Protein AF-0000000083175348 (afdb_homodimer)

InterPro domains:
  IPR001138 Zn(2)Cys(6) fungal-type DNA-binding domain [PF00172] (22-54)
  IPR001138 Zn(2)Cys(6) fungal-type DNA-binding domain [PS00463] (22-50)
  IPR001138 Zn(2)Cys(6) fungal-type DNA-binding domain [PS50048] (22-52)
  IPR001138 Zn(2)Cys(6) fungal-type DNA-binding domain [SM00066] (17-61)
  IPR001138 Zn(2)Cys(6) fungal-type DNA-binding domain [cd00067] (21-50)
  IPR021858 Fungal transcription factor [PF11951] (135-262)
  IPR036864 Zn(2)-C6 fungal-type DNA-binding domain superfamily [G3DSA:4.10.240.10] (16-72)
  IPR036864 Zn(2)-C6 fungal-type DNA-binding domain superfamily [SSF57701] (14-54)

Organism: Aspergillus parasiticus (NCBI:txid5067)

Structure (mmCIF, N/CA/C/O backbone):
data_AF-0000000083175348-model_v1
#
loop_
_entity.id
_entity.type
_entity.pdbx_description
1 polymer 'Zn(2)-C6 fungal-type domain-containing protein'
#
loop_
_atom_site.group_PDB
_atom_site.id
_atom_site.type_symbol
_atom_site.label_atom_id
_atom_site.label_alt_id
_atom_site.label_comp_id
_atom_site.label_asym_id
_atom_site.label_entity_id
_atom_site.label_seq_id
_atom_site.pdbx_PDB_ins_code
_atom_site.Cartn_x
_atom_site.Cartn_y
_atom_site.Cartn_z
_atom_site.occupancy
_atom_site.B_iso_or_equiv
_atom_site.auth_seq_id
_atom_site.auth_comp_id
_atom_site.auth_asym_id
_atom_site.auth_atom_id
_atom_site.pdbx_PDB_model_num
ATOM 1 N N . MET A 1 1 ? 20.078 13.016 75.5 1 26.12 1 MET A N 1
ATOM 2 C CA . MET A 1 1 ? 19 13.188 74.5 1 26.12 1 MET A CA 1
ATOM 3 C C . MET A 1 1 ? 19.5 13.914 73.312 1 26.12 1 MET A C 1
ATOM 5 O O . MET A 1 1 ? 19.438 15.148 73.25 1 26.12 1 MET A O 1
ATOM 9 N N . ASP A 1 2 ? 20.672 13.492 72.75 1 28.41 2 ASP A N 1
ATOM 10 C CA . ASP A 1 2 ? 21.531 14.039 71.688 1 28.41 2 ASP A CA 1
ATOM 11 C C . ASP A 1 2 ? 20.797 14.164 70.375 1 28.41 2 ASP A C 1
ATOM 13 O O . ASP A 1 2 ? 20.297 13.172 69.812 1 28.41 2 ASP A O 1
ATOM 17 N N . GLN A 1 3 ? 20.078 15.289 70.125 1 26.91 3 GLN A N 1
ATOM 18 C CA . GLN A 1 3 ? 19.219 15.727 69.062 1 26.91 3 GLN A CA 1
ATOM 19 C C . GLN A 1 3 ? 19.984 15.758 67.688 1 26.91 3 GLN A C 1
ATOM 21 O O . GLN A 1 3 ? 20.891 16.562 67.562 1 26.91 3 GLN A O 1
ATOM 26 N N . SER A 1 4 ? 20.312 14.531 67.188 1 29.61 4 SER A N 1
ATOM 27 C CA . SER A 1 4 ? 21.062 14.344 65.938 1 29.61 4 SER A CA 1
ATOM 28 C C . SER A 1 4 ? 20.438 15.117 64.812 1 29.61 4 SER A C 1
ATOM 30 O O . SER A 1 4 ? 19.234 15 64.562 1 29.61 4 SER A O 1
ATOM 32 N N . LEU A 1 5 ? 20.938 16.344 64.562 1 32.09 5 LEU A N 1
ATOM 33 C CA . LEU A 1 5 ? 20.469 17.312 63.594 1 32.09 5 LEU A CA 1
ATOM 34 C C . LEU A 1 5 ? 20.422 16.688 62.219 1 32.09 5 LEU A C 1
ATOM 36 O O . LEU A 1 5 ? 21.312 15.914 61.812 1 32.09 5 LEU A O 1
ATOM 40 N N . PRO A 1 6 ? 19.172 16.453 61.656 1 32 6 PRO A N 1
ATOM 41 C CA . PRO A 1 6 ? 18.906 15.75 60.406 1 32 6 PRO A CA 1
ATOM 42 C C . PRO A 1 6 ? 19.672 16.344 59.219 1 32 6 PRO A C 1
ATOM 44 O O . PRO A 1 6 ? 20 17.531 59.25 1 32 6 PRO A O 1
ATOM 47 N N . GLY A 1 7 ? 20.688 15.617 58.656 1 29.62 7 GLY A N 1
ATOM 48 C CA . GLY A 1 7 ? 21.594 15.938 57.562 1 29.62 7 GLY A CA 1
ATOM 49 C C . GLY A 1 7 ? 20.891 16.484 56.344 1 29.62 7 GLY A C 1
ATOM 50 O O . GLY A 1 7 ? 19.844 15.953 55.938 1 29.62 7 GLY A O 1
ATOM 51 N N . GLY A 1 8 ? 20.734 17.812 56.25 1 27.45 8 GLY A N 1
ATOM 52 C CA . GLY A 1 8 ? 20.109 18.531 55.156 1 27.45 8 GLY A CA 1
ATOM 53 C C . GLY A 1 8 ? 20.562 18.078 53.781 1 27.45 8 GLY A C 1
ATOM 54 O O . GLY A 1 8 ? 21.734 17.75 53.594 1 27.45 8 GLY A O 1
ATOM 55 N N . ARG A 1 9 ? 19.703 17.344 53.062 1 31.91 9 ARG A N 1
ATOM 56 C CA . ARG A 1 9 ? 19.906 16.859 51.688 1 31.91 9 ARG A CA 1
ATOM 57 C C . ARG A 1 9 ? 20.453 17.969 50.812 1 31.91 9 ARG A C 1
ATOM 59 O O . ARG A 1 9 ? 19.969 19.109 50.844 1 31.91 9 ARG A O 1
ATOM 66 N N . ARG A 1 10 ? 21.719 17.906 50.5 1 34.38 10 ARG A N 1
ATOM 67 C CA . ARG A 1 10 ? 22.391 18.828 49.594 1 34.38 10 ARG A CA 1
ATOM 68 C C . ARG A 1 10 ? 21.562 19.078 48.344 1 34.38 10 ARG A C 1
ATOM 70 O O . ARG A 1 10 ? 20.969 18.141 47.781 1 34.38 10 ARG A O 1
ATOM 77 N N . PRO A 1 11 ? 21.031 20.25 48.031 1 28.41 11 PRO A N 1
ATOM 78 C CA . PRO A 1 11 ? 20.219 20.562 46.875 1 28.41 11 PRO A CA 1
ATOM 79 C C . PRO A 1 11 ? 20.875 20.109 45.562 1 28.41 11 PRO A C 1
ATOM 81 O O . PRO A 1 11 ? 22.109 20.172 45.438 1 28.41 11 PRO A O 1
ATOM 84 N N . ARG A 1 12 ? 20.375 19.016 44.906 1 33.19 12 ARG A N 1
ATOM 85 C CA . ARG A 1 12 ? 20.781 18.594 43.594 1 33.19 12 ARG A CA 1
ATOM 86 C C . ARG A 1 12 ? 20.922 19.781 42.625 1 33.19 12 ARG A C 1
ATOM 88 O O . ARG A 1 12 ? 20.016 20.594 42.5 1 33.19 12 ARG A O 1
ATOM 95 N N . ARG A 1 13 ? 22.172 20.297 42.375 1 34.72 13 ARG A N 1
ATOM 96 C CA . ARG A 1 13 ? 22.531 21.344 41.406 1 34.72 13 ARG A CA 1
ATOM 97 C C . ARG A 1 13 ? 21.766 21.141 40.094 1 34.72 13 ARG A C 1
ATOM 99 O O . ARG A 1 13 ? 21.734 20.047 39.531 1 34.72 13 ARG A O 1
ATOM 106 N N . ARG A 1 14 ? 20.734 21.953 39.781 1 34.84 14 ARG A N 1
ATOM 107 C CA . ARG A 1 14 ? 19.984 22.062 38.531 1 34.84 14 ARG A CA 1
ATOM 108 C C . ARG A 1 14 ? 20.938 22.125 37.344 1 34.84 14 ARG A C 1
ATOM 110 O O . ARG A 1 14 ? 21.797 23 37.281 1 34.84 14 ARG A O 1
ATOM 117 N N . SER A 1 15 ? 21.469 20.953 36.844 1 38.06 15 SER A N 1
ATOM 118 C CA . SER A 1 15 ? 22.234 20.891 35.625 1 38.06 15 SER A CA 1
ATOM 119 C C . SER A 1 15 ? 21.641 21.797 34.531 1 38.06 15 SER A C 1
ATOM 121 O O . SER A 1 15 ? 20.438 21.734 34.281 1 38.06 15 SER A O 1
ATOM 123 N N . GLY A 1 16 ? 21.969 23.125 34.469 1 35.62 16 GLY A N 1
ATOM 124 C CA . GLY A 1 16 ? 21.562 24.094 33.469 1 35.62 16 GLY A CA 1
ATOM 125 C C . GLY A 1 16 ? 21.5 23.516 32.062 1 35.62 16 GLY A C 1
ATOM 126 O O . GLY A 1 16 ? 22.016 22.422 31.828 1 35.62 16 GLY A O 1
ATOM 127 N N . PRO A 1 17 ? 20.688 24.109 31.109 1 42.06 17 PRO A N 1
ATOM 128 C CA . PRO A 1 17 ? 20.469 23.609 29.75 1 42.06 17 PRO A CA 1
ATOM 129 C C . PRO A 1 17 ? 21.75 23.531 28.938 1 42.06 17 PRO A C 1
ATOM 131 O O . PRO A 1 17 ? 22.688 24.297 29.172 1 42.06 17 PRO A O 1
ATOM 134 N N . ARG A 1 18 ? 22.203 22.453 28.422 1 49.31 18 ARG A N 1
ATOM 135 C CA . ARG A 1 18 ? 23.375 22.125 27.609 1 49.31 18 ARG A CA 1
ATOM 136 C C . ARG A 1 18 ? 23.469 23.031 26.391 1 49.31 18 ARG A C 1
ATOM 138 O O . ARG A 1 18 ? 22.453 23.344 25.766 1 49.31 18 ARG A O 1
ATOM 145 N N . SER A 1 19 ? 24.594 23.719 26.141 1 51.62 19 SER A N 1
ATOM 146 C CA . SER A 1 19 ? 24.828 24.688 25.078 1 51.62 19 SER A CA 1
ATOM 147 C C . SER A 1 19 ? 24.781 24.031 23.703 1 51.62 19 SER A C 1
ATOM 149 O O . SER A 1 19 ? 25.281 22.906 23.531 1 51.62 19 SER A O 1
ATOM 151 N N . ARG A 1 20 ? 24 24.531 22.703 1 54.75 20 ARG A N 1
ATOM 152 C CA . ARG A 1 20 ? 23.812 24.062 21.344 1 54.75 20 ARG A CA 1
ATOM 153 C C . ARG A 1 20 ? 25.016 24.406 20.469 1 54.75 20 ARG A C 1
ATOM 155 O O . ARG A 1 20 ? 25.078 24.016 19.297 1 54.75 20 ARG A O 1
ATOM 162 N N . LYS A 1 21 ? 26.125 25.047 20.969 1 62.25 21 LYS A N 1
ATOM 163 C CA . LYS A 1 21 ? 27.266 25.547 20.203 1 62.25 21 LYS A CA 1
ATOM 164 C C . LYS A 1 21 ? 28.531 24.75 20.516 1 62.25 21 LYS A C 1
ATOM 166 O O . LYS A 1 21 ? 29.641 25.172 20.172 1 62.25 21 LYS A O 1
ATOM 171 N N . GLY A 1 22 ? 28.391 23.656 21.047 1 68.75 22 GLY A N 1
ATOM 172 C CA . GLY A 1 22 ? 29.562 22.891 21.422 1 68.75 22 GLY A CA 1
ATOM 173 C C . GLY A 1 22 ? 30.156 22.094 20.281 1 68.75 22 GLY A C 1
ATOM 174 O O . GLY A 1 22 ? 29.547 21.969 19.219 1 68.75 22 GLY A O 1
ATOM 175 N N . CYS A 1 23 ? 31.422 21.625 20.391 1 70 23 CYS A N 1
ATOM 176 C CA . CYS A 1 23 ? 32.125 20.875 19.344 1 70 23 CYS A CA 1
ATOM 177 C C . CYS A 1 23 ? 31.453 19.547 19.094 1 70 23 CYS A C 1
ATOM 179 O O . CYS A 1 23 ? 30.781 19 19.969 1 70 23 CYS A O 1
ATOM 181 N N . LEU A 1 24 ? 31.578 18.969 17.938 1 72.25 24 LEU A N 1
ATOM 182 C CA . LEU A 1 24 ? 30.922 17.734 17.5 1 72.25 24 LEU A CA 1
ATOM 183 C C . LEU A 1 24 ? 31.359 16.562 18.359 1 72.25 24 LEU A C 1
ATOM 185 O O . LEU A 1 24 ? 30.578 15.633 18.609 1 72.25 24 LEU A O 1
ATOM 189 N N . THR A 1 25 ? 32.438 16.578 18.859 1 74.31 25 THR A N 1
ATOM 190 C CA . THR A 1 25 ? 33 15.523 19.688 1 74.31 25 THR A CA 1
ATOM 191 C C . THR A 1 25 ? 32.344 15.5 21.062 1 74.31 25 THR A C 1
ATOM 193 O O . THR A 1 25 ? 31.969 14.43 21.562 1 74.31 25 THR A O 1
ATOM 196 N N . CYS A 1 26 ? 32.188 16.609 21.688 1 70.69 26 CYS A N 1
ATOM 197 C CA . CYS A 1 26 ? 31.578 16.703 23.016 1 70.69 26 CYS A CA 1
ATOM 198 C C . CYS A 1 26 ? 30.094 16.406 22.938 1 70.69 26 CYS A C 1
ATOM 200 O O . CYS A 1 26 ? 29.547 15.727 23.812 1 70.69 26 CYS A O 1
ATOM 202 N N . ARG A 1 27 ? 29.469 16.844 21.828 1 70.12 27 ARG A N 1
ATOM 203 C CA . ARG A 1 27 ? 28.062 16.562 21.578 1 70.12 27 ARG A CA 1
ATOM 204 C C . ARG A 1 27 ? 27.812 15.07 21.422 1 70.12 27 ARG A C 1
ATOM 206 O O . ARG A 1 27 ? 26.844 14.531 21.953 1 70.12 27 ARG A O 1
ATOM 213 N N . GLY A 1 28 ? 28.703 14.445 20.781 1 69.94 28 GLY A N 1
ATOM 214 C CA . GLY A 1 28 ? 28.656 13.008 20.594 1 69.94 28 GLY A CA 1
ATOM 215 C C . GLY A 1 28 ? 28.828 12.234 21.891 1 69.94 28 GLY A C 1
ATOM 216 O O . GLY A 1 28 ? 28.25 11.156 22.062 1 69.94 28 GLY A O 1
ATOM 217 N N . ARG A 1 29 ? 29.484 12.781 22.859 1 69.88 29 ARG A N 1
ATOM 218 C CA . ARG A 1 29 ? 29.781 12.141 24.125 1 69.88 29 ARG A CA 1
ATOM 219 C C . ARG A 1 29 ? 28.828 12.602 25.219 1 69.88 29 ARG A C 1
ATOM 221 O O . ARG A 1 29 ? 28.938 12.18 26.375 1 69.88 29 ARG A O 1
ATOM 228 N N . HIS A 1 30 ? 27.906 13.5 24.891 1 64.88 30 HIS A N 1
ATOM 229 C CA . HIS A 1 30 ? 26.938 14.086 25.812 1 64.88 30 HIS A CA 1
ATOM 230 C C . HIS A 1 30 ? 27.625 14.688 27.031 1 64.88 30 HIS A C 1
ATOM 232 O O . HIS A 1 30 ? 27.141 14.547 28.156 1 64.88 30 HIS A O 1
ATOM 238 N N . THR A 1 31 ? 28.734 15.234 26.734 1 73 31 THR A N 1
ATOM 239 C CA . THR A 1 31 ? 29.438 15.945 27.797 1 73 31 THR A CA 1
ATOM 240 C C . THR A 1 31 ? 29.312 17.453 27.609 1 73 31 THR A C 1
ATOM 242 O O . THR A 1 31 ? 29.156 17.938 26.5 1 73 31 THR A O 1
ATOM 245 N N . ARG A 1 32 ? 29.203 18.234 28.656 1 71.38 32 ARG A N 1
ATOM 246 C CA . ARG A 1 32 ? 29.094 19.688 28.609 1 71.38 32 ARG A CA 1
ATOM 247 C C . ARG A 1 32 ? 30.328 20.312 27.984 1 71.38 32 ARG A C 1
ATOM 249 O O . ARG A 1 32 ? 31.438 20.156 28.5 1 71.38 32 ARG A O 1
ATOM 256 N N . CYS A 1 33 ? 30.156 20.891 26.734 1 69.44 33 CYS A N 1
ATOM 257 C CA . CYS A 1 33 ? 31.219 21.578 26.016 1 69.44 33 CYS A CA 1
ATOM 258 C C . CYS A 1 33 ? 31.328 23.031 26.438 1 69.44 33 CYS A C 1
ATOM 260 O O . CYS A 1 33 ? 30.312 23.703 26.625 1 69.44 33 CYS A O 1
ATOM 262 N N . ASP A 1 34 ? 32.406 23.688 26.766 1 75.25 34 ASP A N 1
ATOM 263 C CA . ASP A 1 34 ? 32.594 25.094 27.141 1 75.25 34 ASP A CA 1
ATOM 264 C C . ASP A 1 34 ? 32.75 25.969 25.906 1 75.25 34 ASP A C 1
ATOM 266 O O . ASP A 1 34 ? 33.062 27.156 26.031 1 75.25 34 ASP A O 1
ATOM 270 N N . GLU A 1 35 ? 32.625 25.484 24.656 1 73.25 35 GLU A N 1
ATOM 271 C CA . GLU A 1 35 ? 32.594 26.172 23.359 1 73.25 35 GLU A CA 1
ATOM 272 C C . GLU A 1 35 ? 33.938 26.891 23.109 1 73.25 35 GLU A C 1
ATOM 274 O O . GLU A 1 35 ? 34 27.766 22.25 1 73.25 35 GLU A O 1
ATOM 279 N N . ALA A 1 36 ? 34.969 26.516 23.766 1 76.44 36 ALA A N 1
ATOM 280 C CA . ALA A 1 36 ? 36.25 27.156 23.531 1 76.44 36 ALA A CA 1
ATOM 281 C C . ALA A 1 36 ? 36.844 26.703 22.203 1 76.44 36 ALA A C 1
ATOM 283 O O . ALA A 1 36 ? 36.656 25.562 21.781 1 76.44 36 ALA A O 1
ATOM 284 N N . ARG A 1 37 ? 37.312 27.609 21.281 1 75.88 37 ARG A N 1
ATOM 285 C CA . ARG A 1 37 ? 38.031 27.375 20.031 1 75.88 37 ARG A CA 1
ATOM 286 C C . ARG A 1 37 ? 39.531 27.625 20.172 1 75.88 37 ARG A C 1
ATOM 288 O O . ARG A 1 37 ? 39.938 28.406 21.016 1 75.88 37 ARG A O 1
ATOM 295 N N . PRO A 1 38 ? 40.25 26.672 19.422 1 73.56 38 PRO A N 1
ATOM 296 C CA . PRO A 1 38 ? 39.906 25.672 18.406 1 73.56 38 PRO A CA 1
ATOM 297 C C . PRO A 1 38 ? 39.625 24.297 19.016 1 73.56 38 PRO A C 1
ATOM 299 O O . PRO A 1 38 ? 39.062 23.438 18.344 1 73.56 38 PRO A O 1
ATOM 302 N N . ILE A 1 39 ? 39.938 24.156 20.25 1 78.81 39 ILE A N 1
ATOM 303 C CA . ILE A 1 39 ? 39.719 22.906 20.953 1 78.81 39 ILE A CA 1
ATOM 304 C C . ILE A 1 39 ? 39.031 23.172 22.281 1 78.81 39 ILE A C 1
ATOM 306 O O . ILE A 1 39 ? 39.5 23.984 23.078 1 78.81 39 ILE A O 1
ATOM 310 N N . CYS A 1 40 ? 37.906 22.547 22.5 1 77.25 40 CYS A N 1
ATOM 311 C CA . CYS A 1 40 ? 37.188 22.766 23.75 1 77.25 40 CYS A CA 1
ATOM 312 C C . CYS A 1 40 ? 37.844 22.062 24.906 1 77.25 40 CYS A C 1
ATOM 314 O O . CYS A 1 40 ? 38.625 21.125 24.703 1 77.25 40 CYS A O 1
ATOM 316 N N . SER A 1 41 ? 37.688 22.609 26.141 1 80.88 41 SER A N 1
ATOM 317 C CA . SER A 1 41 ? 38.375 22.141 27.344 1 80.88 41 SER A CA 1
ATOM 318 C C . SER A 1 41 ? 38.125 20.656 27.594 1 80.88 41 SER A C 1
ATOM 320 O O . SER A 1 41 ? 39 19.938 28.031 1 80.88 41 SER A O 1
ATOM 322 N N . ASN A 1 42 ? 36.969 20.188 27.203 1 77.75 42 ASN A N 1
ATOM 323 C CA . ASN A 1 42 ? 36.625 18.797 27.422 1 77.75 42 ASN A CA 1
ATOM 324 C C . ASN A 1 42 ? 37.375 17.859 26.484 1 77.75 42 ASN A C 1
ATOM 326 O O . ASN A 1 42 ? 37.875 16.812 26.906 1 77.75 42 ASN A O 1
ATOM 330 N N . CYS A 1 43 ? 37.406 18.203 25.281 1 76.69 43 CYS A N 1
ATOM 331 C CA . CYS A 1 43 ? 38.156 17.422 24.297 1 76.69 43 CYS A CA 1
ATOM 332 C C . CYS A 1 43 ? 39.656 17.453 24.625 1 76.69 43 CYS A C 1
ATOM 334 O O . CYS A 1 43 ? 40.344 16.438 24.484 1 76.69 43 CYS A O 1
ATOM 336 N N . ARG A 1 44 ? 40.125 18.594 25.109 1 79.25 44 ARG A N 1
ATOM 337 C CA . ARG A 1 44 ? 41.531 18.719 25.5 1 79.25 44 ARG A CA 1
ATOM 338 C C . ARG A 1 44 ? 41.844 17.797 26.672 1 79.25 44 ARG A C 1
ATOM 340 O O . ARG A 1 44 ? 42.875 17.094 26.656 1 79.25 44 ARG A O 1
ATOM 347 N N . LYS A 1 45 ? 41 17.797 27.641 1 77.75 45 LYS A N 1
ATOM 348 C CA . LYS A 1 45 ? 41.219 16.984 28.828 1 77.75 45 LYS A CA 1
ATOM 349 C C . LYS A 1 45 ? 41.188 15.5 28.5 1 77.75 45 LYS A C 1
ATOM 351 O O . LYS A 1 45 ? 41.969 14.711 29.047 1 77.75 45 LYS A O 1
ATOM 356 N N . SER A 1 46 ? 40.312 15.117 27.656 1 74.31 46 SER A N 1
ATOM 357 C CA . SER A 1 46 ? 40.094 13.711 27.328 1 74.31 46 SER A CA 1
ATOM 358 C C . SER A 1 46 ? 40.969 13.273 26.156 1 74.31 46 SER A C 1
ATOM 360 O O . SER A 1 46 ? 40.844 12.148 25.672 1 74.31 46 SER A O 1
ATOM 362 N N . ARG A 1 47 ? 41.781 14.18 25.594 1 73.19 47 ARG A N 1
ATOM 363 C CA . ARG A 1 47 ? 42.719 13.945 24.5 1 73.19 47 ARG A CA 1
ATOM 364 C C . ARG A 1 47 ? 42 13.422 23.266 1 73.19 47 ARG A C 1
ATOM 366 O O . ARG A 1 47 ? 42.469 12.469 22.641 1 73.19 47 ARG A O 1
ATOM 373 N N . LEU A 1 48 ? 40.812 13.945 23.047 1 74 48 LEU A N 1
ATOM 374 C CA . LEU A 1 48 ? 40.031 13.586 21.875 1 74 48 LEU A CA 1
ATOM 375 C C . LEU A 1 48 ? 40.156 14.641 20.781 1 74 48 LEU A C 1
ATOM 377 O O . LEU A 1 48 ? 40.531 15.789 21.062 1 74 48 LEU A O 1
ATOM 381 N N . GLN A 1 49 ? 40.062 14.289 19.516 1 74.12 49 GLN A N 1
ATOM 382 C CA . GLN A 1 49 ? 40.031 15.25 18.406 1 74.12 49 GLN A CA 1
ATOM 383 C C . GLN A 1 49 ? 38.75 16.109 18.484 1 74.12 49 GLN A C 1
ATOM 385 O O . GLN A 1 49 ? 37.656 15.594 18.359 1 74.12 49 GLN A O 1
ATOM 390 N N . CYS A 1 50 ? 38.938 17.438 18.75 1 69.44 50 CYS A N 1
ATOM 391 C CA . CYS A 1 50 ? 37.844 18.391 18.844 1 69.44 50 CYS A CA 1
ATOM 392 C C . CYS A 1 50 ? 37.312 18.797 17.469 1 69.44 50 CYS A C 1
ATOM 394 O O . CYS A 1 50 ? 38.031 19.438 16.703 1 69.44 50 CYS A O 1
ATOM 396 N N . GLN A 1 51 ? 36.344 18.281 16.922 1 67.75 51 GLN A N 1
ATOM 397 C CA . GLN A 1 51 ? 35.75 18.672 15.648 1 67.75 51 GLN A CA 1
ATOM 398 C C . GLN A 1 51 ? 34.75 19.812 15.844 1 67.75 51 GLN A C 1
ATOM 400 O O . GLN A 1 51 ? 33.688 19.625 16.438 1 67.75 51 GLN A O 1
ATOM 405 N N . GLN A 1 52 ? 35.188 21.062 15.422 1 63.72 52 GLN A N 1
ATOM 406 C CA . GLN A 1 52 ? 34.375 22.266 15.539 1 63.72 52 GLN A CA 1
ATOM 407 C C . GLN A 1 52 ? 33.281 22.312 14.469 1 63.72 52 GLN A C 1
ATOM 409 O O . GLN A 1 52 ? 33.531 21.938 13.32 1 63.72 52 GLN A O 1
ATOM 414 N N . PRO A 1 53 ? 32.156 22.641 14.852 1 51.78 53 PRO A N 1
ATOM 415 C CA . PRO A 1 53 ? 31.156 22.766 13.773 1 51.78 53 PRO A CA 1
ATOM 416 C C . PRO A 1 53 ? 31.5 23.875 12.797 1 51.78 53 PRO A C 1
ATOM 418 O O . PRO A 1 53 ? 32.062 24.906 13.195 1 51.78 53 PRO A O 1
ATOM 421 N N . GLU A 1 54 ? 31.859 23.688 11.562 1 45.53 54 GLU A N 1
ATOM 422 C CA . GLU A 1 54 ? 31.953 24.75 10.578 1 45.53 54 GLU A CA 1
ATOM 423 C C . GLU A 1 54 ? 30.703 25.625 10.594 1 45.53 54 GLU A C 1
ATOM 425 O O . GLU A 1 54 ? 29.594 25.125 10.422 1 45.53 54 GLU A O 1
ATOM 430 N N . PHE A 1 55 ? 30.75 26.609 11.281 1 37.31 55 PHE A N 1
ATOM 431 C CA . PHE A 1 55 ? 29.719 27.609 11.078 1 37.31 55 PHE A CA 1
ATOM 432 C C . PHE A 1 55 ? 29.719 28.109 9.633 1 37.31 55 PHE A C 1
ATOM 434 O O . PHE A 1 55 ? 30.672 28.734 9.188 1 37.31 55 PHE A O 1
ATOM 441 N N . VAL A 1 56 ? 29.234 27.438 8.656 1 34.94 56 VAL A N 1
ATOM 442 C CA . VAL A 1 56 ? 29.016 28.156 7.41 1 34.94 56 VAL A CA 1
ATOM 443 C C . VAL A 1 56 ? 28.234 29.438 7.68 1 34.94 56 VAL A C 1
ATOM 445 O O . VAL A 1 56 ? 27.156 29.406 8.281 1 34.94 56 VAL A O 1
ATOM 448 N N . SER A 1 57 ? 28.797 30.531 7.797 1 30.23 57 SER A N 1
ATOM 449 C CA . SER A 1 57 ? 28.156 31.844 7.605 1 30.23 57 SER A CA 1
ATOM 450 C C . SER A 1 57 ? 27.078 31.766 6.539 1 30.23 57 SER A C 1
ATOM 452 O O . SER A 1 57 ? 27.25 31.125 5.5 1 30.23 57 SER A O 1
ATOM 454 N N . SER A 1 58 ? 25.875 31.938 6.945 1 30.33 58 SER A N 1
ATOM 455 C CA . SER A 1 58 ? 24.703 32.062 6.094 1 30.33 58 SER A CA 1
ATOM 456 C C . SER A 1 58 ? 24.953 33.062 4.953 1 30.33 58 SER A C 1
ATOM 458 O O . SER A 1 58 ? 24.922 34.281 5.148 1 30.33 58 SER A O 1
ATOM 460 N N . LYS A 1 59 ? 25.938 32.906 4.168 1 32.41 59 LYS A N 1
ATOM 461 C CA . LYS A 1 59 ? 26.047 33.688 2.943 1 32.41 59 LYS A CA 1
ATOM 462 C C . LYS A 1 59 ? 24.75 33.656 2.156 1 32.41 59 LYS A C 1
ATOM 464 O O . LYS A 1 59 ? 24.719 34.031 0.975 1 32.41 59 LYS A O 1
ATOM 469 N N . TRP A 1 60 ? 23.703 33.156 2.705 1 29.27 60 TRP A N 1
ATOM 470 C CA . TRP A 1 60 ? 22.484 33.281 1.934 1 29.27 60 TRP A CA 1
ATOM 471 C C . TRP A 1 60 ? 22.109 34.75 1.738 1 29.27 60 TRP A C 1
ATOM 473 O O . TRP A 1 60 ? 21.094 35.062 1.12 1 29.27 60 TRP A O 1
ATOM 483 N N . ASN A 1 61 ? 22.625 35.719 2.652 1 25.97 61 ASN A N 1
ATOM 484 C CA . ASN A 1 61 ? 22.094 37.094 2.537 1 25.97 61 ASN A CA 1
ATOM 485 C C . ASN A 1 61 ? 22.391 37.688 1.169 1 25.97 61 ASN A C 1
ATOM 487 O O . ASN A 1 61 ? 21.719 38.625 0.737 1 25.97 61 ASN A O 1
ATOM 491 N N . ILE A 1 62 ? 23.625 37.656 0.758 1 26.19 62 ILE A N 1
ATOM 492 C CA . ILE A 1 62 ? 24.125 38.719 -0.086 1 26.19 62 ILE A CA 1
ATOM 493 C C . ILE A 1 62 ? 23.609 38.531 -1.512 1 26.19 62 ILE A C 1
ATOM 495 O O . ILE A 1 62 ? 24.016 39.281 -2.42 1 26.19 62 ILE A O 1
ATOM 499 N N . CYS A 1 63 ? 23.031 37.469 -1.882 1 25.81 63 CYS A N 1
ATOM 500 C CA . CYS A 1 63 ? 22.953 37.594 -3.33 1 25.81 63 CYS A CA 1
ATOM 501 C C . CYS A 1 63 ? 22.031 38.75 -3.707 1 25.81 63 CYS A C 1
ATOM 503 O O . CYS A 1 63 ? 20.844 38.75 -3.377 1 25.81 63 CYS A O 1
ATOM 505 N N . ASN A 1 64 ? 22.516 40.062 -3.637 1 23.75 64 ASN A N 1
ATOM 506 C CA . ASN A 1 64 ? 22 41.312 -4.168 1 23.75 64 ASN A CA 1
ATOM 507 C C . ASN A 1 64 ? 21.391 41.156 -5.555 1 23.75 64 ASN A C 1
ATOM 509 O O . ASN A 1 64 ? 22.078 40.781 -6.504 1 23.75 64 ASN A O 1
ATOM 513 N N . ILE A 1 65 ? 20.312 40.5 -5.613 1 24.45 65 ILE A N 1
ATOM 514 C CA . ILE A 1 65 ? 19.609 40.562 -6.887 1 24.45 65 ILE A CA 1
ATOM 515 C C . ILE A 1 65 ? 19.484 42 -7.363 1 24.45 65 ILE A C 1
ATOM 517 O O . ILE A 1 65 ? 18.641 42.75 -6.871 1 24.45 65 ILE A O 1
ATOM 521 N N . ALA A 1 66 ? 20.578 42.812 -7.281 1 23.83 66 ALA A N 1
ATOM 522 C CA . ALA A 1 66 ? 20.547 44.125 -7.887 1 23.83 66 ALA A CA 1
ATOM 523 C C . ALA A 1 66 ? 19.984 44.094 -9.305 1 23.83 66 ALA A C 1
ATOM 525 O O . ALA A 1 66 ? 19.891 45.125 -9.977 1 23.83 66 ALA A O 1
ATOM 526 N N . VAL A 1 67 ? 19.859 42.875 -9.875 1 22.64 67 VAL A N 1
ATOM 527 C CA . VAL A 1 67 ? 19.828 43.156 -11.305 1 22.64 67 VAL A CA 1
ATOM 528 C C . VAL A 1 67 ? 18.562 43.938 -11.648 1 22.64 67 VAL A C 1
ATOM 530 O O . VAL A 1 67 ? 18.328 44.281 -12.812 1 22.64 67 VAL A O 1
ATOM 533 N N . ALA A 1 68 ? 17.609 43.906 -10.773 1 21.02 68 ALA A N 1
ATOM 534 C CA . ALA A 1 68 ? 16.359 44.25 -11.469 1 21.02 68 ALA A CA 1
ATOM 535 C C . ALA A 1 68 ? 16.344 45.688 -11.93 1 21.02 68 ALA A C 1
ATOM 537 O O . ALA A 1 68 ? 15.391 46.156 -12.562 1 21.02 68 ALA A O 1
ATOM 538 N N . ARG A 1 69 ? 17.109 46.531 -11.359 1 18.98 69 ARG A N 1
ATOM 539 C CA . ARG A 1 69 ? 16.484 47.844 -11.477 1 18.98 69 ARG A CA 1
ATOM 540 C C . ARG A 1 69 ? 16.531 48.344 -12.914 1 18.98 69 ARG A C 1
ATOM 542 O O . ARG A 1 69 ? 16.375 49.531 -13.164 1 18.98 69 ARG A O 1
ATOM 549 N N . ALA A 1 70 ? 17.125 47.531 -13.922 1 21.23 70 ALA A N 1
ATOM 550 C CA . ALA A 1 70 ? 17.312 48.375 -15.094 1 21.23 70 ALA A CA 1
ATOM 551 C C . ALA A 1 70 ? 15.977 48.969 -15.555 1 21.23 70 ALA A C 1
ATOM 553 O O . ALA A 1 70 ? 15.062 48.219 -15.938 1 21.23 70 ALA A O 1
ATOM 554 N N . GLY A 1 71 ? 15.453 49.938 -14.914 1 19.42 71 GLY A N 1
ATOM 555 C CA . GLY A 1 71 ? 14.336 50.781 -15.273 1 19.42 71 GLY A CA 1
ATOM 556 C C . GLY A 1 71 ? 14.367 51.25 -16.719 1 19.42 71 GLY A C 1
ATOM 557 O O . GLY A 1 71 ? 15.266 51.969 -17.125 1 19.42 71 GLY A O 1
ATOM 558 N N . ARG A 1 72 ? 14.234 50.188 -17.688 1 20 72 ARG A N 1
ATOM 559 C CA . ARG A 1 72 ? 14.203 50.656 -19.062 1 20 72 ARG A CA 1
ATOM 560 C C . ARG A 1 72 ? 13.273 51.844 -19.203 1 20 72 ARG A C 1
ATOM 562 O O . ARG A 1 72 ? 12.094 51.781 -18.844 1 20 72 ARG A O 1
ATOM 569 N N . ARG A 1 73 ? 13.914 53 -19.109 1 19.92 73 ARG A N 1
ATOM 570 C CA . ARG A 1 73 ? 13.391 54.281 -19.547 1 19.92 73 ARG A CA 1
ATOM 571 C C . ARG A 1 73 ? 12.922 54.219 -21 1 19.92 73 ARG A C 1
ATOM 573 O O . ARG A 1 73 ? 13.727 54.062 -21.906 1 19.92 73 ARG A O 1
ATOM 580 N N . THR A 1 74 ? 11.961 53.375 -21.281 1 19.47 74 THR A N 1
ATOM 581 C CA . THR A 1 74 ? 11.383 53.438 -22.609 1 19.47 74 THR A CA 1
ATOM 582 C C . THR A 1 74 ? 11.172 54.906 -23.031 1 19.47 74 THR A C 1
ATOM 584 O O . THR A 1 74 ? 10.312 55.594 -22.484 1 19.47 74 THR A O 1
ATOM 587 N N . GLU A 1 75 ? 12.406 55.562 -23.25 1 17.81 75 GLU A N 1
ATOM 588 C CA . GLU A 1 75 ? 12.281 56.812 -23.984 1 17.81 75 GLU A CA 1
ATOM 589 C C . GLU A 1 75 ? 11.484 56.656 -25.266 1 17.81 75 GLU A C 1
ATOM 591 O O . GLU A 1 75 ? 11.516 55.562 -25.875 1 17.81 75 GLU A O 1
ATOM 596 N N . ILE A 1 76 ? 10.547 57.5 -25.469 1 20.59 76 ILE A N 1
ATOM 597 C CA . ILE A 1 76 ? 9.523 57.75 -26.484 1 20.59 76 ILE A CA 1
ATOM 598 C C . ILE A 1 76 ? 10.188 58.094 -27.812 1 20.59 76 ILE A C 1
ATOM 600 O O . ILE A 1 76 ? 9.5 58.344 -28.812 1 20.59 76 ILE A O 1
ATOM 604 N N . PRO A 1 77 ? 11.625 57.75 -27.906 1 18.3 77 PRO A N 1
ATOM 605 C CA . PRO A 1 77 ? 12.023 58.781 -28.859 1 18.3 77 PRO A CA 1
ATOM 606 C C . PRO A 1 77 ? 11.234 58.719 -30.156 1 18.3 77 PRO A C 1
ATOM 608 O O . PRO A 1 77 ? 10.688 57.688 -30.516 1 18.3 77 PRO A O 1
ATOM 611 N N . PRO A 1 78 ? 11.328 59.844 -30.875 1 18.16 78 PRO A N 1
ATOM 612 C CA . PRO A 1 78 ? 10.594 60.438 -32 1 18.16 78 PRO A CA 1
ATOM 613 C C . PRO A 1 78 ? 10.875 59.688 -33.312 1 18.16 78 PRO A C 1
ATOM 615 O O . PRO A 1 78 ? 11.805 58.906 -33.375 1 18.16 78 PRO A O 1
ATOM 618 N N . GLU A 1 79 ? 10.359 60.188 -34.375 1 18.42 79 GLU A N 1
ATOM 619 C CA . GLU A 1 79 ? 9.922 59.938 -35.75 1 18.42 79 GLU A CA 1
ATOM 620 C C . GLU A 1 79 ? 11.109 59.938 -36.688 1 18.42 79 GLU A C 1
ATOM 622 O O . GLU A 1 79 ? 10.93 59.844 -37.906 1 18.42 79 GLU A O 1
ATOM 627 N N . PRO A 1 80 ? 12.43 59.656 -36.062 1 16.14 80 PRO A N 1
ATOM 628 C CA . PRO A 1 80 ? 13.203 60.406 -37.062 1 16.14 80 PRO A CA 1
ATOM 629 C C . PRO A 1 80 ? 13.031 59.875 -38.469 1 16.14 80 PRO A C 1
ATOM 631 O O . PRO A 1 80 ? 12.578 58.75 -38.656 1 16.14 80 PRO A O 1
ATOM 634 N N . ASN A 1 81 ? 13.766 60.594 -39.375 1 16.59 81 ASN A N 1
ATOM 635 C CA . ASN A 1 81 ? 13.82 61.125 -40.719 1 16.59 81 ASN A CA 1
ATOM 636 C C . ASN A 1 81 ? 14.352 60.094 -41.719 1 16.59 81 ASN A C 1
ATOM 638 O O . ASN A 1 81 ? 14.953 59.094 -41.312 1 16.59 81 ASN A O 1
ATOM 642 N N . LEU A 1 82 ? 15.125 60.594 -42.625 1 16.06 82 LEU A N 1
ATOM 643 C CA . LEU A 1 82 ? 15.086 60.656 -44.062 1 16.06 82 LEU A CA 1
ATOM 644 C C . LEU A 1 82 ? 15.984 59.562 -44.688 1 16.06 82 LEU A C 1
ATOM 646 O O . LEU A 1 82 ? 15.555 58.844 -45.562 1 16.06 82 LEU A O 1
ATOM 650 N N . ASP A 1 83 ? 17.375 59.625 -44.625 1 15.71 83 ASP A N 1
ATOM 651 C CA . ASP A 1 83 ? 18 59.844 -45.906 1 15.71 83 ASP A CA 1
ATOM 652 C C . ASP A 1 83 ? 18.438 58.5 -46.531 1 15.71 83 ASP A C 1
ATOM 654 O O . ASP A 1 83 ? 18.578 57.5 -45.844 1 15.71 83 ASP A O 1
ATOM 658 N N . GLY A 1 84 ? 18.984 58.562 -47.844 1 16.17 84 GLY A N 1
ATOM 659 C CA . GLY A 1 84 ? 18.953 57.969 -49.156 1 16.17 84 GLY A CA 1
ATOM 660 C C . GLY A 1 84 ? 19.969 56.844 -49.344 1 16.17 84 GLY A C 1
ATOM 661 O O . GLY A 1 84 ? 19.625 55.75 -49.812 1 16.17 84 GLY A O 1
ATOM 662 N N . GLN A 1 85 ? 21.312 57.094 -49.25 1 15.92 85 GLN A N 1
ATOM 663 C CA . GLN A 1 85 ? 22.062 56.875 -50.5 1 15.92 85 GLN A CA 1
ATOM 664 C C . GLN A 1 85 ? 22.625 55.469 -50.562 1 15.92 85 GLN A C 1
ATOM 666 O O . GLN A 1 85 ? 23.031 54.906 -49.562 1 15.92 85 GLN A O 1
ATOM 671 N N . CYS A 1 86 ? 22.578 54.781 -51.75 1 16.42 86 CYS A N 1
ATOM 672 C CA . CYS A 1 86 ? 22.672 53.5 -52.438 1 16.42 86 CYS A CA 1
ATOM 673 C C . CYS A 1 86 ? 24.109 53 -52.469 1 16.42 86 CYS A C 1
ATOM 675 O O . CYS A 1 86 ? 24.359 51.812 -52.75 1 16.42 86 CYS A O 1
ATOM 677 N N . THR A 1 87 ? 25.219 53.75 -52.125 1 15.05 87 THR A N 1
ATOM 678 C CA . THR A 1 87 ? 26.203 53.625 -53.188 1 15.05 87 THR A CA 1
ATOM 679 C C . THR A 1 87 ? 26.922 52.281 -53.094 1 15.05 87 THR A C 1
ATOM 681 O O . THR A 1 87 ? 27.016 51.688 -52.031 1 15.05 87 THR A O 1
ATOM 684 N N . LYS A 1 88 ? 27.547 51.781 -54.344 1 16.38 88 LYS A N 1
ATOM 685 C CA . LYS A 1 88 ? 27.938 50.656 -55.188 1 16.38 88 LYS A CA 1
ATOM 686 C C . LYS A 1 88 ? 29.328 50.156 -54.812 1 16.38 88 LYS A C 1
ATOM 688 O O . LYS A 1 88 ? 29.797 49.156 -55.375 1 16.38 88 LYS A O 1
ATOM 693 N N . GLY A 1 89 ? 30.156 50.688 -53.781 1 14.98 89 GLY A N 1
ATOM 694 C CA . GLY A 1 89 ? 31.5 50.719 -54.344 1 14.98 89 GLY A CA 1
ATOM 695 C C . GLY A 1 89 ? 32.125 49.344 -54.5 1 14.98 89 GLY A C 1
ATOM 696 O O . GLY A 1 89 ? 31.703 48.375 -53.875 1 14.98 89 GLY A O 1
ATOM 697 N N . THR A 1 90 ? 33.156 49.25 -55.5 1 15.88 90 THR A N 1
ATOM 698 C CA . THR A 1 90 ? 33.812 48.438 -56.5 1 15.88 90 THR A CA 1
ATOM 699 C C . THR A 1 90 ? 34.969 47.625 -55.875 1 15.88 90 THR A C 1
ATOM 701 O O . THR A 1 90 ? 35.25 46.5 -56.312 1 15.88 90 THR A O 1
ATOM 704 N N . SER A 1 91 ? 35.844 48.156 -54.906 1 15.27 91 SER A N 1
ATOM 705 C CA . SER A 1 91 ? 37.188 48.062 -55.5 1 15.27 91 SER A CA 1
ATOM 706 C C . SER A 1 91 ? 37.75 46.656 -55.438 1 15.27 91 SER A C 1
ATOM 708 O O . SER A 1 91 ? 37.219 45.812 -54.688 1 15.27 91 SER A O 1
ATOM 710 N N . VAL A 1 92 ? 39.219 46.594 -55.094 1 15.44 92 VAL A N 1
ATOM 711 C CA . VAL A 1 92 ? 40.406 46.312 -55.875 1 15.44 92 VAL A CA 1
ATOM 712 C C . VAL A 1 92 ? 41 44.938 -55.438 1 15.44 92 VAL A C 1
ATOM 714 O O . VAL A 1 92 ? 41.281 44.094 -56.312 1 15.44 92 VAL A O 1
ATOM 717 N N . CYS A 1 93 ? 41.844 44.781 -54.312 1 15.66 93 CYS A N 1
ATOM 718 C CA . CYS A 1 93 ? 43.281 44.531 -54.531 1 15.66 93 CYS A CA 1
ATOM 719 C C . CYS A 1 93 ? 43.562 43.031 -54.562 1 15.66 93 CYS A C 1
ATOM 721 O O . CYS A 1 93 ? 42.781 42.219 -54.094 1 15.66 93 CYS A O 1
ATOM 723 N N . GLU A 1 94 ? 44.969 42.75 -54.688 1 16.56 94 GLU A N 1
ATOM 724 C CA . GLU A 1 94 ? 45.906 41.938 -55.469 1 16.56 94 GLU A CA 1
ATOM 725 C C . GLU A 1 94 ? 46.219 40.625 -54.781 1 16.56 94 GLU A C 1
ATOM 727 O O . GLU A 1 94 ? 46.062 40.5 -53.562 1 16.56 94 GLU A O 1
ATOM 732 N N . PRO A 1 95 ? 47.25 39.781 -55.375 1 16.72 95 PRO A N 1
ATOM 733 C CA . PRO A 1 95 ? 47.438 38.375 -55.75 1 16.72 95 PRO A CA 1
ATOM 734 C C . PRO A 1 95 ? 48.312 37.625 -54.781 1 16.72 95 PRO A C 1
ATOM 736 O O . PRO A 1 95 ? 48.375 36.375 -54.844 1 16.72 95 PRO A O 1
ATOM 739 N N . GLU A 1 96 ? 48.938 38.094 -53.625 1 16.73 96 GLU A N 1
ATOM 740 C CA . GLU A 1 96 ? 50.344 37.656 -53.625 1 16.73 96 GLU A CA 1
ATOM 741 C C . GLU A 1 96 ? 50.469 36.156 -53.312 1 16.73 96 GLU A C 1
ATOM 743 O O . GLU A 1 96 ? 49.656 35.594 -52.562 1 16.73 96 GLU A O 1
ATOM 748 N N . PRO A 1 97 ? 51.688 35.531 -53.781 1 17.25 97 PRO A N 1
ATOM 749 C CA . PRO A 1 97 ? 52.125 34.219 -54.219 1 17.25 97 PRO A CA 1
ATOM 750 C C . PRO A 1 97 ? 52.469 33.281 -53.062 1 17.25 97 PRO A C 1
ATOM 752 O O . PRO A 1 97 ? 52.688 33.719 -51.938 1 17.25 97 PRO A O 1
ATOM 755 N N . GLN A 1 98 ? 52.781 31.906 -53.375 1 16.55 98 GLN A N 1
ATOM 756 C CA . GLN A 1 98 ? 52.656 30.516 -52.938 1 16.55 98 GLN A CA 1
ATOM 757 C C . GLN A 1 98 ? 53.938 30.047 -52.281 1 16.55 98 GLN A C 1
ATOM 759 O O . GLN A 1 98 ? 54.781 29.406 -52.906 1 16.55 98 GLN A O 1
ATOM 764 N N . ARG A 1 99 ? 54.719 30.797 -51.469 1 16.38 99 ARG A N 1
ATOM 765 C CA . ARG A 1 99 ? 56.062 30.281 -51.344 1 16.38 99 ARG A CA 1
ATOM 766 C C . ARG A 1 99 ? 56.062 28.891 -50.688 1 16.38 99 ARG A C 1
ATOM 768 O O . ARG A 1 99 ? 55.281 28.625 -49.781 1 16.38 99 ARG A O 1
ATOM 775 N N . TYR A 1 100 ? 57 27.812 -51.156 1 16.45 100 TYR A N 1
ATOM 776 C CA . TYR A 1 100 ? 57.25 26.391 -51.281 1 16.45 100 TYR A CA 1
ATOM 777 C C . TYR A 1 100 ? 57.969 25.844 -50.031 1 16.45 100 TYR A C 1
ATOM 779 O O . TYR A 1 100 ? 58.406 24.688 -50.031 1 16.45 100 TYR A O 1
ATOM 787 N N . GLY A 1 101 ? 57.906 26.406 -48.875 1 16.23 101 GLY A N 1
ATOM 788 C CA . GLY A 1 101 ? 59.062 26.047 -48.031 1 16.23 101 GLY A CA 1
ATOM 789 C C . GLY A 1 101 ? 59.188 24.562 -47.781 1 16.23 101 GLY A C 1
ATOM 790 O O . GLY A 1 101 ? 58.188 23.828 -47.938 1 16.23 101 GLY A O 1
ATOM 791 N N . GLU A 1 102 ? 60.5 23.969 -47.5 1 18.62 102 GLU A N 1
ATOM 792 C CA . GLU A 1 102 ? 61.438 22.844 -47.469 1 18.62 102 GLU A CA 1
ATOM 793 C C . GLU A 1 102 ? 61.062 21.844 -46.375 1 18.62 102 GLU A C 1
ATOM 795 O O . GLU A 1 102 ? 60.688 22.25 -45.281 1 18.62 102 GLU A O 1
ATOM 800 N N . HIS A 1 103 ? 60.875 20.484 -46.719 1 17.62 103 HIS A N 1
ATOM 801 C CA . HIS A 1 103 ? 60.375 19.219 -46.219 1 17.62 103 HIS A CA 1
ATOM 802 C C . HIS A 1 103 ? 61.312 18.594 -45.219 1 17.62 103 HIS A C 1
ATOM 804 O O . HIS A 1 103 ? 61.156 17.422 -44.844 1 17.62 103 HIS A O 1
ATOM 810 N N . GLN A 1 104 ? 62.094 19.281 -44.312 1 18.5 104 GLN A N 1
ATOM 811 C CA . GLN A 1 104 ? 63.156 18.516 -43.688 1 18.5 104 GLN A CA 1
ATOM 812 C C . GLN A 1 104 ? 62.625 17.312 -42.938 1 18.5 104 GLN A C 1
ATOM 814 O O . GLN A 1 104 ? 61.562 17.391 -42.312 1 18.5 104 GLN A O 1
ATOM 819 N N . VAL A 1 105 ? 63.25 16.078 -43.094 1 19.64 105 VAL A N 1
ATOM 820 C CA . VAL A 1 105 ? 63.094 14.641 -42.906 1 19.64 105 VAL A CA 1
ATOM 821 C C . VAL A 1 105 ? 63.281 14.289 -41.438 1 19.64 105 VAL A C 1
ATOM 823 O O . VAL A 1 105 ? 63.188 13.117 -41.062 1 19.64 105 VAL A O 1
ATOM 826 N N . GLN A 1 106 ? 63.062 15.102 -40.438 1 18.41 106 GLN A N 1
ATOM 827 C CA . GLN A 1 106 ? 63.75 14.703 -39.219 1 18.41 106 GLN A CA 1
ATOM 828 C C . GLN A 1 106 ? 63.281 13.328 -38.75 1 18.41 106 GLN A C 1
ATOM 830 O O . GLN A 1 106 ? 62.125 12.961 -38.938 1 18.41 106 GLN A O 1
ATOM 835 N N . GLU A 1 107 ? 64.312 12.422 -38.25 1 21.28 107 GLU A N 1
ATOM 836 C CA . GLU A 1 107 ? 64.5 11.031 -37.875 1 21.28 107 GLU A CA 1
ATOM 837 C C . GLU A 1 107 ? 63.625 10.633 -36.688 1 21.28 107 GLU A C 1
ATOM 839 O O . GLU A 1 107 ? 63.469 11.422 -35.75 1 21.28 107 GLU A O 1
ATOM 844 N N . PRO A 1 108 ? 62.844 9.531 -36.75 1 19.7 108 PRO A N 1
ATOM 845 C CA . PRO A 1 108 ? 61.75 9.117 -35.875 1 19.7 108 PRO A CA 1
ATOM 846 C C . PRO A 1 108 ? 62.219 8.57 -34.531 1 19.7 108 PRO A C 1
ATOM 848 O O . PRO A 1 108 ? 63 7.613 -34.5 1 19.7 108 PRO A O 1
ATOM 851 N N . GLN A 1 109 ? 62.688 9.383 -33.562 1 18.91 109 GLN A N 1
ATOM 852 C CA . GLN A 1 109 ? 63.188 8.906 -32.281 1 18.91 109 GLN A CA 1
ATOM 853 C C . GLN A 1 109 ? 62.25 7.883 -31.656 1 18.91 109 GLN A C 1
ATOM 855 O O . GLN A 1 109 ? 61.031 8.055 -31.703 1 18.91 109 GLN A O 1
ATOM 860 N N . SER A 1 110 ? 62.75 6.629 -31.375 1 20.12 110 SER A N 1
ATOM 861 C CA . SER A 1 110 ? 62.125 5.387 -30.906 1 20.12 110 SER A CA 1
ATOM 862 C C . SER A 1 110 ? 61.562 5.543 -29.5 1 20.12 110 SER A C 1
ATOM 864 O O . SER A 1 110 ? 62.312 5.824 -28.562 1 20.12 110 SER A O 1
ATOM 866 N N . ALA A 1 111 ? 60.562 6.234 -29.203 1 21.52 111 ALA A N 1
ATOM 867 C CA . ALA A 1 111 ? 60 6.527 -27.875 1 21.52 111 ALA A CA 1
ATOM 868 C C . ALA A 1 111 ? 59.906 5.262 -27.047 1 21.52 111 ALA A C 1
ATOM 870 O O . ALA A 1 111 ? 59.656 4.176 -27.578 1 21.52 111 ALA A O 1
ATOM 871 N N . SER A 1 112 ? 60.344 5.305 -25.812 1 22.86 112 SER A N 1
ATOM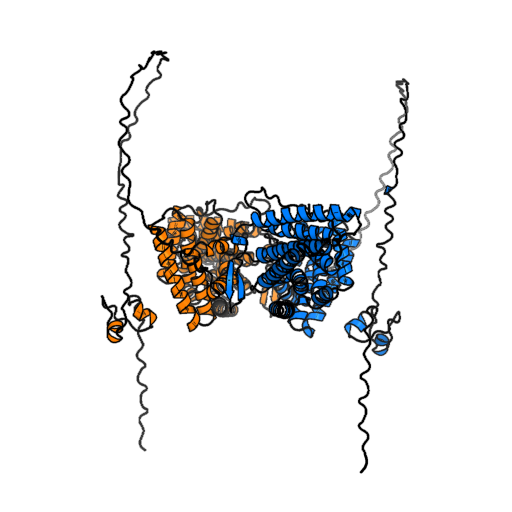 872 C CA . SER A 1 112 ? 60.531 4.5 -24.609 1 22.86 112 SER A CA 1
ATOM 873 C C . SER A 1 112 ? 59.281 3.688 -24.281 1 22.86 112 SER A C 1
ATOM 875 O O . SER A 1 112 ? 58.156 4.047 -24.703 1 22.86 112 SER A O 1
ATOM 877 N N . GLY A 1 113 ? 59.406 2.43 -23.812 1 20.08 113 GLY A N 1
ATOM 878 C CA . GLY A 1 113 ? 58.594 1.265 -23.484 1 20.08 113 GLY A CA 1
ATOM 879 C C . GLY A 1 113 ? 57.5 1.562 -22.484 1 20.08 113 GLY A C 1
ATOM 880 O O . GLY A 1 113 ? 57.781 2.121 -21.406 1 20.08 113 GLY A O 1
ATOM 881 N N . ALA A 1 114 ? 56.344 1.917 -22.781 1 22.72 114 ALA A N 1
ATOM 882 C CA . ALA A 1 114 ? 55.156 2.172 -21.969 1 22.72 114 ALA A CA 1
ATOM 883 C C . ALA A 1 114 ? 54.938 1.047 -20.953 1 22.72 114 ALA A C 1
ATOM 885 O O . ALA A 1 114 ? 54.781 -0.117 -21.328 1 22.72 114 ALA A O 1
ATOM 886 N N . GLY A 1 115 ? 55.625 1.078 -19.891 1 23.11 115 GLY A N 1
ATOM 887 C CA . GLY A 1 115 ? 55.312 0.172 -18.781 1 23.11 115 GLY A CA 1
ATOM 888 C C . GLY A 1 115 ? 53.812 -0.045 -18.594 1 23.11 115 GLY A C 1
ATOM 889 O O . GLY A 1 115 ? 53.031 0.892 -18.719 1 23.11 115 GLY A O 1
ATOM 890 N N . ALA A 1 116 ? 53.344 -1.347 -18.828 1 26.42 116 ALA A N 1
ATOM 891 C CA . ALA A 1 116 ? 52 -1.89 -18.641 1 26.42 116 ALA A CA 1
ATOM 892 C C . ALA A 1 116 ? 51.406 -1.454 -17.297 1 26.42 116 ALA A C 1
ATOM 894 O O . ALA A 1 116 ? 51.844 -1.91 -16.25 1 26.42 116 ALA A O 1
ATOM 895 N N . ASP A 1 117 ? 51.25 -0.229 -17.078 1 25.25 117 ASP A N 1
ATOM 896 C CA . ASP A 1 117 ? 50.594 0.135 -15.828 1 25.25 117 ASP A CA 1
ATOM 897 C C . ASP A 1 117 ? 49.406 -0.796 -15.539 1 25.25 117 ASP A C 1
ATOM 899 O O . ASP A 1 117 ? 48.531 -0.964 -16.391 1 25.25 117 ASP A O 1
ATOM 903 N N . CYS A 1 118 ? 49.688 -1.86 -14.789 1 26.7 118 CYS A N 1
ATOM 904 C CA . CYS A 1 118 ? 48.656 -2.758 -14.25 1 26.7 118 CYS A CA 1
ATOM 905 C C . CYS A 1 118 ? 47.375 -1.997 -13.906 1 26.7 118 CYS A C 1
ATOM 907 O O . CYS A 1 118 ? 47.406 -1.05 -13.125 1 26.7 118 CYS A O 1
ATOM 909 N N . GLU A 1 119 ? 46.594 -1.854 -14.883 1 29.94 119 GLU A N 1
ATOM 910 C CA . GLU A 1 119 ? 45.219 -1.418 -14.633 1 29.94 119 GLU A CA 1
ATOM 911 C C . GLU A 1 119 ? 44.719 -1.973 -13.312 1 29.94 119 GLU A C 1
ATOM 913 O O . GLU A 1 119 ? 44.469 -3.178 -13.188 1 29.94 119 GLU A O 1
ATOM 918 N N . VAL A 1 120 ? 45.312 -1.512 -12.227 1 30.47 120 VAL A N 1
ATOM 919 C CA . VAL A 1 120 ? 44.656 -1.836 -10.969 1 30.47 120 VAL A CA 1
ATOM 920 C C . VAL A 1 120 ? 43.156 -1.946 -11.188 1 30.47 120 VAL A C 1
ATOM 922 O O . VAL A 1 120 ? 42.5 -0.98 -11.602 1 30.47 120 VAL A O 1
ATOM 925 N N . VAL A 1 121 ? 42.75 -3.092 -11.781 1 32.75 121 VAL A N 1
ATOM 926 C CA . VAL A 1 121 ? 41.344 -3.432 -11.68 1 32.75 121 VAL A CA 1
ATOM 927 C C . VAL A 1 121 ? 40.75 -2.828 -10.406 1 32.75 121 VAL A C 1
ATOM 929 O O . VAL A 1 121 ? 41.219 -3.107 -9.305 1 32.75 121 VAL A O 1
ATOM 932 N N . SER A 1 122 ? 40.375 -1.589 -10.469 1 34 122 SER A N 1
ATOM 933 C CA . SER A 1 122 ? 39.625 -1.057 -9.344 1 34 122 SER A CA 1
ATOM 934 C C . SER A 1 122 ? 38.781 -2.146 -8.68 1 34 122 SER A C 1
ATOM 936 O O . SER A 1 122 ? 38.25 -3.025 -9.352 1 34 122 SER A O 1
ATOM 938 N N . PRO A 1 123 ? 39.094 -2.578 -7.508 1 34.25 123 PRO A N 1
ATOM 939 C CA . PRO A 1 123 ? 38.25 -3.586 -6.883 1 34.25 123 PRO A CA 1
ATOM 940 C C . PRO A 1 123 ? 36.781 -3.451 -7.301 1 34.25 123 PRO A C 1
ATOM 942 O O . PRO A 1 123 ? 36.344 -2.365 -7.695 1 34.25 123 PRO A O 1
ATOM 945 N N . PRO A 1 124 ? 36.219 -4.449 -7.793 1 34.97 124 PRO A N 1
ATOM 946 C CA . PRO A 1 124 ? 34.781 -4.324 -8.086 1 34.97 124 PRO A CA 1
ATOM 947 C C . PRO A 1 124 ? 34.062 -3.396 -7.117 1 34.97 124 PRO A C 1
ATOM 949 O O . PRO A 1 124 ? 34.438 -3.326 -5.938 1 34.97 124 PRO A O 1
ATOM 952 N N . ALA A 1 125 ? 33.594 -2.316 -7.508 1 38.44 125 ALA A N 1
ATOM 953 C CA . ALA A 1 125 ? 32.75 -1.411 -6.707 1 38.44 125 ALA A CA 1
ATOM 954 C C . ALA A 1 125 ? 31.969 -2.178 -5.652 1 38.44 125 ALA A C 1
ATOM 956 O O . ALA A 1 125 ? 31.188 -3.064 -5.984 1 38.44 125 ALA A O 1
ATOM 957 N N . GLU A 1 126 ? 32.5 -2.68 -4.465 1 47 126 GLU A N 1
ATOM 958 C CA . GLU A 1 126 ? 31.766 -3.252 -3.336 1 47 126 GLU A CA 1
ATOM 959 C C . GLU A 1 126 ? 30.297 -2.818 -3.344 1 47 126 GLU A C 1
ATOM 961 O O . GLU A 1 126 ? 30 -1.641 -3.545 1 47 126 GLU A O 1
ATOM 966 N N . SER A 1 127 ? 29.406 -3.684 -3.551 1 58.38 127 SER A N 1
ATOM 967 C CA . SER A 1 127 ? 27.969 -3.393 -3.574 1 58.38 127 SER A CA 1
ATOM 968 C C . SER A 1 127 ? 27.578 -2.443 -2.447 1 58.38 127 SER A C 1
ATOM 970 O O . SER A 1 127 ? 27.922 -2.676 -1.286 1 58.38 127 SER A O 1
ATOM 972 N N . LEU A 1 128 ? 27.219 -1.271 -2.717 1 75.44 128 LEU A N 1
ATOM 973 C CA . LEU A 1 128 ? 26.781 -0.224 -1.798 1 75.44 128 LEU A CA 1
ATOM 974 C C . LEU A 1 128 ? 25.656 -0.719 -0.906 1 75.44 128 LEU A C 1
ATOM 976 O O . LEU A 1 128 ? 25.5 -0.246 0.222 1 75.44 128 LEU A O 1
ATOM 980 N N . ILE A 1 129 ? 25.109 -1.992 -1.18 1 88 129 ILE A N 1
ATOM 981 C CA . ILE A 1 129 ? 23.953 -2.42 -0.401 1 88 129 ILE A CA 1
ATOM 982 C C . ILE A 1 129 ? 24.375 -3.494 0.6 1 88 129 ILE A C 1
ATOM 984 O O . ILE A 1 129 ? 24.922 -4.531 0.216 1 88 129 ILE A O 1
ATOM 988 N N . THR A 1 130 ? 24.312 -3.266 1.855 1 93.12 130 THR A N 1
ATOM 989 C CA . THR A 1 130 ? 24.609 -4.16 2.971 1 93.12 130 THR A CA 1
ATOM 990 C C . THR A 1 130 ? 23.312 -4.633 3.635 1 93.12 130 THR A C 1
ATOM 992 O O . THR A 1 130 ? 22.25 -4.066 3.404 1 93.12 130 THR A O 1
ATOM 995 N N . PRO A 1 131 ? 23.391 -5.699 4.477 1 94.31 131 PRO A N 1
ATOM 996 C CA . PRO A 1 131 ? 22.203 -6.152 5.199 1 94.31 131 PRO A CA 1
ATOM 997 C C . PRO A 1 131 ? 21.594 -5.055 6.062 1 94.31 131 PRO A C 1
ATOM 999 O O . PRO A 1 131 ? 20.359 -4.977 6.188 1 94.31 131 PRO A O 1
ATOM 1002 N N . GLU A 1 132 ? 22.422 -4.242 6.645 1 95.31 132 GLU A N 1
ATOM 1003 C CA . GLU A 1 132 ? 21.938 -3.123 7.441 1 95.31 132 GLU A CA 1
ATOM 1004 C C . GLU A 1 132 ? 21.125 -2.148 6.586 1 95.31 132 GLU A C 1
ATOM 1006 O O . GLU A 1 132 ? 20.031 -1.729 6.98 1 95.31 132 GLU A O 1
ATOM 1011 N N . ILE A 1 133 ? 21.688 -1.853 5.469 1 97.12 133 ILE A N 1
ATOM 1012 C CA . ILE A 1 133 ? 21.016 -0.924 4.559 1 97.12 133 ILE A CA 1
ATOM 1013 C C . ILE A 1 133 ? 19.703 -1.521 4.09 1 97.12 133 ILE A C 1
ATOM 1015 O O . ILE A 1 133 ? 18.672 -0.833 4.059 1 97.12 133 ILE A O 1
ATOM 1019 N N . VAL A 1 134 ? 19.688 -2.777 3.775 1 96.06 134 VAL A N 1
ATOM 1020 C CA . VAL A 1 134 ? 18.469 -3.449 3.322 1 96.06 134 VAL A CA 1
ATOM 1021 C C . VAL A 1 134 ? 17.422 -3.414 4.43 1 96.06 134 VAL A C 1
ATOM 1023 O O . VAL A 1 134 ? 16.234 -3.158 4.168 1 96.06 134 VAL A O 1
ATOM 1026 N N . HIS A 1 135 ? 17.859 -3.678 5.625 1 96.38 135 HIS A N 1
ATOM 1027 C CA . HIS A 1 135 ? 16.953 -3.619 6.766 1 96.38 135 HIS A CA 1
ATOM 1028 C C . HIS A 1 135 ? 16.344 -2.23 6.906 1 96.38 135 HIS A C 1
ATOM 1030 O O . HIS A 1 135 ? 15.125 -2.098 7.09 1 96.38 135 HIS A O 1
ATOM 1036 N N . LEU A 1 136 ? 17.156 -1.227 6.801 1 97.88 136 LEU A N 1
ATOM 1037 C CA . LEU A 1 136 ? 16.688 0.15 6.949 1 97.88 136 LEU A CA 1
ATOM 1038 C C . LEU A 1 136 ? 15.773 0.546 5.805 1 97.88 136 LEU A C 1
ATOM 1040 O O . LEU A 1 136 ? 14.773 1.235 6.016 1 97.88 136 LEU A O 1
ATOM 1044 N N . LEU A 1 137 ? 16.109 0.116 4.594 1 97.25 137 LEU A N 1
ATOM 1045 C CA . LEU A 1 137 ? 15.242 0.383 3.449 1 97.25 137 LEU A CA 1
ATOM 1046 C C . LEU A 1 137 ? 13.867 -0.258 3.643 1 97.25 137 LEU A C 1
ATOM 1048 O O . LEU A 1 137 ? 12.844 0.34 3.303 1 97.25 137 LEU A O 1
ATOM 1052 N N . ARG A 1 138 ? 13.836 -1.377 4.25 1 95.62 138 ARG A N 1
ATOM 1053 C CA . ARG A 1 138 ? 12.578 -2.078 4.5 1 95.62 138 ARG A CA 1
ATOM 1054 C C . ARG A 1 138 ? 11.766 -1.375 5.582 1 95.62 138 ARG A C 1
ATOM 1056 O O . ARG A 1 138 ? 10.539 -1.274 5.48 1 95.62 138 ARG A O 1
ATOM 1063 N N . VAL A 1 139 ? 12.445 -0.964 6.598 1 97.12 139 VAL A N 1
ATOM 1064 C CA . VAL A 1 139 ? 11.781 -0.223 7.664 1 97.12 139 VAL A CA 1
ATOM 1065 C C . VAL A 1 139 ? 11.133 1.037 7.098 1 97.12 139 VAL A C 1
ATOM 1067 O O . VAL A 1 139 ? 9.969 1.333 7.391 1 97.12 139 VAL A O 1
ATOM 1070 N N . TYR A 1 140 ? 11.945 1.739 6.293 1 98.19 140 TYR A N 1
ATOM 1071 C CA . TYR A 1 140 ? 11.422 2.934 5.633 1 98.19 140 TYR A CA 1
ATOM 1072 C C . TYR A 1 140 ? 10.195 2.602 4.793 1 98.19 140 TYR A C 1
ATOM 1074 O O . TYR A 1 140 ? 9.18 3.291 4.871 1 98.19 140 TYR A O 1
ATOM 1082 N N . GLU A 1 141 ? 10.242 1.606 4.027 1 96.44 141 GLU A N 1
ATOM 1083 C CA . GLU A 1 141 ? 9.203 1.208 3.084 1 96.44 141 GLU A CA 1
ATOM 1084 C C . GLU A 1 141 ? 7.895 0.895 3.805 1 96.44 141 GLU A C 1
ATOM 1086 O O . GLU A 1 141 ? 6.82 1.272 3.34 1 96.44 141 GLU A O 1
ATOM 1091 N N . ARG A 1 142 ? 7.977 0.287 4.926 1 93.31 142 ARG A N 1
ATOM 1092 C CA . ARG A 1 142 ? 6.801 -0.224 5.625 1 93.31 142 ARG A CA 1
ATOM 1093 C C . ARG A 1 142 ? 6.211 0.834 6.551 1 93.31 142 ARG A C 1
ATOM 1095 O O . ARG A 1 142 ? 5.094 0.678 7.047 1 93.31 142 ARG A O 1
ATOM 1102 N N . SER A 1 143 ? 6.906 1.922 6.695 1 96.62 143 SER A N 1
ATOM 1103 C CA . SER A 1 143 ? 6.445 2.883 7.695 1 96.62 143 SER A CA 1
ATOM 1104 C C . SER A 1 143 ? 6.438 4.301 7.133 1 96.62 143 SER A C 1
ATOM 1106 O O . SER A 1 143 ? 5.477 4.703 6.473 1 96.62 143 SER A O 1
ATOM 1108 N N . ILE A 1 144 ? 7.562 4.961 7.18 1 97.75 144 ILE A N 1
ATOM 1109 C CA . ILE A 1 144 ? 7.598 6.398 6.926 1 97.75 144 ILE A CA 1
ATOM 1110 C C . ILE A 1 144 ? 7.188 6.676 5.48 1 97.75 144 ILE A C 1
ATOM 1112 O O . ILE A 1 144 ? 6.527 7.68 5.199 1 97.75 144 ILE A O 1
ATOM 1116 N N . ALA A 1 145 ? 7.598 5.82 4.594 1 98 145 ALA A N 1
ATOM 1117 C CA . ALA A 1 145 ? 7.219 6.016 3.197 1 98 145 ALA A CA 1
ATOM 1118 C C . ALA A 1 145 ? 5.699 6.09 3.045 1 98 145 ALA A C 1
ATOM 1120 O O . ALA A 1 145 ? 5.188 6.852 2.223 1 98 145 ALA A O 1
ATOM 1121 N N . THR A 1 146 ? 4.98 5.359 3.855 1 97 146 THR A N 1
ATOM 1122 C CA . THR A 1 146 ? 3.523 5.332 3.777 1 97 146 THR A CA 1
ATOM 1123 C C . THR A 1 146 ? 2.928 6.629 4.309 1 97 146 THR A C 1
ATOM 1125 O O . THR A 1 146 ? 1.89 7.086 3.828 1 97 146 THR A O 1
ATOM 1128 N N . TRP A 1 147 ? 3.613 7.246 5.332 1 97.75 147 TRP A N 1
ATOM 1129 C CA . TRP A 1 147 ? 3.164 8.539 5.832 1 97.75 147 TRP A CA 1
ATOM 1130 C C . TRP A 1 147 ? 3.242 9.602 4.742 1 97.75 147 TRP A C 1
ATOM 1132 O O . TRP A 1 147 ? 2.326 10.414 4.59 1 97.75 147 TRP A O 1
ATOM 1142 N N . MET A 1 148 ? 4.32 9.477 4.059 1 97.94 148 MET A N 1
ATOM 1143 C CA . MET A 1 148 ? 4.625 10.492 3.049 1 97.94 148 MET A CA 1
ATOM 1144 C C . MET A 1 148 ? 3.658 10.391 1.874 1 97.94 148 MET A C 1
ATOM 1146 O O . MET A 1 148 ? 3.316 11.406 1.262 1 97.94 148 MET A O 1
ATOM 1150 N N . ASP A 1 149 ? 3.162 9.234 1.639 1 97.31 149 ASP A N 1
ATOM 1151 C CA . ASP A 1 149 ? 2.318 8.992 0.472 1 97.31 149 ASP A CA 1
ATOM 1152 C C . ASP A 1 149 ? 0.844 8.93 0.865 1 97.31 149 ASP A C 1
ATOM 1154 O O . ASP A 1 149 ? 0.018 8.406 0.117 1 97.31 149 ASP A O 1
ATOM 1158 N N . VAL A 1 150 ? 0.442 9.461 2.014 1 97.44 150 VAL A N 1
ATOM 1159 C CA . VAL A 1 150 ? -0.906 9.297 2.547 1 97.44 150 VAL A CA 1
ATOM 1160 C C . VAL A 1 150 ? -1.927 9.828 1.545 1 97.44 150 VAL A C 1
ATOM 1162 O O . VAL A 1 150 ? -3.016 9.273 1.398 1 97.44 150 VAL A O 1
ATOM 1165 N N . PHE A 1 151 ? -1.642 10.914 0.812 1 96.88 151 PHE A N 1
ATOM 1166 C CA . PHE A 1 151 ? -2.533 11.492 -0.19 1 96.88 151 PHE A CA 1
ATOM 1167 C C . PHE A 1 151 ? -1.951 11.328 -1.589 1 96.88 151 PHE A C 1
ATOM 1169 O O . PHE A 1 151 ? -2.146 12.188 -2.451 1 96.88 151 PHE A O 1
ATOM 1176 N N . ASP A 1 152 ? -1.168 10.32 -1.789 1 95.62 152 ASP A N 1
ATOM 1177 C CA . ASP A 1 152 ? -0.572 10.023 -3.088 1 95.62 152 ASP A CA 1
ATOM 1178 C C . ASP A 1 152 ? -0.903 8.602 -3.533 1 95.62 152 ASP A C 1
ATOM 1180 O O . ASP A 1 152 ? -0.243 7.648 -3.119 1 95.62 152 ASP A O 1
ATOM 1184 N N . SER A 1 153 ? -1.786 8.461 -4.496 1 89.94 153 SER A N 1
ATOM 1185 C CA . SER A 1 153 ? -2.264 7.156 -4.938 1 89.94 153 SER A CA 1
ATOM 1186 C C . SER A 1 153 ? -1.214 6.441 -5.781 1 89.94 153 SER A C 1
ATOM 1188 O O . SER A 1 153 ? -1.294 5.23 -5.984 1 89.94 153 SER A O 1
ATOM 1190 N N . GLU A 1 154 ? -0.235 7.16 -6.277 1 90.06 154 GLU A N 1
ATOM 1191 C CA . GLU A 1 154 ? 0.834 6.547 -7.059 1 90.06 154 GLU A CA 1
ATOM 1192 C C . GLU A 1 154 ? 1.934 6 -6.152 1 90.06 154 GLU A C 1
ATOM 1194 O O . GLU A 1 154 ? 2.818 5.273 -6.609 1 90.06 154 GLU A O 1
ATOM 1199 N N . LEU A 1 155 ? 1.858 6.348 -4.914 1 94.19 155 LEU A N 1
ATOM 1200 C CA . LEU A 1 155 ? 2.809 5.867 -3.92 1 94.19 155 LEU A CA 1
ATOM 1201 C C . LEU A 1 155 ? 4.242 6.195 -4.332 1 94.19 155 LEU A C 1
ATOM 1203 O O . LEU A 1 155 ? 5.098 5.309 -4.367 1 94.19 155 LEU A O 1
ATOM 1207 N N . THR A 1 156 ? 4.492 7.43 -4.641 1 96.44 156 THR A N 1
ATOM 1208 C CA . THR A 1 156 ? 5.727 7.895 -5.258 1 96.44 156 THR A CA 1
ATOM 1209 C C . THR A 1 156 ? 6.918 7.664 -4.332 1 96.44 156 THR A C 1
ATOM 1211 O O . THR A 1 156 ? 7.953 7.145 -4.758 1 96.44 156 THR A O 1
ATOM 1214 N N . TYR A 1 157 ? 6.852 7.969 -3.105 1 97.69 157 TYR A N 1
ATOM 1215 C CA . TYR A 1 157 ? 7.969 7.848 -2.178 1 97.69 157 TYR A CA 1
ATOM 1216 C C . TYR A 1 157 ? 8.156 6.398 -1.734 1 97.69 157 TYR A C 1
ATOM 1218 O O . TYR A 1 157 ? 9.234 6.016 -1.291 1 97.69 157 TYR A O 1
ATOM 1226 N N . GLN A 1 158 ? 7.145 5.586 -1.915 1 95.56 158 GLN A N 1
ATOM 1227 C CA . GLN A 1 158 ? 7.254 4.164 -1.617 1 95.56 158 GLN A CA 1
ATOM 1228 C C . GLN A 1 158 ? 7.852 3.398 -2.795 1 95.56 158 GLN A C 1
ATOM 1230 O O . GLN A 1 158 ? 8.555 2.402 -2.605 1 95.56 158 GLN A O 1
ATOM 1235 N N . ARG A 1 159 ? 7.5 3.889 -3.934 1 92.5 159 ARG A N 1
ATOM 1236 C CA . ARG A 1 159 ? 7.848 3.098 -5.109 1 92.5 159 ARG A CA 1
ATOM 1237 C C . ARG A 1 159 ? 8.992 3.742 -5.883 1 92.5 159 ARG A C 1
ATOM 1239 O O . ARG A 1 159 ? 10.109 3.217 -5.902 1 92.5 159 ARG A O 1
ATOM 1246 N N . ARG A 1 160 ? 8.773 4.91 -6.406 1 92.69 160 ARG A N 1
ATOM 1247 C CA . ARG A 1 160 ? 9.742 5.551 -7.285 1 92.69 160 ARG A CA 1
ATOM 1248 C C . ARG A 1 160 ? 11 5.941 -6.52 1 92.69 160 ARG A C 1
ATOM 1250 O O . ARG A 1 160 ? 12.117 5.758 -7.012 1 92.69 160 ARG A O 1
ATOM 1257 N N . LEU A 1 161 ? 10.836 6.5 -5.387 1 96.56 161 LEU A N 1
ATOM 1258 C CA . LEU A 1 161 ? 11.984 6.961 -4.617 1 96.56 161 LEU A CA 1
ATOM 1259 C C . LEU A 1 161 ? 12.883 5.789 -4.23 1 96.56 161 LEU A C 1
ATOM 1261 O O . LEU A 1 161 ? 14.109 5.891 -4.305 1 96.56 161 LEU A O 1
ATOM 1265 N N . LEU A 1 162 ? 12.344 4.672 -3.854 1 94.94 162 LEU A N 1
ATOM 1266 C CA . LEU A 1 162 ? 13.125 3.51 -3.445 1 94.94 162 LEU A CA 1
ATOM 1267 C C . LEU A 1 162 ? 13.898 2.936 -4.625 1 94.94 162 LEU A C 1
ATOM 1269 O O . LEU A 1 162 ? 15 2.404 -4.453 1 94.94 162 LEU A O 1
ATOM 1273 N N . CYS A 1 163 ? 13.328 3.068 -5.781 1 93.12 163 CYS A N 1
ATOM 1274 C CA . CYS A 1 163 ? 14.031 2.607 -6.973 1 93.12 163 CYS A CA 1
ATOM 1275 C C . CYS A 1 163 ? 15.258 3.467 -7.254 1 93.12 163 CYS A C 1
ATOM 1277 O O . CYS A 1 163 ? 16.25 2.986 -7.812 1 93.12 163 CYS A O 1
ATOM 1279 N N . MET A 1 164 ? 15.273 4.66 -6.754 1 93.25 164 MET A N 1
ATOM 1280 C CA . MET A 1 164 ? 16.359 5.605 -7 1 93.25 164 MET A CA 1
ATOM 1281 C C . MET A 1 164 ? 17.469 5.445 -5.961 1 93.25 164 MET A C 1
ATOM 1283 O O . MET A 1 164 ? 18.609 5.824 -6.207 1 93.25 164 MET A O 1
ATOM 1287 N N . ALA A 1 165 ? 17.156 4.898 -4.84 1 94 165 ALA A N 1
ATOM 1288 C CA . ALA A 1 165 ? 18.016 4.91 -3.664 1 94 165 ALA A CA 1
ATOM 1289 C C . ALA A 1 165 ? 19.375 4.266 -3.973 1 94 165 ALA A C 1
ATOM 1291 O O . ALA A 1 165 ? 20.422 4.824 -3.652 1 94 165 ALA A O 1
ATOM 1292 N N . PRO A 1 166 ? 19.391 3.162 -4.68 1 90.75 166 PRO A N 1
ATOM 1293 C CA . PRO A 1 166 ? 20.703 2.516 -4.883 1 90.75 166 PRO A CA 1
ATOM 1294 C C . PRO A 1 166 ? 21.625 3.332 -5.777 1 90.75 166 PRO A C 1
ATOM 1296 O O . PRO A 1 166 ? 22.844 3.199 -5.684 1 90.75 166 PRO A O 1
ATOM 1299 N N . SER A 1 167 ? 21.062 4.164 -6.629 1 91.94 167 SER A N 1
ATOM 1300 C CA . SER A 1 167 ? 21.891 4.922 -7.574 1 91.94 167 SER A CA 1
ATOM 1301 C C . SER A 1 167 ? 22.094 6.359 -7.098 1 91.94 167 SER A C 1
ATOM 1303 O O . SER A 1 167 ? 22.734 7.156 -7.777 1 91.94 167 SER A O 1
ATOM 1305 N N . SER A 1 168 ? 21.516 6.73 -5.988 1 94.62 168 SER A N 1
ATOM 1306 C CA . SER A 1 168 ? 21.641 8.07 -5.43 1 94.62 168 SER A CA 1
ATOM 1307 C C . SER A 1 168 ? 22.094 8.023 -3.977 1 94.62 168 SER A C 1
ATOM 1309 O O . SER A 1 168 ? 21.281 7.883 -3.068 1 94.62 168 SER A O 1
ATOM 1311 N N . PRO A 1 169 ? 23.375 8.312 -3.785 1 96.12 169 PRO A N 1
ATOM 1312 C CA . PRO A 1 169 ? 23.891 8.289 -2.412 1 96.12 169 PRO A CA 1
ATOM 1313 C C . PRO A 1 169 ? 23.125 9.219 -1.479 1 96.12 169 PRO A C 1
ATOM 1315 O O . PRO A 1 169 ? 22.906 8.891 -0.311 1 96.12 169 PRO A O 1
ATOM 1318 N N . LEU A 1 170 ? 22.75 10.367 -1.973 1 97.38 170 LEU A N 1
ATOM 1319 C CA . LEU A 1 170 ? 21.984 11.305 -1.153 1 97.38 170 LEU A CA 1
ATOM 1320 C C . LEU A 1 170 ? 20.672 10.68 -0.685 1 97.38 170 LEU A C 1
ATOM 1322 O O . LEU A 1 170 ? 20.375 10.688 0.51 1 97.38 170 LEU A O 1
ATOM 1326 N N . VAL A 1 171 ? 19.953 10.125 -1.647 1 97.81 171 VAL A N 1
ATOM 1327 C CA . VAL A 1 171 ? 18.656 9.531 -1.347 1 97.81 171 VAL A CA 1
ATOM 1328 C C . VAL A 1 171 ? 18.844 8.328 -0.426 1 97.81 171 VAL A C 1
ATOM 1330 O O . VAL A 1 171 ? 18.094 8.164 0.548 1 97.81 171 VAL A O 1
ATOM 1333 N N . LEU A 1 172 ? 19.812 7.527 -0.713 1 97.94 172 LEU A N 1
ATOM 1334 C CA . LEU A 1 172 ? 20.062 6.332 0.077 1 97.94 172 LEU A CA 1
ATOM 1335 C C . LEU A 1 172 ? 20.375 6.691 1.523 1 97.94 172 LEU A C 1
ATOM 1337 O O . LEU A 1 172 ? 19.797 6.137 2.453 1 97.94 172 LEU A O 1
ATOM 1341 N N . ASN A 1 173 ? 21.266 7.617 1.705 1 98.38 173 ASN A N 1
ATOM 1342 C CA . ASN A 1 173 ? 21.672 8 3.055 1 98.38 173 ASN A CA 1
ATOM 1343 C C . ASN A 1 173 ? 20.547 8.688 3.805 1 98.38 173 ASN A C 1
ATOM 1345 O O . ASN A 1 173 ? 20.375 8.492 5.008 1 98.38 173 ASN A O 1
ATOM 1349 N N . ALA A 1 174 ? 19.812 9.516 3.129 1 98.56 174 ALA A N 1
ATOM 1350 C CA . ALA A 1 174 ? 18.688 10.211 3.771 1 98.56 174 ALA A CA 1
ATOM 1351 C C . ALA A 1 174 ? 17.625 9.219 4.238 1 98.56 174 ALA A C 1
ATOM 1353 O O . ALA A 1 174 ? 17.094 9.352 5.344 1 98.56 174 ALA A O 1
ATOM 1354 N N . ILE A 1 175 ? 17.328 8.211 3.373 1 98.62 175 ILE A N 1
ATOM 1355 C CA . ILE A 1 175 ? 16.344 7.195 3.723 1 98.62 175 ILE A CA 1
ATOM 1356 C C . ILE A 1 175 ? 16.844 6.371 4.906 1 98.62 175 ILE A C 1
ATOM 1358 O O . ILE A 1 175 ? 16.094 6.117 5.855 1 98.62 175 ILE A O 1
ATOM 1362 N N . CYS A 1 176 ? 18.078 5.98 4.859 1 98.56 176 CYS A N 1
ATOM 1363 C CA . CYS A 1 176 ? 18.656 5.195 5.949 1 98.56 176 CYS A CA 1
ATOM 1364 C C . CYS A 1 176 ? 18.672 5.996 7.246 1 98.56 176 CYS A C 1
ATOM 1366 O O . CYS A 1 176 ? 18.391 5.453 8.32 1 98.56 176 CYS A O 1
ATOM 1368 N N . ALA A 1 177 ? 18.969 7.305 7.152 1 98.44 177 ALA A N 1
ATOM 1369 C CA . ALA A 1 177 ? 18.938 8.172 8.328 1 98.44 177 ALA A CA 1
ATOM 1370 C C . ALA A 1 177 ? 17.547 8.211 8.945 1 98.44 177 ALA A C 1
ATOM 1372 O O . ALA A 1 177 ? 17.391 8.062 10.164 1 98.44 177 ALA A O 1
ATOM 1373 N N . LEU A 1 178 ? 16.578 8.367 8.148 1 97.81 178 LEU A N 1
ATOM 1374 C CA . LEU A 1 178 ? 15.188 8.469 8.594 1 97.81 178 LEU A CA 1
ATOM 1375 C C . LEU A 1 178 ? 14.734 7.18 9.258 1 97.81 178 LEU A C 1
ATOM 1377 O O . LEU A 1 178 ? 14.133 7.211 10.336 1 97.81 178 LEU A O 1
ATOM 1381 N N . ALA A 1 179 ? 15.008 6.059 8.586 1 98.38 179 ALA A N 1
ATOM 1382 C CA . ALA A 1 179 ? 14.625 4.758 9.125 1 98.38 179 ALA A CA 1
ATOM 1383 C C . ALA A 1 179 ? 15.336 4.477 10.445 1 98.38 179 ALA A C 1
ATOM 1385 O O . ALA A 1 179 ? 14.719 4.02 11.406 1 98.38 179 ALA A O 1
ATOM 1386 N N . ALA A 1 180 ? 16.625 4.758 10.477 1 98.5 180 ALA A N 1
ATOM 1387 C CA . ALA A 1 180 ? 17.406 4.539 11.695 1 98.5 180 ALA A CA 1
ATOM 1388 C C . ALA A 1 180 ? 16.906 5.441 12.828 1 98.5 180 ALA A C 1
ATOM 1390 O O . ALA A 1 180 ? 16.891 5.035 13.992 1 98.5 180 ALA A O 1
ATOM 1391 N N . ARG A 1 181 ? 16.547 6.633 12.492 1 97.81 181 ARG A N 1
ATOM 1392 C CA . ARG A 1 181 ? 16.016 7.547 13.492 1 97.81 181 ARG A CA 1
ATOM 1393 C C . ARG A 1 181 ? 14.719 7 14.094 1 97.81 181 ARG A C 1
ATOM 1395 O O . ARG A 1 181 ? 14.531 7.051 15.312 1 97.81 181 ARG A O 1
ATOM 1402 N N . GLN A 1 182 ? 13.867 6.535 13.266 1 97.56 182 GLN A N 1
ATOM 1403 C CA . GLN A 1 182 ? 12.625 5.953 13.758 1 97.56 182 GLN A CA 1
ATOM 1404 C C . GLN A 1 182 ? 12.898 4.773 14.688 1 97.56 182 GLN A C 1
ATOM 1406 O O . GLN A 1 182 ? 12.305 4.668 15.766 1 97.56 182 GLN A O 1
ATOM 1411 N N . LEU A 1 183 ? 13.797 3.943 14.227 1 97.75 183 LEU A N 1
ATOM 1412 C CA . LEU A 1 183 ? 14.141 2.779 15.039 1 97.75 183 LEU A CA 1
ATOM 1413 C C . LEU A 1 183 ? 14.727 3.205 16.375 1 97.75 183 LEU A C 1
ATOM 1415 O O . LEU A 1 183 ? 14.516 2.535 17.391 1 97.75 183 LEU A O 1
ATOM 1419 N N . SER A 1 184 ? 15.453 4.289 16.406 1 97 184 SER A N 1
ATOM 1420 C CA . SER A 1 184 ? 16.047 4.777 17.641 1 97 184 SER A CA 1
ATOM 1421 C C . SER A 1 184 ? 14.977 5.285 18.609 1 97 184 SER A C 1
ATOM 1423 O O . SER A 1 184 ? 15.164 5.242 19.828 1 97 184 SER A O 1
ATOM 1425 N N . LEU A 1 185 ? 13.906 5.727 18.109 1 95.44 185 LEU A N 1
ATOM 1426 C CA . LEU A 1 185 ? 12.852 6.32 18.922 1 95.44 185 LEU A CA 1
ATOM 1427 C C . LEU A 1 185 ? 11.898 5.254 19.438 1 95.44 185 LEU A C 1
ATOM 1429 O O . LEU A 1 185 ? 11.391 5.359 20.562 1 95.44 185 LEU A O 1
ATOM 1433 N N . ILE A 1 186 ? 11.586 4.191 18.656 1 95.5 186 ILE A N 1
ATOM 1434 C CA . ILE A 1 186 ? 10.594 3.201 19.062 1 95.5 186 ILE A CA 1
ATOM 1435 C C . ILE A 1 186 ? 11.289 1.968 19.625 1 95.5 186 ILE A C 1
ATOM 1437 O O . ILE A 1 186 ? 10.672 1.157 20.328 1 95.5 186 ILE A O 1
ATOM 1441 N N . GLY A 1 187 ? 12.492 1.827 19.297 1 93.31 187 GLY A N 1
ATOM 1442 C CA . GLY A 1 187 ? 13.25 0.674 19.75 1 93.31 187 GLY A CA 1
ATOM 1443 C C . GLY A 1 187 ? 14.461 1.05 20.578 1 93.31 187 GLY A C 1
ATOM 1444 O O . GLY A 1 187 ? 14.352 1.815 21.547 1 93.31 187 GLY A O 1
ATOM 1445 N N . SER A 1 188 ? 15.609 0.602 20.156 1 93.25 188 SER A N 1
ATOM 1446 C CA . SER A 1 188 ? 16.844 0.774 20.922 1 93.25 188 SER A CA 1
ATOM 1447 C C . SER A 1 188 ? 17.594 2.035 20.484 1 93.25 188 SER A C 1
ATOM 1449 O O . SER A 1 188 ? 18.281 2.035 19.469 1 93.25 188 SER A O 1
ATOM 1451 N N . SER A 1 189 ? 17.578 3.035 21.266 1 92.62 189 SER A N 1
ATOM 1452 C CA . SER A 1 189 ? 18.297 4.27 20.984 1 92.62 189 SER A CA 1
ATOM 1453 C C . SER A 1 189 ? 19.797 4.031 20.953 1 92.62 189 SER A C 1
ATOM 1455 O O . SER A 1 189 ? 20.516 4.613 20.125 1 92.62 189 SER A O 1
ATOM 1457 N N . LEU A 1 190 ? 20.328 3.199 21.781 1 95.12 190 LEU A N 1
ATOM 1458 C CA . LEU A 1 190 ? 21.75 2.916 21.891 1 95.12 190 LEU A CA 1
ATOM 1459 C C . LEU A 1 190 ? 22.297 2.344 20.578 1 95.12 190 LEU A C 1
ATOM 1461 O O . LEU A 1 190 ? 23.406 2.668 20.156 1 95.12 190 LEU A O 1
ATOM 1465 N N . THR A 1 191 ? 21.438 1.581 19.938 1 96.69 191 THR A N 1
ATOM 1466 C CA . THR A 1 191 ? 21.875 0.897 18.719 1 96.69 191 THR A CA 1
ATOM 1467 C C . THR A 1 191 ? 21.703 1.801 17.5 1 96.69 191 THR A C 1
ATOM 1469 O O . THR A 1 191 ? 22.609 1.898 16.672 1 96.69 191 THR A O 1
ATOM 1472 N N . TRP A 1 192 ? 20.609 2.496 17.438 1 97.69 192 TRP A N 1
ATOM 1473 C CA . TRP A 1 192 ? 20.234 3.055 16.141 1 97.69 192 TRP A CA 1
ATOM 1474 C C . TRP A 1 192 ? 20.516 4.551 16.094 1 97.69 192 TRP A C 1
ATOM 1476 O O . TRP A 1 192 ? 20.609 5.137 15.008 1 97.69 192 TRP A O 1
ATOM 1486 N N . LEU A 1 193 ? 20.672 5.246 17.172 1 96.62 193 LEU A N 1
ATOM 1487 C CA . LEU A 1 193 ? 20.906 6.688 17.141 1 96.62 193 LEU A CA 1
ATOM 1488 C C . LEU A 1 193 ? 22.234 7.016 16.469 1 96.62 193 LEU A C 1
ATOM 1490 O O . LEU A 1 193 ? 22.297 7.891 15.602 1 96.62 193 LEU A O 1
ATOM 1494 N N . PRO A 1 194 ? 23.328 6.324 16.812 1 97.56 194 PRO A N 1
ATOM 1495 C CA . PRO A 1 194 ? 24.578 6.605 16.109 1 97.56 194 PRO A CA 1
ATOM 1496 C C . PRO A 1 194 ? 24.5 6.309 14.617 1 97.56 194 PRO A C 1
ATOM 1498 O O . PRO A 1 194 ? 25.078 7.027 13.805 1 97.56 194 PRO A O 1
ATOM 1501 N N . VAL A 1 195 ? 23.766 5.258 14.281 1 98.12 195 VAL A N 1
ATOM 1502 C CA . VAL A 1 195 ? 23.578 4.898 12.875 1 98.12 195 VAL A CA 1
ATOM 1503 C C . VAL A 1 195 ? 22.812 6.012 12.156 1 98.12 195 VAL A C 1
ATOM 1505 O O . VAL A 1 195 ? 23.188 6.414 11.055 1 98.12 195 VAL A O 1
ATOM 1508 N N . ALA A 1 196 ? 21.781 6.492 12.781 1 98.19 196 ALA A N 1
ATOM 1509 C CA . ALA A 1 196 ? 20.969 7.57 12.227 1 98.19 196 ALA A CA 1
ATOM 1510 C C . ALA A 1 196 ? 21.812 8.82 11.992 1 98.19 196 ALA A C 1
ATOM 1512 O O . ALA A 1 196 ? 21.734 9.445 10.93 1 98.19 196 ALA A O 1
ATOM 1513 N N . GLU A 1 197 ? 22.578 9.172 12.969 1 97.56 197 GLU A N 1
ATOM 1514 C CA . GLU A 1 197 ? 23.391 10.375 12.898 1 97.56 197 GLU A CA 1
ATOM 1515 C C . GLU A 1 197 ? 24.453 10.25 11.805 1 97.56 197 GLU A C 1
ATOM 1517 O O . GLU A 1 197 ? 24.766 11.227 11.117 1 97.56 197 GLU A O 1
ATOM 1522 N N . HIS A 1 198 ? 24.953 9.062 11.711 1 98.06 198 HIS A N 1
ATOM 1523 C CA . HIS A 1 198 ? 25.938 8.828 10.664 1 98.06 198 HIS A CA 1
ATOM 1524 C C . HIS A 1 198 ? 25.344 9.047 9.273 1 98.06 198 HIS A C 1
ATOM 1526 O O . HIS A 1 198 ? 25.859 9.836 8.484 1 98.06 198 HIS A O 1
ATOM 1532 N N . TYR A 1 199 ? 24.266 8.344 8.984 1 98.31 199 TYR A N 1
ATOM 1533 C CA . TYR A 1 199 ? 23.625 8.484 7.684 1 98.31 199 TYR A CA 1
ATOM 1534 C C . TYR A 1 199 ? 23.109 9.906 7.469 1 98.31 199 TYR A C 1
ATOM 1536 O O . TYR A 1 199 ? 23.156 10.422 6.352 1 98.31 199 TYR A O 1
ATOM 1544 N N . TYR A 1 200 ? 22.609 10.523 8.5 1 97.5 200 TYR A N 1
ATOM 1545 C CA . TYR A 1 200 ? 22.141 11.898 8.43 1 97.5 200 TYR A CA 1
ATOM 1546 C C . TYR A 1 200 ? 23.281 12.836 8.023 1 97.5 200 TYR A C 1
ATOM 1548 O O . TYR A 1 200 ? 23.109 13.664 7.121 1 97.5 200 TYR A O 1
ATOM 1556 N N . GLY A 1 201 ? 24.391 12.711 8.742 1 97.75 201 GLY A N 1
ATOM 1557 C CA . GLY A 1 201 ? 25.547 13.531 8.414 1 97.75 201 GLY A CA 1
ATOM 1558 C C . GLY A 1 201 ? 25.984 13.391 6.973 1 97.75 201 GLY A C 1
ATOM 1559 O O . GLY A 1 201 ? 26.266 14.391 6.305 1 97.75 201 GLY A O 1
ATOM 1560 N N . GLN A 1 202 ? 26.016 12.164 6.477 1 98.06 202 GLN A N 1
ATOM 1561 C CA . GLN A 1 202 ? 26.375 11.93 5.086 1 98.06 202 GLN A CA 1
ATOM 1562 C C . GLN A 1 202 ? 25.375 12.586 4.137 1 98.06 202 GLN A C 1
ATOM 1564 O O . GLN A 1 202 ? 25.766 13.195 3.141 1 98.06 202 GLN A O 1
ATOM 1569 N N . ALA A 1 203 ? 24.125 12.469 4.438 1 98 203 ALA A N 1
ATOM 1570 C CA . ALA A 1 203 ? 23.078 13.031 3.58 1 98 203 ALA A CA 1
ATOM 1571 C C . ALA A 1 203 ? 23.188 14.555 3.521 1 98 203 ALA A C 1
ATOM 1573 O O . ALA A 1 203 ? 23.047 15.148 2.451 1 98 203 ALA A O 1
ATOM 1574 N N . VAL A 1 204 ? 23.391 15.164 4.656 1 97.44 204 VAL A N 1
ATOM 1575 C CA . VAL A 1 204 ? 23.516 16.625 4.715 1 97.44 204 VAL A CA 1
ATOM 1576 C C . VAL A 1 204 ? 24.688 17.078 3.859 1 97.44 204 VAL A C 1
ATOM 1578 O O . VAL A 1 204 ? 24.578 18.047 3.107 1 97.44 204 VAL A O 1
ATOM 1581 N N . HIS A 1 205 ? 25.766 16.359 3.998 1 97.5 205 HIS A N 1
ATOM 1582 C CA . HIS A 1 205 ? 26.953 16.688 3.217 1 97.5 205 HIS A CA 1
ATOM 1583 C C . HIS A 1 205 ? 26.688 16.562 1.723 1 97.5 205 HIS A C 1
ATOM 1585 O O . HIS A 1 205 ? 27.062 17.438 0.942 1 97.5 205 HIS A O 1
ATOM 1591 N N . LEU A 1 206 ? 26.062 15.508 1.349 1 96.88 206 LEU A N 1
ATOM 1592 C CA . LEU A 1 206 ? 25.766 15.258 -0.058 1 96.88 206 LEU A CA 1
ATOM 1593 C C . LEU A 1 206 ? 24.781 16.297 -0.599 1 96.88 206 LEU A C 1
ATOM 1595 O O . LEU A 1 206 ? 24.922 16.734 -1.743 1 96.88 206 LEU A O 1
ATOM 1599 N N . LEU A 1 207 ? 23.828 16.672 0.193 1 96.19 207 LEU A N 1
ATOM 1600 C CA . LEU A 1 207 ? 22.875 17.703 -0.224 1 96.19 207 LEU A CA 1
ATOM 1601 C C . LEU A 1 207 ? 23.562 19.047 -0.419 1 96.19 207 LEU A C 1
ATOM 1603 O O . LEU A 1 207 ? 23.312 19.75 -1.399 1 96.19 207 LEU A O 1
ATOM 1607 N N . ALA A 1 208 ? 24.406 19.391 0.504 1 95.06 208 ALA A N 1
ATOM 1608 C CA . ALA A 1 208 ? 25.156 20.641 0.396 1 95.06 208 ALA A CA 1
ATOM 1609 C C . ALA A 1 208 ? 26 20.656 -0.881 1 95.06 208 ALA A C 1
ATOM 1611 O O . ALA A 1 208 ? 26.047 21.688 -1.577 1 95.06 208 ALA A O 1
ATOM 1612 N N . ARG A 1 209 ? 26.625 19.562 -1.135 1 95 209 ARG A N 1
ATOM 1613 C CA . ARG A 1 209 ? 27.438 19.453 -2.344 1 95 209 ARG A CA 1
ATOM 1614 C C . ARG A 1 209 ? 26.578 19.594 -3.596 1 95 209 ARG A C 1
ATOM 1616 O O . ARG A 1 209 ? 26.969 20.25 -4.559 1 95 209 ARG A O 1
ATOM 1623 N N . LEU A 1 210 ? 25.438 18.953 -3.596 1 93.5 210 LEU A N 1
ATOM 1624 C CA . LEU A 1 210 ? 24.516 19.016 -4.727 1 93.5 210 LEU A CA 1
ATOM 1625 C C . LEU A 1 210 ? 24.078 20.453 -5.004 1 93.5 210 LEU A C 1
ATOM 1627 O O . LEU A 1 210 ? 24.094 20.891 -6.152 1 93.5 210 LEU A O 1
ATOM 1631 N N . LEU A 1 211 ? 23.688 21.172 -4.004 1 91.12 211 LEU A N 1
ATOM 1632 C CA . LEU A 1 211 ? 23.172 22.531 -4.133 1 91.12 211 LEU A CA 1
ATOM 1633 C C . LEU A 1 211 ? 24.266 23.484 -4.598 1 91.12 211 LEU A C 1
ATOM 1635 O O . LEU A 1 211 ? 24 24.453 -5.316 1 91.12 211 LEU A O 1
ATOM 1639 N N . ASN A 1 212 ? 25.453 23.156 -4.281 1 89 212 ASN A N 1
ATOM 1640 C CA . ASN A 1 212 ? 26.578 24 -4.66 1 89 212 ASN A CA 1
ATOM 1641 C C . ASN A 1 212 ? 27.078 23.688 -6.066 1 89 212 ASN A C 1
ATOM 1643 O O . ASN A 1 212 ? 27.328 24.594 -6.867 1 89 212 ASN A O 1
ATOM 1647 N N . ALA A 1 213 ? 27.141 22.453 -6.363 1 86.44 213 ALA A N 1
ATOM 1648 C CA . ALA A 1 213 ? 27.812 22.016 -7.586 1 86.44 213 ALA A CA 1
ATOM 1649 C C . ALA A 1 213 ? 26.812 21.844 -8.727 1 86.44 213 ALA A C 1
ATOM 1651 O O . ALA A 1 213 ? 27.156 22.016 -9.898 1 86.44 213 ALA A O 1
ATOM 1652 N N . TYR A 1 214 ? 25.641 21.484 -8.445 1 80.81 214 TYR A N 1
ATOM 1653 C CA . TYR A 1 214 ? 24.672 21.156 -9.484 1 80.81 214 TYR A CA 1
ATOM 1654 C C . TYR A 1 214 ? 23.328 21.812 -9.211 1 80.81 214 TYR A C 1
ATOM 1656 O O . TYR A 1 214 ? 22.312 21.125 -9.039 1 80.81 214 TYR A O 1
ATOM 1664 N N . PRO A 1 215 ? 23.312 23.062 -9.414 1 72.25 215 PRO A N 1
ATOM 1665 C CA . PRO A 1 215 ? 22.094 23.781 -9.016 1 72.25 215 PRO A CA 1
ATOM 1666 C C . PRO A 1 215 ? 20.891 23.453 -9.914 1 72.25 215 PRO A C 1
ATOM 1668 O O . PRO A 1 215 ? 19.75 23.703 -9.523 1 72.25 215 PRO A O 1
ATOM 1671 N N . SER A 1 216 ? 21.188 22.656 -10.883 1 76.75 216 SER A N 1
ATOM 1672 C CA . SER A 1 216 ? 20.094 22.344 -11.805 1 76.75 216 SER A CA 1
ATOM 1673 C C . SER A 1 216 ? 19.391 21.047 -11.406 1 76.75 216 SER A C 1
ATOM 1675 O O . SER A 1 216 ? 18.281 20.766 -11.867 1 76.75 216 SER A O 1
ATOM 1677 N N . LYS A 1 217 ? 20 20.266 -10.562 1 82.5 217 LYS A N 1
ATOM 1678 C CA . LYS A 1 217 ? 19.391 19 -10.156 1 82.5 217 LYS A CA 1
ATOM 1679 C C . LYS A 1 217 ? 18.406 19.203 -9.008 1 82.5 217 LYS A C 1
ATOM 1681 O O . LYS A 1 217 ? 18.578 18.641 -7.926 1 82.5 217 LYS A O 1
ATOM 1686 N N . MET A 1 218 ? 17.328 19.828 -9.367 1 88.12 218 MET A N 1
ATOM 1687 C CA . MET A 1 218 ? 16.391 20.297 -8.352 1 88.12 218 MET A CA 1
ATOM 1688 C C . MET A 1 218 ? 15.5 19.156 -7.855 1 88.12 218 MET A C 1
ATOM 1690 O O . MET A 1 218 ? 14.992 19.203 -6.734 1 88.12 218 MET A O 1
ATOM 1694 N N . GLU A 1 219 ? 15.391 18.156 -8.625 1 92.12 219 GLU A N 1
ATOM 1695 C CA . GLU A 1 219 ? 14.562 17.031 -8.211 1 92.12 219 GLU A CA 1
ATOM 1696 C C . GLU A 1 219 ? 15.172 16.297 -7.016 1 92.12 219 GLU A C 1
ATOM 1698 O O . GLU A 1 219 ? 14.484 16.031 -6.027 1 92.12 219 GLU A O 1
ATOM 1703 N N . LEU A 1 220 ? 16.484 16.109 -7.074 1 94.19 220 LEU A N 1
ATOM 1704 C CA . LEU A 1 220 ? 17.156 15.453 -5.965 1 94.19 220 LEU A CA 1
ATOM 1705 C C . LEU A 1 220 ? 17.25 16.375 -4.758 1 94.19 220 LEU A C 1
ATOM 1707 O O . LEU A 1 220 ? 17.172 15.922 -3.611 1 94.19 220 LEU A O 1
ATOM 1711 N N . ALA A 1 221 ? 17.406 17.625 -5.047 1 95.44 221 ALA A N 1
ATOM 1712 C CA . ALA A 1 221 ? 17.531 18.594 -3.967 1 95.44 221 ALA A CA 1
ATOM 1713 C C . ALA A 1 221 ? 16.25 18.656 -3.127 1 95.44 221 ALA A C 1
ATOM 1715 O O . ALA A 1 221 ? 16.312 18.656 -1.896 1 95.44 221 ALA A O 1
ATOM 1716 N N . ILE A 1 222 ? 15.141 18.75 -3.797 1 96.62 222 ILE A N 1
ATOM 1717 C CA . ILE A 1 222 ? 13.883 18.859 -3.057 1 96.62 222 ILE A CA 1
ATOM 1718 C C . ILE A 1 222 ? 13.625 17.562 -2.301 1 96.62 222 ILE A C 1
ATOM 1720 O O . ILE A 1 222 ? 13.148 17.578 -1.16 1 96.62 222 ILE A O 1
ATOM 1724 N N . VAL A 1 223 ? 13.938 16.422 -2.904 1 97.38 223 VAL A N 1
ATOM 1725 C CA . VAL A 1 223 ? 13.75 15.125 -2.26 1 97.38 223 VAL A CA 1
ATOM 1726 C C . VAL A 1 223 ? 14.633 15.031 -1.018 1 97.38 223 VAL A C 1
ATOM 1728 O O . VAL A 1 223 ? 14.156 14.664 0.061 1 97.38 223 VAL A O 1
ATOM 1731 N N . GLY A 1 224 ? 15.906 15.336 -1.219 1 97.31 224 GLY A N 1
ATOM 1732 C CA . GLY A 1 224 ? 16.812 15.305 -0.089 1 97.31 224 GLY A CA 1
ATOM 1733 C C . GLY A 1 224 ? 16.375 16.203 1.056 1 97.31 224 GLY A C 1
ATOM 1734 O O . GLY A 1 224 ? 16.406 15.789 2.217 1 97.31 224 GLY A O 1
ATOM 1735 N N . THR A 1 225 ? 15.945 17.391 0.745 1 97.12 225 THR A N 1
ATOM 1736 C CA . THR A 1 225 ? 15.523 18.359 1.748 1 97.12 225 THR A CA 1
ATOM 1737 C C . THR A 1 225 ? 14.281 17.859 2.488 1 97.12 225 THR A C 1
ATOM 1739 O O . THR A 1 225 ? 14.188 18.016 3.709 1 97.12 225 THR A O 1
ATOM 1742 N N . ILE A 1 226 ? 13.344 17.281 1.754 1 97.38 226 ILE A N 1
ATOM 1743 C CA . ILE A 1 226 ? 12.117 16.781 2.352 1 97.38 226 ILE A CA 1
ATOM 1744 C C . ILE A 1 226 ? 12.438 15.617 3.291 1 97.38 226 ILE A C 1
ATOM 1746 O O . ILE A 1 226 ? 11.891 15.531 4.391 1 97.38 226 ILE A O 1
ATOM 1750 N N . LEU A 1 227 ? 13.297 14.719 2.877 1 98 227 LEU A N 1
ATOM 1751 C CA . LEU A 1 227 ? 13.672 13.586 3.705 1 98 227 LEU A CA 1
ATOM 1752 C C . LEU A 1 227 ? 14.391 14.039 4.969 1 98 227 LEU A C 1
ATOM 1754 O O . LEU A 1 227 ? 14.109 13.547 6.066 1 98 227 LEU A O 1
ATOM 1758 N N . LEU A 1 228 ? 15.273 14.984 4.859 1 96.81 228 LEU A N 1
ATOM 1759 C CA . LEU A 1 228 ? 16.016 15.477 6.008 1 96.81 228 LEU A CA 1
ATOM 1760 C C . LEU A 1 228 ? 15.125 16.281 6.941 1 96.81 228 LEU A C 1
ATOM 1762 O O . LEU A 1 228 ? 15.273 16.219 8.164 1 96.81 228 LEU A O 1
ATOM 1766 N N . SER A 1 229 ? 14.195 17.031 6.355 1 95.62 229 SER A N 1
ATOM 1767 C CA . SER A 1 229 ? 13.195 17.719 7.172 1 95.62 229 SER A CA 1
ATOM 1768 C C . SER A 1 229 ? 12.359 16.719 7.965 1 95.62 229 SER A C 1
ATOM 1770 O O . SER A 1 229 ? 12.031 16.969 9.133 1 95.62 229 SER A O 1
ATOM 1772 N N . SER A 1 230 ? 12.016 15.617 7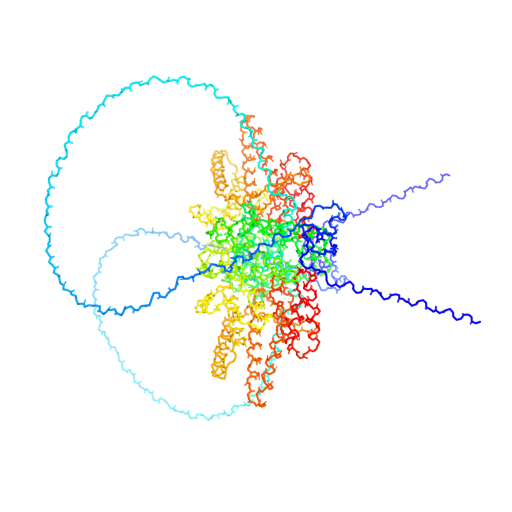.328 1 95.94 230 SER A N 1
ATOM 1773 C CA . SER A 1 230 ? 11.219 14.578 7.98 1 95.94 230 SER A CA 1
ATOM 1774 C C . SER A 1 230 ? 12.008 13.906 9.102 1 95.94 230 SER A C 1
ATOM 1776 O O . SER A 1 230 ? 11.43 13.523 10.125 1 95.94 230 SER A O 1
ATOM 1778 N N . TYR A 1 231 ? 13.281 13.773 8.906 1 96.31 231 TYR A N 1
ATOM 1779 C CA . TYR A 1 231 ? 14.164 13.273 9.953 1 96.31 231 TYR A CA 1
ATOM 1780 C C . TYR A 1 231 ? 14.07 14.141 11.203 1 96.31 231 TYR A C 1
ATOM 1782 O O . TYR A 1 231 ? 13.93 13.625 12.312 1 96.31 231 TYR A O 1
ATOM 1790 N N . GLU A 1 232 ? 14.07 15.445 10.992 1 93.06 232 GLU A N 1
ATOM 1791 C CA . GLU A 1 232 ? 14.016 16.391 12.102 1 93.06 232 GLU A CA 1
ATOM 1792 C C . GLU A 1 232 ? 12.633 16.406 12.75 1 93.06 232 GLU A C 1
ATOM 1794 O O . GLU A 1 232 ? 12.516 16.609 13.961 1 93.06 232 GLU A O 1
ATOM 1799 N N . LEU A 1 233 ? 11.672 16.172 11.93 1 90.31 233 LEU A N 1
ATOM 1800 C CA . LEU A 1 233 ? 10.297 16.203 12.406 1 90.31 233 LEU A CA 1
ATOM 1801 C C . LEU A 1 233 ? 10.008 15.016 13.32 1 90.31 233 LEU A C 1
ATOM 1803 O O . LEU A 1 233 ? 9.133 15.086 14.188 1 90.31 233 LEU A O 1
ATOM 1807 N N . LEU A 1 234 ? 10.648 13.844 13.055 1 89.12 234 LEU A N 1
ATOM 1808 C CA . LEU A 1 234 ? 10.453 12.688 13.922 1 89.12 234 LEU A CA 1
ATOM 1809 C C . LEU A 1 234 ? 10.844 13.008 15.359 1 89.12 234 LEU A C 1
ATOM 1811 O O . LEU A 1 234 ? 10.188 12.562 16.297 1 89.12 234 LEU A O 1
ATOM 1815 N N . ALA A 1 235 ? 11.898 13.805 15.359 1 79.75 235 ALA A N 1
ATOM 1816 C CA . ALA A 1 235 ? 12.352 14.195 16.688 1 79.75 235 ALA A CA 1
ATOM 1817 C C . ALA A 1 235 ? 11.883 15.609 17.047 1 79.75 235 ALA A C 1
ATOM 1819 O O . ALA A 1 235 ? 11.102 16.203 16.297 1 79.75 235 ALA A O 1
ATOM 1820 N N . PHE A 1 236 ? 12.289 16.219 18.047 1 71.88 236 PHE A N 1
ATOM 1821 C CA . PHE A 1 236 ? 11.945 17.578 18.422 1 71.88 236 PHE A CA 1
ATOM 1822 C C . PHE A 1 236 ? 12.484 18.562 17.391 1 71.88 236 PHE A C 1
ATOM 1824 O O . PHE A 1 236 ? 13.703 18.75 17.281 1 71.88 236 PHE A O 1
ATOM 1831 N N . PRO A 1 237 ? 11.43 19.016 16.578 1 70.62 237 PRO A N 1
ATOM 1832 C CA . PRO A 1 237 ? 11.867 19.953 15.539 1 70.62 237 PRO A CA 1
ATOM 1833 C C . PRO A 1 237 ? 12.539 21.188 16.094 1 70.62 237 PRO A C 1
ATOM 1835 O O . PRO A 1 237 ? 11.891 21.984 16.797 1 70.62 237 PRO A O 1
ATOM 1838 N N . GLY A 1 238 ? 13.852 21.266 15.836 1 77.81 238 GLY A N 1
ATOM 1839 C CA . GLY A 1 238 ? 14.641 22.406 16.281 1 77.81 238 GLY A CA 1
ATOM 1840 C C . GLY A 1 238 ? 15.094 23.297 15.141 1 77.81 238 GLY A C 1
ATOM 1841 O O . GLY A 1 238 ? 14.367 23.484 14.164 1 77.81 238 GLY A O 1
ATOM 1842 N N . LEU A 1 239 ? 16.172 23.875 15.242 1 79.5 239 LEU A N 1
ATOM 1843 C CA . LEU A 1 239 ? 16.719 24.828 14.281 1 79.5 239 LEU A CA 1
ATOM 1844 C C . LEU A 1 239 ? 17 24.141 12.945 1 79.5 239 LEU A C 1
ATOM 1846 O O . LEU A 1 239 ? 16.781 24.734 11.883 1 79.5 239 LEU A O 1
ATOM 1850 N N . ASP A 1 240 ? 17.453 22.938 13.016 1 82.31 240 ASP A N 1
ATOM 1851 C CA . ASP A 1 240 ? 17.766 22.203 11.789 1 82.31 240 ASP A CA 1
ATOM 1852 C C . ASP A 1 240 ? 16.5 21.953 10.969 1 82.31 240 ASP A C 1
ATOM 1854 O O . ASP A 1 240 ? 16.531 22.016 9.734 1 82.31 240 ASP A O 1
ATOM 1858 N N . TYR A 1 241 ? 15.445 21.688 11.656 1 87.12 241 TYR A N 1
ATOM 1859 C CA . TYR A 1 241 ? 14.18 21.531 10.945 1 87.12 241 TYR A CA 1
ATOM 1860 C C . TYR A 1 241 ? 13.797 22.812 10.219 1 87.12 241 TYR A C 1
ATOM 1862 O O . TYR A 1 241 ? 13.406 22.766 9.047 1 87.12 241 TYR A O 1
ATOM 1870 N N . GLN A 1 242 ? 13.938 23.906 10.914 1 88.25 242 GLN A N 1
ATOM 1871 C CA . GLN A 1 242 ? 13.594 25.188 10.32 1 88.25 242 GLN A CA 1
ATOM 1872 C C . GLN A 1 242 ? 14.43 25.469 9.078 1 88.25 242 GLN A C 1
ATOM 1874 O O . GLN A 1 242 ? 13.922 25.984 8.078 1 88.25 242 GLN A O 1
ATOM 1879 N N . ARG A 1 243 ? 15.648 25.094 9.18 1 90.12 243 ARG A N 1
ATOM 1880 C CA . ARG A 1 243 ? 16.547 25.297 8.039 1 90.12 243 ARG A CA 1
ATOM 1881 C C . ARG A 1 243 ? 16.109 24.453 6.848 1 90.12 243 ARG A C 1
ATOM 1883 O O . ARG A 1 243 ? 16.016 24.953 5.727 1 90.12 243 ARG A O 1
ATOM 1890 N N . HIS A 1 244 ? 15.898 23.203 7.156 1 91.12 244 HIS A N 1
ATOM 1891 C CA . HIS A 1 244 ? 15.445 22.312 6.082 1 91.12 244 HIS A CA 1
ATOM 1892 C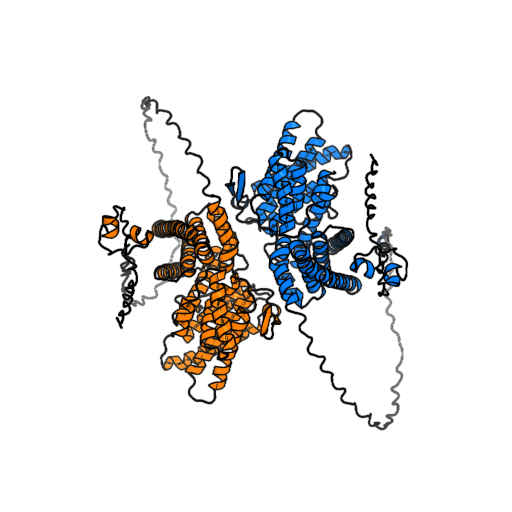 C . HIS A 1 244 ? 14.102 22.766 5.523 1 91.12 244 HIS A C 1
ATOM 1894 O O . HIS A 1 244 ? 13.883 22.734 4.312 1 91.12 244 HIS A O 1
ATOM 1900 N N . PHE A 1 245 ? 13.297 23.203 6.395 1 91.75 245 PHE A N 1
ATOM 1901 C CA . PHE A 1 245 ? 11.953 23.625 6.012 1 91.75 245 PHE A CA 1
ATOM 1902 C C . PHE A 1 245 ? 12.016 24.859 5.125 1 91.75 245 PHE A C 1
ATOM 1904 O O . PHE A 1 245 ? 11.359 24.922 4.082 1 91.75 245 PHE A O 1
ATOM 1911 N N . LYS A 1 246 ? 12.789 25.828 5.492 1 91.94 246 LYS A N 1
ATOM 1912 C CA . LYS A 1 246 ? 12.969 27.047 4.691 1 91.94 246 LYS A CA 1
ATOM 1913 C C . LYS A 1 246 ? 13.656 26.719 3.365 1 91.94 246 LYS A C 1
ATOM 1915 O O . LYS A 1 246 ? 13.344 27.328 2.338 1 91.94 246 LYS A O 1
ATOM 1920 N N . GLY A 1 247 ? 14.617 25.812 3.475 1 92.06 247 GLY A N 1
ATOM 1921 C CA . GLY A 1 247 ? 15.242 25.344 2.246 1 92.06 247 GLY A CA 1
ATOM 1922 C C . GLY A 1 247 ? 14.25 24.719 1.277 1 92.06 247 GLY A C 1
ATOM 1923 O O . GLY A 1 247 ? 14.289 25 0.077 1 92.06 247 GLY A O 1
ATOM 1924 N N . ALA A 1 248 ? 13.383 23.906 1.823 1 93.56 248 ALA A N 1
ATOM 1925 C CA . ALA A 1 248 ? 12.359 23.297 0.988 1 93.56 248 ALA A CA 1
ATOM 1926 C C . ALA A 1 248 ? 11.461 24.359 0.349 1 93.56 248 ALA A C 1
ATOM 1928 O O . ALA A 1 248 ? 11.109 24.25 -0.827 1 93.56 248 ALA A O 1
ATOM 1929 N N . HIS A 1 249 ? 11.109 25.328 1.107 1 94.56 249 HIS A N 1
ATOM 1930 C CA . HIS A 1 249 ? 10.289 26.422 0.593 1 94.56 249 HIS A CA 1
ATOM 1931 C C . HIS A 1 249 ? 10.953 27.109 -0.594 1 94.56 249 HIS A C 1
ATOM 1933 O O . HIS A 1 249 ? 10.312 27.344 -1.619 1 94.56 249 HIS A O 1
ATOM 1939 N N . THR A 1 250 ? 12.219 27.406 -0.408 1 93.69 250 THR A N 1
ATOM 1940 C CA . THR A 1 250 ? 12.969 28.078 -1.457 1 93.69 250 THR A CA 1
ATOM 1941 C C . THR A 1 250 ? 12.992 27.234 -2.732 1 93.69 250 THR A C 1
ATOM 1943 O O . THR A 1 250 ? 12.805 27.766 -3.832 1 93.69 250 THR A O 1
ATOM 1946 N N . ILE A 1 251 ? 13.188 25.969 -2.592 1 94.12 251 ILE A N 1
ATOM 1947 C CA . ILE A 1 251 ? 13.242 25.078 -3.748 1 94.12 251 ILE A CA 1
ATOM 1948 C C . ILE A 1 251 ? 11.859 25 -4.398 1 94.12 251 ILE A C 1
ATOM 1950 O O . ILE A 1 251 ? 11.734 25.141 -5.617 1 94.12 251 ILE A O 1
ATOM 1954 N N . VAL A 1 252 ? 10.82 24.812 -3.607 1 95.12 252 VAL A N 1
ATOM 1955 C CA . VAL A 1 252 ? 9.445 24.688 -4.082 1 95.12 252 VAL A CA 1
ATOM 1956 C C . VAL A 1 252 ? 9.055 25.922 -4.883 1 95.12 252 VAL A C 1
ATOM 1958 O O . VAL A 1 252 ? 8.461 25.812 -5.957 1 95.12 252 VAL A O 1
ATOM 1961 N N . ASP A 1 253 ? 9.422 27.031 -4.391 1 93.25 253 ASP A N 1
ATOM 1962 C CA . ASP A 1 253 ? 9.086 28.312 -5.031 1 93.25 253 ASP A CA 1
ATOM 1963 C C . ASP A 1 253 ? 9.875 28.484 -6.328 1 93.25 253 ASP A C 1
ATOM 1965 O O . ASP A 1 253 ? 9.32 28.891 -7.348 1 93.25 253 ASP A O 1
ATOM 1969 N N . SER A 1 254 ? 11.125 28.156 -6.289 1 92.12 254 SER A N 1
ATOM 1970 C CA . SER A 1 254 ? 12.023 28.391 -7.414 1 92.12 254 SER A CA 1
ATOM 1971 C C . SER A 1 254 ? 11.641 27.547 -8.617 1 92.12 254 SER A C 1
ATOM 1973 O O . SER A 1 254 ? 11.758 27.984 -9.766 1 92.12 254 SER A O 1
ATOM 1975 N N . ILE A 1 255 ? 11.109 26.375 -8.375 1 92.25 255 ILE A N 1
ATOM 1976 C CA . ILE A 1 255 ? 10.883 25.469 -9.5 1 92.25 255 ILE A CA 1
ATOM 1977 C C . ILE A 1 255 ? 9.383 25.297 -9.734 1 92.25 255 ILE A C 1
ATOM 1979 O O . ILE A 1 255 ? 8.969 24.453 -10.523 1 92.25 255 ILE A O 1
ATOM 1983 N N . HIS A 1 256 ? 8.57 26.031 -9.039 1 92.44 256 HIS A N 1
ATOM 1984 C CA . HIS A 1 256 ? 7.125 25.875 -9.133 1 92.44 256 HIS A CA 1
ATOM 1985 C C . HIS A 1 256 ? 6.734 24.406 -9.07 1 92.44 256 HIS A C 1
ATOM 1987 O O . HIS A 1 256 ? 6.043 23.906 -9.961 1 92.44 256 HIS A O 1
ATOM 1993 N N . ALA A 1 257 ? 7.094 23.812 -7.98 1 94 257 ALA A N 1
ATOM 1994 C CA . ALA A 1 257 ? 7.035 22.359 -7.797 1 94 257 ALA A CA 1
ATOM 1995 C C . ALA A 1 257 ? 5.617 21.844 -7.988 1 94 257 ALA A C 1
ATOM 1997 O O . ALA A 1 257 ? 5.418 20.719 -8.477 1 94 257 ALA A O 1
ATOM 1998 N N . HIS A 1 258 ? 4.613 22.578 -7.715 1 91.62 258 HIS A N 1
ATOM 1999 C CA . HIS A 1 258 ? 3.219 22.156 -7.793 1 91.62 258 HIS A CA 1
ATOM 2000 C C . HIS A 1 258 ? 2.777 21.984 -9.242 1 91.62 258 HIS A C 1
ATOM 2002 O O . HIS A 1 258 ? 1.798 21.281 -9.516 1 91.62 258 HIS A O 1
ATOM 2008 N N . LYS A 1 259 ? 3.473 22.578 -10.164 1 90.62 259 LYS A N 1
ATOM 2009 C CA . LYS A 1 259 ? 3.117 22.516 -11.578 1 90.62 259 LYS A CA 1
ATOM 2010 C C . LYS A 1 259 ? 4.09 21.641 -12.352 1 90.62 259 LYS A C 1
ATOM 2012 O O . LYS A 1 259 ? 4.012 21.547 -13.578 1 90.62 259 LYS A O 1
ATOM 2017 N N . SER A 1 260 ? 4.914 20.984 -11.641 1 92.56 260 SER A N 1
ATOM 2018 C CA . SER A 1 260 ? 5.965 20.219 -12.297 1 92.56 260 SER A CA 1
ATOM 2019 C C . SER A 1 2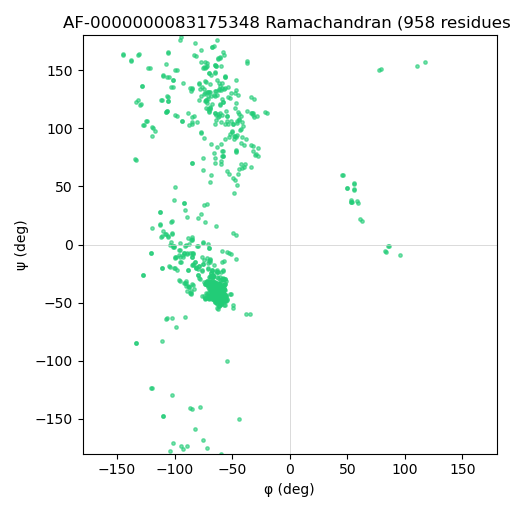60 ? 5.391 19 -13.031 1 92.56 260 SER A C 1
ATOM 2021 O O . SER A 1 260 ? 4.395 18.422 -12.594 1 92.56 260 SER A O 1
ATOM 2023 N N . ALA A 1 261 ? 6.07 18.672 -14.141 1 91 261 ALA A N 1
ATOM 2024 C CA . ALA A 1 261 ? 5.719 17.438 -14.852 1 91 261 ALA A CA 1
ATOM 2025 C C . ALA A 1 261 ? 6.25 16.203 -14.125 1 91 261 ALA A C 1
ATOM 2027 O O . ALA A 1 261 ? 5.754 15.102 -14.32 1 91 261 ALA A O 1
ATOM 2028 N N . SER A 1 262 ? 7.262 16.391 -13.297 1 92.06 262 SER A N 1
ATOM 2029 C CA . SER A 1 262 ? 7.848 15.297 -12.523 1 92.06 262 SER A CA 1
ATOM 2030 C C . SER A 1 262 ? 6.93 14.867 -11.391 1 92.06 262 SER A C 1
ATOM 2032 O O . SER A 1 262 ? 6.562 15.672 -10.539 1 92.06 262 SER A O 1
ATOM 2034 N N . CYS A 1 263 ? 6.59 13.531 -11.406 1 92.88 263 CYS A N 1
ATOM 2035 C CA . CYS A 1 263 ? 5.75 12.992 -10.336 1 92.88 263 CYS A CA 1
ATOM 2036 C C . CYS A 1 263 ? 6.441 13.109 -8.984 1 92.88 263 CYS A C 1
ATOM 2038 O O . CYS A 1 263 ? 5.793 13.375 -7.973 1 92.88 263 CYS A O 1
ATOM 2040 N N . LEU A 1 264 ? 7.707 12.945 -9.023 1 95.06 264 LEU A N 1
ATOM 2041 C CA . LEU A 1 264 ? 8.477 13.008 -7.789 1 95.06 264 LEU A CA 1
ATOM 2042 C C . LEU A 1 264 ? 8.469 14.414 -7.211 1 95.06 264 LEU A C 1
ATOM 2044 O O . LEU A 1 264 ? 8.32 14.594 -6.004 1 95.06 264 LEU A O 1
ATOM 2048 N N . ILE A 1 265 ? 8.609 15.43 -8.031 1 96.75 265 ILE A N 1
ATOM 2049 C CA . ILE A 1 265 ? 8.594 16.828 -7.598 1 96.75 265 ILE A CA 1
ATOM 2050 C C . ILE A 1 265 ? 7.207 17.188 -7.074 1 96.75 265 ILE A C 1
ATOM 2052 O O . ILE A 1 265 ? 7.074 17.797 -6.012 1 96.75 265 ILE A O 1
ATOM 2056 N N . ARG A 1 266 ? 6.164 16.734 -7.711 1 96.31 266 ARG A N 1
ATOM 2057 C CA . ARG A 1 266 ? 4.805 17.016 -7.277 1 96.31 266 ARG A CA 1
ATOM 2058 C C . ARG A 1 266 ? 4.504 16.359 -5.941 1 96.31 266 ARG A C 1
ATOM 2060 O O . ARG A 1 266 ? 3.885 16.953 -5.062 1 96.31 266 ARG A O 1
ATOM 2067 N N . ALA A 1 267 ? 4.922 15.094 -5.859 1 97.5 267 ALA A N 1
ATOM 2068 C CA . ALA A 1 267 ? 4.742 14.398 -4.59 1 97.5 267 ALA A CA 1
ATOM 2069 C C . ALA A 1 267 ? 5.473 15.117 -3.461 1 97.5 267 ALA A C 1
ATOM 2071 O O . ALA A 1 267 ? 4.941 15.25 -2.357 1 97.5 267 ALA A O 1
ATOM 2072 N N . SER A 1 268 ? 6.676 15.594 -3.744 1 97.81 268 SER A N 1
ATOM 2073 C CA . SER A 1 268 ? 7.457 16.328 -2.76 1 97.81 268 SER A CA 1
ATOM 2074 C C . SER A 1 268 ? 6.758 17.625 -2.35 1 97.81 268 SER A C 1
ATOM 2076 O O . SER A 1 268 ? 6.781 18 -1.176 1 97.81 268 SER A O 1
ATOM 2078 N N . PHE A 1 269 ? 6.141 18.25 -3.266 1 97.56 269 PHE A N 1
ATOM 2079 C CA . PHE A 1 269 ? 5.391 19.469 -2.967 1 97.56 269 PHE A CA 1
ATOM 2080 C C . PHE A 1 269 ? 4.293 19.188 -1.948 1 97.56 269 PHE A C 1
ATOM 2082 O O . PHE A 1 269 ? 4.121 19.953 -0.991 1 97.56 269 PHE A O 1
ATOM 2089 N N . TRP A 1 270 ? 3.551 18.188 -2.182 1 97.62 270 TRP A N 1
ATOM 2090 C CA . TRP A 1 270 ? 2.41 17.938 -1.308 1 97.62 270 TRP A CA 1
ATOM 2091 C C . TRP A 1 270 ? 2.873 17.5 0.079 1 97.62 270 TRP A C 1
ATOM 2093 O O . TRP A 1 270 ? 2.201 17.766 1.077 1 97.62 270 TRP A O 1
ATOM 2103 N N . ILE A 1 271 ? 4.023 16.781 0.177 1 97.88 271 ILE A N 1
ATOM 2104 C CA . ILE A 1 271 ? 4.594 16.484 1.486 1 97.88 271 ILE A CA 1
ATOM 2105 C C . ILE A 1 271 ? 5.004 17.797 2.172 1 97.88 271 ILE A C 1
ATOM 2107 O O . ILE A 1 271 ? 4.68 18.016 3.342 1 97.88 271 ILE A O 1
ATOM 2111 N N . TYR A 1 272 ? 5.668 18.656 1.436 1 97 272 TYR A N 1
ATOM 2112 C CA . TYR A 1 272 ? 6.027 19.969 1.936 1 97 272 TYR A CA 1
ATOM 2113 C C . TYR A 1 272 ? 4.789 20.734 2.387 1 97 272 TYR A C 1
ATOM 2115 O O . TYR A 1 272 ? 4.793 21.375 3.447 1 97 272 TYR A O 1
ATOM 2123 N N . ALA A 1 273 ? 3.748 20.703 1.558 1 97.56 273 ALA A N 1
ATOM 2124 C CA . ALA A 1 273 ? 2.508 21.406 1.852 1 97.56 273 ALA A CA 1
ATOM 2125 C C . ALA A 1 273 ? 1.92 20.969 3.186 1 97.56 273 ALA A C 1
ATOM 2127 O O . ALA A 1 273 ? 1.415 21.781 3.957 1 97.56 273 ALA A O 1
ATOM 2128 N N . ARG A 1 274 ? 1.927 19.703 3.471 1 96.88 274 ARG A N 1
ATOM 2129 C CA . ARG A 1 274 ? 1.424 19.188 4.746 1 96.88 274 ARG A CA 1
ATOM 2130 C C . ARG A 1 274 ? 2.287 19.688 5.902 1 96.88 274 ARG A C 1
ATOM 2132 O O . ARG A 1 274 ? 1.77 20.047 6.961 1 96.88 274 ARG A O 1
ATOM 2139 N N . HIS A 1 275 ? 3.604 19.672 5.66 1 94.81 275 HIS A N 1
ATOM 2140 C CA . HIS A 1 275 ? 4.496 20.25 6.664 1 94.81 275 HIS A CA 1
ATOM 2141 C C . HIS A 1 275 ? 4.195 21.719 6.902 1 94.81 275 HIS A C 1
ATOM 2143 O O . HIS A 1 275 ? 4.211 22.188 8.047 1 94.81 275 HIS A O 1
ATOM 2149 N N . GLU A 1 276 ? 3.943 22.344 5.828 1 94.81 276 GLU A N 1
ATOM 2150 C CA . GLU A 1 276 ? 3.678 23.781 5.867 1 94.81 276 GLU A CA 1
ATOM 2151 C C . GLU A 1 276 ? 2.43 24.094 6.688 1 94.81 276 GLU A C 1
ATOM 2153 O O . GLU A 1 276 ? 2.426 25.016 7.496 1 94.81 276 GLU A O 1
ATOM 2158 N N . VAL A 1 277 ? 1.419 23.375 6.465 1 96.62 277 VAL A N 1
ATOM 2159 C CA . VAL A 1 277 ? 0.17 23.594 7.191 1 96.62 277 VAL A CA 1
ATOM 2160 C C . VAL A 1 277 ? 0.38 23.297 8.68 1 96.62 277 VAL A C 1
ATOM 2162 O O . VAL A 1 277 ? -0.081 24.062 9.531 1 96.62 277 VAL A O 1
ATOM 2165 N N . ALA A 1 278 ? 1.045 22.219 8.977 1 93.69 278 ALA A N 1
ATOM 2166 C CA . ALA A 1 278 ? 1.32 21.859 10.367 1 93.69 278 ALA A CA 1
ATOM 2167 C C . ALA A 1 278 ? 2.145 22.953 11.062 1 93.69 278 ALA A C 1
ATOM 2169 O O . ALA A 1 278 ? 1.854 23.328 12.195 1 93.69 278 ALA A O 1
ATOM 2170 N N . GLU A 1 279 ? 3.146 23.438 10.375 1 91.12 279 GLU A N 1
ATOM 2171 C CA . GLU A 1 279 ? 4.004 24.469 10.93 1 91.12 279 GLU A CA 1
ATOM 2172 C C . GLU A 1 279 ? 3.236 25.781 11.125 1 91.12 279 GLU A C 1
ATOM 2174 O O . GLU A 1 279 ? 3.443 26.484 12.117 1 91.12 279 GLU A O 1
ATOM 2179 N N . ALA A 1 280 ? 2.457 26.094 10.156 1 94.12 280 ALA A N 1
ATOM 2180 C CA . ALA A 1 280 ? 1.645 27.297 10.25 1 94.12 280 ALA A CA 1
ATOM 2181 C C . ALA A 1 280 ? 0.713 27.234 11.461 1 94.12 280 ALA A C 1
ATOM 2183 O O . ALA A 1 280 ? 0.552 28.234 12.18 1 94.12 280 ALA A O 1
ATOM 2184 N N . LEU A 1 281 ? 0.114 26.109 11.68 1 92.88 281 LEU A N 1
ATOM 2185 C CA . LEU A 1 281 ? -0.757 25.906 12.828 1 92.88 281 LEU A CA 1
ATOM 2186 C C . LEU A 1 281 ? 0.027 26.031 14.133 1 92.88 281 LEU A C 1
ATOM 2188 O O . LEU A 1 281 ? -0.449 26.641 15.094 1 92.88 281 LEU A O 1
ATOM 2192 N N . ASN A 1 282 ? 1.169 25.516 14.148 1 87.44 282 ASN A N 1
ATOM 2193 C CA . ASN A 1 282 ? 2.016 25.547 15.336 1 87.44 282 ASN A CA 1
ATOM 2194 C C . ASN A 1 282 ? 2.447 26.969 15.68 1 87.44 282 ASN A C 1
ATOM 2196 O O . ASN A 1 282 ? 2.572 27.312 16.859 1 87.44 282 ASN A O 1
ATOM 2200 N N . ARG A 1 283 ? 2.65 27.719 14.672 1 87.44 283 ARG A N 1
ATOM 2201 C CA . ARG A 1 283 ? 3.148 29.078 14.883 1 87.44 283 ARG A CA 1
ATOM 2202 C C . ARG A 1 283 ? 2.004 30.078 14.922 1 87.44 283 ARG A C 1
ATOM 2204 O O . ARG A 1 283 ? 2.219 31.266 15.172 1 87.44 283 ARG A O 1
ATOM 2211 N N . ASN A 1 284 ? 0.807 29.672 14.68 1 91.12 284 ASN A N 1
ATOM 2212 C CA . ASN A 1 284 ? -0.329 30.578 14.523 1 91.12 284 ASN A CA 1
ATOM 2213 C C . ASN A 1 284 ? -0.023 31.703 13.531 1 91.12 284 ASN A C 1
ATOM 2215 O O . ASN A 1 284 ? -0.175 32.875 13.859 1 91.12 284 ASN A O 1
ATOM 2219 N N . SER A 1 285 ? 0.471 31.375 12.445 1 94.06 285 SER A N 1
ATOM 2220 C CA . SER A 1 285 ? 0.826 32.312 11.367 1 94.06 285 SER A CA 1
ATOM 2221 C C . SER A 1 285 ? 0.408 31.75 10.008 1 94.06 285 SER A C 1
ATOM 2223 O O . SER A 1 285 ? 0.131 30.562 9.867 1 94.06 285 SER A O 1
ATOM 2225 N N . PRO A 1 286 ? 0.257 32.562 9.023 1 95.5 286 PRO A N 1
ATOM 2226 C CA . PRO A 1 286 ? -0.043 32.094 7.68 1 95.5 286 PRO A CA 1
ATOM 2227 C C . PRO A 1 286 ? 1.056 31.172 7.125 1 95.5 286 PRO A C 1
ATOM 2229 O O . PRO A 1 286 ? 2.17 31.156 7.652 1 95.5 286 PRO A O 1
ATOM 2232 N N . THR A 1 287 ? 0.754 30.391 6.125 1 95.81 287 THR A N 1
ATOM 2233 C CA . THR A 1 287 ? 1.745 29.578 5.418 1 95.81 287 THR A CA 1
ATOM 2234 C C . THR A 1 287 ? 2.758 30.469 4.711 1 95.81 287 THR A C 1
ATOM 2236 O O . THR A 1 287 ? 2.471 31.641 4.41 1 95.81 287 THR A O 1
ATOM 2239 N N . LEU A 1 288 ? 3.957 29.969 4.5 1 93.44 288 LEU A N 1
ATOM 2240 C CA . LEU A 1 288 ? 4.965 30.688 3.734 1 93.44 288 LEU A CA 1
ATOM 2241 C C . LEU A 1 288 ? 4.594 30.734 2.256 1 93.44 288 LEU A C 1
ATOM 2243 O O . LEU A 1 288 ? 4.672 31.797 1.623 1 93.44 288 LEU A O 1
ATOM 2247 N N . HIS A 1 289 ? 4.223 29.625 1.73 1 92.94 289 HIS A N 1
ATOM 2248 C CA . HIS A 1 289 ? 3.77 29.516 0.348 1 92.94 289 HIS A CA 1
ATOM 2249 C C . HIS A 1 289 ? 2.281 29.844 0.231 1 92.94 289 HIS A C 1
ATOM 2251 O O . HIS A 1 289 ? 1.479 29.359 1.039 1 92.94 289 HIS A O 1
ATOM 2257 N N . ASP A 1 290 ? 1.893 30.641 -0.746 1 93.38 290 ASP A N 1
ATOM 2258 C CA . ASP A 1 290 ? 0.503 31.047 -0.931 1 93.38 290 ASP A CA 1
ATOM 2259 C C . ASP A 1 290 ? -0.352 29.875 -1.412 1 93.38 290 ASP A C 1
ATOM 2261 O O . ASP A 1 290 ? -0.194 29.406 -2.541 1 93.38 290 ASP A O 1
ATOM 2265 N N . PRO A 1 291 ? -1.313 29.484 -0.587 1 95.56 291 PRO A N 1
ATOM 2266 C CA . PRO A 1 291 ? -2.148 28.344 -0.986 1 95.56 291 PRO A CA 1
ATOM 2267 C C . PRO A 1 291 ? -2.975 28.625 -2.238 1 95.56 291 PRO A C 1
ATOM 2269 O O . PRO A 1 291 ? -3.412 27.703 -2.918 1 95.56 291 PRO A O 1
ATOM 2272 N N . GLY A 1 292 ? -3.215 29.875 -2.51 1 92.38 292 GLY A N 1
ATOM 2273 C CA . GLY A 1 292 ? -3.936 30.25 -3.719 1 92.38 292 GLY A CA 1
ATOM 2274 C C . GLY A 1 292 ? -3.26 29.766 -4.988 1 92.38 292 GLY A C 1
ATOM 2275 O O . GLY A 1 292 ? -3.912 29.609 -6.02 1 92.38 292 GLY A O 1
ATOM 2276 N N . SER A 1 293 ? -1.996 29.516 -4.883 1 92.12 293 SER A N 1
ATOM 2277 C CA . SER A 1 293 ? -1.234 29.078 -6.047 1 92.12 293 SER A CA 1
ATOM 2278 C C . SER A 1 293 ? -1.206 27.562 -6.148 1 92.12 293 SER A C 1
ATOM 2280 O O . SER A 1 293 ? -0.733 27.016 -7.141 1 92.12 293 SER A O 1
ATOM 2282 N N . TRP A 1 294 ? -1.723 26.875 -5.113 1 94.44 294 TRP A N 1
ATOM 2283 C CA . TRP A 1 294 ? -1.71 25.406 -5.121 1 94.44 294 TRP A CA 1
ATOM 2284 C C . TRP A 1 294 ? -2.725 24.859 -6.117 1 94.44 294 TRP A C 1
ATOM 2286 O O . TRP A 1 294 ? -3.701 25.531 -6.453 1 94.44 294 TRP A O 1
ATOM 2296 N N . PRO A 1 295 ? -2.467 23.688 -6.621 1 89.62 295 PRO A N 1
ATOM 2297 C CA . PRO A 1 295 ? -3.43 23.078 -7.547 1 89.62 295 PRO A CA 1
ATOM 2298 C C . PRO A 1 295 ? -4.828 22.953 -6.941 1 89.62 295 PRO A C 1
ATOM 2300 O O . PRO A 1 295 ? -4.969 22.484 -5.809 1 89.62 295 PRO A O 1
ATOM 2303 N N . LYS A 1 296 ? -5.785 23.328 -7.738 1 86.88 296 LYS A N 1
ATOM 2304 C CA . LYS A 1 296 ? -7.18 23.234 -7.316 1 86.88 296 LYS A CA 1
ATOM 2305 C C . LYS A 1 296 ? -7.863 22.031 -7.957 1 86.88 296 LYS A C 1
ATOM 2307 O O . LYS A 1 296 ? -7.613 21.719 -9.125 1 86.88 296 LYS A O 1
ATOM 2312 N N . PHE A 1 297 ? -8.547 21.406 -7.121 1 79.62 297 PHE A N 1
ATOM 2313 C CA . PHE A 1 297 ? -9.367 20.297 -7.602 1 79.62 297 PHE A CA 1
ATOM 2314 C C . PHE A 1 297 ? -10.547 20.797 -8.422 1 79.62 297 PHE A C 1
ATOM 2316 O O . PHE A 1 297 ? -11.211 21.766 -8.023 1 79.62 297 PHE A O 1
ATOM 2323 N N . ASP A 1 298 ? -10.547 20.125 -9.633 1 75.44 298 ASP A N 1
ATOM 2324 C CA . ASP A 1 298 ? -11.734 20.406 -10.43 1 75.44 298 ASP A CA 1
ATOM 2325 C C . ASP A 1 298 ? -12.906 19.531 -10.016 1 75.44 298 ASP A C 1
ATOM 2327 O O . ASP A 1 298 ? -12.922 18.328 -10.312 1 75.44 298 ASP A O 1
ATOM 2331 N N . LEU A 1 299 ? -13.82 20.125 -9.461 1 65.31 299 LEU A N 1
ATOM 2332 C CA . LEU A 1 299 ? -14.969 19.406 -8.922 1 65.31 299 LEU A CA 1
ATOM 2333 C C . LEU A 1 299 ? -15.844 18.859 -10.039 1 65.31 299 LEU A C 1
ATOM 2335 O O . LEU A 1 299 ? -16.609 17.922 -9.82 1 65.31 299 LEU A O 1
ATOM 2339 N N . LEU A 1 300 ? -15.641 19.359 -11.172 1 62.66 300 LEU A N 1
ATOM 2340 C CA . LEU A 1 300 ? -16.5 18.953 -12.289 1 62.66 300 LEU A CA 1
ATOM 2341 C C . LEU A 1 300 ? -15.961 17.688 -12.953 1 62.66 300 LEU A C 1
ATOM 2343 O O . LEU A 1 300 ? -16.641 17.094 -13.789 1 62.66 300 LEU A O 1
ATOM 2347 N N . GLU A 1 301 ? -14.844 17.344 -12.523 1 63.12 301 GLU A N 1
ATOM 2348 C CA . GLU A 1 301 ? -14.336 16.125 -13.141 1 63.12 301 GLU A CA 1
ATOM 2349 C C . GLU A 1 301 ? -15.102 14.898 -12.648 1 63.12 301 GLU A C 1
ATOM 2351 O O . GLU A 1 301 ? -15.5 14.828 -11.484 1 63.12 301 GLU A O 1
ATOM 2356 N N . ALA A 1 302 ? -15.797 14.172 -13.508 1 58.03 302 ALA A N 1
ATOM 2357 C CA . ALA A 1 302 ? -16.688 13.047 -13.281 1 58.03 302 ALA A CA 1
ATOM 2358 C C . ALA A 1 302 ? -16.172 12.141 -12.172 1 58.03 302 ALA A C 1
ATOM 2360 O O . ALA A 1 302 ? -16.922 11.75 -11.273 1 58.03 302 ALA A O 1
ATOM 2361 N N . GLU A 1 303 ? -14.969 11.531 -12.266 1 61.88 303 GLU A N 1
ATOM 2362 C CA . GLU A 1 303 ? -14.484 10.672 -11.188 1 61.88 303 GLU A CA 1
ATOM 2363 C C . GLU A 1 303 ? -13.203 11.227 -10.57 1 61.88 303 GLU A C 1
ATOM 2365 O O . GLU A 1 303 ? -12.133 11.156 -11.18 1 61.88 303 GLU A O 1
ATOM 2370 N N . PRO A 1 304 ? -13.555 11.891 -9.461 1 61.38 304 PRO A N 1
ATOM 2371 C CA . PRO A 1 304 ? -12.367 12.516 -8.891 1 61.38 304 PRO A CA 1
ATOM 2372 C C . PRO A 1 304 ? -11.297 11.5 -8.484 1 61.38 304 PRO A C 1
ATOM 2374 O O . PRO A 1 304 ? -11.625 10.445 -7.945 1 61.38 304 PRO A O 1
ATOM 2377 N N . ALA A 1 305 ? -10.125 11.875 -8.898 1 81.12 305 ALA A N 1
ATOM 2378 C CA . ALA A 1 305 ? -9 11.102 -8.391 1 81.12 305 ALA A CA 1
ATOM 2379 C C . ALA A 1 305 ? -8.852 11.266 -6.879 1 81.12 305 ALA A C 1
ATOM 2381 O O . ALA A 1 305 ? -9 12.367 -6.348 1 81.12 305 ALA A O 1
ATOM 2382 N N . GLU A 1 306 ? -8.711 10.273 -6.156 1 87 306 GLU A N 1
ATOM 2383 C CA . GLU A 1 306 ? -8.633 10.234 -4.699 1 87 306 GLU A CA 1
ATOM 2384 C C . GLU A 1 306 ? -7.586 11.211 -4.176 1 87 306 GLU A C 1
ATOM 2386 O O . GLU A 1 306 ? -7.844 11.953 -3.227 1 87 306 GLU A O 1
ATOM 2391 N N . ASP A 1 307 ? -6.457 11.242 -4.832 1 90.31 307 ASP A N 1
ATOM 2392 C CA . ASP A 1 307 ? -5.359 12.07 -4.352 1 90.31 307 ASP A CA 1
ATOM 2393 C C . ASP A 1 307 ? -5.699 13.555 -4.473 1 90.31 307 ASP A C 1
ATOM 2395 O O . ASP A 1 307 ? -5.488 14.328 -3.535 1 90.31 307 ASP A O 1
ATOM 2399 N N . SER A 1 308 ? -6.238 13.867 -5.641 1 90.62 308 SER A N 1
ATOM 2400 C CA . SER A 1 308 ? -6.59 15.266 -5.855 1 90.62 308 SER A CA 1
ATOM 2401 C C . SER A 1 308 ? -7.656 15.727 -4.871 1 90.62 308 SER A C 1
ATOM 2403 O O . SER A 1 308 ? -7.625 16.875 -4.395 1 90.62 308 SER A O 1
ATOM 2405 N N . PHE A 1 309 ? -8.555 14.93 -4.586 1 91.88 309 PHE A N 1
ATOM 2406 C CA . PHE A 1 309 ? -9.625 15.242 -3.652 1 91.88 309 PHE A CA 1
ATOM 2407 C C . PHE A 1 309 ? -9.07 15.469 -2.25 1 91.88 309 PHE A C 1
ATOM 2409 O O . PHE A 1 309 ? -9.438 16.438 -1.585 1 91.88 309 PHE A O 1
ATOM 2416 N N . CYS A 1 310 ? -8.25 14.594 -1.774 1 95.12 310 CYS A N 1
ATOM 2417 C CA . CYS A 1 310 ? -7.656 14.703 -0.447 1 95.12 310 CYS A CA 1
ATOM 2418 C C . CYS A 1 310 ? -6.734 15.914 -0.366 1 95.12 310 CYS A C 1
ATOM 2420 O O . CYS A 1 310 ? -6.75 16.641 0.625 1 95.12 310 CYS A O 1
ATOM 2422 N N . ASN A 1 311 ? -5.945 16.172 -1.403 1 95.94 311 ASN A N 1
ATOM 2423 C CA . ASN A 1 311 ? -5.039 17.312 -1.419 1 95.94 311 ASN A CA 1
ATOM 2424 C C . ASN A 1 311 ? -5.801 18.625 -1.472 1 95.94 311 ASN A C 1
ATOM 2426 O O . ASN A 1 311 ? -5.316 19.656 -0.982 1 95.94 311 ASN A O 1
ATOM 2430 N N . ASP A 1 312 ? -6.961 18.594 -2.006 1 95.44 312 ASP A N 1
ATOM 2431 C CA . ASP A 1 312 ? -7.754 19.812 -2.105 1 95.44 312 ASP A CA 1
ATOM 2432 C C . ASP A 1 312 ? -8.188 20.297 -0.724 1 95.44 312 ASP A C 1
ATOM 2434 O O . ASP A 1 312 ? -8.211 21.516 -0.463 1 95.44 312 ASP A O 1
ATOM 2438 N N . VAL A 1 313 ? -8.641 19.422 0.076 1 96.62 313 VAL A N 1
ATOM 2439 C CA . VAL A 1 313 ? -9.047 19.859 1.407 1 96.62 313 VAL A CA 1
ATOM 2440 C C . VAL A 1 313 ? -7.832 20.391 2.168 1 96.62 313 VAL A C 1
ATOM 2442 O O . VAL A 1 313 ? -7.949 21.312 2.973 1 96.62 313 VAL A O 1
ATOM 2445 N N . LEU A 1 314 ? -6.664 19.812 1.911 1 97.75 314 LEU A N 1
ATOM 2446 C CA . LEU A 1 314 ? -5.441 20.359 2.49 1 97.75 314 LEU A CA 1
ATOM 2447 C C . LEU A 1 314 ? -5.219 21.797 2.033 1 97.75 314 LEU A C 1
ATOM 2449 O O . LEU A 1 314 ? -4.848 22.656 2.834 1 97.75 314 LEU A O 1
ATOM 2453 N N . ARG A 1 315 ? -5.398 22.016 0.75 1 97.38 315 ARG A N 1
ATOM 2454 C CA . ARG A 1 315 ? -5.309 23.375 0.219 1 97.38 315 ARG A CA 1
ATOM 2455 C C . ARG A 1 315 ? -6.305 24.297 0.907 1 97.38 315 ARG A C 1
ATOM 2457 O O . ARG A 1 315 ? -5.961 25.406 1.303 1 97.38 315 ARG A O 1
ATOM 2464 N N . LEU A 1 316 ? -7.512 23.891 1.059 1 97.38 316 LEU A N 1
ATOM 2465 C CA . LEU A 1 316 ? -8.539 24.672 1.726 1 97.38 316 LEU A CA 1
ATOM 2466 C C . LEU A 1 316 ? -8.156 24.953 3.174 1 97.38 316 LEU A C 1
ATOM 2468 O O . LEU A 1 316 ? -8.414 26.047 3.688 1 97.38 316 LEU A O 1
ATOM 2472 N N . THR A 1 317 ? -7.594 23.953 3.795 1 98.44 317 THR A N 1
ATOM 2473 C CA . THR A 1 317 ? -7.121 24.141 5.16 1 98.44 317 THR A CA 1
ATOM 2474 C C . THR A 1 317 ? -6.02 25.188 5.211 1 98.44 317 THR A C 1
ATOM 2476 O O . THR A 1 317 ? -6.016 26.047 6.094 1 98.44 317 THR A O 1
ATOM 2479 N N . ALA A 1 318 ? -5.102 25.109 4.262 1 98.25 318 ALA A N 1
ATOM 2480 C CA . ALA A 1 318 ? -4.047 26.109 4.184 1 98.25 318 ALA A CA 1
ATOM 2481 C C . ALA A 1 318 ? -4.633 27.516 4.008 1 98.25 318 ALA A C 1
ATOM 2483 O O . ALA A 1 318 ? -4.176 28.469 4.641 1 98.25 318 ALA A O 1
ATOM 2484 N N . GLU A 1 319 ? -5.605 27.641 3.182 1 97.31 319 GLU A N 1
ATOM 2485 C CA . GLU A 1 319 ? -6.27 28.922 2.98 1 97.31 319 GLU A CA 1
ATOM 2486 C C . GLU A 1 319 ? -6.938 29.406 4.262 1 97.31 319 GLU A C 1
ATOM 2488 O O . GLU A 1 319 ? -6.871 30.578 4.598 1 97.31 319 GLU A O 1
ATOM 2493 N N . THR A 1 320 ? -7.605 28.531 4.926 1 97.69 320 THR A N 1
ATOM 2494 C CA . THR A 1 320 ? -8.25 28.859 6.191 1 97.69 320 THR A CA 1
ATOM 2495 C C . THR A 1 320 ? -7.23 29.391 7.195 1 97.69 320 THR A C 1
ATOM 2497 O O . THR A 1 320 ? -7.461 30.406 7.844 1 97.69 320 THR A O 1
ATOM 2500 N N . VAL A 1 321 ? -6.141 28.656 7.281 1 97.44 321 VAL A N 1
ATOM 2501 C CA . VAL A 1 321 ? -5.078 29.031 8.203 1 97.44 321 VAL A CA 1
ATOM 2502 C C . VAL A 1 321 ? -4.562 30.438 7.863 1 97.44 321 VAL A C 1
ATOM 2504 O O . VAL A 1 321 ? -4.324 31.25 8.758 1 97.44 321 VAL A O 1
ATOM 2507 N N . CYS A 1 322 ? -4.426 30.719 6.602 1 96.06 322 CYS A N 1
ATOM 2508 C CA . CYS A 1 322 ? -3.916 32.031 6.164 1 96.06 322 CYS A CA 1
ATOM 2509 C C . CYS A 1 322 ? -4.891 33.125 6.516 1 96.06 322 CYS A C 1
ATOM 2511 O O . CYS A 1 322 ? -4.473 34.219 6.906 1 96.06 322 CYS A O 1
ATOM 2513 N N . ILE A 1 323 ? -6.164 32.906 6.367 1 94.75 323 ILE A N 1
ATOM 2514 C CA . ILE A 1 323 ? -7.16 33.938 6.684 1 94.75 323 ILE A CA 1
ATOM 2515 C C . ILE A 1 323 ? -7.23 34.125 8.195 1 94.75 323 ILE A C 1
ATOM 2517 O O . ILE A 1 323 ? -7.211 35.25 8.68 1 94.75 323 ILE A O 1
ATOM 2521 N N . VAL A 1 324 ? -7.254 33.062 8.938 1 95.06 324 VAL A N 1
ATOM 2522 C CA . VAL A 1 324 ? -7.461 33.094 10.383 1 95.06 324 VAL A CA 1
ATOM 2523 C C . VAL A 1 324 ? -6.25 33.719 11.062 1 95.06 324 VAL A C 1
ATOM 2525 O O . VAL A 1 324 ? -6.398 34.531 11.992 1 95.06 324 VAL A O 1
ATOM 2528 N N . PHE A 1 325 ? -5.102 33.406 10.594 1 93.62 325 PHE A N 1
ATOM 2529 C CA . PHE A 1 325 ? -3.904 33.875 11.289 1 93.62 325 PHE A CA 1
ATOM 2530 C C . PHE A 1 325 ? -3.238 35 10.516 1 93.62 325 PHE A C 1
ATOM 2532 O O . PHE A 1 325 ? -2.092 35.375 10.797 1 93.62 325 PHE A O 1
ATOM 2539 N N . GLY A 1 326 ? -3.893 35.438 9.5 1 89.88 326 GLY A N 1
ATOM 2540 C CA . GLY A 1 326 ? -3.377 36.594 8.766 1 89.88 326 GLY A CA 1
ATOM 2541 C C . GLY A 1 326 ? -3.414 37.875 9.562 1 89.88 326 GLY A C 1
ATOM 2542 O O . GLY A 1 326 ? -3.975 37.938 10.656 1 89.88 326 GLY A O 1
ATOM 2543 N N . LYS A 1 327 ? -2.775 38.969 9.055 1 81.31 327 LYS A N 1
ATOM 2544 C CA . LYS A 1 327 ? -2.719 40.281 9.719 1 81.31 327 LYS A CA 1
ATOM 2545 C C . LYS A 1 327 ? -4.117 40.844 9.922 1 81.31 327 LYS A C 1
ATOM 2547 O O . LYS A 1 327 ? -4.992 40.688 9.062 1 81.31 327 LYS A O 1
ATOM 2552 N N . THR A 1 328 ? -4.359 41.344 11.211 1 72.44 328 THR A N 1
ATOM 2553 C CA . THR A 1 328 ? -5.664 41.875 11.594 1 72.44 328 THR A CA 1
ATOM 2554 C C . THR A 1 328 ? -5.668 43.406 11.531 1 72.44 328 THR A C 1
ATOM 2556 O O . THR A 1 328 ? -4.688 44.062 11.906 1 72.44 328 THR A O 1
ATOM 2559 N N . SER A 1 329 ? -6.406 44.094 10.586 1 63.53 329 SER A N 1
ATOM 2560 C CA . SER A 1 329 ? -6.789 45.5 10.617 1 63.53 329 SER A CA 1
ATOM 2561 C C . SER A 1 329 ? -8.305 45.688 10.523 1 63.53 329 SER A C 1
ATOM 2563 O O . SER A 1 329 ? -9.008 44.75 10.125 1 63.53 329 SER A O 1
ATOM 2565 N N . ARG A 1 330 ? -8.891 46.875 11.133 1 59 330 ARG A N 1
ATOM 2566 C CA . ARG A 1 330 ? -10.336 47.094 11.117 1 59 330 ARG A CA 1
ATOM 2567 C C . ARG A 1 330 ? -10.914 46.906 9.719 1 59 330 ARG A C 1
ATOM 2569 O O . ARG A 1 330 ? -11.961 46.281 9.555 1 59 330 ARG A O 1
ATOM 2576 N N . SER A 1 331 ? -10.414 47.531 8.672 1 58.25 331 SER A N 1
ATOM 2577 C CA . SER A 1 331 ? -10.852 47.406 7.289 1 58.25 331 SER A CA 1
ATOM 2578 C C . SER A 1 331 ? -10.742 45.969 6.797 1 58.25 331 SER A C 1
ATOM 2580 O O . SER A 1 331 ? -11.578 45.531 6.004 1 58.25 331 SER A O 1
ATOM 2582 N N . ARG A 1 332 ? -10 45.281 7.625 1 71.56 332 ARG A N 1
ATOM 2583 C CA . ARG A 1 332 ? -9.68 43.906 7.207 1 71.56 332 ARG A CA 1
ATOM 2584 C C . ARG A 1 332 ? -10.648 42.906 7.824 1 71.56 332 ARG A C 1
ATOM 2586 O O . ARG A 1 332 ? -10.867 41.812 7.273 1 71.56 332 ARG A O 1
ATOM 2593 N N . THR A 1 333 ? -11.391 43.5 8.719 1 76.31 333 THR A N 1
ATOM 2594 C CA . THR A 1 333 ? -12.281 42.562 9.422 1 76.31 333 THR A CA 1
ATOM 2595 C C . THR A 1 333 ? -13.461 42.188 8.539 1 76.31 333 THR A C 1
ATOM 2597 O O . THR A 1 333 ? -13.844 41 8.484 1 76.31 333 THR A O 1
ATOM 2600 N N . LYS A 1 334 ? -14.07 43.156 7.863 1 79.12 334 LYS A N 1
ATOM 2601 C CA . LYS A 1 334 ? -15.188 42.844 6.98 1 79.12 334 LYS A CA 1
ATOM 2602 C C . LYS A 1 334 ? -14.758 41.938 5.848 1 79.12 334 LYS A C 1
ATOM 2604 O O . LYS A 1 334 ? -15.461 40.969 5.504 1 79.12 334 LYS A O 1
ATOM 2609 N N . ARG A 1 335 ? -13.688 42.219 5.301 1 83.06 335 ARG A N 1
ATOM 2610 C CA . ARG A 1 335 ? -13.148 41.375 4.234 1 83.06 335 ARG A CA 1
ATOM 2611 C C . ARG A 1 335 ? -12.859 39.969 4.734 1 83.06 335 ARG A C 1
ATOM 2613 O O . ARG A 1 335 ? -13.133 39 4.039 1 83.06 335 ARG A O 1
ATOM 2620 N N . ARG A 1 336 ? -12.414 39.938 5.902 1 88.25 336 ARG A N 1
ATOM 2621 C CA . ARG A 1 336 ? -12.102 38.656 6.531 1 88.25 336 ARG A CA 1
ATOM 2622 C C . ARG A 1 336 ? -13.352 37.812 6.711 1 88.25 336 ARG A C 1
ATOM 2624 O O . ARG A 1 336 ? -13.344 36.594 6.438 1 88.25 336 ARG A O 1
ATOM 2631 N N . LYS A 1 337 ? -14.375 38.438 7.156 1 86.38 337 LYS A N 1
ATOM 2632 C CA . LYS A 1 337 ? -15.641 37.719 7.348 1 86.38 337 LYS A CA 1
ATOM 2633 C C . LYS A 1 337 ? -16.188 37.219 6.02 1 86.38 337 LYS A C 1
ATOM 2635 O O . LYS A 1 337 ? -16.719 36.094 5.949 1 86.38 337 LYS A O 1
ATOM 2640 N N . ARG A 1 338 ? -16.047 38 5.031 1 89.5 338 ARG A N 1
ATOM 2641 C CA . ARG A 1 338 ? -16.5 37.594 3.701 1 89.5 338 ARG A CA 1
ATOM 2642 C C . ARG A 1 338 ? -15.672 36.406 3.184 1 89.5 338 ARG A C 1
ATOM 2644 O O . ARG A 1 338 ? -16.219 35.469 2.617 1 89.5 338 ARG A O 1
ATOM 2651 N N . ASP A 1 339 ? -14.367 36.5 3.377 1 92.38 339 ASP A N 1
ATOM 2652 C CA . ASP A 1 339 ? -13.477 35.438 2.941 1 92.38 339 ASP A CA 1
ATOM 2653 C C . ASP A 1 339 ? -13.781 34.156 3.672 1 92.38 339 ASP A C 1
ATOM 2655 O O . ASP A 1 339 ? -13.758 33.062 3.068 1 92.38 339 ASP A O 1
ATOM 2659 N N . LEU A 1 340 ? -14.062 34.281 4.945 1 93.31 340 LEU A N 1
ATOM 2660 C CA . LEU A 1 340 ? -14.383 33.094 5.742 1 93.31 340 LEU A CA 1
ATOM 2661 C C . LEU A 1 340 ? -15.695 32.469 5.281 1 93.31 340 LEU A C 1
ATOM 2663 O O . LEU A 1 340 ? -15.828 31.25 5.238 1 93.31 340 LEU A O 1
ATOM 2667 N N . SER A 1 341 ? -16.656 33.312 4.953 1 93.75 341 SER A N 1
ATOM 2668 C CA . SER A 1 341 ? -17.938 32.812 4.457 1 93.75 341 SER A CA 1
ATOM 2669 C C . SER A 1 341 ? -17.766 32.094 3.129 1 93.75 341 SER A C 1
ATOM 2671 O O . SER A 1 341 ? -18.391 31.047 2.902 1 93.75 341 SER A O 1
ATOM 2673 N N . THR A 1 342 ? -16.969 32.625 2.289 1 95.5 342 THR A N 1
ATOM 2674 C CA . THR A 1 342 ? -16.672 31.984 1.004 1 95.5 342 THR A CA 1
ATOM 2675 C C . THR A 1 342 ? -16.016 30.625 1.203 1 95.5 342 THR A C 1
ATOM 2677 O O . THR A 1 342 ? -16.406 29.641 0.573 1 95.5 342 THR A O 1
ATOM 2680 N N . LEU A 1 343 ? -15.039 30.594 2.062 1 96.38 343 LEU A N 1
ATOM 2681 C CA . LEU A 1 343 ? -14.32 29.359 2.34 1 96.38 343 LEU A CA 1
ATOM 2682 C C . LEU A 1 343 ? -15.242 28.328 2.971 1 96.38 343 LEU A C 1
ATOM 2684 O O . LEU A 1 343 ? -15.117 27.125 2.697 1 96.38 343 LEU A O 1
ATOM 2688 N N . GLN A 1 344 ? -16.125 28.797 3.83 1 97.19 344 GLN A N 1
ATOM 2689 C CA . GLN A 1 344 ? -17.109 27.891 4.426 1 97.19 344 GLN A CA 1
ATOM 2690 C C . GLN A 1 344 ? -17.969 27.219 3.354 1 97.19 344 GLN A C 1
ATOM 2692 O O . GLN A 1 344 ? -18.25 26.031 3.438 1 97.19 344 GLN A O 1
ATOM 2697 N N . GLY A 1 345 ? -18.391 28.031 2.396 1 96.5 345 GLY A N 1
ATOM 2698 C CA . GLY A 1 345 ? -19.141 27.5 1.277 1 96.5 345 GLY A CA 1
ATOM 2699 C C . GLY A 1 345 ? -18.375 26.453 0.489 1 96.5 345 GLY A C 1
ATOM 2700 O O . GLY A 1 345 ? -18.922 25.422 0.118 1 96.5 345 GLY A O 1
ATOM 2701 N N . GLU A 1 346 ? -17.109 26.688 0.222 1 95 346 GLU A N 1
ATOM 2702 C CA . GLU A 1 346 ? -16.266 25.75 -0.507 1 95 346 GLU A CA 1
ATOM 2703 C C . GLU A 1 346 ? -16.078 24.453 0.274 1 95 346 GLU A C 1
ATOM 2705 O O . GLU A 1 346 ? -16.109 23.359 -0.305 1 95 346 GLU A O 1
ATOM 2710 N N . LEU A 1 347 ? -15.852 24.609 1.562 1 97.06 347 LEU A N 1
ATOM 2711 C CA . LEU A 1 347 ? -15.695 23.438 2.422 1 97.06 347 LEU A CA 1
ATOM 2712 C C . LEU A 1 347 ? -16.969 22.594 2.451 1 97.06 347 LEU A C 1
ATOM 2714 O O . LEU A 1 347 ? -16.906 21.375 2.354 1 97.06 347 LEU A O 1
ATOM 2718 N N . ARG A 1 348 ? -18.094 23.219 2.555 1 96.5 348 ARG A N 1
ATOM 2719 C CA . ARG A 1 348 ? -19.359 22.5 2.541 1 96.5 348 ARG A CA 1
ATOM 2720 C C . ARG A 1 348 ? -19.594 21.812 1.201 1 96.5 348 ARG A C 1
ATOM 2722 O O . ARG A 1 348 ? -20.094 20.672 1.155 1 96.5 348 ARG A O 1
ATOM 2729 N N . SER A 1 349 ? -19.219 22.484 0.165 1 93.31 349 SER A N 1
ATOM 2730 C CA . SER A 1 349 ? -19.312 21.875 -1.16 1 93.31 349 SER A CA 1
ATOM 2731 C C . SER A 1 349 ? -18.391 20.672 -1.281 1 93.31 349 SER A C 1
ATOM 2733 O O . SER A 1 349 ? -18.75 19.672 -1.912 1 93.31 349 SER A O 1
ATOM 2735 N N . TRP A 1 350 ? -17.188 20.781 -0.801 1 94.31 350 TRP A N 1
ATOM 2736 C CA . TRP A 1 350 ? -16.234 19.688 -0.803 1 94.31 350 TRP A CA 1
ATOM 2737 C C . TRP A 1 350 ? -16.812 18.453 -0.12 1 94.31 350 TRP A C 1
ATOM 2739 O O . TRP A 1 350 ? -16.734 17.344 -0.652 1 94.31 350 TRP A O 1
ATOM 2749 N N . LEU A 1 351 ? -17.438 18.641 1.081 1 95.12 351 LEU A N 1
ATOM 2750 C CA . LEU A 1 351 ? -18.031 17.531 1.819 1 95.12 351 LEU A CA 1
ATOM 2751 C C . LEU A 1 351 ? -19.219 16.953 1.067 1 95.12 351 LEU A C 1
ATOM 2753 O O . LEU A 1 351 ? -19.422 15.734 1.067 1 95.12 351 LEU A O 1
ATOM 2757 N N . HIS A 1 352 ? -19.938 17.828 0.422 1 92.25 352 HIS A N 1
ATOM 2758 C CA . HIS A 1 352 ? -21.141 17.406 -0.304 1 92.25 352 HIS A CA 1
ATOM 2759 C C . HIS A 1 352 ? -20.766 16.516 -1.488 1 92.25 352 HIS A C 1
ATOM 2761 O O . HIS A 1 352 ? -21.469 15.531 -1.767 1 92.25 352 HIS A O 1
ATOM 2767 N N . ILE A 1 353 ? -19.719 16.828 -2.129 1 89.12 353 ILE A N 1
ATOM 2768 C CA . ILE A 1 353 ? -19.297 16.109 -3.332 1 89.12 353 ILE A CA 1
ATOM 2769 C C . ILE A 1 353 ? -18.562 14.836 -2.943 1 89.12 353 ILE A C 1
ATOM 2771 O O . ILE A 1 353 ? -18.422 13.914 -3.756 1 89.12 353 ILE A O 1
ATOM 2775 N N . CYS A 1 354 ? -18.062 14.75 -1.749 1 89.94 354 CYS A N 1
ATOM 2776 C CA . CYS A 1 354 ? -17.375 13.562 -1.27 1 89.94 354 CYS A CA 1
ATOM 2777 C C . CYS A 1 354 ? -18.266 12.336 -1.352 1 89.94 354 CYS A C 1
ATOM 2779 O O . CYS A 1 354 ? -19.375 12.328 -0.795 1 89.94 354 CYS A O 1
ATOM 2781 N N . PRO A 1 355 ? -17.797 11.312 -2.068 1 86.31 355 PRO A N 1
ATOM 2782 C CA . PRO A 1 355 ? -18.609 10.086 -2.145 1 86.31 355 PRO A CA 1
ATOM 2783 C C . PRO A 1 355 ? -18.938 9.508 -0.77 1 86.31 355 PRO A C 1
ATOM 2785 O O . PRO A 1 355 ? -18.078 9.523 0.127 1 86.31 355 PRO A O 1
ATOM 2788 N N . GLU A 1 356 ? -20.078 8.969 -0.654 1 88.12 356 GLU A N 1
ATOM 2789 C CA . GLU A 1 3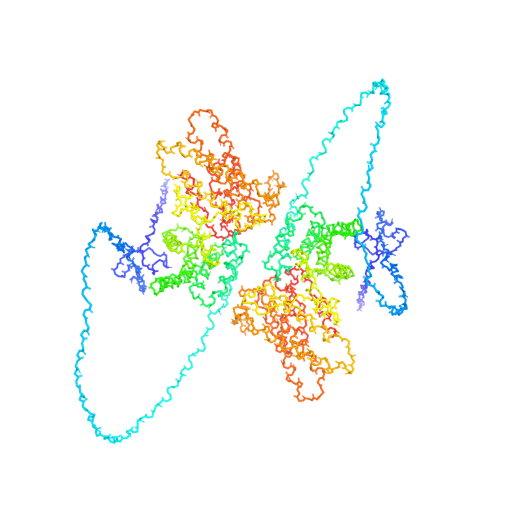56 ? -20.562 8.461 0.626 1 88.12 356 GLU A CA 1
ATOM 2790 C C . GLU A 1 356 ? -19.656 7.348 1.154 1 88.12 356 GLU A C 1
ATOM 2792 O O . GLU A 1 356 ? -19.406 7.262 2.359 1 88.12 356 GLU A O 1
ATOM 2797 N N . GLN A 1 357 ? -19.125 6.594 0.236 1 86.5 357 GLN A N 1
ATOM 2798 C CA . GLN A 1 357 ? -18.281 5.457 0.618 1 86.5 357 GLN A CA 1
ATOM 2799 C C . GLN A 1 357 ? -16.969 5.918 1.227 1 86.5 357 GLN A C 1
ATOM 2801 O O . GLN A 1 357 ? -16.281 5.141 1.882 1 86.5 357 GLN A O 1
ATOM 2806 N N . TRP A 1 358 ? -16.688 7.246 1.058 1 89.31 358 TRP A N 1
ATOM 2807 C CA . TRP A 1 358 ? -15.414 7.754 1.541 1 89.31 358 TRP A CA 1
ATOM 2808 C C . TRP A 1 358 ? -15.578 8.445 2.893 1 89.31 358 TRP A C 1
ATOM 2810 O O . TRP A 1 358 ? -14.594 8.711 3.58 1 89.31 358 TRP A O 1
ATOM 2820 N N . LYS A 1 359 ? -16.797 8.711 3.365 1 90.81 359 LYS A N 1
ATOM 2821 C CA . LYS A 1 359 ? -17.078 9.508 4.562 1 90.81 359 LYS A CA 1
ATOM 2822 C C . LYS A 1 359 ? -17.016 8.641 5.816 1 90.81 359 LYS A C 1
ATOM 2824 O O . LYS A 1 359 ? -17.109 9.156 6.934 1 90.81 359 LYS A O 1
ATOM 2829 N N . GLY A 1 360 ? -16.703 7.52 5.766 1 91.88 360 GLY A N 1
ATOM 2830 C CA . GLY A 1 360 ? -16.609 6.645 6.926 1 91.88 360 GLY A CA 1
ATOM 2831 C C . GLY A 1 360 ? -17.953 6.129 7.391 1 91.88 360 GLY A C 1
ATOM 2832 O O . GLY A 1 360 ? -18.969 6.801 7.227 1 91.88 360 GLY A O 1
ATOM 2833 N N . ILE A 1 361 ? -17.984 4.969 7.98 1 94.06 361 ILE A N 1
ATOM 2834 C CA . ILE A 1 361 ? -19.188 4.352 8.531 1 94.06 361 ILE A CA 1
ATOM 2835 C C . ILE A 1 361 ? -19.078 4.297 10.055 1 94.06 361 ILE A C 1
ATOM 2837 O O . ILE A 1 361 ? -18.109 3.76 10.602 1 94.06 361 ILE A O 1
ATOM 2841 N N . GLU A 1 362 ? -20.047 4.855 10.648 1 94 362 GLU A N 1
ATOM 2842 C CA . GLU A 1 362 ? -20.047 4.922 12.109 1 94 362 GLU A CA 1
ATOM 2843 C C . GLU A 1 362 ? -20.469 3.588 12.719 1 94 362 GLU A C 1
ATOM 2845 O O . GLU A 1 362 ? -21.359 2.91 12.195 1 94 362 GLU A O 1
ATOM 2850 N N . TYR A 1 363 ? -19.812 3.188 13.75 1 93 363 TYR A N 1
ATOM 2851 C CA . TYR A 1 363 ? -20.188 2.037 14.562 1 93 363 TYR A CA 1
ATOM 2852 C C . TYR A 1 363 ? -19.859 2.279 16.031 1 93 363 TYR A C 1
ATOM 2854 O O . TYR A 1 363 ? -19.219 3.275 16.375 1 93 363 TYR A O 1
ATOM 2862 N N . THR A 1 364 ? -20.422 1.487 16.922 1 93.19 364 THR A N 1
ATOM 2863 C CA . THR A 1 364 ? -20.234 1.676 18.359 1 93.19 364 THR A CA 1
ATOM 2864 C C . THR A 1 364 ? -19.297 0.604 18.922 1 93.19 364 THR A C 1
ATOM 2866 O O . THR A 1 364 ? -19.469 -0.583 18.641 1 93.19 364 THR A O 1
ATOM 2869 N N . GLU A 1 365 ? -18.312 1.065 19.594 1 90.94 365 GLU A N 1
ATOM 2870 C CA . GLU A 1 365 ? -17.391 0.183 20.281 1 90.94 365 GLU A CA 1
ATOM 2871 C C . GLU A 1 365 ? -17.188 0.622 21.734 1 90.94 365 GLU A C 1
ATOM 2873 O O . GLU A 1 365 ? -16.766 1.75 21.984 1 90.94 365 GLU A O 1
ATOM 2878 N N . ASP A 1 366 ? -17.5 -0.231 22.719 1 88.38 366 ASP A N 1
ATOM 2879 C CA . ASP A 1 366 ? -17.375 0.042 24.141 1 88.38 366 ASP A CA 1
ATOM 2880 C C . ASP A 1 366 ? -18.109 1.329 24.516 1 88.38 366 ASP A C 1
ATOM 2882 O O . ASP A 1 366 ? -17.547 2.182 25.219 1 88.38 366 ASP A O 1
ATOM 2886 N N . GLY A 1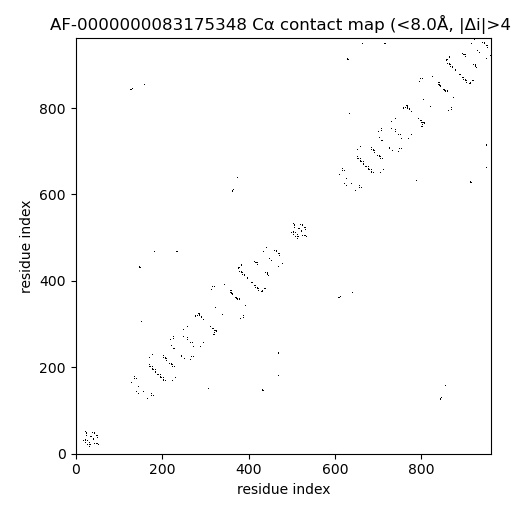 367 ? -19.203 1.588 23.906 1 88.44 367 GLY A N 1
ATOM 2887 C CA . GLY A 1 367 ? -20.047 2.723 24.234 1 88.44 367 GLY A CA 1
ATOM 2888 C C . GLY A 1 367 ? -19.641 4 23.531 1 88.44 367 GLY A C 1
ATOM 2889 O O . GLY A 1 367 ? -20.266 5.043 23.703 1 88.44 367 GLY A O 1
ATOM 2890 N N . ASN A 1 368 ? -18.609 3.936 22.766 1 90.19 368 ASN A N 1
ATOM 2891 C CA . ASN A 1 368 ? -18.109 5.125 22.078 1 90.19 368 ASN A CA 1
ATOM 2892 C C . ASN A 1 368 ? -18.344 5.035 20.562 1 90.19 368 ASN A C 1
ATOM 2894 O O . ASN A 1 368 ? -18.281 3.949 19.984 1 90.19 368 ASN A O 1
ATOM 2898 N N . ALA A 1 369 ? -18.609 6.129 20 1 93.25 369 ALA A N 1
ATOM 2899 C CA . ALA A 1 369 ? -18.719 6.199 18.547 1 93.25 369 ALA A CA 1
ATOM 2900 C C . ALA A 1 369 ? -17.344 6.055 17.875 1 93.25 369 ALA A C 1
ATOM 2902 O O . ALA A 1 369 ? -16.359 6.617 18.359 1 93.25 369 ALA A O 1
ATOM 2903 N N . ARG A 1 370 ? -17.297 5.18 16.891 1 95.25 370 ARG A N 1
ATOM 2904 C CA . ARG A 1 370 ? -16.109 4.965 16.062 1 95.25 370 ARG A CA 1
ATOM 2905 C C . ARG A 1 370 ? -16.469 4.98 14.586 1 95.25 370 ARG A C 1
ATOM 2907 O O . ARG A 1 370 ? -17.656 4.902 14.219 1 95.25 370 ARG A O 1
ATOM 2914 N N . TYR A 1 371 ? -15.43 5.133 13.781 1 95.62 371 TYR A N 1
ATOM 2915 C CA . TYR A 1 371 ? -15.648 5.18 12.344 1 95.62 371 TYR A CA 1
ATOM 2916 C C . TYR A 1 371 ? -14.742 4.191 11.617 1 95.62 371 TYR A C 1
ATOM 2918 O O . TYR A 1 371 ? -13.578 4.016 11.992 1 95.62 371 TYR A O 1
ATOM 2926 N N . TRP A 1 372 ? -15.297 3.492 10.664 1 95.75 372 TRP A N 1
ATOM 2927 C CA . TRP A 1 372 ? -14.5 2.682 9.75 1 95.75 372 TRP A CA 1
ATOM 2928 C C . TRP A 1 372 ? -14.414 3.336 8.375 1 95.75 372 TRP A C 1
ATOM 2930 O O . TRP A 1 372 ? -15.438 3.645 7.762 1 95.75 372 TRP A O 1
ATOM 2940 N N . PHE A 1 373 ? -13.234 3.559 7.941 1 95.81 373 PHE A N 1
ATOM 2941 C CA . PHE A 1 373 ? -12.984 4.125 6.621 1 95.81 373 PHE A CA 1
ATOM 2942 C C . PHE A 1 373 ? -12.422 3.07 5.68 1 95.81 373 PHE A C 1
ATOM 2944 O O . PHE A 1 373 ? -11.281 2.625 5.848 1 95.81 373 PHE A O 1
ATOM 2951 N N . PRO A 1 374 ? -13.188 2.723 4.656 1 93.19 374 PRO A N 1
ATOM 2952 C CA . PRO A 1 374 ? -12.609 1.787 3.684 1 93.19 374 PRO A CA 1
ATOM 2953 C C . PRO A 1 374 ? -11.312 2.303 3.061 1 93.19 374 PRO A C 1
ATOM 2955 O O . PRO A 1 374 ? -10.461 1.51 2.66 1 93.19 374 PRO A O 1
ATOM 2958 N N . ARG A 1 375 ? -11.219 3.605 2.967 1 92.62 375 ARG A N 1
ATOM 2959 C CA . ARG A 1 375 ? -10.016 4.312 2.549 1 92.62 375 ARG A CA 1
ATOM 2960 C C . ARG A 1 375 ? -9.516 5.242 3.648 1 92.62 375 ARG A C 1
ATOM 2962 O O . ARG A 1 375 ? -9.93 6.398 3.727 1 92.62 375 ARG A O 1
ATOM 2969 N N . PRO A 1 376 ? -8.531 4.789 4.344 1 92.69 376 PRO A N 1
ATOM 2970 C CA . PRO A 1 376 ? -8.102 5.539 5.523 1 92.69 376 PRO A CA 1
ATOM 2971 C C . PRO A 1 376 ? -7.648 6.957 5.191 1 92.69 376 PRO A C 1
ATOM 2973 O O . PRO A 1 376 ? -7.762 7.859 6.023 1 92.69 376 PRO A O 1
ATOM 2976 N N . SER A 1 377 ? -7.098 7.18 3.996 1 94.69 377 SER A N 1
ATOM 2977 C CA . SER A 1 377 ? -6.672 8.516 3.59 1 94.69 377 SER A CA 1
ATOM 2978 C C . SER A 1 377 ? -7.824 9.516 3.678 1 94.69 377 SER A C 1
ATOM 2980 O O . SER A 1 377 ? -7.609 10.688 3.977 1 94.69 377 SER A O 1
ATOM 2982 N N . PHE A 1 378 ? -9.008 9.047 3.496 1 95.56 378 PHE A N 1
ATOM 2983 C CA . PHE A 1 378 ? -10.156 9.945 3.547 1 95.56 378 PHE A CA 1
ATOM 2984 C C . PHE A 1 378 ? -10.523 10.273 4.992 1 95.56 378 PHE A C 1
ATOM 2986 O O . PHE A 1 378 ? -11.094 11.328 5.27 1 95.56 378 PHE A O 1
ATOM 2993 N N . GLY A 1 379 ? -10.234 9.312 5.91 1 97.12 379 GLY A N 1
ATOM 2994 C CA . GLY A 1 379 ? -10.32 9.688 7.312 1 97.12 379 GLY A CA 1
ATOM 2995 C C . GLY A 1 379 ? -9.461 10.891 7.664 1 97.12 379 GLY A C 1
ATOM 2996 O O . GLY A 1 379 ? -9.93 11.82 8.328 1 97.12 379 GLY A O 1
ATOM 2997 N N . ALA A 1 380 ? -8.258 10.852 7.176 1 97.88 380 ALA A N 1
ATOM 2998 C CA . ALA A 1 380 ? -7.355 11.977 7.391 1 97.88 380 ALA A CA 1
ATOM 2999 C C . ALA A 1 380 ? -7.875 13.242 6.707 1 97.88 380 ALA A C 1
ATOM 3001 O O . ALA A 1 380 ? -7.816 14.336 7.277 1 97.88 380 ALA A O 1
ATOM 3002 N N . ALA A 1 381 ? -8.352 13.078 5.465 1 97.75 381 ALA A N 1
ATOM 3003 C CA . ALA A 1 381 ? -8.891 14.227 4.734 1 97.75 381 ALA A CA 1
ATOM 3004 C C . ALA A 1 381 ? -10.047 14.859 5.492 1 97.75 381 ALA A C 1
ATOM 3006 O O . ALA A 1 381 ? -10.148 16.094 5.57 1 97.75 381 ALA A O 1
ATOM 3007 N N . LEU A 1 382 ? -10.883 14.07 6.062 1 98.12 382 LEU A N 1
ATOM 3008 C CA . LEU A 1 382 ? -12.031 14.578 6.809 1 98.12 382 LEU A CA 1
ATOM 3009 C C . LEU A 1 382 ? -11.586 15.297 8.078 1 98.12 382 LEU A C 1
ATOM 3011 O O . LEU A 1 382 ? -12.219 16.266 8.5 1 98.12 382 LEU A O 1
ATOM 3015 N N . VAL A 1 383 ? -10.523 14.805 8.633 1 98.62 383 VAL A N 1
ATOM 3016 C CA . VAL A 1 383 ? -9.977 15.508 9.781 1 98.62 383 VAL A CA 1
ATOM 3017 C C . VAL A 1 383 ? -9.562 16.922 9.375 1 98.62 383 VAL A C 1
ATOM 3019 O O . VAL A 1 383 ? -9.82 17.891 10.102 1 98.62 383 VAL A O 1
ATOM 3022 N N . PHE A 1 384 ? -8.961 17.078 8.234 1 98.62 384 PHE A N 1
ATOM 3023 C CA . PHE A 1 384 ? -8.586 18.391 7.754 1 98.62 384 PHE A CA 1
ATOM 3024 C C . PHE A 1 384 ? -9.82 19.25 7.473 1 98.62 384 PHE A C 1
ATOM 3026 O O . PHE A 1 384 ? -9.812 20.453 7.715 1 98.62 384 PHE A O 1
ATOM 3033 N N . TYR A 1 385 ? -10.844 18.656 6.961 1 98.62 385 TYR A N 1
ATOM 3034 C CA . TYR A 1 385 ? -12.109 19.359 6.797 1 98.62 385 TYR A CA 1
ATOM 3035 C C . TYR A 1 385 ? -12.602 19.906 8.125 1 98.62 385 TYR A C 1
ATOM 3037 O O . TYR A 1 385 ? -12.914 21.094 8.234 1 98.62 385 TYR A O 1
ATOM 3045 N N . HIS A 1 386 ? -12.664 19.062 9.117 1 98.75 386 HIS A N 1
ATOM 3046 C CA . HIS A 1 386 ? -13.172 19.484 10.43 1 98.75 386 HIS A CA 1
ATOM 3047 C C . HIS A 1 386 ? -12.242 20.5 11.078 1 98.75 386 HIS A C 1
ATOM 3049 O O . HIS A 1 386 ? -12.703 21.391 11.789 1 98.75 386 HIS A O 1
ATOM 3055 N N . LEU A 1 387 ? -10.953 20.328 10.852 1 98.75 387 LEU A N 1
ATOM 3056 C CA . LEU A 1 387 ? -10.016 21.328 11.352 1 98.75 387 LEU A CA 1
ATOM 3057 C C . LEU A 1 387 ? -10.305 22.703 10.734 1 98.75 387 LEU A C 1
ATOM 3059 O O . LEU A 1 387 ? -10.297 23.719 11.438 1 98.75 387 LEU A O 1
ATOM 3063 N N . SER A 1 388 ? -10.523 22.703 9.43 1 98.69 388 SER A N 1
ATOM 3064 C CA . SER A 1 388 ? -10.828 23.953 8.742 1 98.69 388 SER A CA 1
ATOM 3065 C C . SER A 1 388 ? -12.094 24.594 9.305 1 98.69 388 SER A C 1
ATOM 3067 O O . SER A 1 388 ? -12.117 25.797 9.562 1 98.69 388 SER A O 1
ATOM 3069 N N . MET A 1 389 ? -13.094 23.828 9.516 1 98.62 389 MET A N 1
ATOM 3070 C CA . MET A 1 389 ? -14.352 24.312 10.07 1 98.62 389 MET A CA 1
ATOM 3071 C C . MET A 1 389 ? -14.164 24.812 11.492 1 98.62 389 MET A C 1
ATOM 3073 O O . MET A 1 389 ? -14.719 25.844 11.883 1 98.62 389 MET A O 1
ATOM 3077 N N . LEU A 1 390 ? -13.43 24.062 12.234 1 98.31 390 LEU A N 1
ATOM 3078 C CA . LEU A 1 390 ? -13.117 24.438 13.609 1 98.31 390 LEU A CA 1
ATOM 3079 C C . LEU A 1 390 ? -12.438 25.812 13.648 1 98.31 390 LEU A C 1
ATOM 3081 O O . LEU A 1 390 ? -12.844 26.688 14.414 1 98.31 390 LEU A O 1
ATOM 3085 N N . LEU A 1 391 ? -11.438 25.984 12.82 1 97.75 391 LEU A N 1
ATOM 3086 C CA . LEU A 1 391 ? -10.711 27.25 12.734 1 97.75 391 LEU A CA 1
ATOM 3087 C C . LEU A 1 391 ? -11.641 28.375 12.32 1 97.75 391 LEU A C 1
ATOM 3089 O O . LEU A 1 391 ? -11.586 29.469 12.906 1 97.75 391 LEU A O 1
ATOM 3093 N N . LEU A 1 392 ? -12.453 28.094 11.32 1 96.88 392 LEU A N 1
ATOM 3094 C CA . LEU A 1 392 ? -13.391 29.078 10.797 1 96.88 392 LEU A CA 1
ATOM 3095 C C . LEU A 1 392 ? -14.359 29.531 11.883 1 96.88 392 LEU A C 1
ATOM 3097 O O . LEU A 1 392 ? -14.516 30.734 12.125 1 96.88 392 LEU A O 1
ATOM 3101 N N . TRP A 1 393 ? -14.992 28.656 12.586 1 95.88 393 TRP A N 1
ATOM 3102 C CA . TRP A 1 393 ? -15.984 28.969 13.602 1 95.88 393 TRP A CA 1
ATOM 3103 C C . TRP A 1 393 ? -15.344 29.656 14.805 1 95.88 393 TRP A C 1
ATOM 3105 O O . TRP A 1 393 ? -15.938 30.531 15.422 1 95.88 393 TRP A O 1
ATOM 3115 N N . HIS A 1 394 ? -14.18 29.188 15.156 1 95.06 394 HIS A N 1
ATOM 3116 C CA . HIS A 1 394 ? -13.477 29.812 16.266 1 95.06 394 HIS A CA 1
ATOM 3117 C C . HIS A 1 394 ? -13.156 31.281 15.945 1 95.06 394 HIS A C 1
ATOM 3119 O O . HIS A 1 394 ? -13.266 32.156 16.812 1 95.06 394 HIS A O 1
ATOM 3125 N N . GLU A 1 395 ? -12.727 31.531 14.742 1 92.88 395 GLU A N 1
ATOM 3126 C CA . GLU A 1 395 ? -12.438 32.906 14.32 1 92.88 395 GLU A CA 1
ATOM 3127 C C . GLU A 1 395 ? -13.703 33.75 14.305 1 92.88 395 GLU A C 1
ATOM 3129 O O . GLU A 1 395 ? -13.68 34.938 14.68 1 92.88 395 GLU A O 1
ATOM 3134 N N . LEU A 1 396 ? -14.773 33.219 13.812 1 89.56 396 LEU A N 1
ATOM 3135 C CA . LEU A 1 396 ? -16.047 33.938 13.781 1 89.56 396 LEU A CA 1
ATOM 3136 C C . LEU A 1 396 ? -16.531 34.25 15.195 1 89.56 396 LEU A C 1
ATOM 3138 O O . LEU A 1 396 ? -17.078 35.312 15.438 1 89.56 396 LEU A O 1
ATOM 3142 N N . GLU A 1 397 ? -16.312 33.344 16.062 1 89.31 397 GLU A N 1
ATOM 3143 C CA . GLU A 1 397 ? -16.672 33.562 17.453 1 89.31 397 GLU A CA 1
ATOM 3144 C C . GLU A 1 397 ? -15.906 34.75 18.047 1 89.31 397 GLU A C 1
ATOM 3146 O O . GLU A 1 397 ? -16.484 35.562 18.75 1 89.31 397 GLU A O 1
ATOM 3151 N N . LYS A 1 398 ? -14.672 34.875 17.766 1 85.38 398 LYS A N 1
ATOM 3152 C CA . LYS A 1 398 ? -13.836 35.969 18.266 1 85.38 398 LYS A CA 1
ATOM 3153 C C . LYS A 1 398 ? -14.273 37.312 17.672 1 85.38 398 LYS A C 1
ATOM 3155 O O . LYS A 1 398 ? -14.18 38.344 18.344 1 85.38 398 LYS A O 1
ATOM 3160 N N . ALA A 1 399 ? -14.711 37.25 16.438 1 80.19 399 ALA A N 1
ATOM 3161 C CA . ALA A 1 399 ? -15.047 38.469 15.711 1 80.19 399 ALA A CA 1
ATOM 3162 C C . ALA A 1 399 ? -16.469 38.938 16.031 1 80.19 399 ALA A C 1
ATOM 3164 O O . ALA A 1 399 ? -16.859 40.031 15.688 1 80.19 399 ALA A O 1
ATOM 3165 N N . GLN A 1 400 ? -17.25 38.062 16.578 1 79.31 400 GLN A N 1
ATOM 3166 C CA . GLN A 1 400 ? -18.656 38.344 16.812 1 79.31 400 GLN A CA 1
ATOM 3167 C C . GLN A 1 400 ? -18.812 39.406 17.906 1 79.31 400 GLN A C 1
ATOM 3169 O O . GLN A 1 400 ? -18.188 39.312 18.969 1 79.31 400 GLN A O 1
ATOM 3174 N N . GLU A 1 401 ? -19.453 40.531 17.375 1 69.12 401 GLU A N 1
ATOM 3175 C CA . GLU A 1 401 ? -19.828 41.594 18.297 1 69.12 401 GLU A CA 1
ATOM 3176 C C . GLU A 1 401 ? -21.188 41.312 18.938 1 69.12 401 GLU A C 1
ATOM 3178 O O . GLU A 1 401 ? -22.188 41.156 18.25 1 69.12 401 GLU A O 1
ATOM 3183 N N . GLY A 1 402 ? -21.312 41 20.203 1 65.12 402 GLY A N 1
ATOM 3184 C CA . GLY A 1 402 ? -22.562 40.781 20.906 1 65.12 402 GLY A CA 1
ATOM 3185 C C . GLY A 1 402 ? -22.797 39.344 21.297 1 65.12 402 GLY A C 1
ATOM 3186 O O . GLY A 1 402 ? -22.141 38.438 20.797 1 65.12 402 GLY A O 1
ATOM 3187 N N . PRO A 1 403 ? -23.562 39.219 22.328 1 64.25 403 PRO A N 1
ATOM 3188 C CA . PRO A 1 403 ? -23.766 37.906 22.938 1 64.25 403 PRO A CA 1
ATOM 3189 C C . PRO A 1 403 ? -24.594 36.969 22.047 1 64.25 403 PRO A C 1
ATOM 3191 O O . PRO A 1 403 ? -24.594 35.781 22.266 1 64.25 403 PRO A O 1
ATOM 3194 N N . GLU A 1 404 ? -25.234 37.594 21.016 1 67.94 404 GLU A N 1
ATOM 3195 C CA . GLU A 1 404 ? -26.125 36.75 20.219 1 67.94 404 GLU A CA 1
ATOM 3196 C C . GLU A 1 404 ? -25.328 35.781 19.344 1 67.94 404 GLU A C 1
ATOM 3198 O O . GLU A 1 404 ? -24.203 36.094 18.922 1 67.94 404 GLU A O 1
ATOM 3203 N N . ASP A 1 405 ? -25.484 34.438 19.422 1 80.88 405 ASP A N 1
ATOM 3204 C CA . ASP A 1 405 ? -25.078 33.375 18.5 1 80.88 405 ASP A CA 1
ATOM 3205 C C . ASP A 1 405 ? -23.734 32.781 18.906 1 80.88 405 ASP A C 1
ATOM 3207 O O . ASP A 1 405 ? -23.25 31.844 18.281 1 80.88 405 ASP A O 1
ATOM 3211 N N . VAL A 1 406 ? -23.094 33.531 19.969 1 85.44 406 VAL A N 1
ATOM 3212 C CA . VAL A 1 406 ? -21.797 33.062 20.422 1 85.44 406 VAL A CA 1
ATOM 3213 C C . VAL A 1 406 ? -21.906 31.609 20.875 1 85.44 406 VAL A C 1
ATOM 3215 O O . VAL A 1 406 ? -21.016 30.797 20.562 1 85.44 406 VAL A O 1
ATOM 3218 N N . ASN A 1 407 ? -23.016 31.328 21.5 1 87.56 407 ASN A N 1
ATOM 3219 C CA . ASN A 1 407 ? -23.203 29.969 21.969 1 87.56 407 ASN A CA 1
ATOM 3220 C C . ASN A 1 407 ? -23.281 28.984 20.812 1 87.56 407 ASN A C 1
ATOM 3222 O O . ASN A 1 407 ? -22.734 27.875 20.891 1 87.56 407 ASN A O 1
ATOM 3226 N N . GLU A 1 408 ? -23.891 29.422 19.828 1 90.75 408 GLU A N 1
ATOM 3227 C CA . GLU A 1 408 ? -24 28.562 18.641 1 90.75 408 GLU A CA 1
ATOM 3228 C C . GLU A 1 408 ? -22.641 28.344 18 1 90.75 408 GLU A C 1
ATOM 3230 O O . GLU A 1 408 ? -22.328 27.219 17.578 1 90.75 408 GLU A O 1
ATOM 3235 N N . MET A 1 409 ? -21.844 29.375 17.922 1 92.75 409 MET A N 1
ATOM 3236 C CA . MET A 1 409 ? -20.5 29.266 17.359 1 92.75 409 MET A CA 1
ATOM 3237 C C . MET A 1 409 ? -19.609 28.375 18.203 1 92.75 409 MET A C 1
ATOM 3239 O O . MET A 1 409 ? -18.859 27.547 17.672 1 92.75 409 MET A O 1
ATOM 3243 N N . LEU A 1 410 ? -19.734 28.5 19.516 1 94 410 LEU A N 1
ATOM 3244 C CA . LEU A 1 410 ? -18.969 27.672 20.422 1 94 410 LEU A CA 1
ATOM 3245 C C . LEU A 1 410 ? -19.375 26.203 20.312 1 94 410 LEU A C 1
ATOM 3247 O O . LEU A 1 410 ? -18.547 25.312 20.422 1 94 410 LEU A O 1
ATOM 3251 N N . ASP A 1 411 ? -20.641 26.016 20.047 1 96.06 411 ASP A N 1
ATOM 3252 C CA . ASP A 1 411 ? -21.141 24.656 19.844 1 96.06 411 ASP A CA 1
ATOM 3253 C C . ASP A 1 411 ? -20.531 24.047 18.578 1 96.06 411 ASP A C 1
ATOM 3255 O O . ASP A 1 411 ? -20.219 22.844 18.562 1 96.06 411 ASP A O 1
ATOM 3259 N N . GLN A 1 412 ? -20.391 24.859 17.578 1 96.94 412 GLN A N 1
ATOM 3260 C CA . GLN A 1 412 ? -19.781 24.375 16.344 1 96.94 412 GLN A CA 1
ATOM 3261 C C . GLN A 1 412 ? -18.297 24.047 16.547 1 96.94 412 GLN A C 1
ATOM 3263 O O . GLN A 1 412 ? -17.812 23.031 16.047 1 96.94 412 GLN A O 1
ATOM 3268 N N . VAL A 1 413 ? -17.625 24.906 17.281 1 97.88 413 VAL A N 1
ATOM 3269 C CA . VAL A 1 413 ? -16.219 24.672 17.609 1 97.88 413 VAL A CA 1
ATOM 3270 C C . VAL A 1 413 ? -16.078 23.344 18.344 1 97.88 413 VAL A C 1
ATOM 3272 O O . VAL A 1 413 ? -15.227 22.531 17.984 1 97.88 413 VAL A O 1
ATOM 3275 N N . ASP A 1 414 ? -16.938 23.109 19.297 1 98.25 414 ASP A N 1
ATOM 3276 C CA . ASP A 1 414 ? -16.906 21.875 20.078 1 98.25 414 ASP A CA 1
ATOM 3277 C C . ASP A 1 414 ? -17.234 20.672 19.203 1 98.25 414 ASP A C 1
ATOM 3279 O O . ASP A 1 414 ? -16.594 19.625 19.312 1 98.25 414 ASP A O 1
ATOM 3283 N N . ALA A 1 415 ? -18.219 20.812 18.359 1 98.19 415 ALA A N 1
ATOM 3284 C CA . ALA A 1 415 ? -18.672 19.703 17.516 1 98.19 415 ALA A CA 1
ATOM 3285 C C . ALA A 1 415 ? -17.562 19.25 16.578 1 98.19 415 ALA A C 1
ATOM 3287 O O . ALA A 1 415 ? -17.344 18.047 16.406 1 98.19 415 ALA A O 1
ATOM 3288 N N . HIS A 1 416 ? -16.906 20.156 15.945 1 98.62 416 HIS A N 1
ATOM 3289 C CA . HIS A 1 416 ? -15.828 19.797 15.016 1 98.62 416 HIS A CA 1
ATOM 3290 C C . HIS A 1 416 ? -14.609 19.281 15.758 1 98.62 416 HIS A C 1
ATOM 3292 O O . HIS A 1 416 ? -13.898 18.406 15.258 1 98.62 416 HIS A O 1
ATOM 3298 N N . SER A 1 417 ? -14.32 19.844 16.969 1 98.56 417 SER A N 1
ATOM 3299 C CA . SER A 1 417 ? -13.258 19.281 17.797 1 98.56 417 SER A CA 1
ATOM 3300 C C . SER A 1 417 ? -13.539 17.812 18.141 1 98.56 417 SER A C 1
ATOM 3302 O O . SER A 1 417 ? -12.648 16.969 18.062 1 98.56 417 SER A O 1
ATOM 3304 N N . ARG A 1 418 ? -14.766 17.578 18.484 1 98.12 418 ARG A N 1
ATOM 3305 C CA . ARG A 1 418 ? -15.195 16.234 18.828 1 98.12 418 ARG A CA 1
ATOM 3306 C C . ARG A 1 418 ? -15.016 15.281 17.641 1 98.12 418 ARG A C 1
ATOM 3308 O O . ARG A 1 418 ? -14.539 14.156 17.812 1 98.12 418 ARG A O 1
ATOM 3315 N N . GLN A 1 419 ? -15.359 15.75 16.438 1 97.94 419 GLN A N 1
ATOM 3316 C CA . GLN A 1 419 ? -15.242 14.914 15.25 1 97.94 419 GLN A CA 1
ATOM 3317 C C . GLN A 1 419 ? -13.781 14.578 14.953 1 97.94 419 GLN A C 1
ATOM 3319 O O . GLN A 1 419 ? -13.461 13.445 14.586 1 97.94 419 GLN A O 1
ATOM 3324 N N . ILE A 1 420 ? -12.891 15.516 15.047 1 98.5 420 ILE A N 1
ATOM 3325 C CA . ILE A 1 420 ? -11.461 15.289 14.828 1 98.5 420 ILE A CA 1
ATOM 3326 C C . ILE A 1 420 ? -10.969 14.195 15.773 1 98.5 420 ILE A C 1
ATOM 3328 O O . ILE A 1 420 ? -10.312 13.242 15.336 1 98.5 420 ILE A O 1
ATOM 3332 N N . ILE A 1 421 ? -11.352 14.32 17.047 1 98.25 421 ILE A N 1
ATOM 3333 C CA . ILE A 1 421 ? -10.875 13.398 18.078 1 98.25 421 ILE A CA 1
ATOM 3334 C C . ILE A 1 421 ? -11.469 12.016 17.828 1 98.25 421 ILE A C 1
ATOM 3336 O O . ILE A 1 421 ? -10.758 11.008 17.891 1 98.25 421 ILE A O 1
ATOM 3340 N N . LEU A 1 422 ? -12.758 11.953 17.547 1 97.56 422 LEU A N 1
ATOM 3341 C CA . LEU A 1 422 ? -13.422 10.664 17.328 1 97.56 422 LEU A CA 1
ATOM 3342 C C . LEU A 1 422 ? -12.836 9.953 16.109 1 97.56 422 LEU A C 1
ATOM 3344 O O . LEU A 1 422 ? -12.617 8.742 16.141 1 97.56 422 LEU A O 1
ATOM 3348 N N . ILE A 1 423 ? -12.547 10.641 15.008 1 97.69 423 ILE A N 1
ATOM 3349 C CA . ILE A 1 423 ? -11.945 10.031 13.828 1 97.69 423 ILE A CA 1
ATOM 3350 C C . ILE A 1 423 ? -10.547 9.531 14.156 1 97.69 423 ILE A C 1
ATOM 3352 O O . ILE A 1 423 ? -10.18 8.406 13.797 1 97.69 423 ILE A O 1
ATOM 3356 N N . ALA A 1 424 ? -9.797 10.328 14.867 1 97.31 424 ALA A N 1
ATOM 3357 C CA . ALA A 1 424 ? -8.438 9.938 15.234 1 97.31 424 ALA A CA 1
ATOM 3358 C C . ALA A 1 424 ? -8.438 8.664 16.062 1 97.31 424 ALA A C 1
ATOM 3360 O O . ALA A 1 424 ? -7.566 7.805 15.906 1 97.31 424 ALA A O 1
ATOM 3361 N N . LEU A 1 425 ? -9.406 8.508 16.953 1 96.25 425 LEU A N 1
ATOM 3362 C CA . LEU A 1 425 ? -9.477 7.383 17.875 1 96.25 425 LEU A CA 1
ATOM 3363 C C . LEU A 1 425 ? -10.047 6.148 17.188 1 96.25 425 LEU A C 1
ATOM 3365 O O . LEU A 1 425 ? -10.148 5.078 17.797 1 96.25 425 LEU A O 1
ATOM 3369 N N . SER A 1 426 ? -10.43 6.211 15.906 1 95 426 SER A N 1
ATOM 3370 C CA . SER A 1 426 ? -11.109 5.137 15.188 1 95 426 SER A CA 1
ATOM 3371 C C . SER A 1 426 ? -10.109 4.223 14.484 1 95 426 SER A C 1
ATOM 3373 O O . SER A 1 426 ? -10.375 3.729 13.391 1 95 426 SER A O 1
ATOM 3375 N N . SER A 1 427 ? -8.961 3.912 14.953 1 88.94 427 SER A N 1
ATOM 3376 C CA . SER A 1 427 ? -7.945 2.941 14.555 1 88.94 427 SER A CA 1
ATOM 3377 C C . SER A 1 427 ? -7.523 3.15 13.102 1 88.94 427 SER A C 1
ATOM 3379 O O . SER A 1 427 ? -7.523 2.209 12.305 1 88.94 427 SER A O 1
ATOM 3381 N N . LEU A 1 428 ? -7.262 4.352 12.758 1 94.38 428 LEU A N 1
ATOM 3382 C CA . LEU A 1 428 ? -6.637 4.645 11.477 1 94.38 428 LEU A CA 1
ATOM 3383 C C . LEU A 1 428 ? -5.227 4.062 11.414 1 94.38 428 LEU A C 1
ATOM 3385 O O . LEU A 1 428 ? -4.57 3.904 12.445 1 94.38 428 LEU A O 1
ATOM 3389 N N . PRO A 1 429 ? -4.812 3.666 10.18 1 95.06 429 PRO A N 1
ATOM 3390 C CA . PRO A 1 429 ? -3.414 3.24 10.07 1 95.06 429 PRO A CA 1
ATOM 3391 C C . PRO A 1 429 ? -2.428 4.359 10.391 1 95.06 429 PRO A C 1
ATOM 3393 O O . PRO A 1 429 ? -2.777 5.539 10.305 1 95.06 429 PRO A O 1
ATOM 3396 N N . ASP A 1 430 ? -1.207 3.996 10.711 1 95.81 430 ASP A N 1
ATOM 3397 C CA . ASP A 1 430 ? -0.184 4.961 11.109 1 95.81 430 ASP A CA 1
ATOM 3398 C C . ASP A 1 430 ? 0.053 5.992 10.008 1 95.81 430 ASP A C 1
ATOM 3400 O O . ASP A 1 430 ? 0.352 7.152 10.297 1 95.81 430 ASP A O 1
ATOM 3404 N N . SER A 1 431 ? -0.062 5.547 8.773 1 95.69 431 SER A N 1
ATOM 3405 C CA . SER A 1 431 ? 0.136 6.457 7.652 1 95.69 431 SER A CA 1
ATOM 3406 C C . SER A 1 431 ? -0.813 7.648 7.73 1 95.69 431 SER A C 1
ATOM 3408 O O . SER A 1 431 ? -0.444 8.766 7.375 1 95.69 431 SER A O 1
ATOM 3410 N N . ALA A 1 432 ? -1.998 7.43 8.219 1 96.56 432 ALA A N 1
ATOM 3411 C CA . ALA A 1 432 ? -2.998 8.492 8.336 1 96.56 432 ALA A CA 1
ATOM 3412 C C . ALA A 1 432 ? -2.889 9.195 9.688 1 96.56 432 ALA A C 1
ATOM 3414 O O . ALA A 1 432 ? -3.031 10.414 9.766 1 96.56 432 ALA A O 1
ATOM 3415 N N . ILE A 1 433 ? -2.574 8.484 10.703 1 96.81 433 ILE A N 1
ATOM 3416 C CA . ILE A 1 433 ? -2.613 9.008 12.062 1 96.81 433 ILE A CA 1
ATOM 3417 C C . ILE A 1 433 ? -1.529 10.07 12.242 1 96.81 433 ILE A C 1
ATOM 3419 O O . ILE A 1 433 ? -1.746 11.086 12.906 1 96.81 433 ILE A O 1
ATOM 3423 N N . VAL A 1 434 ? -0.405 9.859 11.664 1 95.69 434 VAL A N 1
ATOM 3424 C CA . VAL A 1 434 ? 0.725 10.766 11.852 1 95.69 434 VAL A CA 1
ATOM 3425 C C . VAL A 1 434 ? 0.396 12.133 11.258 1 95.69 434 VAL A C 1
ATOM 3427 O O . VAL A 1 434 ? 0.782 13.164 11.812 1 95.69 434 VAL A O 1
ATOM 3430 N N . VAL A 1 435 ? -0.376 12.133 10.211 1 94.69 435 VAL A N 1
ATOM 3431 C CA . VAL A 1 435 ? -0.636 13.391 9.523 1 94.69 435 VAL A CA 1
ATOM 3432 C C . VAL A 1 435 ? -1.752 14.148 10.234 1 94.69 435 VAL A C 1
ATOM 3434 O O . VAL A 1 435 ? -1.929 15.352 10.016 1 94.69 435 VAL A O 1
ATOM 3437 N N . VAL A 1 436 ? -2.502 13.484 11.117 1 95.56 436 VAL A N 1
ATOM 3438 C CA . VAL A 1 436 ? -3.604 14.18 11.773 1 95.56 436 VAL A CA 1
ATOM 3439 C C . VAL A 1 436 ? -3.195 14.57 13.195 1 95.56 436 VAL A C 1
ATOM 3441 O O . VAL A 1 436 ? -4.016 15.07 13.969 1 95.56 436 VAL A O 1
ATOM 3444 N N . VAL A 1 437 ? -1.928 14.414 13.531 1 95.88 437 VAL A N 1
ATOM 3445 C CA . VAL A 1 437 ? -1.437 14.727 14.867 1 95.88 437 VAL A CA 1
ATOM 3446 C C . VAL A 1 437 ? -1.649 16.219 15.164 1 95.88 437 VAL A C 1
ATOM 3448 O O . VAL A 1 437 ? -2.184 16.578 16.219 1 95.88 437 VAL A O 1
ATOM 3451 N N . GLN A 1 438 ? -1.276 17.094 14.305 1 95.12 438 GLN A N 1
ATOM 3452 C CA . GLN A 1 438 ? -1.397 18.531 14.547 1 95.12 438 GLN A CA 1
ATOM 3453 C C . GLN A 1 438 ? -2.859 18.938 14.672 1 95.12 438 GLN A C 1
ATOM 3455 O O . GLN A 1 438 ? -3.221 19.688 15.586 1 95.12 438 GLN A O 1
ATOM 3460 N N . PRO A 1 439 ? -3.74 18.484 13.742 1 97.19 439 PRO A N 1
ATOM 3461 C CA . PRO A 1 439 ? -5.168 18.75 13.938 1 97.19 439 PRO A CA 1
ATOM 3462 C C . PRO A 1 439 ? -5.688 18.234 15.273 1 97.19 439 PRO A C 1
ATOM 3464 O O . PRO A 1 439 ? -6.52 18.891 15.906 1 97.19 439 PRO A O 1
ATOM 3467 N N . LEU A 1 440 ? -5.219 17.109 15.641 1 97.5 440 LEU A N 1
ATOM 3468 C CA . LEU A 1 440 ? -5.637 16.531 16.906 1 97.5 440 LEU A CA 1
ATOM 3469 C C . LEU A 1 440 ? -5.223 17.422 18.078 1 97.5 440 LEU A C 1
ATOM 3471 O O . LEU A 1 440 ? -6.008 17.641 19 1 97.5 440 LEU A O 1
ATOM 3475 N N . CYS A 1 441 ? -4.035 17.953 18.062 1 96.5 441 CYS A N 1
ATOM 3476 C CA . CYS A 1 441 ? -3.566 18.875 19.109 1 96.5 441 CYS A CA 1
ATOM 3477 C C . CYS A 1 441 ? -4.449 20.109 19.172 1 96.5 441 CYS A C 1
ATOM 3479 O O . CYS A 1 441 ? -4.785 20.578 20.266 1 96.5 441 CYS A O 1
ATOM 3481 N N . TYR A 1 442 ? -4.805 20.594 18.062 1 96.25 442 TYR A N 1
ATOM 3482 C CA . TYR A 1 442 ? -5.66 21.781 18.031 1 96.25 442 TYR A CA 1
ATOM 3483 C C . TYR A 1 442 ? -7.043 21.469 18.578 1 96.25 442 TYR A C 1
ATOM 3485 O O . TYR A 1 442 ? -7.629 22.281 19.312 1 96.25 442 TYR A O 1
ATOM 3493 N N . ALA A 1 443 ? -7.57 20.344 18.25 1 97.69 443 ALA A N 1
ATOM 3494 C CA . ALA A 1 443 ? -8.891 19.922 18.719 1 97.69 443 ALA A CA 1
ATOM 3495 C C . ALA A 1 443 ? -8.906 19.766 20.234 1 97.69 443 ALA A C 1
ATOM 3497 O O . ALA A 1 443 ? -9.898 20.094 20.891 1 97.69 443 ALA A O 1
ATOM 3498 N N . ILE A 1 444 ? -7.871 19.266 20.781 1 97.19 444 ILE A N 1
ATOM 3499 C CA . ILE A 1 444 ? -7.754 19.047 22.219 1 97.19 444 ILE A CA 1
ATOM 3500 C C . ILE A 1 444 ? -7.891 20.375 22.953 1 97.19 444 ILE A C 1
ATOM 3502 O O . ILE A 1 444 ? -8.492 20.438 24.031 1 97.19 444 ILE A O 1
ATOM 3506 N N . LYS A 1 445 ? -7.344 21.391 22.406 1 95.38 445 LYS A N 1
ATOM 3507 C CA . LYS A 1 445 ? -7.375 22.719 22.984 1 95.38 445 LYS A CA 1
ATOM 3508 C C . LYS A 1 445 ? -8.805 23.234 23.094 1 95.38 445 LYS A C 1
ATOM 3510 O O . LYS A 1 445 ? -9.117 24.031 23.984 1 95.38 445 LYS A O 1
ATOM 3515 N N . HIS A 1 446 ? -9.742 22.734 22.281 1 96.25 446 HIS A N 1
ATOM 3516 C CA . HIS A 1 446 ? -11.031 23.406 22.141 1 96.25 446 HIS A CA 1
ATOM 3517 C C . HIS A 1 446 ? -12.18 22.484 22.547 1 96.25 446 HIS A C 1
ATOM 3519 O O . HIS A 1 446 ? -13.32 22.938 22.688 1 96.25 446 HIS A O 1
ATOM 3525 N N . ILE A 1 447 ? -11.891 21.234 22.812 1 97.69 447 ILE A N 1
ATOM 3526 C CA . ILE A 1 447 ? -12.938 20.281 23.156 1 97.69 447 ILE A CA 1
ATOM 3527 C C . ILE A 1 447 ? -13.438 20.547 24.562 1 97.69 447 ILE A C 1
ATOM 3529 O O . ILE A 1 447 ? -12.648 20.875 25.453 1 97.69 447 ILE A O 1
ATOM 3533 N N . ARG A 1 448 ? -14.75 20.438 24.797 1 96.88 448 ARG A N 1
ATOM 3534 C CA . ARG A 1 448 ? -15.352 20.672 26.109 1 96.88 448 ARG A CA 1
ATOM 3535 C C . ARG A 1 448 ? -15.398 19.391 26.922 1 96.88 448 ARG A C 1
ATOM 3537 O O . ARG A 1 448 ? -15.219 19.438 28.156 1 96.88 448 ARG A O 1
ATOM 3544 N N . ASP A 1 449 ? -15.562 18.281 26.281 1 96.38 449 ASP A N 1
ATOM 3545 C CA . ASP A 1 449 ? -15.656 16.984 26.953 1 96.38 449 ASP A CA 1
ATOM 3546 C C . ASP A 1 449 ? -14.305 16.578 27.547 1 96.38 449 ASP A C 1
ATOM 3548 O O . ASP A 1 449 ? -13.383 16.234 26.812 1 96.38 449 ASP A O 1
ATOM 3552 N N . SER A 1 450 ? -14.227 16.5 28.844 1 96.69 450 SER A N 1
ATOM 3553 C CA . SER A 1 450 ? -12.977 16.25 29.531 1 96.69 450 SER A CA 1
ATOM 3554 C C . SER A 1 450 ? -12.516 14.805 29.344 1 96.69 450 SER A C 1
ATOM 3556 O O . SER A 1 450 ? -11.312 14.531 29.297 1 96.69 450 SER A O 1
ATOM 3558 N N . THR A 1 451 ? -13.445 13.898 29.219 1 95.81 451 THR A N 1
ATOM 3559 C CA . THR A 1 451 ? -13.094 12.492 29.016 1 95.81 451 THR A CA 1
ATOM 3560 C C . THR A 1 451 ? -12.477 12.281 27.641 1 95.81 451 THR A C 1
ATOM 3562 O O . THR A 1 451 ? -11.445 11.609 27.516 1 95.81 451 THR A O 1
ATOM 3565 N N . LEU A 1 452 ? -13.133 12.875 26.719 1 96 452 LEU A N 1
ATOM 3566 C CA . LEU A 1 452 ? -12.625 12.773 25.359 1 96 452 LEU A CA 1
ATOM 3567 C C . LEU A 1 452 ? -11.266 13.461 25.234 1 96 452 LEU A C 1
ATOM 3569 O O . LEU A 1 452 ? -10.398 12.984 24.5 1 96 452 LEU A O 1
ATOM 3573 N N . LYS A 1 453 ? -11.141 14.578 25.906 1 97 453 LYS A N 1
ATOM 3574 C CA . LYS A 1 453 ? -9.867 15.297 25.938 1 97 453 LYS A CA 1
ATOM 3575 C C . LYS A 1 453 ? -8.75 14.414 26.484 1 97 453 LYS A C 1
ATOM 3577 O O . LYS A 1 453 ? -7.676 14.32 25.891 1 97 453 LYS A O 1
ATOM 3582 N N . GLU A 1 454 ? -8.984 13.773 27.578 1 96.75 454 GLU A N 1
ATOM 3583 C CA . GLU A 1 454 ? -7.988 12.914 28.219 1 96.75 454 GLU A CA 1
ATOM 3584 C C . GLU A 1 454 ? -7.645 11.719 27.328 1 96.75 454 GLU A C 1
ATOM 3586 O O . GLU A 1 454 ? -6.477 11.344 27.203 1 96.75 454 GLU A O 1
ATOM 3591 N N . ASN A 1 455 ? -8.672 11.164 26.688 1 96.31 455 ASN A N 1
ATOM 3592 C CA . ASN A 1 455 ? -8.445 10.055 25.766 1 96.31 455 ASN A CA 1
ATOM 3593 C C . ASN A 1 455 ? -7.555 10.461 24.594 1 96.31 455 ASN A C 1
ATOM 3595 O O . ASN A 1 455 ? -6.699 9.688 24.156 1 96.31 455 ASN A O 1
ATOM 3599 N N . ALA A 1 456 ? -7.805 11.625 24.141 1 97.25 456 ALA A N 1
ATOM 3600 C CA . ALA A 1 456 ? -7.02 12.133 23.031 1 97.25 456 ALA A CA 1
ATOM 3601 C C . ALA A 1 456 ? -5.566 12.359 23.438 1 97.25 456 ALA A C 1
ATOM 3603 O O . ALA A 1 456 ? -4.648 12.086 22.656 1 97.25 456 ALA A O 1
ATOM 3604 N N . ILE A 1 457 ? -5.34 12.891 24.641 1 97 457 ILE A N 1
ATOM 3605 C CA . ILE A 1 457 ? -3.994 13.133 25.141 1 97 457 ILE A CA 1
ATOM 3606 C C . ILE A 1 457 ? -3.256 11.812 25.312 1 97 457 ILE A C 1
ATOM 3608 O O . ILE A 1 457 ? -2.098 11.68 24.906 1 97 457 ILE A O 1
ATOM 3612 N N . ILE A 1 458 ? -3.92 10.805 25.828 1 96.88 458 ILE A N 1
ATOM 3613 C CA . ILE A 1 458 ? -3.342 9.477 25.984 1 96.88 458 ILE A CA 1
ATOM 3614 C C . ILE A 1 458 ? -3.01 8.891 24.609 1 96.88 458 ILE A C 1
ATOM 3616 O O . ILE A 1 458 ? -1.961 8.266 24.438 1 96.88 458 ILE A O 1
ATOM 3620 N N . PHE A 1 459 ? -3.871 9.148 23.719 1 97.38 459 PHE A N 1
ATOM 3621 C CA . PHE A 1 459 ? -3.689 8.625 22.375 1 97.38 459 PHE A CA 1
ATOM 3622 C C . PHE A 1 459 ? -2.469 9.25 21.703 1 97.38 459 PHE A C 1
ATOM 3624 O O . PHE A 1 459 ? -1.736 8.578 20.984 1 97.38 459 PHE A O 1
ATOM 3631 N N . LEU A 1 460 ? -2.24 10.523 21.922 1 96.81 460 LEU A N 1
ATOM 3632 C CA . LEU A 1 460 ? -1.053 11.188 21.391 1 96.81 460 LEU A CA 1
ATOM 3633 C C . LEU A 1 460 ? 0.217 10.516 21.906 1 96.81 460 LEU A C 1
ATOM 3635 O O . LEU A 1 460 ? 1.177 10.336 21.156 1 96.81 460 LEU A O 1
ATOM 3639 N N . HIS A 1 461 ? 0.217 10.141 23.141 1 95.75 461 HIS A N 1
ATOM 3640 C CA . HIS A 1 461 ? 1.354 9.43 23.703 1 95.75 461 HIS A CA 1
ATOM 3641 C C . HIS A 1 461 ? 1.542 8.062 23.047 1 95.75 461 HIS A C 1
ATOM 3643 O O . HIS A 1 461 ? 2.672 7.633 22.812 1 95.75 461 HIS A O 1
ATOM 3649 N N . ASP A 1 462 ? 0.454 7.445 22.797 1 96.31 462 ASP A N 1
ATOM 3650 C CA . ASP A 1 462 ? 0.494 6.145 22.141 1 96.31 462 ASP A CA 1
ATOM 3651 C C . ASP A 1 462 ? 1.062 6.262 20.719 1 96.31 462 ASP A C 1
ATOM 3653 O O . ASP A 1 462 ? 1.816 5.395 20.281 1 96.31 462 ASP A O 1
ATOM 3657 N N . ILE A 1 463 ? 0.637 7.27 19.969 1 96.44 463 ILE A N 1
ATOM 3658 C CA . ILE A 1 463 ? 1.139 7.504 18.625 1 96.44 463 ILE A CA 1
ATOM 3659 C C . ILE A 1 463 ? 2.66 7.629 18.656 1 96.44 463 ILE A C 1
ATOM 3661 O O . ILE A 1 463 ? 3.355 7.008 17.844 1 96.44 463 ILE A O 1
ATOM 3665 N N . GLU A 1 464 ? 3.15 8.445 19.578 1 94.88 464 GLU A N 1
ATOM 3666 C CA . GLU A 1 464 ? 4.59 8.672 19.672 1 94.88 464 GLU A CA 1
ATOM 3667 C C . GLU A 1 464 ? 5.328 7.383 20.016 1 94.88 464 GLU A C 1
ATOM 3669 O O . GLU A 1 464 ? 6.375 7.086 19.438 1 94.88 464 GLU A O 1
ATOM 3674 N N . ALA A 1 465 ? 4.797 6.586 20.875 1 94.5 465 ALA A N 1
ATOM 3675 C CA . ALA A 1 465 ? 5.43 5.344 21.312 1 94.5 465 ALA A CA 1
ATOM 3676 C C . ALA A 1 465 ? 5.477 4.324 20.172 1 94.5 465 ALA A C 1
ATOM 3678 O O . ALA A 1 465 ? 6.453 3.588 20.031 1 94.5 465 ALA A O 1
ATOM 3679 N N . ARG A 1 466 ? 4.484 4.348 19.328 1 94.12 466 ARG A N 1
ATOM 3680 C CA . ARG A 1 466 ? 4.348 3.309 18.328 1 94.12 466 ARG A CA 1
ATOM 3681 C C . ARG A 1 466 ? 5.039 3.713 17.031 1 94.12 466 ARG A C 1
ATOM 3683 O O . ARG A 1 466 ? 5.555 2.859 16.297 1 94.12 466 ARG A O 1
ATOM 3690 N N . THR A 1 467 ? 5.035 5 16.734 1 95.69 467 THR A N 1
ATOM 3691 C CA . THR A 1 467 ? 5.48 5.414 15.414 1 95.69 467 THR A CA 1
ATOM 3692 C C . THR A 1 467 ? 6.809 6.16 15.5 1 95.69 467 THR A C 1
ATOM 3694 O O . THR A 1 467 ? 7.504 6.32 14.492 1 95.69 467 THR A O 1
ATOM 3697 N N . GLY A 1 468 ? 7.145 6.68 16.703 1 94.19 468 GLY A N 1
ATOM 3698 C CA . GLY A 1 468 ? 8.328 7.516 16.859 1 94.19 468 GLY A CA 1
ATOM 3699 C C . GLY A 1 468 ? 8.086 8.961 16.484 1 94.19 468 GLY A C 1
ATOM 3700 O O . GLY A 1 468 ? 8.953 9.812 16.688 1 94.19 468 GLY A O 1
ATOM 3701 N N . PHE A 1 469 ? 6.91 9.312 15.953 1 92.81 469 PHE A N 1
ATOM 3702 C CA . PHE A 1 469 ? 6.586 10.68 15.57 1 92.81 469 PHE A CA 1
ATOM 3703 C C . PHE A 1 469 ? 6.34 11.547 16.797 1 92.81 469 PHE A C 1
ATOM 3705 O O . PHE A 1 469 ? 5.43 11.273 17.578 1 92.81 469 PHE A O 1
ATOM 3712 N N . HIS A 1 470 ? 7.016 12.562 16.938 1 87.19 470 HIS A N 1
ATOM 3713 C CA . HIS A 1 470 ? 6.992 13.406 18.125 1 87.19 470 HIS A CA 1
ATOM 3714 C C . HIS A 1 470 ? 5.664 14.148 18.25 1 87.19 470 HIS A C 1
ATOM 3716 O O . HIS A 1 470 ? 5.238 14.828 17.312 1 87.19 470 HIS A O 1
ATOM 3722 N N . THR A 1 471 ? 5.098 14.078 19.438 1 81.81 471 THR A N 1
ATOM 3723 C CA . THR A 1 471 ? 3.795 14.719 19.609 1 81.81 471 THR A CA 1
ATOM 3724 C C . THR A 1 471 ? 3.812 15.664 20.797 1 81.81 471 THR A C 1
ATOM 3726 O O . THR A 1 471 ? 3.057 16.641 20.844 1 81.81 471 THR A O 1
ATOM 3729 N N . LYS A 1 472 ? 4.637 15.492 21.797 1 81.56 472 LYS A N 1
ATOM 3730 C CA . LYS A 1 472 ? 4.574 16.172 23.078 1 81.56 472 LYS A CA 1
ATOM 3731 C C . LYS A 1 472 ? 4.734 17.688 22.906 1 81.56 472 LYS A C 1
ATOM 3733 O O . LYS A 1 472 ? 3.898 18.453 23.375 1 81.56 472 LYS A O 1
ATOM 3738 N N . SER A 1 473 ? 5.777 18.047 22.234 1 78.38 473 SER A N 1
ATOM 3739 C CA . SER A 1 473 ? 6.016 19.484 22.094 1 78.38 473 SER A CA 1
ATOM 3740 C C . SER A 1 473 ? 4.93 20.141 21.25 1 78.38 473 SER A C 1
ATOM 3742 O O . SER A 1 473 ? 4.629 21.328 21.422 1 78.38 473 SER A O 1
ATOM 3744 N N . LYS A 1 474 ? 4.34 19.422 20.406 1 81.25 474 LYS A N 1
ATOM 3745 C CA . LYS A 1 474 ? 3.271 19.938 19.547 1 81.25 474 LYS A CA 1
ATOM 3746 C C . LYS A 1 474 ? 2.027 20.266 20.375 1 81.25 474 LYS A C 1
ATOM 3748 O O . LYS A 1 474 ? 1.42 21.328 20.203 1 81.25 474 LYS A O 1
ATOM 3753 N N . LEU A 1 475 ? 1.731 19.359 21.219 1 82.31 475 LEU A N 1
ATOM 3754 C CA . LEU A 1 475 ? 0.589 19.578 22.094 1 82.31 475 LEU A CA 1
ATOM 3755 C C . LEU A 1 475 ? 0.854 20.75 23.047 1 82.31 475 LEU A C 1
ATOM 3757 O O . LEU A 1 475 ? -0.006 21.625 23.219 1 82.31 475 LEU A O 1
ATOM 3761 N N . GLU A 1 476 ? 2.057 20.812 23.625 1 83.5 476 GLU A N 1
ATOM 3762 C CA . GLU A 1 476 ? 2.414 21.875 24.562 1 83.5 476 GLU A CA 1
ATOM 3763 C C . GLU A 1 476 ? 2.346 23.25 23.891 1 83.5 476 GLU A C 1
ATOM 3765 O O . GLU A 1 476 ? 1.835 24.203 24.469 1 83.5 476 GLU A O 1
ATOM 3770 N N . ARG A 1 477 ? 2.756 23.312 22.734 1 79.5 477 ARG A N 1
ATOM 3771 C CA . ARG A 1 477 ? 2.738 24.578 22 1 79.5 477 ARG A CA 1
ATOM 3772 C C . ARG A 1 477 ? 1.308 25.016 21.719 1 79.5 477 ARG A C 1
ATOM 3774 O O . ARG A 1 477 ? 1.012 26.219 21.734 1 79.5 477 ARG A O 1
ATOM 3781 N N . GLN A 1 478 ? 0.479 24.078 21.453 1 80.12 478 GLN A N 1
ATOM 3782 C CA . GLN A 1 478 ? -0.908 24.406 21.156 1 80.12 478 GLN A CA 1
ATOM 3783 C C . GLN A 1 478 ? -1.655 24.844 22.406 1 80.12 478 GLN A C 1
ATOM 3785 O O . GLN A 1 478 ? -2.504 25.75 22.359 1 80.12 478 GLN A O 1
ATOM 3790 N N . LEU A 1 479 ? -1.301 24.266 23.484 1 80.5 479 LEU A N 1
ATOM 3791 C CA . LEU A 1 479 ? -2.014 24.562 24.719 1 80.5 479 LEU A CA 1
ATOM 3792 C C . LEU A 1 479 ? -1.538 25.891 25.328 1 80.5 479 LEU A C 1
ATOM 3794 O O . LEU A 1 479 ? -2.275 26.531 26.062 1 80.5 479 LEU A O 1
ATOM 3798 N N . CYS A 1 480 ? -0.343 26.328 25.078 1 74.19 480 CYS A N 1
ATOM 3799 C CA . CYS A 1 480 ? 0.215 27.562 25.641 1 74.19 480 CYS A CA 1
ATOM 3800 C C . CYS A 1 480 ? -0.183 28.781 24.828 1 74.19 480 CYS A C 1
ATOM 3802 O O . CYS A 1 480 ? 0.028 29.906 25.25 1 74.19 480 CYS A O 1
ATOM 3804 N N . ARG A 1 481 ? -0.788 28.672 23.75 1 70.25 481 ARG A N 1
ATOM 3805 C CA . ARG A 1 481 ? -1.184 29.781 22.891 1 70.25 481 ARG A CA 1
ATOM 3806 C C . ARG A 1 481 ? -2.699 29.953 22.875 1 70.25 481 ARG A C 1
ATOM 3808 O O . ARG A 1 481 ? -3.438 28.984 23.016 1 70.25 481 ARG A O 1
ATOM 3815 N N . MET B 1 1 ? 10.094 -65.938 42.125 1 25.81 1 MET B N 1
ATOM 3816 C CA . MET B 1 1 ? 10.594 -65.125 41.031 1 25.81 1 MET B CA 1
ATOM 3817 C C . MET B 1 1 ? 9.484 -64.75 40.062 1 25.81 1 MET B C 1
ATOM 3819 O O . MET B 1 1 ? 9.219 -65.562 39.125 1 25.81 1 MET B O 1
ATOM 3823 N N . ASP B 1 2 ? 8.328 -64.25 40.562 1 28.69 2 ASP B N 1
ATOM 3824 C CA . ASP B 1 2 ? 7.004 -63.969 40 1 28.69 2 ASP B CA 1
ATOM 3825 C C . ASP B 1 2 ? 7.078 -62.969 38.844 1 28.69 2 ASP B C 1
ATOM 3827 O O . ASP B 1 2 ? 7.492 -61.844 39 1 28.69 2 ASP B O 1
ATOM 3831 N N . GLN B 1 3 ? 7.453 -63.438 37.594 1 27.02 3 GLN B N 1
ATOM 3832 C CA . GLN B 1 3 ? 7.695 -62.781 36.344 1 27.02 3 GLN B CA 1
ATOM 3833 C C . GLN B 1 3 ? 6.445 -62.031 35.844 1 27.02 3 GLN B C 1
ATOM 3835 O O . GLN B 1 3 ? 5.43 -62.688 35.562 1 27.02 3 GLN B O 1
ATOM 3840 N N . SER B 1 4 ? 6.133 -60.906 36.531 1 30.39 4 SER B N 1
ATOM 3841 C CA . SER B 1 4 ? 4.977 -60.062 36.25 1 30.39 4 SER B CA 1
ATOM 3842 C C . SER B 1 4 ? 4.918 -59.656 34.781 1 30.39 4 SER B C 1
ATOM 3844 O O . SER B 1 4 ? 5.895 -59.156 34.219 1 30.39 4 SER B O 1
ATOM 3846 N N . LEU B 1 5 ? 4.188 -60.469 34 1 31.62 5 LEU B N 1
ATOM 3847 C CA . LEU B 1 5 ? 4.016 -60.344 32.562 1 31.62 5 LEU B CA 1
ATOM 3848 C C . LEU B 1 5 ? 3.539 -58.969 32.156 1 31.62 5 LEU B C 1
ATOM 3850 O O . LEU B 1 5 ? 2.652 -58.406 32.812 1 31.62 5 LEU B O 1
ATOM 3854 N N . PRO B 1 6 ? 4.453 -58.094 31.594 1 32.41 6 PRO B N 1
ATOM 3855 C CA . PRO B 1 6 ? 4.188 -56.688 31.297 1 32.41 6 PRO B CA 1
ATOM 3856 C C . PRO B 1 6 ? 2.955 -56.5 30.406 1 32.41 6 PRO B C 1
ATOM 3858 O O . PRO B 1 6 ? 2.578 -57.406 29.672 1 32.41 6 PRO B O 1
ATOM 3861 N N . GLY B 1 7 ? 1.878 -55.844 30.938 1 30.98 7 GLY B N 1
ATOM 3862 C CA . GLY B 1 7 ? 0.566 -55.562 30.391 1 30.98 7 GLY B CA 1
ATOM 3863 C C . GLY B 1 7 ? 0.628 -54.938 29 1 30.98 7 GLY B C 1
ATOM 3864 O O . GLY B 1 7 ? 1.46 -54.062 28.734 1 30.98 7 GLY B O 1
ATOM 3865 N N . GLY B 1 8 ? 0.485 -55.75 27.953 1 29.39 8 GLY B N 1
ATOM 3866 C CA . GLY B 1 8 ? 0.494 -55.406 26.547 1 29.39 8 GLY B CA 1
ATOM 3867 C C . GLY B 1 8 ? -0.426 -54.25 26.203 1 29.39 8 GLY B C 1
ATOM 3868 O O . GLY B 1 8 ? -1.523 -54.125 26.766 1 29.39 8 GLY B O 1
ATOM 3869 N N . ARG B 1 9 ? 0.155 -53.031 25.984 1 32.06 9 ARG B N 1
ATOM 3870 C CA . ARG B 1 9 ? -0.539 -51.812 25.562 1 32.06 9 ARG B CA 1
ATOM 3871 C C . ARG B 1 9 ? -1.527 -52.125 24.438 1 32.06 9 ARG B C 1
ATOM 3873 O O . ARG B 1 9 ? -1.182 -52.781 23.469 1 32.06 9 ARG B O 1
ATOM 3880 N N . ARG B 1 10 ? -2.766 -52.094 24.797 1 37.25 10 ARG B N 1
ATOM 3881 C CA . ARG B 1 10 ? -3.875 -52.25 23.859 1 37.25 10 ARG B CA 1
ATOM 3882 C C . ARG B 1 10 ? -3.68 -51.375 22.641 1 37.25 10 ARG B C 1
ATOM 3884 O O . ARG B 1 10 ? -3.275 -50.219 22.75 1 37.25 10 ARG B O 1
ATOM 3891 N N . PRO B 1 11 ? -3.543 -51.875 21.375 1 27.34 11 PRO B N 1
ATOM 3892 C CA . PRO B 1 11 ? -3.326 -51.062 20.172 1 27.34 11 PRO B CA 1
ATOM 3893 C C . PRO B 1 11 ? -4.383 -49.969 19.969 1 27.34 11 PRO B C 1
ATOM 3895 O O . PRO B 1 11 ? -5.555 -50.188 20.297 1 27.34 11 PRO B O 1
ATOM 3898 N N . ARG B 1 12 ? -4.039 -48.688 20.203 1 35.31 12 ARG B N 1
ATOM 3899 C CA . ARG B 1 12 ? -4.898 -47.531 19.859 1 35.31 12 ARG B CA 1
ATOM 3900 C C . ARG B 1 12 ? -5.551 -47.75 18.5 1 35.31 12 ARG B C 1
ATOM 3902 O O . ARG B 1 12 ? -4.863 -48 17.5 1 35.31 12 ARG B O 1
ATOM 3909 N N . ARG B 1 13 ? -6.867 -48.156 18.391 1 34.75 13 ARG B N 1
ATOM 3910 C CA . ARG B 1 13 ? -7.707 -48.281 17.203 1 34.75 13 ARG B CA 1
ATOM 3911 C C . ARG B 1 13 ? -7.527 -47.062 16.281 1 34.75 13 ARG B C 1
ATOM 3913 O O . ARG B 1 13 ? -7.57 -45.938 16.734 1 34.75 13 ARG B O 1
ATOM 3920 N N . ARG B 1 14 ? -6.867 -47.188 15.133 1 35.91 14 ARG B N 1
ATOM 3921 C CA . ARG B 1 14 ? -6.707 -46.25 14.039 1 35.91 14 ARG B CA 1
ATOM 3922 C C . ARG B 1 14 ? -8.047 -45.625 13.648 1 35.91 14 ARG B C 1
ATOM 3924 O O . ARG B 1 14 ? -8.977 -46.344 13.273 1 35.91 14 ARG B O 1
ATOM 3931 N N . SER B 1 15 ? -8.555 -44.594 14.398 1 38.5 15 SER B N 1
ATOM 3932 C CA . SER B 1 15 ? -9.734 -43.844 13.992 1 38.5 15 SER B CA 1
ATOM 3933 C C . SER B 1 15 ? -9.711 -43.531 12.5 1 38.5 15 SER B C 1
ATOM 3935 O O . SER B 1 15 ? -8.719 -43.062 11.969 1 38.5 15 SER B O 1
ATOM 3937 N N . GLY B 1 16 ? -10.219 -44.438 11.609 1 35.66 16 GLY B N 1
ATOM 3938 C CA . GLY B 1 16 ? -10.375 -44.281 10.172 1 35.66 16 GLY B CA 1
ATOM 3939 C C . GLY B 1 16 ? -10.789 -42.875 9.773 1 35.66 16 GLY B C 1
ATOM 3940 O O . GLY B 1 16 ? -11.203 -42.094 10.617 1 35.66 16 GLY B O 1
ATOM 3941 N N . PRO B 1 17 ? -10.523 -42.438 8.461 1 42.41 17 PRO B N 1
ATOM 3942 C CA . PRO B 1 17 ? -10.789 -41.094 7.953 1 42.41 17 PRO B CA 1
ATOM 3943 C C . PRO B 1 17 ? -12.273 -40.719 8.031 1 42.41 17 PRO B C 1
ATOM 3945 O O . PRO B 1 17 ? -13.133 -41.594 7.953 1 42.41 17 PRO B O 1
ATOM 3948 N N . ARG B 1 18 ? -12.719 -39.75 8.68 1 49.22 18 ARG B N 1
ATOM 3949 C CA . ARG B 1 18 ? -14.047 -39.188 8.891 1 49.22 18 ARG B CA 1
ATOM 3950 C C . ARG B 1 18 ? -14.742 -38.906 7.559 1 49.22 18 ARG B C 1
ATOM 3952 O O . ARG B 1 18 ? -14.109 -38.469 6.602 1 49.22 18 ARG B O 1
ATOM 3959 N N . SER B 1 19 ? -15.969 -39.406 7.324 1 51.72 19 SER B N 1
ATOM 3960 C CA . SER B 1 19 ? -16.766 -39.344 6.102 1 51.72 19 SER B CA 1
ATOM 3961 C C . SER B 1 19 ? -17.141 -37.906 5.781 1 51.72 19 SER B C 1
ATOM 3963 O O . SER B 1 19 ? -17.5 -37.125 6.68 1 51.72 19 SER B O 1
ATOM 3965 N N . ARG B 1 20 ? -16.906 -37.344 4.547 1 54.69 20 ARG B N 1
ATOM 3966 C CA . ARG B 1 20 ? -17.188 -36 4.043 1 54.69 20 ARG B CA 1
ATOM 3967 C C . ARG B 1 20 ? -18.672 -35.844 3.742 1 54.69 20 ARG B C 1
ATOM 3969 O O . ARG B 1 20 ? -19.109 -34.75 3.4 1 54.69 20 ARG B O 1
ATOM 3976 N N . LYS B 1 21 ? -19.594 -36.812 3.971 1 62.5 21 LYS B N 1
ATOM 3977 C CA . LYS B 1 21 ? -21 -36.812 3.59 1 62.5 21 LYS B CA 1
ATOM 3978 C C . LYS B 1 21 ? -21.891 -36.75 4.82 1 62.5 21 LYS B C 1
ATOM 3980 O O . LYS B 1 21 ? -23.109 -37 4.727 1 62.5 21 LYS B O 1
ATOM 3985 N N . GLY B 1 22 ? -21.375 -36.406 5.859 1 68.38 22 GLY B N 1
ATOM 3986 C CA . GLY B 1 22 ? -22.156 -36.406 7.086 1 68.38 22 GLY B CA 1
ATOM 3987 C C . GLY B 1 22 ? -23.016 -35.156 7.238 1 68.38 22 GLY B C 1
ATOM 3988 O O . GLY B 1 22 ? -22.859 -34.188 6.488 1 68.38 22 GLY B O 1
ATOM 3989 N N . CYS B 1 23 ? -24.031 -35.156 8.094 1 70.06 23 CYS B N 1
ATOM 3990 C CA . CYS B 1 23 ? -24.953 -34.031 8.312 1 70.06 23 CYS B CA 1
ATOM 3991 C C . CYS B 1 23 ? -24.234 -32.844 8.891 1 70.06 23 CYS B C 1
ATOM 3993 O O . CYS B 1 23 ? -23.188 -32.969 9.539 1 70.06 23 CYS B O 1
ATOM 3995 N N . LEU B 1 24 ? -24.703 -31.641 8.703 1 72.19 24 LEU B N 1
ATOM 3996 C CA . LEU B 1 24 ? -24.078 -30.375 9.102 1 72.19 24 LEU B CA 1
ATOM 3997 C C . LEU B 1 24 ? -23.953 -30.297 10.625 1 72.19 24 LEU B C 1
ATOM 3999 O O . LEU B 1 24 ? -23 -29.703 11.141 1 72.19 24 LEU B O 1
ATOM 4003 N N . THR B 1 25 ? -24.734 -30.891 11.281 1 74.12 25 THR B N 1
ATOM 4004 C CA . THR B 1 25 ? -24.766 -30.891 12.734 1 74.12 25 THR B CA 1
ATOM 4005 C C . THR B 1 25 ? -23.625 -31.734 13.297 1 74.12 25 THR B C 1
ATOM 4007 O O . THR B 1 25 ? -22.922 -31.312 14.219 1 74.12 25 THR B O 1
ATOM 4010 N N . CYS B 1 26 ? -23.438 -32.906 12.781 1 70.44 26 CYS B N 1
ATOM 4011 C CA . CYS B 1 26 ? -22.375 -33.781 13.234 1 70.44 26 CYS B CA 1
ATOM 4012 C C . CYS B 1 26 ? -21 -33.25 12.859 1 70.44 26 CYS B C 1
ATOM 4014 O O . CYS B 1 26 ? -20.062 -33.344 13.648 1 70.44 26 CYS B O 1
ATOM 4016 N N . ARG B 1 27 ? -20.938 -32.625 11.664 1 70 27 ARG B N 1
ATOM 4017 C CA . ARG B 1 27 ? -19.703 -32 11.211 1 70 27 ARG B CA 1
ATOM 4018 C C . ARG B 1 27 ? -19.312 -30.844 12.125 1 70 27 ARG B C 1
ATOM 4020 O O . ARG B 1 27 ? -18.125 -30.688 12.461 1 70 27 ARG B O 1
ATOM 4027 N N . GLY B 1 28 ? -20.25 -30.141 12.547 1 70.06 28 GLY B N 1
ATOM 4028 C CA . GLY B 1 28 ? -20.047 -29.047 13.477 1 70.06 28 GLY B CA 1
ATOM 4029 C C . GLY B 1 28 ? -19.578 -29.5 14.844 1 70.06 28 GLY B C 1
ATOM 4030 O O . GLY B 1 28 ? -18.812 -28.797 15.516 1 70.06 28 GLY B O 1
ATOM 4031 N N . ARG B 1 29 ? -19.891 -30.703 15.234 1 69.88 29 ARG B N 1
ATOM 4032 C CA . ARG B 1 29 ? -19.578 -31.25 16.547 1 69.88 29 ARG B CA 1
ATOM 4033 C C . ARG B 1 29 ? -18.359 -32.156 16.484 1 69.88 29 ARG B C 1
ATOM 4035 O O . ARG B 1 29 ? -17.953 -32.75 17.484 1 69.88 29 ARG B O 1
ATOM 4042 N N . HIS B 1 30 ? -17.797 -32.344 15.289 1 64.38 30 HIS B N 1
ATOM 4043 C CA . HIS B 1 30 ? -16.656 -33.219 15.016 1 64.38 30 HIS B CA 1
ATOM 4044 C C . HIS B 1 30 ? -16.906 -34.625 15.531 1 64.38 30 HIS B C 1
ATOM 4046 O O . HIS B 1 30 ? -16 -35.25 16.094 1 64.38 30 HIS B O 1
ATOM 4052 N N . THR B 1 31 ? -18.109 -35 15.367 1 72.94 31 THR B N 1
ATOM 4053 C CA . THR B 1 31 ? -18.438 -36.375 15.719 1 72.94 31 THR B CA 1
ATOM 4054 C C . THR B 1 31 ? -18.641 -37.219 14.469 1 72.94 31 THR B C 1
ATOM 4056 O O . THR B 1 31 ? -19.031 -36.719 13.422 1 72.94 31 THR B O 1
ATOM 4059 N N . ARG B 1 32 ? -18.266 -38.438 14.438 1 71.12 32 ARG B N 1
ATOM 4060 C CA . ARG B 1 32 ? -18.406 -39.375 13.305 1 71.12 32 ARG B CA 1
ATOM 4061 C C . ARG B 1 32 ? -19.875 -39.594 12.961 1 71.12 32 ARG B C 1
ATOM 4063 O O . ARG B 1 32 ? -20.641 -40.094 13.773 1 71.12 32 ARG B O 1
ATOM 4070 N N . CYS B 1 33 ? -20.312 -39.031 11.758 1 68.94 33 CYS B N 1
ATOM 4071 C CA . CYS B 1 33 ? -21.672 -39.156 11.258 1 68.94 33 CYS B CA 1
ATOM 4072 C C . CYS B 1 33 ? -21.828 -40.469 10.484 1 68.94 33 CYS B C 1
ATOM 4074 O O . CYS B 1 33 ? -20.953 -40.844 9.711 1 68.94 33 CYS B O 1
ATOM 4076 N N . ASP B 1 34 ? -22.781 -41.312 10.586 1 75.06 34 ASP B N 1
ATOM 4077 C CA . ASP B 1 34 ? -23.047 -42.562 9.852 1 75.06 34 ASP B CA 1
ATOM 4078 C C . ASP B 1 34 ? -23.797 -42.281 8.555 1 75.06 34 ASP B C 1
ATOM 4080 O O . ASP B 1 34 ? -24.219 -43.219 7.863 1 75.06 34 ASP B O 1
ATOM 4084 N N . GLU B 1 35 ? -24.078 -41.031 8.156 1 72.94 35 GLU B N 1
ATOM 4085 C CA . GLU B 1 35 ? -24.672 -40.531 6.914 1 72.94 35 GLU B CA 1
ATOM 4086 C C . GLU B 1 35 ? -26.094 -41.094 6.727 1 72.94 35 GLU B C 1
ATOM 4088 O O . GLU B 1 35 ? -26.625 -41.062 5.617 1 72.94 35 GLU B O 1
ATOM 4093 N N . ALA B 1 36 ? -26.719 -41.5 7.738 1 76.31 36 ALA B N 1
ATOM 4094 C CA . ALA B 1 36 ? -28.078 -42 7.621 1 76.31 36 ALA B CA 1
ATOM 4095 C C . ALA B 1 36 ? -29.078 -40.875 7.41 1 76.31 36 ALA B C 1
ATOM 4097 O O . ALA B 1 36 ? -28.891 -39.781 7.941 1 76.31 36 ALA B O 1
ATOM 4098 N N . ARG B 1 37 ? -30 -40.906 6.402 1 75.62 37 ARG B N 1
ATOM 4099 C CA . ARG B 1 37 ? -31.094 -40 6.109 1 75.62 37 ARG B CA 1
ATOM 4100 C C . ARG B 1 37 ? -32.438 -40.562 6.578 1 75.62 37 ARG B C 1
ATOM 4102 O O . ARG B 1 37 ? -32.594 -41.781 6.645 1 75.62 37 ARG B O 1
ATOM 4109 N N . PRO B 1 38 ? -33.219 -39.531 7.098 1 73.5 38 PRO B N 1
ATOM 4110 C CA . PRO B 1 38 ? -33.125 -38.062 7.133 1 73.5 38 PRO B CA 1
ATOM 4111 C C . PRO B 1 38 ? -32.438 -37.531 8.375 1 73.5 38 PRO B C 1
ATOM 4113 O O . PRO B 1 38 ? -32.031 -36.375 8.414 1 73.5 38 PRO B O 1
ATOM 4116 N N . ILE B 1 39 ? -32.188 -38.375 9.297 1 78.81 39 ILE B N 1
ATOM 4117 C CA . ILE B 1 39 ? -31.547 -38.031 10.539 1 78.81 39 ILE B CA 1
ATOM 4118 C C . ILE B 1 39 ? -30.438 -39.031 10.859 1 78.81 39 ILE B C 1
ATOM 4120 O O . ILE B 1 39 ? -30.672 -40.219 10.898 1 78.81 39 ILE B O 1
ATOM 4124 N N . CYS B 1 40 ? -29.219 -38.562 11.023 1 77.12 40 CYS B N 1
ATOM 4125 C CA . CYS B 1 40 ? -28.109 -39.469 11.305 1 77.12 40 CYS B CA 1
ATOM 4126 C C . CYS B 1 40 ? -28.172 -39.969 12.742 1 77.12 40 CYS B C 1
ATOM 4128 O O . CYS B 1 40 ? -28.812 -39.344 13.594 1 77.12 40 CYS B O 1
ATOM 4130 N N . SER B 1 41 ? -27.609 -41.188 12.977 1 80.81 41 SER B N 1
ATOM 4131 C CA . SER B 1 41 ? -27.703 -41.875 14.258 1 80.81 41 SER B CA 1
ATOM 4132 C C . SER B 1 41 ? -27.141 -41.031 15.391 1 80.81 41 SER B C 1
ATOM 4134 O O . SER B 1 41 ? -27.656 -41.031 16.5 1 80.81 41 SER B O 1
ATOM 4136 N N . ASN B 1 42 ? -26.188 -40.219 15.086 1 77.69 42 ASN B N 1
ATOM 4137 C CA . ASN B 1 42 ? -25.562 -39.375 16.109 1 77.69 42 ASN B CA 1
ATOM 4138 C C . ASN B 1 42 ? -26.469 -38.219 16.531 1 77.69 42 ASN B C 1
ATOM 4140 O O . ASN B 1 42 ? -26.594 -37.938 17.719 1 77.69 42 ASN B O 1
ATOM 4144 N N . CYS B 1 43 ? -27.016 -37.594 15.617 1 76.44 43 CYS B N 1
ATOM 4145 C CA . CYS B 1 43 ? -27.953 -36.5 15.898 1 76.44 43 CYS B CA 1
ATOM 4146 C C . CYS B 1 43 ? -29.188 -37.031 16.625 1 76.44 43 CYS B C 1
ATOM 4148 O O . CYS B 1 43 ? -29.703 -36.406 17.531 1 76.44 43 CYS B O 1
ATOM 4150 N N . ARG B 1 44 ? -29.609 -38.25 16.234 1 79.31 44 ARG B N 1
ATOM 4151 C CA . ARG B 1 44 ? -30.75 -38.875 16.891 1 79.31 44 ARG B CA 1
ATOM 4152 C C . ARG B 1 44 ? -30.438 -39.188 18.359 1 79.31 44 ARG B C 1
ATOM 4154 O O . ARG B 1 44 ? -31.266 -38.906 19.234 1 79.31 44 ARG B O 1
ATOM 4161 N N . LYS B 1 45 ? -29.281 -39.719 18.578 1 77.5 45 LYS B N 1
ATOM 4162 C CA . LYS B 1 45 ? -28.906 -40.094 19.953 1 77.5 45 LYS B CA 1
ATOM 4163 C C . LYS B 1 45 ? -28.766 -38.875 20.828 1 77.5 45 LYS B C 1
ATOM 4165 O O . LYS B 1 45 ? -29.109 -38.906 22.016 1 77.5 45 LYS B O 1
ATOM 4170 N N . SER B 1 46 ? -28.25 -37.812 20.297 1 74.44 46 SER B N 1
ATOM 4171 C CA . SER B 1 46 ? -27.953 -36.594 21.062 1 74.44 46 SER B CA 1
ATOM 4172 C C . SER B 1 46 ? -29.125 -35.656 21.047 1 74.44 46 SER B C 1
ATOM 4174 O O . SER B 1 46 ? -29.031 -34.531 21.547 1 74.44 46 SER B O 1
ATOM 4176 N N . ARG B 1 47 ? -30.234 -35.969 20.375 1 73.06 47 ARG B N 1
ATOM 4177 C CA . ARG B 1 47 ? -31.469 -35.219 20.266 1 73.06 47 ARG B CA 1
ATOM 4178 C C . ARG B 1 47 ? -31.219 -33.844 19.672 1 73.06 47 ARG B C 1
ATOM 4180 O O . ARG B 1 47 ? -31.719 -32.812 20.188 1 73.06 47 ARG B O 1
ATOM 4187 N N . LEU B 1 48 ? -30.281 -33.781 18.734 1 73.62 48 LEU B N 1
ATOM 4188 C CA . LEU B 1 48 ? -29.984 -32.531 18.031 1 73.62 48 LEU B CA 1
ATOM 4189 C C . LEU B 1 48 ? -30.703 -32.5 16.703 1 73.62 48 LEU B C 1
ATOM 4191 O O . LEU B 1 48 ? -31.094 -33.531 16.156 1 73.62 48 LEU B O 1
ATOM 4195 N N . GLN B 1 49 ? -31.062 -31.312 16.203 1 73.88 49 GLN B N 1
ATOM 4196 C CA . GLN B 1 49 ? -31.609 -31.141 14.852 1 73.88 49 GLN B CA 1
ATOM 4197 C C . GLN B 1 49 ? -30.562 -31.516 13.797 1 73.88 49 GLN B C 1
ATOM 4199 O O . GLN B 1 49 ? -29.516 -30.875 13.688 1 73.88 49 GLN B O 1
ATOM 4204 N N . CYS B 1 50 ? -30.812 -32.625 13.039 1 68.94 50 CYS B N 1
ATOM 4205 C CA . CYS B 1 50 ? -29.938 -33.125 11.984 1 68.94 50 CYS B CA 1
ATOM 4206 C C . CYS B 1 50 ? -30.078 -32.281 10.719 1 68.94 50 CYS B C 1
ATOM 4208 O O . CYS B 1 50 ? -31.125 -32.281 10.078 1 68.94 50 CYS B O 1
ATOM 4210 N N . GLN B 1 51 ? -29.312 -31.375 10.43 1 67.62 51 GLN B N 1
ATOM 4211 C CA . GLN B 1 51 ? -29.312 -30.609 9.188 1 67.62 51 GLN B CA 1
ATOM 4212 C C . GLN B 1 51 ? -28.531 -31.312 8.094 1 67.62 51 GLN B C 1
ATOM 4214 O O . GLN B 1 51 ? -27.297 -31.422 8.164 1 67.62 51 GLN B O 1
ATOM 4219 N N . GLN B 1 52 ? -29.297 -31.938 7.121 1 63.88 52 GLN B N 1
ATOM 4220 C CA . GLN B 1 52 ? -28.719 -32.656 6 1 63.88 52 GLN B CA 1
ATOM 4221 C C . GLN B 1 52 ? -28.156 -31.719 4.953 1 63.88 52 GLN B C 1
ATOM 4223 O O . GLN B 1 52 ? -28.75 -30.688 4.652 1 63.88 52 GLN B O 1
ATOM 4228 N N . PRO B 1 53 ? -27 -32 4.516 1 52 53 PRO B N 1
ATOM 4229 C CA . PRO B 1 53 ? -26.578 -31.125 3.43 1 52 53 PRO B CA 1
ATOM 4230 C C . PRO B 1 53 ? -27.469 -31.234 2.193 1 52 53 PRO B C 1
ATOM 4232 O O . PRO B 1 53 ? -27.969 -32.312 1.887 1 52 53 PRO B O 1
ATOM 4235 N N . GLU B 1 54 ? -28.234 -30.312 1.776 1 45.5 54 GLU B N 1
ATOM 4236 C CA . GLU B 1 54 ? -28.891 -30.328 0.474 1 45.5 54 GLU B CA 1
ATOM 4237 C C . GLU B 1 54 ? -27.906 -30.719 -0.633 1 45.5 54 GLU B C 1
ATOM 4239 O O . GLU B 1 54 ? -26.891 -30.047 -0.819 1 45.5 54 GLU B O 1
ATOM 4244 N N . PHE B 1 55 ? -27.875 -31.891 -0.888 1 36.44 55 PHE B N 1
ATOM 4245 C CA . PHE B 1 55 ? -27.188 -32.25 -2.133 1 36.44 55 PHE B CA 1
ATOM 4246 C C . PHE B 1 55 ? -27.859 -31.547 -3.318 1 36.44 55 PHE B C 1
ATOM 4248 O O . PHE B 1 55 ? -29.016 -31.844 -3.648 1 36.44 55 PHE B O 1
ATOM 4255 N N . VAL B 1 56 ? -27.703 -30.344 -3.586 1 34.16 56 VAL B N 1
ATOM 4256 C CA . VAL B 1 56 ? -28.125 -29.906 -4.914 1 34.16 56 VAL B CA 1
ATOM 4257 C C . VAL B 1 56 ? -27.562 -30.844 -5.969 1 34.16 56 VAL B C 1
ATOM 4259 O O . VAL B 1 56 ? -26.359 -31.062 -6.039 1 34.16 56 VAL B O 1
ATOM 4262 N N . SER B 1 57 ? -28.219 -31.812 -6.375 1 29.75 57 SER B N 1
ATOM 4263 C CA . SER B 1 57 ? -27.984 -32.469 -7.648 1 29.75 57 SER B CA 1
ATOM 4264 C C . SER B 1 57 ? -27.406 -31.516 -8.68 1 29.75 57 SER B C 1
ATOM 4266 O O . SER B 1 57 ? -27.859 -30.375 -8.789 1 29.75 57 SER B O 1
ATOM 4268 N N . SER B 1 58 ? -26.203 -31.734 -9 1 30.08 58 SER B N 1
ATOM 4269 C CA . SER B 1 58 ? -25.547 -31.062 -10.109 1 30.08 58 SER B CA 1
ATOM 4270 C C . SER B 1 58 ? -26.422 -31.047 -11.359 1 30.08 58 SER B C 1
ATOM 4272 O O . SER B 1 58 ? -26.484 -32.031 -12.086 1 30.08 58 SER B O 1
ATOM 4274 N N . LYS B 1 59 ? -27.625 -30.625 -11.281 1 32.62 59 LYS B N 1
ATOM 4275 C CA . LYS B 1 59 ? -28.344 -30.375 -12.523 1 32.62 59 LYS B CA 1
ATOM 4276 C C . LYS B 1 59 ? -27.5 -29.578 -13.516 1 32.62 59 LYS B C 1
ATOM 4278 O O . LYS B 1 59 ? -28.047 -29 -14.461 1 32.62 59 LYS B O 1
ATOM 4283 N N . TRP B 1 60 ? -26.266 -29.375 -13.234 1 28.47 60 TRP B N 1
ATOM 4284 C CA . TRP B 1 60 ? -25.531 -28.719 -14.312 1 28.47 60 TRP B CA 1
ATOM 4285 C C . TRP B 1 60 ? -25.562 -29.547 -15.586 1 28.47 60 TRP B C 1
ATOM 4287 O O . TRP B 1 60 ? -24.969 -29.156 -16.594 1 28.47 60 TRP B O 1
ATOM 4297 N N . ASN B 1 61 ? -25.781 -30.922 -15.484 1 25.59 61 ASN B N 1
ATOM 4298 C CA . ASN B 1 61 ? -25.641 -31.703 -16.703 1 25.59 61 ASN B CA 1
ATOM 4299 C C . ASN B 1 61 ? -26.609 -31.25 -17.797 1 25.59 61 ASN B C 1
ATOM 4301 O O . ASN B 1 61 ? -26.422 -31.547 -18.969 1 25.59 61 ASN B O 1
ATOM 4305 N N . ILE B 1 62 ? -27.844 -31.094 -17.438 1 25.17 62 ILE B N 1
ATOM 4306 C CA . ILE B 1 62 ? -28.875 -31.344 -18.453 1 25.17 62 ILE B CA 1
ATOM 4307 C C . ILE B 1 62 ? -28.906 -30.188 -19.453 1 25.17 62 ILE B C 1
ATOM 4309 O O . ILE B 1 62 ? -29.797 -30.125 -20.297 1 25.17 62 ILE B O 1
ATOM 4313 N N . CYS B 1 63 ? -28.312 -29.062 -19.234 1 24.88 63 CYS B N 1
ATOM 4314 C CA . CYS B 1 63 ? -28.781 -28.234 -20.344 1 24.88 63 CYS B CA 1
ATOM 4315 C C . CYS B 1 63 ? -28.328 -28.797 -21.672 1 24.88 63 CYS B C 1
ATOM 4317 O O . CYS B 1 63 ? -27.141 -28.891 -21.953 1 24.88 63 CYS B O 1
ATOM 4319 N N . ASN B 1 64 ? -29.016 -29.75 -22.266 1 21.75 64 ASN B N 1
ATOM 4320 C CA . ASN B 1 64 ? -29.016 -30.297 -23.609 1 21.75 64 ASN B CA 1
ATOM 4321 C C . ASN B 1 64 ? -28.906 -29.203 -24.672 1 21.75 64 ASN B C 1
ATOM 4323 O O . ASN B 1 64 ? -29.844 -28.406 -24.844 1 21.75 64 ASN B O 1
ATOM 4327 N N . ILE B 1 65 ? -27.859 -28.484 -24.781 1 22.62 65 ILE B N 1
ATOM 4328 C CA . ILE B 1 65 ? -27.734 -27.719 -26.016 1 22.62 65 ILE B CA 1
ATOM 4329 C C . ILE B 1 65 ? -27.984 -28.625 -27.219 1 22.62 65 ILE B C 1
ATOM 4331 O O . ILE B 1 65 ? -27.125 -29.438 -27.578 1 22.62 65 ILE B O 1
ATOM 4335 N N . ALA B 1 66 ? -29.078 -29.297 -27.391 1 20.95 66 ALA B N 1
ATOM 4336 C CA . ALA B 1 66 ? -29.5 -29.906 -28.656 1 20.95 66 ALA B CA 1
ATOM 4337 C C . ALA B 1 66 ? -29.453 -28.891 -29.797 1 20.95 66 ALA B C 1
ATOM 4339 O O . ALA B 1 66 ? -29.984 -29.141 -30.875 1 20.95 66 ALA B O 1
ATOM 4340 N N . VAL B 1 67 ? -29.234 -27.578 -29.656 1 21.17 67 VAL B N 1
ATOM 4341 C CA . VAL B 1 67 ? -29.484 -27 -30.969 1 21.17 67 VAL B CA 1
ATOM 4342 C C . VAL B 1 67 ? -28.562 -27.641 -32 1 21.17 67 VAL B C 1
ATOM 4344 O O . VAL B 1 67 ? -27.359 -27.422 -31.984 1 21.17 67 VAL B O 1
ATOM 4347 N N . ALA B 1 68 ? -28.875 -28.828 -32.5 1 19.05 68 ALA B N 1
ATOM 4348 C CA . ALA B 1 68 ? -28.422 -29.797 -33.5 1 19.05 68 ALA B CA 1
ATOM 4349 C C . ALA B 1 68 ? -28.047 -29.094 -34.812 1 19.05 68 ALA B C 1
ATOM 4351 O O . ALA B 1 68 ? -28.375 -27.922 -35 1 19.05 68 ALA B O 1
ATOM 4352 N N . ARG B 1 69 ? -28.172 -29.703 -36.031 1 17.19 69 ARG B N 1
ATOM 4353 C CA . ARG B 1 69 ? -27.625 -30.172 -37.281 1 17.19 69 ARG B CA 1
ATOM 4354 C C . ARG B 1 69 ? -28.125 -29.328 -38.438 1 17.19 69 ARG B C 1
ATOM 4356 O O . ARG B 1 69 ? -28.391 -29.844 -39.531 1 17.19 69 ARG B O 1
ATOM 4363 N N . ALA B 1 70 ? -28.797 -28.141 -38.281 1 18.75 70 ALA B N 1
ATOM 4364 C CA . ALA B 1 70 ? -29.281 -27.828 -39.625 1 18.75 70 ALA B CA 1
ATOM 4365 C C . ALA B 1 70 ? -28.141 -27.766 -40.625 1 18.75 70 ALA B C 1
ATOM 4367 O O . ALA B 1 70 ? -27.219 -26.969 -40.469 1 18.75 70 ALA B O 1
ATOM 4368 N N . GLY B 1 71 ? -28.016 -28.766 -41.406 1 17.38 71 GLY B N 1
ATOM 4369 C CA . GLY B 1 71 ? -27.062 -29.156 -42.438 1 17.38 71 GLY B CA 1
ATOM 4370 C C . GLY B 1 71 ? -26.875 -28.109 -43.5 1 17.38 71 GLY B C 1
ATOM 4371 O O . GLY B 1 71 ? -25.844 -27.453 -43.562 1 17.38 71 GLY B O 1
ATOM 4372 N N . ARG B 1 72 ? -27.578 -28.281 -44.75 1 17.3 72 ARG B N 1
ATOM 4373 C CA . ARG B 1 72 ? -27.031 -28.609 -46.062 1 17.3 72 ARG B CA 1
ATOM 4374 C C . ARG B 1 72 ? -26.938 -27.391 -46.938 1 17.3 72 ARG B C 1
ATOM 4376 O O . ARG B 1 72 ? -25.969 -27.219 -47.688 1 17.3 72 ARG B O 1
ATOM 4383 N N . ARG B 1 73 ? -28.156 -26.688 -47.312 1 17.25 73 ARG B N 1
ATOM 4384 C CA . ARG B 1 73 ? -28.297 -26.578 -48.75 1 17.25 73 ARG B CA 1
ATOM 4385 C C . ARG B 1 73 ? -27.422 -25.453 -49.312 1 17.25 73 ARG B C 1
ATOM 4387 O O . ARG B 1 73 ? -27.375 -24.359 -48.75 1 17.25 73 ARG B O 1
ATOM 4394 N N . THR B 1 74 ? -26.641 -25.734 -50.188 1 18.41 74 THR B N 1
ATOM 4395 C CA . THR B 1 74 ? -25.625 -25.078 -51.031 1 18.41 74 THR B CA 1
ATOM 4396 C C . THR B 1 74 ? -26.25 -23.938 -51.844 1 18.41 74 THR B C 1
ATOM 4398 O O . THR B 1 74 ? -25.547 -23.203 -52.531 1 18.41 74 THR B O 1
ATOM 4401 N N . GLU B 1 75 ? -27.719 -23.703 -51.812 1 17.59 75 GLU B N 1
ATOM 4402 C CA . GLU B 1 75 ? -27.969 -23.297 -53.188 1 17.59 75 GLU B CA 1
ATOM 4403 C C . GLU B 1 75 ? -27.359 -21.922 -53.469 1 17.59 75 GLU B C 1
ATOM 4405 O O . GLU B 1 75 ? -27.328 -21.062 -52.594 1 17.59 75 GLU B O 1
ATOM 4410 N N . ILE B 1 76 ? -26.766 -21.812 -54.594 1 19.38 76 ILE B N 1
ATOM 4411 C CA . ILE B 1 76 ? -25.922 -20.875 -55.344 1 19.38 76 ILE B CA 1
ATOM 4412 C C . ILE B 1 76 ? -26.766 -19.703 -55.844 1 19.38 76 ILE B C 1
ATOM 4414 O O . ILE B 1 76 ? -26.25 -18.781 -56.5 1 19.38 76 ILE B O 1
ATOM 4418 N N . PRO B 1 77 ? -28.094 -19.469 -55.156 1 17.84 77 PRO B N 1
ATOM 4419 C CA . PRO B 1 77 ? -28.766 -18.953 -56.344 1 17.84 77 PRO B CA 1
ATOM 4420 C C . PRO B 1 77 ? -28.125 -17.656 -56.844 1 17.84 77 PRO B C 1
ATOM 4422 O O . PRO B 1 77 ? -27.438 -16.969 -56.094 1 17.84 77 PRO B O 1
ATOM 4425 N N . PRO B 1 78 ? -28.75 -17.25 -58.031 1 17.75 78 PRO B N 1
ATOM 4426 C CA . PRO B 1 78 ? -28.266 -16.453 -59.188 1 17.75 78 PRO B CA 1
ATOM 4427 C C . PRO B 1 78 ? -28.344 -14.953 -58.906 1 17.75 78 PRO B C 1
ATOM 4429 O O . PRO B 1 78 ? -28.969 -14.516 -57.938 1 17.75 78 PRO B O 1
ATOM 4432 N N . GLU B 1 79 ? -28.359 -14.18 -59.938 1 17.44 79 GLU B N 1
ATOM 4433 C CA . GLU B 1 79 ? -27.781 -12.953 -60.469 1 17.44 79 GLU B CA 1
ATOM 4434 C C . GLU B 1 79 ? -28.719 -11.766 -60.281 1 17.44 79 GLU B C 1
ATOM 4436 O O . GLU B 1 79 ? -28.281 -10.609 -60.312 1 17.44 79 GLU B O 1
ATOM 4441 N N . PRO B 1 80 ? -30.125 -11.961 -59.844 1 16.94 80 PRO B N 1
ATOM 4442 C CA . PRO B 1 80 ? -30.75 -11.117 -60.844 1 16.94 80 PRO B CA 1
ATOM 4443 C C . PRO B 1 80 ? -30.578 -9.625 -60.562 1 16.94 80 PRO B C 1
ATOM 4445 O O . PRO B 1 80 ? -30.234 -9.242 -59.438 1 16.94 80 PRO B O 1
ATOM 4448 N N . ASN B 1 81 ? -31.391 -8.836 -61.375 1 17.33 81 ASN B N 1
ATOM 4449 C CA . ASN B 1 81 ? -31.344 -7.641 -62.188 1 17.33 81 ASN B CA 1
ATOM 4450 C C . ASN B 1 81 ? -31.797 -6.402 -61.438 1 17.33 81 ASN B C 1
ATOM 4452 O O . ASN B 1 81 ? -32.5 -6.512 -60.406 1 17.33 81 ASN B O 1
ATOM 4456 N N . LEU B 1 82 ? -31.797 -5.246 -62 1 17.14 82 LEU B N 1
ATOM 4457 C CA . LEU B 1 82 ? -31.422 -3.838 -61.969 1 17.14 82 LEU B CA 1
ATOM 4458 C C . LEU B 1 82 ? -32.594 -2.973 -61.5 1 17.14 82 LEU B C 1
ATOM 4460 O O . LEU B 1 82 ? -32.375 -1.876 -60.969 1 17.14 82 LEU B O 1
ATOM 4464 N N . ASP B 1 83 ? -34 -3.354 -61.562 1 15.67 83 ASP B N 1
ATOM 4465 C CA . ASP B 1 83 ? -34.656 -2.264 -62.281 1 15.67 83 ASP B CA 1
ATOM 4466 C C . ASP B 1 83 ? -35.062 -1.145 -61.312 1 15.67 83 ASP B C 1
ATOM 4468 O O . ASP B 1 83 ? -35.094 -1.342 -60.094 1 15.67 83 ASP B O 1
ATOM 4472 N N . GLY B 1 84 ? -36.312 -0.544 -61.562 1 16.17 84 GLY B N 1
ATOM 4473 C CA . GLY B 1 84 ? -36.781 0.763 -62 1 16.17 84 GLY B CA 1
ATOM 4474 C C . GLY B 1 84 ? -37.312 1.622 -60.875 1 16.17 84 GLY B C 1
ATOM 4475 O O . GLY B 1 84 ? -37.406 1.172 -59.75 1 16.17 84 GLY B O 1
ATOM 4476 N N . GLN B 1 85 ? -38.562 2.232 -60.969 1 16.75 85 GLN B N 1
ATOM 4477 C CA . GLN B 1 85 ? -39 3.615 -61.094 1 16.75 85 GLN B CA 1
ATOM 4478 C C . GLN B 1 85 ? -39.625 4.125 -59.812 1 16.75 85 GLN B C 1
ATOM 4480 O O . GLN B 1 85 ? -40.156 3.34 -59 1 16.75 85 GLN B O 1
ATOM 4485 N N . CYS B 1 86 ? -39.656 5.473 -59.5 1 17.44 86 CYS B N 1
ATOM 4486 C CA . CYS B 1 86 ? -39.625 6.594 -58.562 1 17.44 86 CYS B CA 1
ATOM 4487 C C . CYS B 1 86 ? -41 6.941 -58.062 1 17.44 86 CYS B C 1
ATOM 4489 O O . CYS B 1 86 ? -41.156 7.844 -57.219 1 17.44 86 CYS B O 1
ATOM 4491 N N . THR B 1 87 ? -42.156 6.227 -58.344 1 15.3 87 THR B N 1
ATOM 4492 C CA . THR B 1 87 ? -43.281 7.117 -58.562 1 15.3 87 THR B CA 1
ATOM 4493 C C . THR B 1 87 ? -43.812 7.66 -57.25 1 15.3 87 THR B C 1
ATOM 4495 O O . THR B 1 87 ? -43.625 7.039 -56.219 1 15.3 87 THR B O 1
ATOM 4498 N N . LYS B 1 88 ? -44.781 8.82 -57.281 1 17.11 88 LYS B N 1
ATOM 4499 C CA . LYS B 1 88 ? -45.156 10.148 -56.812 1 17.11 88 LYS B CA 1
ATOM 4500 C C . LYS B 1 88 ? -46.281 10.062 -55.781 1 17.11 88 LYS B C 1
ATOM 4502 O O . LYS B 1 88 ? -46.688 11.078 -55.219 1 17.11 88 LYS B O 1
ATOM 4507 N N . GLY B 1 89 ? -46.906 8.859 -55.25 1 15.73 89 GLY B N 1
ATOM 4508 C CA . GLY B 1 89 ? -48.344 9.062 -55.188 1 15.73 89 GLY B CA 1
ATOM 4509 C C . GLY B 1 89 ? -48.75 9.914 -54 1 15.73 89 GLY B C 1
ATOM 4510 O O . GLY B 1 89 ? -48.125 9.875 -52.938 1 15.73 89 GLY B O 1
ATOM 4511 N N . THR B 1 90 ? -49.656 10.984 -54.094 1 17.27 90 THR B N 1
ATOM 4512 C CA . THR B 1 90 ? -50.156 12.25 -53.562 1 17.27 90 THR B CA 1
ATOM 4513 C C . THR B 1 90 ? -51.188 12.016 -52.438 1 17.27 90 THR B C 1
ATOM 4515 O O . THR B 1 90 ? -51.531 12.93 -51.688 1 17.27 90 THR B O 1
ATOM 4518 N N . SER B 1 91 ? -51.844 10.82 -52.219 1 16.61 91 SER B N 1
ATOM 4519 C CA . SER B 1 91 ? -53.281 11.016 -52 1 16.61 91 SER B CA 1
ATOM 4520 C C . SER B 1 91 ? -53.562 11.609 -50.625 1 16.61 91 SER B C 1
ATOM 4522 O O . SER B 1 91 ? -52.812 11.367 -49.688 1 16.61 91 SER B O 1
ATOM 4524 N N . VAL B 1 92 ? -54.719 12.414 -50.438 1 18.11 92 VAL B N 1
ATOM 4525 C CA . VAL B 1 92 ? -55.406 13.562 -49.875 1 18.11 92 VAL B CA 1
ATOM 4526 C C . VAL B 1 92 ? -56.188 13.117 -48.656 1 18.11 92 VAL B C 1
ATOM 4528 O O . VAL B 1 92 ? -56.938 13.914 -48.062 1 18.11 92 VAL B O 1
ATOM 4531 N N . CYS B 1 93 ? -55.688 12.359 -47.594 1 16.23 93 CYS B N 1
ATOM 4532 C CA . CYS B 1 93 ? -56.656 11.68 -46.719 1 16.23 93 CYS B CA 1
ATOM 4533 C C . CYS B 1 93 ? -57.344 12.664 -45.781 1 16.23 93 CYS B C 1
ATOM 4535 O O . CYS B 1 93 ? -56.656 13.297 -44.938 1 16.23 93 CYS B O 1
ATOM 4537 N N . GLU B 1 94 ? -58.406 13.219 -46.062 1 18.33 94 GLU B N 1
ATOM 4538 C CA . GLU B 1 94 ? -59.125 14.273 -45.375 1 18.33 94 GLU B CA 1
ATOM 4539 C C . GLU B 1 94 ? -59.844 13.742 -44.125 1 18.33 94 GLU B C 1
ATOM 4541 O O . GLU B 1 94 ? -60.781 12.938 -44.25 1 18.33 94 GLU B O 1
ATOM 4546 N N . PRO B 1 95 ? -59.25 13.242 -43.062 1 16.86 95 PRO B N 1
ATOM 4547 C CA . PRO B 1 95 ? -60.094 12.484 -42.094 1 16.86 95 PRO B CA 1
ATOM 4548 C C . PRO B 1 95 ? -61.094 13.367 -41.344 1 16.86 95 PRO B C 1
ATOM 4550 O O . PRO B 1 95 ? -60.781 14.531 -41.062 1 16.86 95 PRO B O 1
ATOM 4553 N N . GLU B 1 96 ? -62.281 12.969 -41.375 1 17.3 96 GLU B N 1
ATOM 4554 C CA . GLU B 1 96 ? -63.594 13.508 -40.969 1 17.3 96 GLU B CA 1
ATOM 4555 C C . GLU B 1 96 ? -63.656 13.656 -39.438 1 17.3 96 GLU B C 1
ATOM 4557 O O . GLU B 1 96 ? -62.938 12.969 -38.719 1 17.3 96 GLU B O 1
ATOM 4562 N N . PRO B 1 97 ? -64.75 14.328 -38.875 1 19.06 97 PRO B N 1
ATOM 4563 C CA . PRO B 1 97 ? -65.125 15.266 -37.812 1 19.06 97 PRO B CA 1
ATOM 4564 C C . PRO B 1 97 ? -65.625 14.562 -36.531 1 19.06 97 PRO B C 1
ATOM 4566 O O . PRO B 1 97 ? -65.75 15.203 -35.5 1 19.06 97 PRO B O 1
ATOM 4569 N N . GLN B 1 98 ? -65.688 13.141 -36.406 1 16.8 98 GLN B N 1
ATOM 4570 C CA . GLN B 1 98 ? -66.938 12.789 -35.719 1 16.8 98 GLN B CA 1
ATOM 4571 C C . GLN B 1 98 ? -66.875 13.258 -34.281 1 16.8 98 GLN B C 1
ATOM 4573 O O . GLN B 1 98 ? -65.875 13.25 -33.625 1 16.8 98 GLN B O 1
ATOM 4578 N N . ARG B 1 99 ? -68.062 13.711 -33.625 1 18.55 99 ARG B N 1
ATOM 4579 C CA . ARG B 1 99 ? -68.75 14.523 -32.594 1 18.55 99 ARG B CA 1
ATOM 4580 C C . ARG B 1 99 ? -68.938 13.734 -31.312 1 18.55 99 ARG B C 1
ATOM 4582 O O . ARG B 1 99 ? -69.625 14.188 -30.406 1 18.55 99 ARG B O 1
ATOM 4589 N N . TYR B 1 100 ? -68.062 12.703 -30.875 1 16.12 100 TYR B N 1
ATOM 4590 C CA . TYR B 1 100 ? -68.625 11.758 -29.938 1 16.12 100 TYR B CA 1
ATOM 4591 C C . TYR B 1 100 ? -69.125 12.477 -28.688 1 16.12 100 TYR B C 1
ATOM 4593 O O . TYR B 1 100 ? -68.625 13.555 -28.359 1 16.12 100 TYR B O 1
ATOM 4601 N N . GLY B 1 101 ? -70 11.727 -27.797 1 17.28 101 GLY B N 1
ATOM 4602 C CA . GLY B 1 101 ? -71.188 11.641 -26.922 1 17.28 101 GLY B CA 1
ATOM 4603 C C . GLY B 1 101 ? -70.875 12.023 -25.484 1 17.28 101 GLY B C 1
ATOM 4604 O O . GLY B 1 101 ? -69.688 12.133 -25.094 1 17.28 101 GLY B O 1
ATOM 4605 N N . GLU B 1 102 ? -71.938 11.844 -24.469 1 19.47 102 GLU B N 1
ATOM 4606 C CA . GLU B 1 102 ? -72.625 12.375 -23.312 1 19.47 102 GLU B CA 1
ATOM 4607 C C . GLU B 1 102 ? -71.938 11.945 -22.016 1 19.47 102 GLU B C 1
ATOM 4609 O O . GLU B 1 102 ? -71.562 10.773 -21.859 1 19.47 102 GLU B O 1
ATOM 4614 N N . HIS B 1 103 ? -71.312 12.859 -21.188 1 19.12 103 HIS B N 1
ATOM 4615 C CA . HIS B 1 103 ? -70.5 12.891 -19.984 1 19.12 103 HIS B CA 1
ATOM 4616 C C . HIS B 1 103 ? -71.25 12.508 -18.75 1 19.12 103 HIS B C 1
ATOM 4618 O O . HIS B 1 103 ? -71.812 13.367 -18.062 1 19.12 103 HIS B O 1
ATOM 4624 N N . GLN B 1 104 ? -71.938 11.328 -18.688 1 19.41 104 GLN B N 1
ATOM 4625 C CA . GLN B 1 104 ? -72.812 11.117 -17.547 1 19.41 104 GLN B CA 1
ATOM 4626 C C . GLN B 1 104 ? -72.062 11.188 -16.234 1 19.41 104 GLN B C 1
ATOM 4628 O O . GLN B 1 104 ? -70.938 10.641 -16.141 1 19.41 104 GLN B O 1
ATOM 4633 N N . VAL B 1 105 ? -72.438 12.031 -15.242 1 20.86 105 VAL B N 1
ATOM 4634 C CA . VAL B 1 105 ? -72 12.617 -13.984 1 20.86 105 VAL B CA 1
ATOM 4635 C C . VAL B 1 105 ? -72 11.562 -12.875 1 20.86 105 VAL B C 1
ATOM 4637 O O . VAL B 1 105 ? -71.75 11.867 -11.719 1 20.86 105 VAL B O 1
ATOM 4640 N N . GLN B 1 106 ? -71.688 10.297 -13.102 1 19.08 106 GLN B N 1
ATOM 4641 C CA . GLN B 1 106 ? -72.125 9.406 -12.023 1 19.08 106 GLN B CA 1
ATOM 4642 C C . GLN B 1 106 ? -71.5 9.828 -10.688 1 19.08 106 GLN B C 1
ATOM 4644 O O . GLN B 1 106 ? -70.438 10.352 -10.648 1 19.08 106 GLN B O 1
ATOM 4649 N N . GLU B 1 107 ? -72.312 9.789 -9.555 1 21.84 107 GLU B N 1
ATOM 4650 C CA . GLU B 1 107 ? -72.375 10.195 -8.156 1 21.84 107 GLU B CA 1
ATOM 4651 C C . GLU B 1 107 ? -71.312 9.523 -7.305 1 21.84 107 GLU B C 1
ATOM 4653 O O . GLU B 1 107 ? -71.188 8.305 -7.359 1 21.84 107 GLU B O 1
ATOM 4658 N N . PRO B 1 108 ? -70.25 10.234 -6.863 1 20.84 108 PRO B N 1
ATOM 4659 C CA . PRO B 1 108 ? -69.062 9.711 -6.23 1 20.84 108 PRO B CA 1
ATOM 4660 C C . PRO B 1 108 ? -69.312 9.133 -4.844 1 20.84 108 PRO B C 1
ATOM 4662 O O . PRO B 1 108 ? -69.875 9.805 -3.988 1 20.84 108 PRO B O 1
ATOM 4665 N N . GLN B 1 109 ? -69.688 7.855 -4.766 1 19.92 109 GLN B N 1
ATOM 4666 C CA . GLN B 1 109 ? -69.938 7.168 -3.512 1 19.92 109 GLN B CA 1
ATOM 4667 C C . GLN B 1 109 ? -68.812 7.395 -2.488 1 19.92 109 GLN B C 1
ATOM 4669 O O . GLN B 1 109 ? -67.688 7.488 -2.848 1 19.92 109 GLN B O 1
ATOM 4674 N N . SER B 1 110 ? -69.125 7.789 -1.186 1 20.88 110 SER B N 1
ATOM 4675 C CA . SER B 1 110 ? -68.5 8.281 0.026 1 20.88 110 SER B CA 1
ATOM 4676 C C . SER B 1 110 ? -67.625 7.211 0.653 1 20.88 110 SER B C 1
ATOM 4678 O O . SER B 1 110 ? -68.125 6.207 1.169 1 20.88 110 SER B O 1
ATOM 4680 N N . ALA B 1 111 ? -66.562 6.637 0.043 1 21.44 111 ALA B N 1
ATOM 4681 C CA . ALA B 1 111 ? -65.812 5.516 0.56 1 21.44 111 ALA B CA 1
ATOM 4682 C C . ALA B 1 111 ? -65.312 5.785 1.985 1 21.44 111 ALA B C 1
ATOM 4684 O O . ALA B 1 111 ? -65.062 6.926 2.338 1 21.44 111 ALA B O 1
ATOM 4685 N N . SER B 1 112 ? -65.438 4.828 2.877 1 24.11 112 SER B N 1
ATOM 4686 C CA . SER B 1 112 ? -65.25 4.566 4.301 1 24.11 112 SER B CA 1
ATOM 4687 C C . SER B 1 112 ? -63.812 4.879 4.742 1 24.11 112 SER B C 1
ATOM 4689 O O . SER B 1 112 ? -62.875 4.875 3.924 1 24.11 112 SER B O 1
ATOM 4691 N N . GLY B 1 113 ? -63.5 5.438 6.02 1 20.06 113 GLY B N 1
ATOM 4692 C CA . GLY B 1 113 ? -62.406 6.062 6.734 1 20.06 113 GLY B CA 1
ATOM 4693 C C . GLY B 1 113 ? -61.219 5.129 6.957 1 20.06 113 GLY B C 1
ATOM 4694 O O . GLY B 1 113 ? -61.344 4.148 7.695 1 20.06 113 GLY B O 1
ATOM 4695 N N . ALA B 1 114 ? -60.375 4.758 6.074 1 24.44 114 ALA B N 1
ATOM 4696 C CA . ALA B 1 114 ? -59.188 3.906 6.145 1 24.44 114 ALA B CA 1
ATOM 4697 C C . ALA B 1 114 ? -58.281 4.316 7.305 1 24.44 114 ALA B C 1
ATOM 4699 O O . ALA B 1 114 ? -57.938 5.492 7.441 1 24.44 114 ALA B O 1
ATOM 4700 N N . GLY B 1 115 ? -58.281 3.59 8.383 1 24.72 115 GLY B N 1
ATOM 4701 C CA . GLY B 1 115 ? -57.5 3.688 9.609 1 24.72 115 GLY B CA 1
ATOM 4702 C C . GLY B 1 115 ? -56.031 3.928 9.367 1 24.72 115 GLY B C 1
ATOM 4703 O O . GLY B 1 115 ? -55.469 3.484 8.359 1 24.72 115 GLY B O 1
ATOM 4704 N N . ALA B 1 116 ? -55.375 4.984 10.023 1 28.09 116 ALA B N 1
ATOM 4705 C CA . ALA B 1 116 ? -54 5.488 10.039 1 28.09 116 ALA B CA 1
ATOM 4706 C C . ALA B 1 116 ? -53.031 4.379 10.391 1 28.09 116 ALA B C 1
ATOM 4708 O O . ALA B 1 116 ? -52.969 3.918 11.531 1 28.09 116 ALA B O 1
ATOM 4709 N N . ASP B 1 117 ? -52.906 3.355 9.602 1 26.86 117 ASP B N 1
ATOM 4710 C CA . ASP B 1 117 ? -51.906 2.334 9.906 1 26.86 117 ASP B CA 1
ATOM 4711 C C . ASP B 1 117 ? -50.594 2.969 10.336 1 26.86 117 ASP B C 1
ATOM 4713 O O . ASP B 1 117 ? -50.031 3.83 9.641 1 26.86 117 ASP B O 1
ATOM 4717 N N . CYS B 1 118 ? -50.312 3.059 11.617 1 27.8 118 CYS B N 1
ATOM 4718 C CA . CYS B 1 118 ? -49.062 3.471 12.25 1 27.8 118 CYS B CA 1
ATOM 4719 C C . CYS B 1 118 ? -47.875 2.947 11.484 1 27.8 118 CYS B C 1
ATOM 4721 O O . CYS B 1 118 ? -47.75 1.74 11.273 1 27.8 118 CYS B O 1
ATOM 4723 N N . GLU B 1 119 ? -47.438 3.703 10.602 1 30.22 119 GLU B N 1
ATOM 4724 C CA . GLU B 1 119 ? -46.156 3.486 9.938 1 30.22 119 GLU B CA 1
ATOM 4725 C C . GLU B 1 119 ? -45.094 3.002 10.93 1 30.22 119 GLU B C 1
ATOM 4727 O O . GLU B 1 119 ? -44.656 3.764 11.789 1 30.22 119 GLU B O 1
ATOM 4732 N N . VAL B 1 120 ? -45.281 1.799 11.461 1 31.38 120 VAL B N 1
ATOM 4733 C CA . VAL B 1 120 ? -44.156 1.21 12.203 1 31.38 120 VAL B CA 1
ATOM 4734 C C . VAL B 1 120 ? -42.844 1.666 11.594 1 31.38 120 VAL B C 1
ATOM 4736 O O . VAL B 1 120 ? -42.562 1.397 10.422 1 31.38 120 VAL B O 1
ATOM 4739 N N . VAL B 1 121 ? -42.438 2.871 11.953 1 33.34 121 VAL B N 1
ATOM 4740 C CA . VAL B 1 121 ? -41.062 3.268 11.711 1 33.34 121 VAL B CA 1
ATOM 4741 C C . VAL B 1 121 ? -40.156 2.047 11.805 1 33.34 121 VAL B C 1
ATOM 4743 O O . VAL B 1 121 ? -40.125 1.363 12.836 1 33.34 121 VAL B O 1
ATOM 4746 N N . SER B 1 122 ? -40 1.287 10.758 1 34.59 122 SER B N 1
ATOM 4747 C CA . SER B 1 122 ? -39 0.236 10.727 1 34.59 122 SER B CA 1
ATOM 4748 C C . SER B 1 122 ? -37.781 0.613 11.57 1 34.59 122 SER B C 1
ATOM 4750 O O . SER B 1 122 ? -37.375 1.775 11.594 1 34.59 122 SER B O 1
ATOM 4752 N N . PRO B 1 123 ? -37.5 -0.018 12.68 1 34.75 123 PRO B N 1
ATOM 4753 C CA . PRO B 1 123 ? -36.312 0.342 13.43 1 34.75 123 PRO B CA 1
ATOM 4754 C C . PRO B 1 123 ? -35.156 0.779 12.523 1 34.75 123 PRO B C 1
ATOM 4756 O O . PRO B 1 123 ? -35.125 0.398 11.352 1 34.75 123 PRO B O 1
ATOM 4759 N N . PRO B 1 124 ? -34.625 1.882 12.758 1 35.47 124 PRO B N 1
ATOM 4760 C CA . PRO B 1 124 ? -33.469 2.258 11.938 1 35.47 124 PRO B CA 1
ATOM 4761 C C . PRO B 1 124 ? -32.594 1.057 11.531 1 35.47 124 PRO B C 1
ATOM 4763 O O . PRO B 1 124 ? -32.5 0.09 12.289 1 35.47 124 PRO B O 1
ATOM 4766 N N . ALA B 1 125 ? -32.5 0.688 10.344 1 38.72 125 ALA B N 1
ATOM 4767 C CA . ALA B 1 125 ? -31.625 -0.359 9.805 1 38.72 125 ALA B CA 1
ATOM 4768 C C . ALA B 1 125 ? -30.359 -0.496 10.633 1 38.72 125 ALA B C 1
ATOM 4770 O O . ALA B 1 125 ? -29.594 0.467 10.773 1 38.72 125 ALA B O 1
ATOM 4771 N N . GLU B 1 126 ? -30.234 -1.136 11.852 1 47.06 126 GLU B N 1
ATOM 4772 C CA . GLU B 1 126 ? -29.047 -1.465 12.617 1 47.06 126 GLU B CA 1
ATOM 4773 C C . GLU B 1 126 ? -27.812 -1.491 11.719 1 47.06 126 GLU B C 1
ATOM 4775 O O . GLU B 1 126 ? -27.828 -2.074 10.633 1 47.06 126 GLU B O 1
ATOM 4780 N N . SER B 1 127 ? -26.891 -0.632 11.875 1 58.44 127 SER B N 1
ATOM 4781 C CA . SER B 1 127 ? -25.672 -0.564 11.086 1 58.44 127 SER B CA 1
ATOM 4782 C C . SER B 1 127 ? -25.062 -1.947 10.898 1 58.44 127 SER B C 1
ATOM 4784 O O . SER B 1 127 ? -24.875 -2.689 11.867 1 58.44 127 SER B O 1
ATOM 4786 N N . LEU B 1 128 ? -25.031 -2.479 9.766 1 75.5 128 LEU B N 1
ATOM 4787 C CA . LEU B 1 128 ? -24.469 -3.768 9.367 1 75.5 128 LEU B CA 1
ATOM 4788 C C . LEU B 1 128 ? -23.016 -3.879 9.781 1 75.5 128 LEU B C 1
ATOM 4790 O O . LEU B 1 128 ? -22.516 -4.98 10.016 1 75.5 128 LEU B O 1
ATOM 4794 N N . ILE B 1 129 ? -22.391 -2.734 10.336 1 87.94 129 ILE B N 1
ATOM 4795 C CA . ILE B 1 129 ? -20.969 -2.807 10.633 1 87.94 129 ILE B CA 1
ATOM 4796 C C . ILE B 1 129 ? -20.766 -2.895 12.141 1 87.94 129 ILE B C 1
ATOM 4798 O O . ILE B 1 129 ? -21.203 -2.02 12.883 1 87.94 129 ILE B O 1
ATOM 4802 N N . THR B 1 130 ? -20.25 -3.953 12.664 1 93.06 130 THR B N 1
ATOM 4803 C CA . THR B 1 130 ? -19.922 -4.219 14.062 1 93.06 130 THR B CA 1
ATOM 4804 C C . THR B 1 130 ? -18.406 -4.152 14.273 1 93.06 130 THR B C 1
ATOM 4806 O O . THR B 1 130 ? -17.641 -4.168 13.312 1 93.06 130 THR B O 1
ATOM 4809 N N . PRO B 1 131 ? -17.953 -4.078 15.562 1 94.38 131 PRO B N 1
ATOM 4810 C CA . PRO B 1 131 ? -16.516 -4.086 15.828 1 94.38 131 PRO B CA 1
ATOM 4811 C C . PRO B 1 131 ? -15.82 -5.328 15.281 1 94.38 131 PRO B C 1
ATOM 4813 O O . PRO B 1 131 ? -14.68 -5.25 14.812 1 94.38 131 PRO B O 1
ATOM 4816 N N . GLU B 1 132 ? -16.5 -6.434 15.344 1 95.31 132 GLU B N 1
ATOM 4817 C CA . GLU B 1 132 ? -15.938 -7.668 14.797 1 95.31 132 GLU B CA 1
ATOM 4818 C C . GLU B 1 132 ? -15.727 -7.551 13.289 1 95.31 132 GLU B C 1
ATOM 4820 O O . GLU B 1 132 ? -14.664 -7.918 12.773 1 95.31 132 GLU B O 1
ATOM 4825 N N . ILE B 1 133 ? -16.719 -7.035 12.656 1 97.12 133 ILE B N 1
ATOM 4826 C CA . ILE B 1 133 ? -16.641 -6.871 11.211 1 97.12 133 ILE B CA 1
ATOM 4827 C C . ILE B 1 133 ? -15.523 -5.895 10.859 1 97.12 133 ILE B C 1
ATOM 4829 O O . ILE B 1 133 ? -14.734 -6.148 9.945 1 97.12 133 ILE B O 1
ATOM 4833 N N . VAL B 1 134 ? -15.406 -4.832 11.586 1 96.12 134 VAL B N 1
ATOM 4834 C CA . VAL B 1 134 ? -14.367 -3.84 11.344 1 96.12 134 VAL B CA 1
ATOM 4835 C C . VAL B 1 134 ? -12.992 -4.477 11.531 1 96.12 134 VAL B C 1
ATOM 4837 O O . VAL B 1 134 ? -12.078 -4.242 10.734 1 96.12 134 VAL B O 1
ATOM 4840 N N . HIS B 1 135 ? -12.883 -5.258 12.57 1 96.44 135 HIS B N 1
ATOM 4841 C CA . HIS B 1 135 ? -11.625 -5.957 12.82 1 96.44 135 HIS B CA 1
ATOM 4842 C C . HIS B 1 135 ? -11.266 -6.875 11.656 1 96.44 135 HIS B C 1
ATOM 4844 O O . HIS B 1 135 ? -10.125 -6.875 11.188 1 96.44 135 HIS B O 1
ATOM 4850 N N . LEU B 1 136 ? -12.227 -7.613 11.18 1 97.88 136 LEU B N 1
ATOM 4851 C CA . LEU B 1 136 ? -12 -8.555 10.086 1 97.88 136 LEU B CA 1
ATOM 4852 C C . LEU B 1 136 ? -11.688 -7.816 8.789 1 97.88 136 LEU B C 1
ATOM 4854 O O . LEU B 1 136 ? -10.828 -8.25 8.016 1 97.88 136 LEU B O 1
ATOM 4858 N N . LEU B 1 137 ? -12.383 -6.707 8.547 1 97.25 137 LEU B N 1
ATOM 4859 C CA . LEU B 1 137 ? -12.102 -5.898 7.367 1 97.25 137 LEU B CA 1
ATOM 4860 C C . LEU B 1 137 ? -10.672 -5.367 7.406 1 97.25 137 LEU B C 1
ATOM 4862 O O . LEU B 1 137 ? -9.992 -5.328 6.383 1 97.25 137 LEU B O 1
ATOM 4866 N N . ARG B 1 138 ? -10.195 -5.055 8.547 1 95.62 138 ARG B N 1
ATOM 4867 C CA . ARG B 1 138 ? -8.836 -4.547 8.703 1 95.62 138 ARG B CA 1
ATOM 4868 C C . ARG B 1 138 ? -7.812 -5.652 8.492 1 95.62 138 ARG B C 1
ATOM 4870 O O . ARG B 1 138 ? -6.766 -5.422 7.879 1 95.62 138 ARG B O 1
ATOM 4877 N N . VAL B 1 139 ? -8.102 -6.789 9.031 1 97.19 139 VAL B N 1
ATOM 4878 C CA . VAL B 1 139 ? -7.223 -7.934 8.844 1 97.19 139 VAL B CA 1
ATOM 4879 C C . VAL B 1 139 ? -7.086 -8.242 7.352 1 97.19 139 VAL B C 1
ATOM 4881 O O . VAL B 1 139 ? -5.977 -8.438 6.848 1 97.19 139 VAL B O 1
ATOM 4884 N N . TYR B 1 140 ? -8.258 -8.273 6.699 1 98.19 140 TYR B N 1
ATOM 4885 C CA . TYR B 1 140 ? -8.258 -8.492 5.254 1 98.19 140 TYR B CA 1
ATOM 4886 C C . TYR B 1 140 ? -7.426 -7.441 4.539 1 98.19 140 TYR B C 1
ATOM 4888 O O . TYR B 1 140 ? -6.598 -7.77 3.686 1 98.19 140 TYR B O 1
ATOM 4896 N N . GLU B 1 141 ? -7.586 -6.227 4.844 1 96.5 141 GLU B N 1
ATOM 4897 C CA . GLU B 1 141 ? -6.945 -5.09 4.191 1 96.5 141 GLU B CA 1
ATOM 4898 C C . GLU B 1 141 ? -5.426 -5.168 4.316 1 96.5 141 GLU B C 1
ATOM 4900 O O . GLU B 1 141 ? -4.703 -4.887 3.359 1 96.5 141 GLU B O 1
ATOM 4905 N N . ARG B 1 142 ? -4.953 -5.598 5.43 1 93.44 142 ARG B N 1
ATOM 4906 C CA . ARG B 1 142 ? -3.527 -5.551 5.738 1 93.44 142 ARG B CA 1
ATOM 4907 C C . ARG B 1 142 ? -2.824 -6.82 5.266 1 93.44 142 ARG B C 1
ATOM 4909 O O . ARG B 1 142 ? -1.594 -6.875 5.227 1 93.44 142 ARG B O 1
ATOM 4916 N N . SER B 1 143 ? -3.598 -7.766 4.82 1 96.69 143 SER B N 1
ATOM 4917 C CA . SER B 1 143 ? -2.967 -9.047 4.512 1 96.69 143 SER B CA 1
ATOM 4918 C C . SER B 1 143 ? -3.434 -9.578 3.16 1 96.69 143 SER B C 1
ATOM 4920 O O . SER B 1 143 ? -2.893 -9.203 2.117 1 96.69 143 SER B O 1
ATOM 4922 N N . ILE B 1 144 ? -4.543 -10.258 3.146 1 97.81 144 ILE B N 1
ATOM 4923 C CA . ILE B 1 144 ? -4.938 -11.039 1.975 1 97.81 144 ILE B CA 1
ATOM 4924 C C . ILE B 1 144 ? -5.18 -10.102 0.793 1 97.81 144 ILE B C 1
ATOM 4926 O O . ILE B 1 144 ? -4.879 -10.445 -0.352 1 97.81 144 ILE B O 1
ATOM 4930 N N . ALA B 1 145 ? -5.742 -8.969 1.068 1 98.06 145 ALA B N 1
ATOM 4931 C CA . ALA B 1 145 ? -5.98 -8.016 -0.014 1 98.06 145 ALA B CA 1
ATOM 4932 C C . ALA B 1 145 ? -4.684 -7.676 -0.741 1 98.06 145 ALA B C 1
ATOM 4934 O O . ALA B 1 145 ? -4.676 -7.488 -1.96 1 98.06 145 ALA B O 1
ATOM 4935 N N . THR B 1 146 ? -3.59 -7.645 -0.027 1 97.06 146 THR B N 1
ATOM 4936 C CA . THR B 1 146 ? -2.301 -7.301 -0.619 1 97.06 146 THR B CA 1
ATOM 4937 C C . THR B 1 146 ? -1.788 -8.445 -1.493 1 97.06 146 THR B C 1
ATOM 4939 O O . THR B 1 146 ? -1.118 -8.203 -2.5 1 97.06 146 THR B O 1
ATOM 4942 N N . TRP B 1 147 ? -2.123 -9.719 -1.09 1 97.75 147 TRP B N 1
ATOM 4943 C CA . TRP B 1 147 ? -1.754 -10.859 -1.921 1 97.75 147 TRP B CA 1
ATOM 4944 C C . TRP B 1 147 ? -2.441 -10.789 -3.279 1 97.75 147 TRP B C 1
ATOM 4946 O O . TRP B 1 147 ? -1.82 -11.047 -4.312 1 97.75 147 TRP B O 1
ATOM 4956 N N . MET B 1 148 ? -3.654 -10.406 -3.15 1 98 148 MET B N 1
ATOM 4957 C CA . MET B 1 148 ? -4.504 -10.398 -4.34 1 98 148 MET B CA 1
ATOM 4958 C C . MET B 1 148 ? -4.07 -9.305 -5.312 1 98 148 MET B C 1
ATOM 4960 O O . MET B 1 148 ? -4.172 -9.477 -6.527 1 98 148 MET B O 1
ATOM 4964 N N . ASP B 1 149 ? -3.514 -8.273 -4.797 1 97.31 149 ASP B N 1
ATOM 4965 C CA . ASP B 1 149 ? -3.164 -7.117 -5.617 1 97.31 149 ASP B CA 1
ATOM 4966 C C . ASP B 1 149 ? -1.669 -7.09 -5.926 1 97.31 149 ASP B C 1
ATOM 4968 O O . ASP B 1 149 ? -1.122 -6.051 -6.293 1 97.31 149 ASP B O 1
ATOM 4972 N N . VAL B 1 150 ? -0.962 -8.195 -5.816 1 97.38 150 VAL B N 1
ATOM 4973 C CA . VAL B 1 150 ? 0.493 -8.227 -5.922 1 97.38 150 VAL B CA 1
ATOM 4974 C C . VAL B 1 150 ? 0.928 -7.676 -7.277 1 97.38 150 VAL B C 1
ATOM 4976 O O . VAL B 1 150 ? 1.96 -7.008 -7.379 1 97.38 150 VAL B O 1
ATOM 4979 N N . PHE B 1 151 ? 0.188 -7.914 -8.367 1 96.81 151 PHE B N 1
ATOM 4980 C CA . PHE B 1 151 ? 0.5 -7.41 -9.695 1 96.81 151 PHE B CA 1
ATOM 4981 C C . PHE B 1 151 ? -0.541 -6.391 -10.148 1 96.81 151 PHE B C 1
ATOM 4983 O O . PHE B 1 151 ? -0.851 -6.297 -11.336 1 96.81 151 PHE B O 1
ATOM 4990 N N . ASP B 1 152 ? -1.141 -5.73 -9.227 1 95.62 152 ASP B N 1
ATOM 4991 C CA . ASP B 1 152 ? -2.135 -4.699 -9.516 1 95.62 152 ASP B CA 1
ATOM 4992 C C . ASP B 1 152 ? -1.754 -3.373 -8.867 1 95.62 152 ASP B C 1
ATOM 4994 O O . ASP B 1 152 ? -2.014 -3.162 -7.68 1 95.62 152 ASP B O 1
ATOM 4998 N N . SER B 1 153 ? -1.307 -2.414 -9.656 1 89.88 153 SER B N 1
ATOM 4999 C CA . SER B 1 153 ? -0.814 -1.14 -9.148 1 89.88 153 SER B CA 1
ATOM 5000 C C . SER B 1 153 ? -1.963 -0.246 -8.695 1 89.88 153 SER B C 1
ATOM 5002 O O . SER B 1 153 ? -1.753 0.715 -7.949 1 89.88 153 SER B O 1
ATOM 5004 N N . GLU B 1 154 ? -3.168 -0.547 -9.117 1 90.19 154 GLU B N 1
ATOM 5005 C CA . GLU B 1 154 ? -4.328 0.233 -8.695 1 90.19 154 GLU B CA 1
ATOM 5006 C C . GLU B 1 154 ? -4.867 -0.262 -7.359 1 90.19 154 GLU B C 1
ATOM 5008 O O . GLU B 1 154 ? -5.715 0.391 -6.746 1 90.19 154 GLU B O 1
ATOM 5013 N N . LEU B 1 155 ? -4.379 -1.369 -6.938 1 94.25 155 LEU B N 1
ATOM 5014 C CA . LEU B 1 155 ? -4.762 -1.948 -5.652 1 94.25 155 LEU B CA 1
ATOM 5015 C C . LEU B 1 155 ? -6.273 -2.125 -5.566 1 94.25 155 LEU B C 1
ATOM 5017 O O . LEU B 1 155 ? -6.902 -1.669 -4.605 1 94.25 155 LEU B O 1
ATOM 5021 N N . THR B 1 156 ? -6.844 -2.771 -6.535 1 96.5 156 THR B N 1
ATOM 5022 C CA . THR B 1 156 ? -8.281 -2.855 -6.738 1 96.5 156 THR B CA 1
ATOM 5023 C C . THR B 1 156 ? -8.953 -3.586 -5.578 1 96.5 156 THR B C 1
ATOM 5025 O O . THR B 1 156 ? -9.961 -3.115 -5.039 1 96.5 156 THR B O 1
ATOM 5028 N N . TYR B 1 157 ? -8.469 -4.664 -5.129 1 97.75 157 TYR B N 1
ATOM 5029 C CA . TYR B 1 157 ? -9.102 -5.457 -4.078 1 97.75 157 TYR B CA 1
ATOM 5030 C C . TYR B 1 157 ? -8.836 -4.848 -2.705 1 97.75 157 TYR B C 1
ATOM 5032 O O . TYR B 1 157 ? -9.578 -5.105 -1.753 1 97.75 157 TYR B O 1
ATOM 5040 N N . GLN B 1 158 ? -7.836 -4.008 -2.607 1 95.56 158 GLN B N 1
ATOM 5041 C CA . GLN B 1 158 ? -7.566 -3.297 -1.362 1 95.56 158 GLN B CA 1
ATOM 5042 C C . GLN B 1 158 ? -8.43 -2.045 -1.244 1 95.56 158 GLN B C 1
ATOM 5044 O O . GLN B 1 158 ? -8.812 -1.651 -0.142 1 95.56 158 GLN B O 1
ATOM 5049 N N . ARG B 1 159 ? -8.641 -1.474 -2.383 1 92.56 159 ARG B N 1
ATOM 5050 C CA . ARG B 1 159 ? -9.273 -0.158 -2.34 1 92.56 159 ARG B CA 1
ATOM 5051 C C . ARG B 1 159 ? -10.727 -0.233 -2.795 1 92.56 159 ARG B C 1
ATOM 5053 O O . ARG B 1 159 ? -11.641 -0.057 -1.991 1 92.56 159 ARG B O 1
ATOM 5060 N N . ARG B 1 160 ? -10.938 -0.605 -4.02 1 92.81 160 ARG B N 1
ATOM 5061 C CA . ARG B 1 160 ? -12.273 -0.571 -4.605 1 92.81 160 ARG B CA 1
ATOM 5062 C C . ARG B 1 160 ? -13.18 -1.613 -3.959 1 92.81 160 ARG B C 1
ATOM 5064 O O . ARG B 1 160 ? -14.344 -1.336 -3.674 1 92.81 160 ARG B O 1
ATOM 5071 N N . LEU B 1 161 ? -12.68 -2.77 -3.793 1 96.56 161 LEU B N 1
ATOM 5072 C CA . LEU B 1 161 ? -13.508 -3.84 -3.24 1 96.56 161 LEU B CA 1
ATOM 5073 C C . LEU B 1 161 ? -13.953 -3.504 -1.82 1 96.56 161 LEU B C 1
ATOM 5075 O O . LEU B 1 161 ? -15.102 -3.744 -1.455 1 96.56 161 LEU B O 1
ATOM 5079 N N . LEU B 1 162 ? -13.109 -2.939 -1.009 1 95 162 LEU B N 1
ATOM 5080 C CA . LEU B 1 162 ? -13.445 -2.6 0.37 1 95 162 LEU B CA 1
ATOM 5081 C C . LEU B 1 162 ? -14.5 -1.501 0.419 1 95 162 LEU B C 1
ATOM 5083 O O . LEU B 1 162 ? -15.328 -1.472 1.332 1 95 162 LEU B O 1
ATOM 5087 N N . CYS B 1 163 ? -14.469 -0.652 -0.547 1 93.25 163 CYS B N 1
ATOM 5088 C CA . CYS B 1 163 ? -15.484 0.393 -0.617 1 93.25 163 CYS B CA 1
ATOM 5089 C C . CYS B 1 163 ? -16.859 -0.198 -0.915 1 93.25 163 CYS B C 1
ATOM 5091 O O . CYS B 1 163 ? -17.875 0.357 -0.506 1 93.25 163 CYS B O 1
ATOM 5093 N N . MET B 1 164 ? -16.891 -1.359 -1.498 1 93.31 164 MET B N 1
ATOM 5094 C CA . MET B 1 164 ? -18.141 -2.008 -1.895 1 93.31 164 MET B CA 1
ATOM 5095 C C . MET B 1 164 ? -18.688 -2.85 -0.754 1 93.31 164 MET B C 1
ATOM 5097 O O . MET B 1 164 ? -19.891 -3.129 -0.715 1 93.31 164 MET B O 1
ATOM 5101 N N . ALA B 1 165 ? -17.875 -3.242 0.163 1 94.06 165 ALA B N 1
ATOM 5102 C CA . ALA B 1 165 ? -18.203 -4.254 1.162 1 94.06 165 ALA B CA 1
ATOM 5103 C C . ALA B 1 165 ? -19.422 -3.842 1.981 1 94.06 165 ALA B C 1
ATOM 5105 O O . ALA B 1 165 ? -20.344 -4.637 2.174 1 94.06 165 ALA B O 1
ATOM 5106 N N . PRO B 1 166 ? -19.516 -2.592 2.389 1 90.62 166 PRO B N 1
ATOM 5107 C CA . PRO B 1 166 ? -20.656 -2.246 3.248 1 90.62 166 PRO B CA 1
ATOM 5108 C C . PRO B 1 166 ? -22 -2.309 2.514 1 90.62 166 PRO B C 1
ATOM 5110 O O . PRO B 1 166 ? -23.031 -2.506 3.141 1 90.62 166 PRO B O 1
ATOM 5113 N N . SER B 1 167 ? -21.984 -2.15 1.203 1 91.94 167 SER B N 1
ATOM 5114 C CA . SER B 1 167 ? -23.219 -2.117 0.436 1 91.94 167 SER B CA 1
ATOM 5115 C C . SER B 1 167 ? -23.484 -3.451 -0.257 1 91.94 167 SER B C 1
ATOM 5117 O O . SER B 1 167 ? -24.469 -3.604 -0.977 1 91.94 167 SER B O 1
ATOM 5119 N N . SER B 1 168 ? -22.594 -4.406 -0.122 1 94.56 168 SER B N 1
ATOM 5120 C CA . SER B 1 168 ? -22.734 -5.727 -0.73 1 94.56 168 SER B CA 1
ATOM 5121 C C . SER B 1 168 ? -22.578 -6.832 0.305 1 94.56 168 SER B C 1
ATOM 5123 O O . SER B 1 168 ? -21.453 -7.254 0.601 1 94.56 168 SER B O 1
ATOM 5125 N N . PRO B 1 169 ? -23.719 -7.395 0.695 1 96.06 169 PRO B N 1
ATOM 5126 C CA . PRO B 1 169 ? -23.641 -8.469 1.692 1 96.06 169 PRO B CA 1
ATOM 5127 C C . PRO B 1 169 ? -22.75 -9.625 1.245 1 96.06 169 PRO B C 1
ATOM 5129 O O . PRO B 1 169 ? -22.031 -10.211 2.064 1 96.06 169 PRO B O 1
ATOM 5132 N N . LEU B 1 170 ? -22.797 -9.961 -0.008 1 97.31 170 LEU B N 1
ATOM 5133 C CA . LEU B 1 170 ? -21.953 -11.039 -0.519 1 97.31 170 LEU B CA 1
ATOM 5134 C C . LEU B 1 170 ? -20.484 -10.727 -0.31 1 97.31 170 LEU B C 1
ATOM 5136 O O . LEU B 1 170 ? -19.734 -11.547 0.242 1 97.31 170 LEU B O 1
ATOM 5140 N N . VAL B 1 171 ? -20.109 -9.531 -0.734 1 97.81 171 VAL B N 1
ATOM 5141 C CA . VAL B 1 171 ? -18.719 -9.117 -0.643 1 97.81 171 VAL B CA 1
ATOM 5142 C C . VAL B 1 171 ? -18.297 -9.023 0.824 1 97.81 171 VAL B C 1
ATOM 5144 O O . VAL B 1 171 ? -17.219 -9.484 1.204 1 97.81 171 VAL B O 1
ATOM 5147 N N . LEU B 1 172 ? -19.141 -8.461 1.616 1 97.88 172 LEU B N 1
ATOM 5148 C CA . LEU B 1 172 ? -18.844 -8.281 3.035 1 97.88 172 LEU B CA 1
ATOM 5149 C C . LEU B 1 172 ? -18.641 -9.633 3.717 1 97.88 172 LEU B C 1
ATOM 5151 O O . LEU B 1 172 ? -17.641 -9.828 4.414 1 97.88 172 LEU B O 1
ATOM 5155 N N . ASN B 1 173 ? -19.531 -10.539 3.492 1 98.38 173 ASN B N 1
ATOM 5156 C CA . ASN B 1 173 ? -19.438 -11.844 4.141 1 98.38 173 ASN B CA 1
ATOM 5157 C C . ASN B 1 173 ? -18.25 -12.641 3.621 1 98.38 173 ASN B C 1
ATOM 5159 O O . ASN B 1 173 ? -17.594 -13.344 4.387 1 98.38 173 ASN B O 1
ATOM 5163 N N . ALA B 1 174 ? -18 -12.562 2.357 1 98.56 174 ALA B N 1
ATOM 5164 C CA . ALA B 1 174 ? -16.859 -13.289 1.782 1 98.56 174 ALA B CA 1
ATOM 5165 C C . ALA B 1 174 ? -15.547 -12.781 2.348 1 98.56 174 ALA B C 1
ATOM 5167 O O . ALA B 1 174 ? -14.656 -13.57 2.672 1 98.56 174 ALA B O 1
ATOM 5168 N N . ILE B 1 175 ? -15.43 -11.422 2.463 1 98.62 175 ILE B N 1
ATOM 5169 C CA . ILE B 1 175 ? -14.219 -10.82 3.014 1 98.62 175 ILE B CA 1
ATOM 5170 C C . ILE B 1 175 ? -14.062 -11.227 4.48 1 98.62 175 ILE B C 1
ATOM 5172 O O . ILE B 1 175 ? -12.977 -11.609 4.91 1 98.62 175 ILE B O 1
ATOM 5176 N N . CYS B 1 176 ? -15.125 -11.164 5.219 1 98.56 176 CYS B N 1
ATOM 5177 C CA . CYS B 1 176 ? -15.078 -11.539 6.629 1 98.56 176 CYS B CA 1
ATOM 5178 C C . CYS B 1 176 ? -14.727 -13.008 6.789 1 98.56 176 CYS B C 1
ATOM 5180 O O . CYS B 1 176 ? -13.953 -13.375 7.684 1 98.56 176 CYS B O 1
ATOM 5182 N N . ALA B 1 177 ? -15.273 -13.867 5.902 1 98.44 177 ALA B N 1
ATOM 5183 C CA . ALA B 1 177 ? -14.938 -15.289 5.93 1 98.44 177 ALA B CA 1
ATOM 5184 C C . ALA B 1 177 ? -13.445 -15.508 5.707 1 98.44 177 ALA B C 1
ATOM 5186 O O . ALA B 1 177 ? -12.812 -16.266 6.441 1 98.44 177 ALA B O 1
ATOM 5187 N N . LEU B 1 178 ? -12.914 -14.859 4.758 1 97.81 178 LEU B N 1
ATOM 5188 C CA . LEU B 1 178 ? -11.508 -14.992 4.391 1 97.81 178 LEU B CA 1
ATOM 5189 C C . LEU B 1 178 ? -10.602 -14.539 5.527 1 97.81 178 LEU B C 1
ATOM 5191 O O . LEU B 1 178 ? -9.648 -15.234 5.883 1 97.81 178 LEU B O 1
ATOM 5195 N N . ALA B 1 179 ? -10.914 -13.359 6.062 1 98.44 179 ALA B N 1
ATOM 5196 C CA . ALA B 1 179 ? -10.117 -12.812 7.16 1 98.44 179 ALA B CA 1
ATOM 5197 C C . ALA B 1 179 ? -10.195 -13.711 8.391 1 98.44 179 ALA B C 1
ATOM 5199 O O . ALA B 1 179 ? -9.18 -13.992 9.023 1 98.44 179 ALA B O 1
ATOM 5200 N N . ALA B 1 180 ? -11.398 -14.156 8.711 1 98.56 180 ALA B N 1
ATOM 5201 C CA . ALA B 1 180 ? -11.578 -15.031 9.867 1 98.56 180 ALA B CA 1
ATOM 5202 C C . ALA B 1 180 ? -10.859 -16.359 9.664 1 98.56 180 ALA B C 1
ATOM 5204 O O . ALA B 1 180 ? -10.312 -16.938 10.609 1 98.56 180 ALA B O 1
ATOM 5205 N N . ARG B 1 181 ? -10.883 -16.844 8.469 1 97.88 181 ARG B N 1
ATOM 5206 C CA . ARG B 1 181 ? -10.164 -18.094 8.172 1 97.88 181 ARG B CA 1
ATOM 5207 C C . ARG B 1 181 ? -8.672 -17.922 8.398 1 97.88 181 ARG B C 1
ATOM 5209 O O . ARG B 1 181 ? -8.023 -18.812 8.977 1 97.88 181 ARG B O 1
ATOM 5216 N N . GLN B 1 182 ? -8.133 -16.859 7.926 1 97.62 182 GLN B N 1
ATOM 5217 C CA . GLN B 1 182 ? -6.715 -16.609 8.141 1 97.62 182 GLN B CA 1
ATOM 5218 C C . GLN B 1 182 ? -6.387 -16.547 9.633 1 97.62 182 GLN B C 1
ATOM 5220 O O . GLN B 1 182 ? -5.41 -17.141 10.086 1 97.62 182 GLN B O 1
ATOM 5225 N N . LEU B 1 183 ? -7.23 -15.828 10.32 1 97.81 183 LEU B N 1
ATOM 5226 C CA . LEU B 1 183 ? -7.016 -15.703 11.758 1 97.81 183 LEU B CA 1
ATOM 5227 C C . LEU B 1 183 ? -7.098 -17.062 12.438 1 97.81 183 LEU B C 1
ATOM 5229 O O . LEU B 1 183 ? -6.391 -17.312 13.414 1 97.81 183 LEU B O 1
ATOM 5233 N N . SER B 1 184 ? -7.93 -17.938 11.953 1 97.06 184 SER B N 1
ATOM 5234 C CA . SER B 1 184 ? -8.07 -19.266 12.539 1 97.06 184 SER B CA 1
ATOM 5235 C C . SER B 1 184 ? -6.824 -20.109 12.297 1 97.06 184 SER B C 1
ATOM 5237 O O . SER B 1 184 ? -6.508 -21 13.094 1 97.06 184 SER B O 1
ATOM 5239 N N . LEU B 1 185 ? -6.133 -19.844 11.273 1 95.56 185 LEU B N 1
ATOM 5240 C CA . LEU B 1 185 ? -4.969 -20.641 10.891 1 95.56 185 LEU B CA 1
ATOM 5241 C C . LEU B 1 185 ? -3.711 -20.125 11.586 1 95.56 185 LEU B C 1
ATOM 5243 O O . LEU B 1 185 ? -2.834 -20.922 11.945 1 95.56 185 LEU B O 1
ATOM 5247 N N . ILE B 1 186 ? -3.541 -18.797 11.789 1 95.56 186 ILE B N 1
ATOM 5248 C CA . ILE B 1 186 ? -2.309 -18.25 12.344 1 95.56 186 ILE B CA 1
ATOM 5249 C C . ILE B 1 186 ? -2.496 -17.953 13.836 1 95.56 186 ILE B C 1
ATOM 5251 O O . ILE B 1 186 ? -1.52 -17.797 14.57 1 95.56 186 ILE B O 1
ATOM 5255 N N . GLY B 1 187 ? -3.674 -17.844 14.211 1 93.38 187 GLY B N 1
ATOM 5256 C CA . GLY B 1 187 ? -3.975 -17.547 15.602 1 93.38 187 GLY B CA 1
ATOM 5257 C C . GLY B 1 187 ? -4.812 -18.609 16.281 1 93.38 187 GLY B C 1
ATOM 5258 O O . GLY B 1 187 ? -4.473 -19.797 16.234 1 93.38 187 GLY B O 1
ATOM 5259 N N . SER B 1 188 ? -5.93 -18.219 16.812 1 93.31 188 SER B N 1
ATOM 5260 C CA . SER B 1 188 ? -6.785 -19.094 17.609 1 93.31 188 SER B CA 1
ATOM 5261 C C . SER B 1 188 ? -7.852 -19.75 16.734 1 93.31 188 SER B C 1
ATOM 5263 O O . SER B 1 188 ? -8.875 -19.141 16.438 1 93.31 188 SER B O 1
ATOM 5265 N N . SER B 1 189 ? -7.723 -20.984 16.453 1 92.75 189 SER B N 1
ATOM 5266 C CA . SER B 1 189 ? -8.711 -21.734 15.68 1 92.75 189 SER B CA 1
ATOM 5267 C C . SER B 1 189 ? -10.039 -21.828 16.422 1 92.75 189 SER B C 1
ATOM 5269 O O . SER B 1 189 ? -11.102 -21.734 15.812 1 92.75 189 SER B O 1
ATOM 5271 N N . LEU B 1 190 ? -10.031 -21.984 17.703 1 95.12 190 LEU B N 1
ATOM 5272 C CA . LEU B 1 190 ? -11.234 -22.125 18.516 1 95.12 190 LEU B CA 1
ATOM 5273 C C . LEU B 1 190 ? -12.117 -20.891 18.406 1 95.12 190 LEU B C 1
ATOM 5275 O O . LEU B 1 190 ? -13.344 -21 18.375 1 95.12 190 LEU B O 1
ATOM 5279 N N . THR B 1 191 ? -11.469 -19.766 18.266 1 96.75 191 THR B N 1
ATOM 5280 C CA . THR B 1 191 ? -12.211 -18.516 18.234 1 96.75 191 THR B CA 1
ATOM 5281 C C . THR B 1 191 ? -12.703 -18.203 16.828 1 96.75 191 THR B C 1
ATOM 5283 O O . THR B 1 191 ? -13.859 -17.812 16.641 1 96.75 191 THR B O 1
ATOM 5286 N N . TRP B 1 192 ? -11.859 -18.422 15.852 1 97.75 192 TRP B N 1
ATOM 5287 C CA . TRP B 1 192 ? -12.125 -17.781 14.57 1 97.75 192 TRP B CA 1
ATOM 5288 C C . TRP B 1 192 ? -12.672 -18.797 13.562 1 97.75 192 TRP B C 1
ATOM 5290 O O . TRP B 1 192 ? -13.281 -18.406 12.562 1 97.75 192 TRP B O 1
ATOM 5300 N N . LEU B 1 193 ? -12.523 -20.078 13.742 1 96.75 193 LEU B N 1
ATOM 5301 C CA . LEU B 1 193 ? -13 -21.047 12.766 1 96.75 193 LEU B CA 1
ATOM 5302 C C . LEU B 1 193 ? -14.516 -21.016 12.664 1 96.75 193 LEU B C 1
ATOM 5304 O O . LEU B 1 193 ? -15.07 -20.984 11.562 1 96.75 193 LEU B O 1
ATOM 5308 N N . PRO B 1 194 ? -15.25 -21 13.797 1 97.62 194 PRO B N 1
ATOM 5309 C CA . PRO B 1 194 ? -16.703 -20.906 13.688 1 97.62 194 PRO B CA 1
ATOM 5310 C C . PRO B 1 194 ? -17.156 -19.609 13.016 1 97.62 194 PRO B C 1
ATOM 5312 O O . PRO B 1 194 ? -18.125 -19.594 12.266 1 97.62 194 PRO B O 1
ATOM 5315 N N . VAL B 1 195 ? -16.438 -18.531 13.305 1 98.12 195 VAL B N 1
ATOM 5316 C CA . VAL B 1 195 ? -16.75 -17.234 12.695 1 98.12 195 VAL B CA 1
ATOM 5317 C C . VAL B 1 195 ? -16.547 -17.328 11.188 1 98.12 195 VAL B C 1
ATOM 5319 O O . VAL B 1 195 ? -17.391 -16.859 10.414 1 98.12 195 VAL B O 1
ATOM 5322 N N . ALA B 1 196 ? -15.461 -17.906 10.789 1 98.25 196 ALA B N 1
ATOM 5323 C CA . ALA B 1 196 ? -15.141 -18.078 9.375 1 98.25 196 ALA B CA 1
ATOM 5324 C C . ALA B 1 196 ? -16.219 -18.891 8.664 1 98.25 196 ALA B C 1
ATOM 5326 O O . ALA B 1 196 ? -16.672 -18.516 7.578 1 98.25 196 ALA B O 1
ATOM 5327 N N . GLU B 1 197 ? -16.578 -19.969 9.266 1 97.62 197 GLU B N 1
ATOM 5328 C CA . GLU B 1 197 ? -17.578 -20.859 8.672 1 97.62 197 GLU B CA 1
ATOM 5329 C C . GLU B 1 197 ? -18.938 -20.188 8.555 1 97.62 197 GLU B C 1
ATOM 5331 O O . GLU B 1 197 ? -19.656 -20.391 7.582 1 97.62 197 GLU B O 1
ATOM 5336 N N . HIS B 1 198 ? -19.203 -19.406 9.555 1 98.06 198 HIS B N 1
ATOM 5337 C CA . HIS B 1 198 ? -20.469 -18.672 9.516 1 98.06 198 HIS B CA 1
ATOM 5338 C C . HIS B 1 198 ? -20.5 -17.703 8.336 1 98.06 198 HIS B C 1
ATOM 5340 O O . HIS B 1 198 ? -21.422 -17.75 7.523 1 98.06 198 HIS B O 1
ATOM 5346 N N . TYR B 1 199 ? -19.516 -16.844 8.258 1 98.31 199 TYR B N 1
ATOM 5347 C CA . TYR B 1 199 ? -19.469 -15.875 7.168 1 98.31 199 TYR B CA 1
ATOM 5348 C C . TYR B 1 199 ? -19.359 -16.578 5.82 1 98.31 199 TYR B C 1
ATOM 5350 O O . TYR B 1 199 ? -19.922 -16.109 4.824 1 98.31 199 TYR B O 1
ATOM 5358 N N . TYR B 1 200 ? -18.609 -17.641 5.766 1 97.56 200 TYR B N 1
ATOM 5359 C CA . TYR B 1 200 ? -18.469 -18.422 4.543 1 97.56 200 TYR B CA 1
ATOM 5360 C C . TYR B 1 200 ? -19.828 -18.953 4.074 1 97.56 200 TYR B C 1
ATOM 5362 O O . TYR B 1 200 ? -20.172 -18.812 2.898 1 97.56 200 TYR B O 1
ATOM 5370 N N . GLY B 1 201 ? -20.516 -19.578 5.02 1 97.81 201 GLY B N 1
ATOM 5371 C CA . GLY B 1 201 ? -21.844 -20.094 4.684 1 97.81 201 GLY B CA 1
ATOM 5372 C C . GLY B 1 201 ? -22.766 -19.031 4.133 1 97.81 201 GLY B C 1
ATOM 5373 O O . GLY B 1 201 ? -23.469 -19.266 3.143 1 97.81 201 GLY B O 1
ATOM 5374 N N . GLN B 1 202 ? -22.766 -17.875 4.754 1 98 202 GLN B N 1
ATOM 5375 C CA . GLN B 1 202 ? -23.594 -16.766 4.277 1 98 202 GLN B CA 1
ATOM 5376 C C . GLN B 1 202 ? -23.172 -16.344 2.873 1 98 202 GLN B C 1
ATOM 5378 O O . GLN B 1 202 ? -24.031 -16.094 2.018 1 98 202 GLN B O 1
ATOM 5383 N N . ALA B 1 203 ? -21.906 -16.25 2.637 1 98 203 ALA B N 1
ATOM 5384 C CA . ALA B 1 203 ? -21.406 -15.82 1.338 1 98 203 ALA B CA 1
ATOM 5385 C C . ALA B 1 203 ? -21.797 -16.812 0.241 1 98 203 ALA B C 1
ATOM 5387 O O . ALA B 1 203 ? -22.188 -16.406 -0.854 1 98 203 ALA B O 1
ATOM 5388 N N . VAL B 1 204 ? -21.641 -18.078 0.531 1 97.56 204 VAL B N 1
ATOM 5389 C CA . VAL B 1 204 ? -22 -19.109 -0.44 1 97.56 204 VAL B CA 1
ATOM 5390 C C . VAL B 1 204 ? -23.484 -19 -0.794 1 97.56 204 VAL B C 1
ATOM 5392 O O . VAL B 1 204 ? -23.844 -19.078 -1.968 1 97.56 204 VAL B O 1
ATOM 5395 N N . HIS B 1 205 ? -24.266 -18.828 0.22 1 97.5 205 HIS B N 1
ATOM 5396 C CA . HIS B 1 205 ? -25.703 -18.688 0.004 1 97.5 205 HIS B CA 1
ATOM 5397 C C . HIS B 1 205 ? -26.016 -17.469 -0.86 1 97.5 205 HIS B C 1
ATOM 5399 O O . HIS B 1 205 ? -26.828 -17.562 -1.791 1 97.5 205 HIS B O 1
ATOM 5405 N N . LEU B 1 206 ? -25.422 -16.391 -0.551 1 96.81 206 LEU B N 1
ATOM 5406 C CA . LEU B 1 206 ? -25.656 -15.148 -1.285 1 96.81 206 LEU B CA 1
ATOM 5407 C C . LEU B 1 206 ? -25.172 -15.273 -2.727 1 96.81 206 LEU B C 1
ATOM 5409 O O . LEU B 1 206 ? -25.812 -14.758 -3.646 1 96.81 206 LEU B O 1
ATOM 5413 N N . LEU B 1 207 ? -24.062 -15.922 -2.934 1 96.19 207 LEU B N 1
ATOM 5414 C CA . LEU B 1 207 ? -23.547 -16.125 -4.285 1 96.19 207 LEU B CA 1
ATOM 5415 C C . LEU B 1 207 ? -24.5 -17 -5.094 1 96.19 207 LEU B C 1
ATOM 5417 O O . LEU B 1 207 ? -24.781 -16.719 -6.258 1 96.19 207 LEU B O 1
ATOM 5421 N N . ALA B 1 208 ? -24.953 -18.062 -4.4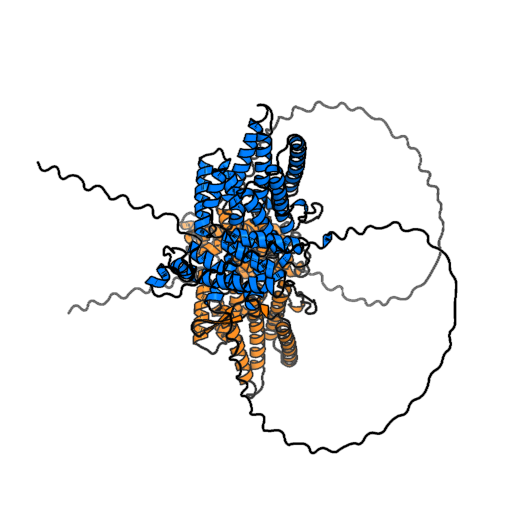96 1 95.06 208 ALA B N 1
ATOM 5422 C CA . ALA B 1 208 ? -25.891 -18.953 -5.164 1 95.06 208 ALA B CA 1
ATOM 5423 C C . ALA B 1 208 ? -27.156 -18.188 -5.582 1 95.06 208 ALA B C 1
ATOM 5425 O O . ALA B 1 208 ? -27.656 -18.375 -6.695 1 95.06 208 ALA B O 1
ATOM 5426 N N . ARG B 1 209 ? -27.625 -17.391 -4.672 1 94.88 209 ARG B N 1
ATOM 5427 C CA . ARG B 1 209 ? -28.812 -16.594 -4.965 1 94.88 209 ARG B CA 1
ATOM 5428 C C . ARG B 1 209 ? -28.547 -15.625 -6.113 1 94.88 209 ARG B C 1
ATOM 5430 O O . ARG B 1 209 ? -29.406 -15.438 -6.98 1 94.88 209 ARG B O 1
ATOM 5437 N N . LEU B 1 210 ? -27.406 -14.992 -6.102 1 93.44 210 LEU B N 1
ATOM 5438 C CA . LEU B 1 210 ? -27.031 -14.047 -7.141 1 93.44 210 LEU B CA 1
ATOM 5439 C C . LEU B 1 210 ? -27 -14.719 -8.508 1 93.44 210 LEU B C 1
ATOM 5441 O O . LEU B 1 210 ? -27.531 -14.188 -9.484 1 93.44 210 LEU B O 1
ATOM 5445 N N . LEU B 1 211 ? -26.375 -15.852 -8.617 1 91.12 211 LEU B N 1
ATOM 5446 C CA . LEU B 1 211 ? -26.203 -16.562 -9.875 1 91.12 211 LEU B CA 1
ATOM 5447 C C . LEU B 1 211 ? -27.547 -17.062 -10.398 1 91.12 211 LEU B C 1
ATOM 5449 O O . LEU B 1 211 ? -27.75 -17.141 -11.617 1 91.12 211 LEU B O 1
ATOM 5453 N N . ASN B 1 212 ? -28.438 -17.297 -9.523 1 88.94 212 ASN B N 1
ATOM 5454 C CA . ASN B 1 212 ? -29.75 -17.797 -9.914 1 88.94 212 ASN B CA 1
ATOM 5455 C C . ASN B 1 212 ? -30.688 -16.656 -10.289 1 88.94 212 ASN B C 1
ATOM 5457 O O . ASN B 1 212 ? -31.391 -16.719 -11.305 1 88.94 212 ASN B O 1
ATOM 5461 N N . ALA B 1 213 ? -30.625 -15.617 -9.555 1 86.19 213 ALA B N 1
ATOM 5462 C CA . ALA B 1 213 ? -31.641 -14.562 -9.672 1 86.19 213 ALA B CA 1
ATOM 5463 C C . ALA B 1 213 ? -31.156 -13.445 -10.586 1 86.19 213 ALA B C 1
ATOM 5465 O O . ALA B 1 213 ? -31.953 -12.781 -11.25 1 86.19 213 ALA B O 1
ATOM 5466 N N . TYR B 1 214 ? -29.922 -13.203 -10.633 1 79.81 214 TYR B N 1
ATOM 5467 C CA . TYR B 1 214 ? -29.406 -12.055 -11.359 1 79.81 214 TYR B CA 1
ATOM 5468 C C . TYR B 1 214 ? -28.203 -12.445 -12.211 1 79.81 214 TYR B C 1
ATOM 5470 O O . TYR B 1 214 ? -27.094 -11.938 -12.008 1 79.81 214 TYR B O 1
ATOM 5478 N N . PRO B 1 215 ? -28.5 -13.125 -13.25 1 71.69 215 PRO B N 1
ATOM 5479 C CA . PRO B 1 215 ? -27.375 -13.672 -14.023 1 71.69 215 PRO B CA 1
ATOM 5480 C C . PRO B 1 215 ? -26.578 -12.594 -14.758 1 71.69 215 PRO B C 1
ATOM 5482 O O . PRO B 1 215 ? -25.438 -12.82 -15.156 1 71.69 215 PRO B O 1
ATOM 5485 N N . SER B 1 216 ? -27.094 -11.406 -14.602 1 75.88 216 SER B N 1
ATOM 5486 C CA . SER B 1 216 ? -26.406 -10.336 -15.32 1 75.88 216 SER B CA 1
ATOM 5487 C C . SER B 1 216 ? -25.391 -9.633 -14.422 1 75.88 216 SER B C 1
ATOM 5489 O O . SER B 1 216 ? -24.516 -8.914 -14.914 1 75.88 216 SER B O 1
ATOM 5491 N N . LYS B 1 217 ? -25.469 -9.836 -13.156 1 81.56 217 LYS B N 1
ATOM 5492 C CA . LYS B 1 217 ? -24.547 -9.172 -12.234 1 81.56 217 LYS B CA 1
ATOM 5493 C C . LYS B 1 217 ? -23.234 -9.961 -12.102 1 81.56 217 LYS B C 1
ATOM 5495 O O . LYS B 1 217 ? -22.875 -10.391 -11.008 1 81.56 217 LYS B O 1
ATOM 5500 N N . MET B 1 218 ? -22.5 -9.922 -13.18 1 87.94 218 MET B N 1
ATOM 5501 C CA . MET B 1 218 ? -21.359 -10.812 -13.305 1 87.94 218 MET B CA 1
ATOM 5502 C C . MET B 1 218 ? -20.156 -10.242 -12.555 1 87.94 218 MET B C 1
ATOM 5504 O O . MET B 1 218 ? -19.25 -10.984 -12.156 1 87.94 218 MET B O 1
ATOM 5508 N N . GLU B 1 219 ? -20.188 -9 -12.305 1 92 219 GLU B N 1
ATOM 5509 C CA . GLU B 1 219 ? -19.062 -8.398 -11.578 1 92 219 GLU B CA 1
ATOM 5510 C C . GLU B 1 219 ? -19.016 -8.891 -10.133 1 92 219 GLU B C 1
ATOM 5512 O O . GLU B 1 219 ? -17.969 -9.305 -9.656 1 92 219 GLU B O 1
ATOM 5517 N N . LEU B 1 220 ? -20.188 -8.945 -9.508 1 94 220 LEU B N 1
ATOM 5518 C CA . LEU B 1 220 ? -20.234 -9.438 -8.141 1 94 220 LEU B CA 1
ATOM 5519 C C . LEU B 1 220 ? -20 -10.945 -8.094 1 94 220 LEU B C 1
ATOM 5521 O O . LEU B 1 220 ? -19.406 -11.461 -7.145 1 94 220 LEU B O 1
ATOM 5525 N N . ALA B 1 221 ? -20.484 -11.594 -9.086 1 95.38 221 ALA B N 1
ATOM 5526 C CA . ALA B 1 221 ? -20.359 -13.047 -9.133 1 95.38 221 ALA B CA 1
ATOM 5527 C C . ALA B 1 221 ? -18.891 -13.461 -9.195 1 95.38 221 ALA B C 1
ATOM 5529 O O . ALA B 1 221 ? -18.469 -14.367 -8.477 1 95.38 221 ALA B O 1
ATOM 5530 N N . ILE B 1 222 ? -18.172 -12.836 -10.086 1 96.56 222 ILE B N 1
ATOM 5531 C CA . ILE B 1 222 ? -16.766 -13.211 -10.234 1 96.56 222 ILE B CA 1
ATOM 5532 C C . ILE B 1 222 ? -15.992 -12.852 -8.969 1 96.56 222 ILE B C 1
ATOM 5534 O O . ILE B 1 222 ? -15.125 -13.609 -8.523 1 96.56 222 ILE B O 1
ATOM 5538 N N . VAL B 1 223 ? -16.312 -11.719 -8.359 1 97.31 223 VAL B N 1
ATOM 5539 C CA . VAL B 1 223 ? -15.656 -11.289 -7.125 1 97.31 223 VAL B CA 1
ATOM 5540 C C . VAL B 1 223 ? -15.945 -12.289 -6.008 1 97.31 223 VAL B C 1
ATOM 5542 O O . VAL B 1 223 ? -15.031 -12.742 -5.32 1 97.31 223 VAL B O 1
ATOM 5545 N N . GLY B 1 224 ? -17.219 -12.586 -5.855 1 97.31 224 GLY B N 1
ATOM 5546 C CA . GLY B 1 224 ? -17.594 -13.547 -4.832 1 97.31 224 GLY B CA 1
ATOM 5547 C C . GLY B 1 224 ? -16.922 -14.891 -5.004 1 97.31 224 GLY B C 1
ATOM 5548 O O . GLY B 1 224 ? -16.406 -15.469 -4.035 1 97.31 224 GLY B O 1
ATOM 5549 N N . THR B 1 225 ? -16.859 -15.367 -6.211 1 97.12 225 THR B N 1
ATOM 5550 C CA . THR B 1 225 ? -16.266 -16.672 -6.508 1 97.12 225 THR B CA 1
ATOM 5551 C C . THR B 1 225 ? -14.758 -16.656 -6.223 1 97.12 225 THR B C 1
ATOM 5553 O O . THR B 1 225 ? -14.219 -17.609 -5.672 1 97.12 225 THR B O 1
ATOM 5556 N N . ILE B 1 226 ? -14.102 -15.562 -6.582 1 97.38 226 ILE B N 1
ATOM 5557 C CA . ILE B 1 226 ? -12.672 -15.438 -6.355 1 97.38 226 ILE B CA 1
ATOM 5558 C C . ILE B 1 226 ? -12.383 -15.406 -4.855 1 97.38 226 ILE B C 1
ATOM 5560 O O . ILE B 1 226 ? -11.438 -16.031 -4.387 1 97.38 226 ILE B O 1
ATOM 5564 N N . LEU B 1 227 ? -13.164 -14.672 -4.105 1 98 227 LEU B N 1
ATOM 5565 C CA . LEU B 1 227 ? -12.969 -14.578 -2.662 1 98 227 LEU B CA 1
ATOM 5566 C C . LEU B 1 227 ? -13.203 -15.93 -1.996 1 98 227 LEU B C 1
ATOM 5568 O O . LEU B 1 227 ? -12.43 -16.344 -1.13 1 98 227 LEU B O 1
ATOM 5572 N N . LEU B 1 228 ? -14.211 -16.625 -2.4 1 96.81 228 LEU B N 1
ATOM 5573 C CA . LEU B 1 228 ? -14.516 -17.938 -1.813 1 96.81 228 LEU B CA 1
ATOM 5574 C C . LEU B 1 228 ? -13.477 -18.969 -2.215 1 96.81 228 LEU B C 1
ATOM 5576 O O . LEU B 1 228 ? -13.125 -19.844 -1.416 1 96.81 228 LEU B O 1
ATOM 5580 N N . SER B 1 229 ? -13.016 -18.891 -3.465 1 95.69 229 SER B N 1
ATOM 5581 C CA . SER B 1 229 ? -11.914 -19.75 -3.889 1 95.69 229 SER B CA 1
ATOM 5582 C C . SER B 1 229 ? -10.664 -19.5 -3.045 1 95.69 229 SER B C 1
ATOM 5584 O O . SER B 1 229 ? -9.953 -20.438 -2.688 1 95.69 229 SER B O 1
ATOM 5586 N N . SER B 1 230 ? -10.414 -18.234 -2.744 1 96 230 SER B N 1
ATOM 5587 C CA . SER B 1 230 ? -9.258 -17.875 -1.934 1 96 230 SER B CA 1
ATOM 5588 C C . SER B 1 230 ? -9.398 -18.375 -0.504 1 96 230 SER B C 1
ATOM 5590 O O . SER B 1 230 ? -8.406 -18.75 0.127 1 96 230 SER B O 1
ATOM 5592 N N . TYR B 1 231 ? -10.609 -18.391 -0.011 1 96.38 231 TYR B N 1
ATOM 5593 C CA . TYR B 1 231 ? -10.898 -18.984 1.29 1 96.38 231 TYR B CA 1
ATOM 5594 C C . TYR B 1 231 ? -10.477 -20.438 1.331 1 96.38 231 TYR B C 1
ATOM 5596 O O . TYR B 1 231 ? -9.82 -20.875 2.279 1 96.38 231 TYR B O 1
ATOM 5604 N N . GLU B 1 232 ? -10.789 -21.156 0.264 1 93.31 232 GLU B N 1
ATOM 5605 C CA . GLU B 1 232 ? -10.469 -22.578 0.188 1 93.31 232 GLU B CA 1
ATOM 5606 C C . GLU B 1 232 ? -8.977 -22.797 0.009 1 93.31 232 GLU B C 1
ATOM 5608 O O . GLU B 1 232 ? -8.422 -23.797 0.497 1 93.31 232 GLU B O 1
ATOM 5613 N N . LEU B 1 233 ? -8.383 -21.875 -0.651 1 90.62 233 LEU B N 1
ATOM 5614 C CA . LEU B 1 233 ? -6.953 -21.984 -0.936 1 90.62 233 LEU B CA 1
ATOM 5615 C C . LEU B 1 233 ? -6.133 -21.797 0.335 1 90.62 233 LEU B C 1
ATOM 5617 O O . LEU B 1 233 ? -5.008 -22.297 0.426 1 90.62 233 LEU B O 1
ATOM 5621 N N . LEU B 1 234 ? -6.617 -20.969 1.279 1 89.5 234 LEU B N 1
ATOM 5622 C CA . LEU B 1 234 ? -5.902 -20.797 2.539 1 89.5 234 LEU B CA 1
ATOM 5623 C C . LEU B 1 234 ? -5.754 -22.125 3.27 1 89.5 234 LEU B C 1
ATOM 5625 O O . LEU B 1 234 ? -4.723 -22.375 3.9 1 89.5 234 LEU B O 1
ATOM 5629 N N . ALA B 1 235 ? -6.82 -22.859 3.076 1 79.81 235 ALA B N 1
ATOM 5630 C CA . ALA B 1 235 ? -6.785 -24.172 3.711 1 79.81 235 ALA B CA 1
ATOM 5631 C C . ALA B 1 235 ? -6.504 -25.281 2.686 1 79.81 235 ALA B C 1
ATOM 5633 O O . ALA B 1 235 ? -6.266 -24.984 1.51 1 79.81 235 ALA B O 1
ATOM 5634 N N . PHE B 1 236 ? -6.48 -26.5 3.018 1 71.5 236 PHE B N 1
ATOM 5635 C CA . PHE B 1 236 ? -6.285 -27.609 2.082 1 71.5 236 PHE B CA 1
ATOM 5636 C C . PHE B 1 236 ? -7.379 -27.609 1.019 1 71.5 236 PHE B C 1
ATOM 5638 O O . PHE B 1 236 ? -8.539 -27.875 1.319 1 71.5 236 PHE B O 1
ATOM 5645 N N . PRO B 1 237 ? -6.852 -27.141 -0.185 1 71.25 237 PRO B N 1
ATOM 5646 C CA . PRO B 1 237 ? -7.844 -27.062 -1.257 1 71.25 237 PRO B CA 1
ATOM 5647 C C . PRO B 1 237 ? -8.469 -28.422 -1.582 1 71.25 237 PRO B C 1
ATOM 5649 O O . PRO B 1 237 ? -7.766 -29.328 -2.021 1 71.25 237 PRO B O 1
ATOM 5652 N N . GLY B 1 238 ? -9.766 -28.5 -1.271 1 78.19 238 GLY B N 1
ATOM 5653 C CA . GLY B 1 238 ? -10.516 -29.719 -1.537 1 78.19 238 GLY B CA 1
ATOM 5654 C C . GLY B 1 238 ? -11.531 -29.562 -2.65 1 78.19 238 GLY B C 1
ATOM 5655 O O . GLY B 1 238 ? -11.289 -28.844 -3.625 1 78.19 238 GLY B O 1
ATOM 5656 N N . LEU B 1 239 ? -12.578 -30.219 -2.59 1 79.94 239 LEU B N 1
ATOM 5657 C CA . LEU B 1 239 ? -13.617 -30.25 -3.619 1 79.94 239 LEU B CA 1
ATOM 5658 C C . LEU B 1 239 ? -14.273 -28.875 -3.766 1 79.94 239 LEU B C 1
ATOM 5660 O O . LEU B 1 239 ? -14.594 -28.453 -4.875 1 79.94 239 LEU B O 1
ATOM 5664 N N . ASP B 1 240 ? -14.422 -28.203 -2.68 1 82.38 240 ASP B N 1
ATOM 5665 C CA . ASP B 1 240 ? -15.047 -26.891 -2.723 1 82.38 240 ASP B CA 1
ATOM 5666 C C . ASP B 1 240 ? -14.188 -25.906 -3.5 1 82.38 240 ASP B C 1
ATOM 5668 O O . ASP B 1 240 ? -14.711 -25.047 -4.227 1 82.38 240 ASP B O 1
ATOM 5672 N N . TYR B 1 241 ? -12.914 -26.031 -3.332 1 87.25 241 TYR B N 1
ATOM 5673 C CA . TYR B 1 241 ? -12.023 -25.188 -4.113 1 87.25 241 TYR B CA 1
ATOM 5674 C C . TYR B 1 241 ? -12.195 -25.438 -5.605 1 87.25 241 TYR B C 1
ATOM 5676 O O . TYR B 1 241 ? -12.297 -24.484 -6.395 1 87.25 241 TYR B O 1
ATOM 5684 N N . GLN B 1 242 ? -12.25 -26.688 -5.949 1 88.38 242 GLN B N 1
ATOM 5685 C CA . GLN B 1 242 ? -12.398 -27.062 -7.355 1 88.38 242 GLN B CA 1
ATOM 5686 C C . GLN B 1 242 ? -13.695 -26.484 -7.93 1 88.38 242 GLN B C 1
ATOM 5688 O O . GLN B 1 242 ? -13.727 -26.016 -9.07 1 88.38 242 GLN B O 1
ATOM 5693 N N . ARG B 1 243 ? -14.688 -26.531 -7.121 1 90.31 243 ARG B N 1
ATOM 5694 C CA . ARG B 1 243 ? -15.969 -26 -7.562 1 90.31 243 ARG B CA 1
ATOM 5695 C C . ARG B 1 243 ? -15.891 -24.5 -7.793 1 90.31 243 ARG B C 1
ATOM 5697 O O . ARG B 1 243 ? -16.328 -24 -8.836 1 90.31 243 ARG B O 1
ATOM 5704 N N . HIS B 1 244 ? -15.359 -23.859 -6.809 1 91.38 244 HIS B N 1
ATOM 5705 C CA . HIS B 1 244 ? -15.219 -22.406 -6.957 1 91.38 244 HIS B CA 1
ATOM 5706 C C . HIS B 1 244 ? -14.305 -22.062 -8.125 1 91.38 244 HIS B C 1
ATOM 5708 O O . HIS B 1 244 ? -14.578 -21.125 -8.875 1 91.38 244 HIS B O 1
ATOM 5714 N N . PHE B 1 245 ? -13.32 -22.828 -8.25 1 91.88 245 PHE B N 1
ATOM 5715 C CA . PHE B 1 245 ? -12.336 -22.594 -9.305 1 91.88 245 PHE B CA 1
ATOM 5716 C C . PHE B 1 245 ? -12.961 -22.781 -10.68 1 91.88 245 PHE B C 1
ATOM 5718 O O . PHE B 1 245 ? -12.789 -21.953 -11.57 1 91.88 245 PHE B O 1
ATOM 5725 N N . LYS B 1 246 ? -13.68 -23.844 -10.875 1 91.88 246 LYS B N 1
ATOM 5726 C CA . LYS B 1 246 ? -14.383 -24.094 -12.133 1 91.88 246 LYS B CA 1
ATOM 5727 C C . LYS B 1 246 ? -15.461 -23.047 -12.383 1 91.88 246 LYS B C 1
ATOM 5729 O O . LYS B 1 246 ? -15.688 -22.641 -13.523 1 91.88 246 LYS B O 1
ATOM 5734 N N . GLY B 1 247 ? -16.125 -22.703 -11.289 1 92.06 247 GLY B N 1
ATOM 5735 C CA . GLY B 1 247 ? -17.078 -21.609 -11.398 1 92.06 247 GLY B CA 1
ATOM 5736 C C . GLY B 1 247 ? -16.453 -20.312 -11.883 1 92.06 247 GLY B C 1
ATOM 5737 O O . GLY B 1 247 ? -17.016 -19.641 -12.758 1 92.06 247 GLY B O 1
ATOM 5738 N N . ALA B 1 248 ? -15.32 -20.016 -11.328 1 93.56 248 ALA B N 1
ATOM 5739 C CA . ALA B 1 248 ? -14.609 -18.812 -11.758 1 93.56 248 ALA B CA 1
ATOM 5740 C C . ALA B 1 248 ? -14.242 -18.891 -13.242 1 93.56 248 ALA B C 1
ATOM 5742 O O . ALA B 1 248 ? -14.367 -17.906 -13.969 1 93.56 248 ALA B O 1
ATOM 5743 N N . HIS B 1 249 ? -13.797 -20.016 -13.656 1 94.5 249 HIS B N 1
ATOM 5744 C CA . HIS B 1 249 ? -13.453 -20.219 -15.062 1 94.5 249 HIS B CA 1
ATOM 5745 C C . HIS B 1 249 ? -14.648 -19.938 -15.969 1 94.5 249 HIS B C 1
ATOM 5747 O O . HIS B 1 249 ? -14.516 -19.234 -16.969 1 94.5 249 HIS B O 1
ATOM 5753 N N . THR B 1 250 ? -15.758 -20.5 -15.586 1 93.56 250 THR B N 1
ATOM 5754 C CA . THR B 1 250 ? -16.969 -20.328 -16.375 1 93.56 250 THR B CA 1
ATOM 5755 C C . THR B 1 250 ? -17.344 -18.844 -16.484 1 93.56 250 THR B C 1
ATOM 5757 O O . THR B 1 250 ? -17.703 -18.359 -17.562 1 93.56 250 THR B O 1
ATOM 5760 N N . ILE B 1 251 ? -17.25 -18.141 -15.398 1 94.06 251 ILE B N 1
ATOM 5761 C CA . ILE B 1 251 ? -17.578 -16.734 -15.391 1 94.06 251 ILE B CA 1
ATOM 5762 C C . ILE B 1 251 ? -16.578 -15.953 -16.234 1 94.06 251 ILE B C 1
ATOM 5764 O O . ILE B 1 251 ? -16.969 -15.141 -17.078 1 94.06 251 ILE B O 1
ATOM 5768 N N . VAL B 1 252 ? -15.305 -16.203 -16.062 1 95 252 VAL B N 1
ATOM 5769 C CA . VAL B 1 252 ? -14.227 -15.523 -16.781 1 95 252 VAL B CA 1
ATOM 5770 C C . VAL B 1 252 ? -14.414 -15.703 -18.281 1 95 252 VAL B C 1
ATOM 5772 O O . VAL B 1 252 ? -14.273 -14.742 -19.047 1 95 252 VAL B O 1
ATOM 5775 N N . ASP B 1 253 ? -14.75 -16.859 -18.656 1 93.19 253 ASP B N 1
ATOM 5776 C CA . ASP B 1 253 ? -14.922 -17.188 -20.078 1 93.19 253 ASP B CA 1
ATOM 5777 C C . ASP B 1 253 ? -16.172 -16.516 -20.641 1 93.19 253 ASP B C 1
ATOM 5779 O O . ASP B 1 253 ? -16.141 -15.938 -21.719 1 93.19 253 ASP B O 1
ATOM 5783 N N . SER B 1 254 ? -17.219 -16.531 -19.875 1 91.94 254 SER B N 1
ATOM 5784 C CA . SER B 1 254 ? -18.516 -16.047 -20.344 1 91.94 254 SER B CA 1
ATOM 5785 C C . SER B 1 254 ? -18.484 -14.531 -20.562 1 91.94 254 SER B C 1
ATOM 5787 O O . SER B 1 254 ? -19.125 -14.023 -21.484 1 91.94 254 SER B O 1
ATOM 5789 N N . ILE B 1 255 ? -17.703 -13.828 -19.766 1 92.06 255 ILE B N 1
ATOM 5790 C CA . ILE B 1 255 ? -17.781 -12.375 -19.844 1 92.06 255 ILE B CA 1
ATOM 5791 C C . ILE B 1 255 ? -16.484 -11.82 -20.438 1 92.06 255 ILE B C 1
ATOM 5793 O O . ILE B 1 255 ? -16.266 -10.609 -20.438 1 92.06 255 ILE B O 1
ATOM 5797 N N . HIS B 1 256 ? -15.609 -12.672 -20.906 1 92.25 256 HIS B N 1
ATOM 5798 C CA . HIS B 1 256 ? -14.312 -12.234 -21.406 1 92.25 256 HIS B CA 1
ATOM 5799 C C . HIS B 1 256 ? -13.664 -11.234 -20.453 1 92.25 256 HIS B C 1
ATOM 5801 O O . HIS B 1 256 ? -13.305 -10.125 -20.859 1 92.25 256 HIS B O 1
ATOM 5807 N N . ALA B 1 257 ? -13.469 -11.711 -19.266 1 93.81 257 ALA B N 1
ATOM 5808 C CA . ALA B 1 257 ? -13.078 -10.867 -18.141 1 93.81 257 ALA B CA 1
ATOM 5809 C C . ALA B 1 257 ? -11.781 -10.125 -18.422 1 93.81 257 ALA B C 1
ATOM 5811 O O . ALA B 1 257 ? -11.586 -9 -17.969 1 93.81 257 ALA B O 1
ATOM 5812 N N . HIS B 1 258 ? -10.914 -10.633 -19.203 1 91.38 258 HIS B N 1
ATOM 5813 C CA . HIS B 1 258 ? -9.609 -10.039 -19.5 1 91.38 258 HIS B CA 1
ATOM 5814 C C . HIS B 1 258 ? -9.75 -8.797 -20.359 1 91.38 258 HIS B C 1
ATOM 5816 O O . HIS B 1 258 ? -8.844 -7.957 -20.406 1 91.38 258 HIS B O 1
ATOM 5822 N N . LYS B 1 259 ? -10.836 -8.648 -21.047 1 90.31 259 LYS B N 1
ATOM 5823 C CA . LYS B 1 259 ? -11.055 -7.52 -21.938 1 90.31 259 LYS B CA 1
ATOM 5824 C C . LYS B 1 259 ? -12.078 -6.547 -21.359 1 90.31 259 LYS B C 1
ATOM 5826 O O . LYS B 1 259 ? -12.469 -5.586 -22.031 1 90.31 259 LYS B O 1
ATOM 5831 N N . SER B 1 260 ? -12.422 -6.773 -20.156 1 92.38 260 SER B N 1
ATOM 5832 C CA . SER B 1 260 ? -13.484 -5.973 -19.562 1 92.38 260 SER B CA 1
ATOM 5833 C C . SER B 1 260 ? -13.031 -4.535 -19.328 1 92.38 260 SER B C 1
ATOM 5835 O O . SER B 1 260 ? -11.859 -4.285 -19.062 1 92.38 260 SER B O 1
ATOM 5837 N N . ALA B 1 261 ? -14.016 -3.635 -19.453 1 90.88 261 ALA B N 1
ATOM 5838 C CA . ALA B 1 261 ? -13.758 -2.238 -19.109 1 90.88 261 ALA B CA 1
ATOM 5839 C C . ALA B 1 261 ? -13.727 -2.043 -17.594 1 90.88 261 ALA B C 1
ATOM 5841 O O . ALA B 1 261 ? -13.148 -1.067 -17.109 1 90.88 261 ALA B O 1
ATOM 5842 N N . SER B 1 262 ? -14.352 -2.938 -16.859 1 92 262 SER B N 1
ATOM 5843 C CA . SER B 1 262 ? -14.375 -2.873 -15.398 1 92 262 SER B CA 1
ATOM 5844 C C . SER B 1 262 ? -13.023 -3.244 -14.805 1 92 262 SER B C 1
ATOM 5846 O O . SER B 1 262 ? -12.508 -4.336 -15.047 1 92 262 SER B O 1
ATOM 5848 N N . CYS B 1 263 ? -12.477 -2.289 -13.969 1 92.75 263 CYS B N 1
ATOM 5849 C CA . CYS B 1 263 ? -11.203 -2.555 -13.305 1 92.75 263 CYS B CA 1
ATOM 5850 C C . CYS B 1 263 ? -11.32 -3.736 -12.352 1 92.75 263 CYS B C 1
ATOM 5852 O O . CYS B 1 263 ? -10.391 -4.531 -12.219 1 92.75 263 CYS B O 1
ATOM 5854 N N . LEU B 1 264 ? -12.453 -3.824 -11.766 1 95.06 264 LEU B N 1
ATOM 5855 C CA . LEU B 1 264 ? -12.68 -4.898 -10.805 1 95.06 264 LEU B CA 1
ATOM 5856 C C . LEU B 1 264 ? -12.703 -6.254 -11.5 1 95.06 264 LEU B C 1
ATOM 5858 O O . LEU B 1 264 ? -12.117 -7.223 -11.008 1 95.06 264 LEU B O 1
ATOM 5862 N N . ILE B 1 265 ? -13.328 -6.363 -12.641 1 96.75 265 ILE B N 1
ATOM 5863 C CA . ILE B 1 265 ? -13.391 -7.602 -13.406 1 96.75 265 ILE B CA 1
ATOM 5864 C C . ILE B 1 265 ? -12 -7.969 -13.914 1 96.75 265 ILE B C 1
ATOM 5866 O O . ILE B 1 265 ? -11.578 -9.125 -13.812 1 96.75 265 ILE B O 1
ATOM 5870 N N . ARG B 1 266 ? -11.227 -7.016 -14.359 1 96.19 266 ARG B N 1
ATOM 5871 C CA . ARG B 1 266 ? -9.883 -7.281 -14.859 1 96.19 266 ARG B CA 1
ATOM 5872 C C . ARG B 1 266 ? -8.969 -7.75 -13.734 1 96.19 266 ARG B C 1
ATOM 5874 O O . ARG B 1 266 ? -8.172 -8.68 -13.922 1 96.19 266 ARG B O 1
ATOM 5881 N N . ALA B 1 267 ? -9.086 -7.051 -12.609 1 97.5 267 ALA B N 1
ATOM 5882 C CA . ALA B 1 267 ? -8.305 -7.469 -11.453 1 97.5 267 ALA B CA 1
ATOM 5883 C C . ALA B 1 267 ? -8.648 -8.898 -11.047 1 97.5 267 ALA B C 1
ATOM 5885 O O . ALA B 1 267 ? -7.758 -9.695 -10.727 1 97.5 267 ALA B O 1
ATOM 5886 N N . SER B 1 268 ? -9.93 -9.227 -11.094 1 97.75 268 SER B N 1
ATOM 5887 C CA . SER B 1 268 ? -10.383 -10.57 -10.758 1 97.75 268 SER B CA 1
ATOM 5888 C C . SER B 1 268 ? -9.828 -11.602 -11.734 1 97.75 268 SER B C 1
ATOM 5890 O O . SER B 1 268 ? -9.461 -12.711 -11.336 1 97.75 268 SER B O 1
ATOM 5892 N N . PHE B 1 269 ? -9.742 -11.25 -12.953 1 97.5 269 PHE B N 1
ATOM 5893 C CA . PHE B 1 269 ? -9.172 -12.141 -13.953 1 97.5 269 PHE B CA 1
ATOM 5894 C C . PHE B 1 269 ? -7.734 -12.5 -13.609 1 97.5 269 PHE B C 1
ATOM 5896 O O . PHE B 1 269 ? -7.344 -13.672 -13.672 1 97.5 269 PHE B O 1
ATOM 5903 N N . TRP B 1 270 ? -6.98 -11.531 -13.305 1 97.56 270 TRP B N 1
ATOM 5904 C CA . TRP B 1 270 ? -5.562 -11.789 -13.07 1 97.56 270 TRP B CA 1
ATOM 5905 C C . TRP B 1 270 ? -5.359 -12.586 -11.781 1 97.56 270 TRP B C 1
ATOM 5907 O O . TRP B 1 270 ? -4.41 -13.367 -11.68 1 97.56 270 TRP B O 1
ATOM 5917 N N . ILE B 1 271 ? -6.227 -12.383 -10.758 1 97.88 271 ILE B N 1
ATOM 5918 C CA . ILE B 1 271 ? -6.18 -13.242 -9.578 1 97.88 271 ILE B CA 1
ATOM 5919 C C . ILE B 1 271 ? -6.512 -14.68 -9.969 1 97.88 271 ILE B C 1
ATOM 5921 O O . ILE B 1 271 ? -5.805 -15.609 -9.594 1 97.88 271 ILE B O 1
ATOM 5925 N N . TYR B 1 272 ? -7.559 -14.836 -10.758 1 97 272 TYR B N 1
ATOM 5926 C CA . TYR B 1 272 ? -7.926 -16.141 -11.289 1 97 272 TYR B CA 1
ATOM 5927 C C . TYR B 1 272 ? -6.773 -16.75 -12.07 1 97 272 TYR B C 1
ATOM 5929 O O . TYR B 1 272 ? -6.48 -17.938 -11.93 1 97 272 TYR B O 1
ATOM 5937 N N . ALA B 1 273 ? -6.152 -15.938 -12.922 1 97.5 273 ALA B N 1
ATOM 5938 C CA . ALA B 1 273 ? -5.047 -16.406 -13.758 1 97.5 273 ALA B CA 1
ATOM 5939 C C . ALA B 1 273 ? -3.914 -16.969 -12.914 1 97.5 273 ALA B C 1
ATOM 5941 O O . ALA B 1 273 ? -3.305 -17.969 -13.266 1 97.5 273 ALA B O 1
ATOM 5942 N N . ARG B 1 274 ? -3.574 -16.328 -11.82 1 96.88 274 ARG B N 1
ATOM 5943 C CA . ARG B 1 274 ? -2.529 -16.828 -10.938 1 96.88 274 ARG B CA 1
ATOM 5944 C C . ARG B 1 274 ? -2.943 -18.141 -10.289 1 96.88 274 ARG B C 1
ATOM 5946 O O . ARG B 1 274 ? -2.127 -19.062 -10.164 1 96.88 274 ARG B O 1
ATOM 5953 N N . HIS B 1 275 ? -4.219 -18.203 -9.922 1 94.81 275 HIS B N 1
ATOM 5954 C CA . HIS B 1 275 ? -4.734 -19.469 -9.406 1 94.81 275 HIS B CA 1
ATOM 5955 C C . HIS B 1 275 ? -4.637 -20.578 -10.461 1 94.81 275 HIS B C 1
ATOM 5957 O O . HIS B 1 275 ? -4.289 -21.703 -10.141 1 94.81 275 HIS B O 1
ATOM 5963 N N . GLU B 1 276 ? -4.949 -20.156 -11.625 1 94.81 276 GLU B N 1
ATOM 5964 C CA . GLU B 1 276 ? -4.953 -21.109 -12.742 1 94.81 276 GLU B CA 1
ATOM 5965 C C . GLU B 1 276 ? -3.561 -21.672 -12.992 1 94.81 276 GLU B C 1
ATOM 5967 O O . GLU B 1 276 ? -3.406 -22.875 -13.211 1 94.81 276 GLU B O 1
ATOM 5972 N N . VAL B 1 277 ? -2.615 -20.859 -13 1 96.62 277 VAL B N 1
ATOM 5973 C CA . VAL B 1 277 ? -1.242 -21.297 -13.234 1 96.62 277 VAL B CA 1
ATOM 5974 C C . VAL B 1 277 ? -0.797 -22.219 -12.094 1 96.62 277 VAL B C 1
ATOM 5976 O O . VAL B 1 277 ? -0.182 -23.25 -12.336 1 96.62 277 VAL B O 1
ATOM 5979 N N . ALA B 1 278 ? -1.081 -21.828 -10.875 1 93.69 278 ALA B N 1
ATOM 5980 C CA . ALA B 1 278 ? -0.721 -22.641 -9.719 1 93.69 278 ALA B CA 1
ATOM 5981 C C . ALA B 1 278 ? -1.39 -24.016 -9.789 1 93.69 278 ALA B C 1
ATOM 5983 O O . ALA B 1 278 ? -0.75 -25.047 -9.531 1 93.69 278 ALA B O 1
ATOM 5984 N N . GLU B 1 279 ? -2.648 -24.031 -10.141 1 91.06 279 GLU B N 1
ATOM 5985 C CA . GLU B 1 279 ? -3.391 -25.281 -10.242 1 91.06 279 GLU B CA 1
ATOM 5986 C C . GLU B 1 279 ? -2.855 -26.141 -11.375 1 91.06 279 GLU B C 1
ATOM 5988 O O . GLU B 1 279 ? -2.781 -27.375 -11.25 1 91.06 279 GLU B O 1
ATOM 5993 N N . ALA B 1 280 ? -2.582 -25.516 -12.461 1 94.19 280 ALA B N 1
ATOM 5994 C CA . ALA B 1 280 ? -2.029 -26.234 -13.594 1 94.19 280 ALA B CA 1
ATOM 5995 C C . ALA B 1 280 ? -0.705 -26.906 -13.234 1 94.19 280 ALA B C 1
ATOM 5997 O O . ALA B 1 280 ? -0.456 -28.047 -13.602 1 94.19 280 ALA B O 1
ATOM 5998 N N . LEU B 1 281 ? 0.122 -26.188 -12.516 1 92.94 281 LEU B N 1
ATOM 5999 C CA . LEU B 1 281 ? 1.395 -26.734 -12.055 1 92.94 281 LEU B CA 1
ATOM 6000 C C . LEU B 1 281 ? 1.173 -27.906 -11.102 1 92.94 281 LEU B C 1
ATOM 6002 O O . LEU B 1 281 ? 1.866 -28.922 -11.195 1 92.94 281 LEU B O 1
ATOM 6006 N N . ASN B 1 282 ? 0.249 -27.766 -10.273 1 87.31 282 ASN B N 1
ATOM 6007 C CA . ASN B 1 282 ? -0.055 -28.812 -9.289 1 87.31 282 ASN B CA 1
ATOM 6008 C C . ASN B 1 282 ? -0.571 -30.078 -9.953 1 87.31 282 ASN B C 1
ATOM 6010 O O . ASN B 1 282 ? -0.29 -31.188 -9.492 1 87.31 282 ASN B O 1
ATOM 6014 N N . ARG B 1 283 ? -1.284 -29.891 -11 1 87.44 283 ARG B N 1
ATOM 6015 C CA . ARG B 1 283 ? -1.9 -31.031 -11.664 1 87.44 283 ARG B CA 1
ATOM 6016 C C . ARG B 1 283 ? -1.034 -31.516 -12.82 1 87.44 283 ARG B C 1
ATOM 6018 O O . ARG B 1 283 ? -1.346 -32.531 -13.453 1 87.44 283 ARG B O 1
ATOM 6025 N N . ASN B 1 284 ? 0.018 -30.859 -13.125 1 91.06 284 ASN B N 1
ATOM 6026 C CA . ASN B 1 284 ? 0.819 -31.141 -14.312 1 91.06 284 ASN B CA 1
ATOM 6027 C C . ASN B 1 284 ? -0.048 -31.234 -15.562 1 91.06 284 ASN B C 1
ATOM 6029 O O . ASN B 1 284 ? 0.004 -32.219 -16.297 1 91.06 284 ASN B O 1
ATOM 6033 N N . SER B 1 285 ? -0.867 -30.312 -15.758 1 94.06 285 SER B N 1
ATOM 6034 C CA . SER B 1 285 ? -1.774 -30.219 -16.891 1 94.06 285 SER B CA 1
ATOM 6035 C C . SER B 1 285 ? -1.835 -28.797 -17.438 1 94.06 285 SER B C 1
ATOM 6037 O O . SER B 1 285 ? -1.421 -27.844 -16.766 1 94.06 285 SER B O 1
ATOM 6039 N N . PRO B 1 286 ? -2.229 -28.594 -18.656 1 95.44 286 PRO B N 1
ATOM 6040 C CA . PRO B 1 286 ? -2.395 -27.234 -19.188 1 95.44 286 PRO B CA 1
ATOM 6041 C C . PRO B 1 286 ? -3.439 -26.438 -18.406 1 95.44 286 PRO B C 1
ATOM 6043 O O . PRO B 1 286 ? -4.238 -27 -17.672 1 95.44 286 PRO B O 1
ATOM 6046 N N . THR B 1 287 ? -3.414 -25.141 -18.531 1 95.75 287 THR B N 1
ATOM 6047 C CA . THR B 1 287 ? -4.441 -24.281 -17.969 1 95.75 287 THR B CA 1
ATOM 6048 C C . THR B 1 287 ? -5.793 -24.547 -18.625 1 95.75 287 THR B C 1
ATOM 6050 O O . THR B 1 287 ? -5.859 -25.047 -19.734 1 95.75 287 THR B O 1
ATOM 6053 N N . LEU B 1 288 ? -6.863 -24.266 -17.891 1 93.38 288 LEU B N 1
ATOM 6054 C CA . LEU B 1 288 ? -8.203 -24.375 -18.469 1 93.38 288 LEU B CA 1
ATOM 6055 C C . LEU B 1 288 ? -8.461 -23.266 -19.484 1 93.38 288 LEU B C 1
ATOM 6057 O O . LEU B 1 288 ? -8.969 -23.531 -20.578 1 93.38 288 LEU B O 1
ATOM 6061 N N . HIS B 1 289 ? -8.117 -22.078 -19.109 1 92.69 289 HIS B N 1
ATOM 6062 C CA . HIS B 1 289 ? -8.234 -20.922 -20 1 92.69 289 HIS B CA 1
ATOM 6063 C C . HIS B 1 289 ? -6.988 -20.781 -20.875 1 92.69 289 HIS B C 1
ATOM 6065 O O . HIS B 1 289 ? -5.863 -20.906 -20.375 1 92.69 289 HIS B O 1
ATOM 6071 N N . ASP B 1 290 ? -7.164 -20.547 -22.172 1 93.25 290 ASP B N 1
ATOM 6072 C CA . ASP B 1 290 ? -6.055 -20.422 -23.109 1 93.25 290 ASP B CA 1
ATOM 6073 C C . ASP B 1 290 ? -5.266 -19.141 -22.859 1 93.25 290 ASP B C 1
ATOM 6075 O O . ASP B 1 290 ? -5.77 -18.047 -23.094 1 93.25 290 ASP B O 1
ATOM 6079 N N . PRO B 1 291 ? -4.004 -19.297 -22.484 1 95.38 291 PRO B N 1
ATOM 6080 C CA . PRO B 1 291 ? -3.203 -18.109 -22.219 1 95.38 291 PRO B CA 1
ATOM 6081 C C . PRO B 1 291 ? -3.006 -17.234 -23.453 1 95.38 291 PRO B C 1
ATOM 6083 O O . PRO B 1 291 ? -2.713 -16.047 -23.344 1 95.38 291 PRO B O 1
ATOM 6086 N N . GLY B 1 292 ? -3.125 -17.844 -24.625 1 92.19 292 GLY B N 1
ATOM 6087 C CA . GLY B 1 292 ? -3.02 -17.078 -25.859 1 92.19 292 GLY B CA 1
ATOM 6088 C C . GLY B 1 292 ? -4.043 -15.961 -25.953 1 92.19 292 GLY B C 1
ATOM 6089 O O . GLY B 1 292 ? -3.83 -14.984 -26.672 1 92.19 292 GLY B O 1
ATOM 6090 N N . SER B 1 293 ? -5.098 -16.109 -25.219 1 91.94 293 SER B N 1
ATOM 6091 C CA . SER B 1 293 ? -6.164 -15.117 -25.266 1 91.94 293 SER B CA 1
ATOM 6092 C C . SER B 1 293 ? -5.957 -14.047 -24.203 1 91.94 293 SER B C 1
ATOM 6094 O O . SER B 1 293 ? -6.672 -13.039 -24.188 1 91.94 293 SER B O 1
ATOM 6096 N N . TRP B 1 294 ? -4.969 -14.234 -23.312 1 94.25 294 TRP B N 1
ATOM 6097 C CA . TRP B 1 294 ? -4.719 -13.258 -22.266 1 94.25 294 TRP B CA 1
ATOM 6098 C C . TRP B 1 294 ? -4.098 -11.984 -22.828 1 94.25 294 TRP B C 1
ATOM 6100 O O . TRP B 1 294 ? -3.475 -12.016 -23.891 1 94.25 294 TRP B O 1
ATOM 6110 N N . PRO B 1 295 ? -4.297 -10.883 -22.172 1 89 295 PRO B N 1
ATOM 6111 C CA . PRO B 1 295 ? -3.693 -9.641 -22.656 1 89 295 PRO B CA 1
ATOM 6112 C C . PRO B 1 295 ? -2.176 -9.727 -22.781 1 89 295 PRO B C 1
ATOM 6114 O O . PRO B 1 295 ? -1.504 -10.203 -21.859 1 89 295 PRO B O 1
ATOM 6117 N N . LYS B 1 296 ? -1.724 -9.258 -23.906 1 86.19 296 LYS B N 1
ATOM 6118 C CA . LYS B 1 296 ? -0.285 -9.227 -24.156 1 86.19 296 LYS B CA 1
ATOM 6119 C C . LYS B 1 296 ? 0.279 -7.828 -23.953 1 86.19 296 LYS B C 1
ATOM 6121 O O . LYS B 1 296 ? -0.363 -6.836 -24.297 1 86.19 296 LYS B O 1
ATOM 6126 N N . PHE B 1 297 ? 1.35 -7.855 -23.297 1 77.69 297 PHE B N 1
ATOM 6127 C CA . PHE B 1 297 ? 2.049 -6.594 -23.078 1 77.69 297 PHE B CA 1
ATOM 6128 C C . PHE B 1 297 ? 2.793 -6.16 -24.328 1 77.69 297 PHE B C 1
ATOM 6130 O O . PHE B 1 297 ? 3.445 -6.977 -24.984 1 77.69 297 PHE B O 1
ATOM 6137 N N . ASP B 1 298 ? 2.402 -4.848 -24.594 1 74.12 298 ASP B N 1
ATOM 6138 C CA . ASP B 1 298 ? 3.217 -4.258 -25.656 1 74.12 298 ASP B CA 1
ATOM 6139 C C . ASP B 1 298 ? 4.555 -3.762 -25.109 1 74.12 298 ASP B C 1
ATOM 6141 O O . ASP B 1 298 ? 4.617 -2.719 -24.453 1 74.12 298 ASP B O 1
ATOM 6145 N N . LEU B 1 299 ? 5.48 -4.473 -25.406 1 64.38 299 LEU B N 1
ATOM 6146 C CA . LEU B 1 299 ? 6.809 -4.191 -24.875 1 64.38 299 LEU B CA 1
ATOM 6147 C C . LEU B 1 299 ? 7.379 -2.914 -25.484 1 64.38 299 LEU B C 1
ATOM 6149 O O . LEU B 1 299 ? 8.289 -2.307 -24.922 1 64.38 299 LEU B O 1
ATOM 6153 N N . LEU B 1 300 ? 6.777 -2.48 -26.547 1 61.59 300 LEU B N 1
ATOM 6154 C CA . LEU B 1 300 ? 7.293 -1.299 -27.219 1 61.59 300 LEU B CA 1
ATOM 6155 C C . LEU B 1 300 ? 6.746 -0.024 -26.594 1 61.59 300 LEU B C 1
ATOM 6157 O O . LEU B 1 300 ? 7.195 1.077 -26.906 1 61.59 300 LEU B O 1
ATOM 6161 N N . GLU B 1 301 ? 5.855 -0.21 -25.719 1 62.09 301 GLU B N 1
ATOM 6162 C CA . GLU B 1 301 ? 5.363 1 -25.062 1 62.09 301 GLU B CA 1
ATOM 6163 C C . GLU B 1 301 ? 6.426 1.604 -24.156 1 62.09 301 GLU B C 1
ATOM 6165 O O . GLU B 1 301 ? 7.191 0.879 -23.516 1 62.09 301 GLU B O 1
ATOM 6170 N N . ALA B 1 302 ? 6.902 2.805 -24.406 1 57.41 302 ALA B N 1
ATOM 6171 C CA . ALA B 1 302 ? 7.992 3.559 -23.797 1 57.41 302 ALA B CA 1
ATOM 6172 C C . ALA B 1 302 ? 8.086 3.266 -22.297 1 57.41 302 ALA B C 1
ATOM 6174 O O . ALA B 1 302 ? 9.172 3.006 -21.781 1 57.41 302 ALA B O 1
ATOM 6175 N N . GLU B 1 303 ? 7.07 3.504 -21.453 1 61.59 303 GLU B N 1
ATOM 6176 C CA . GLU B 1 303 ? 7.172 3.229 -20.031 1 61.59 303 GLU B CA 1
ATOM 6177 C C . GLU B 1 303 ? 6.125 2.209 -19.594 1 61.59 303 GLU B C 1
ATOM 6179 O O . GLU B 1 303 ? 4.953 2.549 -19.406 1 61.59 303 GLU B O 1
ATOM 6184 N N . PRO B 1 304 ? 6.691 0.999 -19.641 1 60.91 304 PRO B N 1
ATOM 6185 C CA . PRO B 1 304 ? 5.688 -0.015 -19.297 1 60.91 304 PRO B CA 1
ATOM 6186 C C . PRO B 1 304 ? 5.117 0.163 -17.891 1 60.91 304 PRO B C 1
ATOM 6188 O O . PRO B 1 304 ? 5.848 0.516 -16.969 1 60.91 304 PRO B O 1
ATOM 6191 N N . ALA B 1 305 ? 3.83 0.011 -17.891 1 80.5 305 ALA B N 1
ATOM 6192 C CA . ALA B 1 305 ? 3.176 -0.039 -16.594 1 80.5 305 ALA B CA 1
ATOM 6193 C C . ALA B 1 305 ? 3.625 -1.265 -15.797 1 80.5 305 ALA B C 1
ATOM 6195 O O . ALA B 1 305 ? 3.77 -2.354 -16.359 1 80.5 305 ALA B O 1
ATOM 6196 N N . GLU B 1 306 ? 3.975 -1.161 -14.625 1 86.62 306 GLU B N 1
ATOM 6197 C CA . GLU B 1 306 ? 4.484 -2.201 -13.734 1 86.62 306 GLU B CA 1
ATOM 6198 C C . GLU B 1 306 ? 3.57 -3.424 -13.734 1 86.62 306 GLU B C 1
ATOM 6200 O O . GLU B 1 306 ? 4.039 -4.559 -13.836 1 86.62 306 GLU B O 1
ATOM 6205 N N . ASP B 1 307 ? 2.289 -3.184 -13.695 1 89.94 307 ASP B N 1
ATOM 6206 C CA . ASP B 1 307 ? 1.335 -4.285 -13.594 1 89.94 307 ASP B CA 1
ATOM 6207 C C . ASP B 1 307 ? 1.329 -5.121 -14.875 1 89.94 307 ASP B C 1
ATOM 6209 O O . ASP B 1 307 ? 1.352 -6.352 -14.82 1 89.94 307 ASP B O 1
ATOM 6213 N N . SER B 1 308 ? 1.308 -4.387 -15.969 1 90.12 308 SER B N 1
ATOM 6214 C CA . SER B 1 308 ? 1.286 -5.094 -17.25 1 90.12 308 SER B CA 1
ATOM 6215 C C . SER B 1 308 ? 2.549 -5.926 -17.438 1 90.12 308 SER B C 1
ATOM 6217 O O . SER B 1 308 ? 2.492 -7.035 -17.969 1 90.12 308 SER B O 1
ATOM 6219 N N . PHE B 1 309 ? 3.605 -5.43 -17.047 1 91.56 309 PHE B N 1
ATOM 6220 C CA . PHE B 1 309 ? 4.883 -6.129 -17.156 1 91.56 309 PHE B CA 1
ATOM 6221 C C . PHE B 1 309 ? 4.883 -7.395 -16.312 1 91.56 309 PHE B C 1
ATOM 6223 O O . PHE B 1 309 ? 5.297 -8.461 -16.781 1 91.56 309 PHE B O 1
ATOM 6230 N N . CYS B 1 310 ? 4.488 -7.305 -15.078 1 94.81 310 CYS B N 1
ATOM 6231 C CA . CYS B 1 310 ? 4.441 -8.445 -14.172 1 94.81 310 CYS B CA 1
ATOM 6232 C C . CYS B 1 310 ? 3.426 -9.477 -14.648 1 94.81 310 CYS B C 1
ATOM 6234 O O . CYS B 1 310 ? 3.695 -10.68 -14.617 1 94.81 310 CYS B O 1
ATOM 6236 N N . ASN B 1 311 ? 2.262 -9.031 -15.117 1 95.62 311 ASN B N 1
ATOM 6237 C CA . ASN B 1 311 ? 1.231 -9.945 -15.602 1 95.62 311 ASN B CA 1
ATOM 6238 C C . ASN B 1 311 ? 1.661 -10.641 -16.891 1 95.62 311 ASN B C 1
ATOM 6240 O O . ASN B 1 311 ? 1.229 -11.766 -17.156 1 95.62 311 ASN B O 1
ATOM 6244 N N . ASP B 1 312 ? 2.494 -10.023 -17.625 1 95.12 312 ASP B N 1
ATOM 6245 C CA . ASP B 1 312 ? 2.953 -10.617 -18.875 1 95.12 312 ASP B CA 1
ATOM 6246 C C . ASP B 1 312 ? 3.795 -11.867 -18.609 1 95.12 312 ASP B C 1
ATOM 6248 O O . ASP B 1 312 ? 3.699 -12.852 -19.344 1 95.12 312 ASP B O 1
ATOM 6252 N N . VAL B 1 313 ? 4.68 -11.766 -17.688 1 96.56 313 VAL B N 1
ATOM 6253 C CA . VAL B 1 313 ? 5.488 -12.953 -17.406 1 96.56 313 VAL B CA 1
ATOM 6254 C C . VAL B 1 313 ? 4.594 -14.07 -16.891 1 96.56 313 VAL B C 1
ATOM 6256 O O . VAL B 1 313 ? 4.844 -15.25 -17.141 1 96.56 313 VAL B O 1
ATOM 6259 N N . LEU B 1 314 ? 3.541 -13.719 -16.156 1 97.81 314 LEU B N 1
ATOM 6260 C CA . LEU B 1 314 ? 2.568 -14.727 -15.75 1 97.81 314 LEU B CA 1
ATOM 6261 C C . LEU B 1 314 ? 1.927 -15.391 -16.953 1 97.81 314 LEU B C 1
ATOM 6263 O O . LEU B 1 314 ? 1.751 -16.609 -16.984 1 97.81 314 LEU B O 1
ATOM 6267 N N . ARG B 1 315 ? 1.549 -14.578 -17.922 1 97.25 315 ARG B N 1
ATOM 6268 C CA . ARG B 1 315 ? 1.016 -15.109 -19.172 1 97.25 315 ARG B CA 1
ATOM 6269 C C . ARG B 1 315 ? 2.02 -16.047 -19.844 1 97.25 315 ARG B C 1
ATOM 6271 O O . ARG B 1 315 ? 1.661 -17.125 -20.281 1 97.25 315 ARG B O 1
ATOM 6278 N N . LEU B 1 316 ? 3.232 -15.648 -19.922 1 97.25 316 LEU B N 1
ATOM 6279 C CA . LEU B 1 316 ? 4.281 -16.469 -20.516 1 97.25 316 LEU B CA 1
ATOM 6280 C C . LEU B 1 316 ? 4.449 -17.781 -19.75 1 97.25 316 LEU B C 1
ATOM 6282 O O . LEU B 1 316 ? 4.688 -18.828 -20.344 1 97.25 316 LEU B O 1
ATOM 6286 N N . THR B 1 317 ? 4.371 -17.656 -18.453 1 98.44 317 THR B N 1
ATOM 6287 C CA . THR B 1 317 ? 4.445 -18.859 -17.625 1 98.44 317 THR B CA 1
ATOM 6288 C C . THR B 1 317 ? 3.279 -19.797 -17.922 1 98.44 317 THR B C 1
ATOM 6290 O O . THR B 1 317 ? 3.465 -21.016 -18.047 1 98.44 317 THR B O 1
ATOM 6293 N N . ALA B 1 318 ? 2.094 -19.219 -18.047 1 98.25 318 ALA B N 1
ATOM 6294 C CA . ALA B 1 318 ? 0.928 -20.016 -18.406 1 98.25 318 ALA B CA 1
ATOM 6295 C C . ALA B 1 318 ? 1.135 -20.719 -19.75 1 98.25 318 ALA B C 1
ATOM 6297 O O . ALA B 1 318 ? 0.8 -21.891 -19.906 1 98.25 318 ALA B O 1
ATOM 6298 N N . GLU B 1 319 ? 1.669 -20.031 -20.688 1 97.19 319 GLU B N 1
ATOM 6299 C CA . GLU B 1 319 ? 1.96 -20.609 -22 1 97.19 319 GLU B CA 1
ATOM 6300 C C . GLU B 1 319 ? 2.977 -21.75 -21.875 1 97.19 319 GLU B C 1
ATOM 6302 O O . GLU B 1 319 ? 2.83 -22.781 -22.516 1 97.19 319 GLU B O 1
ATOM 6307 N N . THR B 1 320 ? 3.99 -21.516 -21.125 1 97.62 320 THR B N 1
ATOM 6308 C CA . THR B 1 320 ? 5.008 -22.531 -20.906 1 97.62 320 THR B CA 1
ATOM 6309 C C . THR B 1 320 ? 4.387 -23.797 -20.312 1 97.62 320 THR B C 1
ATOM 6311 O O . THR B 1 320 ? 4.664 -24.906 -20.781 1 97.62 320 THR B O 1
ATOM 6314 N N . VAL B 1 321 ? 3.564 -23.578 -19.312 1 97.44 321 VAL B N 1
ATOM 6315 C CA . VAL B 1 321 ? 2.9 -24.688 -18.656 1 97.44 321 VAL B CA 1
ATOM 6316 C C . VAL B 1 321 ? 2.047 -25.453 -19.656 1 97.44 321 VAL B C 1
ATOM 6318 O O . VAL B 1 321 ? 2.033 -26.688 -19.641 1 97.44 321 VAL B O 1
ATOM 6321 N N . CYS B 1 322 ? 1.381 -24.766 -20.531 1 96.06 322 CYS B N 1
ATOM 6322 C CA . CYS B 1 322 ? 0.514 -25.391 -21.516 1 96.06 322 CYS B CA 1
ATOM 6323 C C . CYS B 1 322 ? 1.327 -26.219 -22.5 1 96.06 322 CYS B C 1
ATOM 6325 O O . CYS B 1 322 ? 0.906 -27.312 -22.906 1 96.06 322 CYS B O 1
ATOM 6327 N N . ILE B 1 323 ? 2.465 -25.734 -22.922 1 94.69 323 ILE B N 1
ATOM 6328 C CA . ILE B 1 323 ? 3.303 -26.453 -23.859 1 94.69 323 ILE B CA 1
ATOM 6329 C C . ILE B 1 323 ? 3.924 -27.672 -23.172 1 94.69 323 ILE B C 1
ATOM 6331 O O . ILE B 1 323 ? 3.895 -28.781 -23.719 1 94.69 323 ILE B O 1
ATOM 6335 N N . VAL B 1 324 ? 4.434 -27.5 -22 1 95 324 VAL B N 1
ATOM 6336 C CA . VAL B 1 324 ? 5.18 -28.516 -21.281 1 95 324 VAL B CA 1
ATOM 6337 C C . VAL B 1 324 ? 4.242 -29.656 -20.875 1 95 324 VAL B C 1
ATOM 6339 O O . VAL B 1 324 ? 4.59 -30.828 -20.984 1 95 324 VAL B O 1
ATOM 6342 N N . PHE B 1 325 ? 3.076 -29.312 -20.469 1 93.62 325 PHE B N 1
ATOM 6343 C CA . PHE B 1 325 ? 2.184 -30.328 -19.938 1 93.62 325 PHE B CA 1
ATOM 6344 C C . PHE B 1 325 ? 1.077 -30.656 -20.922 1 93.62 325 PHE B C 1
ATOM 6346 O O . PHE B 1 325 ? 0.087 -31.297 -20.578 1 93.62 325 PHE B O 1
ATOM 6353 N N . GLY B 1 326 ? 1.188 -30.094 -22.094 1 89.75 326 GLY B N 1
ATOM 6354 C CA . GLY B 1 326 ? 0.227 -30.422 -23.141 1 89.75 326 GLY B CA 1
ATOM 6355 C C . GLY B 1 326 ? 0.34 -31.859 -23.625 1 89.75 326 GLY B C 1
ATOM 6356 O O . GLY B 1 326 ? 1.271 -32.562 -23.25 1 89.75 326 GLY B O 1
ATOM 6357 N N . LYS B 1 327 ? -0.635 -32.312 -24.438 1 81 327 LYS B N 1
ATOM 6358 C CA . LYS B 1 327 ? -0.664 -33.688 -24.969 1 81 327 LYS B CA 1
ATOM 6359 C C . LYS B 1 327 ? 0.567 -33.969 -25.828 1 81 327 LYS B C 1
ATOM 6361 O O . LYS B 1 327 ? 1.035 -33.062 -26.562 1 81 327 LYS B O 1
ATOM 6366 N N . THR B 1 328 ? 1.212 -35.156 -25.562 1 72.06 328 THR B N 1
ATOM 6367 C CA . THR B 1 328 ? 2.436 -35.562 -26.25 1 72.06 328 THR B CA 1
ATOM 6368 C C . THR B 1 328 ? 2.127 -36.531 -27.391 1 72.06 328 THR B C 1
ATOM 6370 O O . THR B 1 328 ? 1.283 -37.406 -27.25 1 72.06 328 THR B O 1
ATOM 6373 N N . SER B 1 329 ? 2.271 -36.188 -28.719 1 63.34 329 SER B N 1
ATOM 6374 C CA . SER B 1 329 ? 2.367 -37.062 -29.875 1 63.34 329 SER B CA 1
ATOM 6375 C C . SER B 1 329 ? 3.662 -36.844 -30.641 1 63.34 329 SER B C 1
ATOM 6377 O O . SER B 1 329 ? 4.316 -35.812 -30.469 1 63.34 329 SER B O 1
ATOM 6379 N N . ARG B 1 330 ? 4.223 -37.938 -31.391 1 59.03 330 ARG B N 1
ATOM 6380 C CA . ARG B 1 330 ? 5.477 -37.844 -32.125 1 59.03 330 ARG B CA 1
ATOM 6381 C C . ARG B 1 330 ? 5.48 -36.594 -33 1 59.03 330 ARG B C 1
ATOM 6383 O O . ARG B 1 330 ? 6.477 -35.875 -33.062 1 59.03 330 ARG B O 1
ATOM 6390 N N . SER B 1 331 ? 4.512 -36.344 -33.875 1 57.97 331 SER B N 1
ATOM 6391 C CA . SER B 1 331 ? 4.391 -35.188 -34.719 1 57.97 331 SER B CA 1
ATOM 6392 C C . SER B 1 331 ? 4.359 -33.875 -33.938 1 57.97 331 SER B C 1
ATOM 6394 O O . SER B 1 331 ? 4.883 -32.844 -34.375 1 57.97 331 SER B O 1
ATOM 6396 N N . ARG B 1 332 ? 4.145 -34.156 -32.656 1 71 332 ARG B N 1
ATOM 6397 C CA . ARG B 1 332 ? 3.943 -33 -31.766 1 71 332 ARG B CA 1
ATOM 6398 C C . ARG B 1 332 ? 5.246 -32.594 -31.078 1 71 332 ARG B C 1
ATOM 6400 O O . ARG B 1 332 ? 5.426 -31.453 -30.688 1 71 332 ARG B O 1
ATOM 6407 N N . THR B 1 333 ? 6.156 -33.531 -31.281 1 76.12 333 THR B N 1
ATOM 6408 C CA . THR B 1 333 ? 7.402 -33.25 -30.562 1 76.12 333 THR B CA 1
ATOM 6409 C C . THR B 1 333 ? 8.195 -32.125 -31.25 1 76.12 333 THR B C 1
ATOM 6411 O O . THR B 1 333 ? 8.727 -31.25 -30.578 1 76.12 333 THR B O 1
ATOM 6414 N N . LYS B 1 334 ? 8.297 -32.188 -32.594 1 78.81 334 LYS B N 1
ATOM 6415 C CA . LYS B 1 334 ? 9.023 -31.156 -33.312 1 78.81 334 LYS B CA 1
ATOM 6416 C C . LYS B 1 334 ? 8.352 -29.797 -33.094 1 78.81 334 LYS B C 1
ATOM 6418 O O . LYS B 1 334 ? 9.031 -28.781 -32.906 1 78.81 334 LYS B O 1
ATOM 6423 N N . ARG B 1 335 ? 7.117 -29.781 -33.219 1 82.88 335 ARG B N 1
ATOM 6424 C CA . ARG B 1 335 ? 6.371 -28.547 -33 1 82.88 335 ARG B CA 1
ATOM 6425 C C . ARG B 1 335 ? 6.566 -28.031 -31.578 1 82.88 335 ARG B C 1
ATOM 6427 O O . ARG B 1 335 ? 6.711 -26.828 -31.375 1 82.88 335 ARG B O 1
ATOM 6434 N N . ARG B 1 336 ? 6.637 -28.922 -30.719 1 88.12 336 ARG B N 1
ATOM 6435 C CA . ARG B 1 336 ? 6.828 -28.594 -29.312 1 88.12 336 ARG B CA 1
ATOM 6436 C C . ARG B 1 336 ? 8.188 -27.922 -29.078 1 88.12 336 ARG B C 1
ATOM 6438 O O . ARG B 1 336 ? 8.289 -26.938 -28.359 1 88.12 336 ARG B O 1
ATOM 6445 N N . LYS B 1 337 ? 9.172 -28.5 -29.688 1 86.12 337 LYS B N 1
ATOM 6446 C CA . LYS B 1 337 ? 10.508 -27.938 -29.562 1 86.12 337 LYS B CA 1
ATOM 6447 C C . LYS B 1 337 ? 10.578 -26.531 -30.156 1 86.12 337 LYS B C 1
ATOM 6449 O O . LYS B 1 337 ? 11.227 -25.641 -29.594 1 86.12 337 LYS B O 1
ATOM 6454 N N . ARG B 1 338 ? 9.93 -26.359 -31.234 1 89.44 338 ARG B N 1
ATOM 6455 C CA . ARG B 1 338 ? 9.883 -25.047 -31.859 1 89.44 338 ARG B CA 1
ATOM 6456 C C . ARG B 1 338 ? 9.148 -24.047 -30.984 1 89.44 338 ARG B C 1
ATOM 6458 O O . ARG B 1 338 ? 9.594 -22.906 -30.828 1 89.44 338 ARG B O 1
ATOM 6465 N N . ASP B 1 339 ? 8.031 -24.484 -30.438 1 92.38 339 ASP B N 1
ATOM 6466 C CA . ASP B 1 339 ? 7.246 -23.625 -29.562 1 92.38 339 ASP B CA 1
ATOM 6467 C C . ASP B 1 339 ? 8.047 -23.219 -28.312 1 92.38 339 ASP B C 1
ATOM 6469 O O . ASP B 1 339 ? 7.992 -22.078 -27.875 1 92.38 339 ASP B O 1
ATOM 6473 N N . LEU B 1 340 ? 8.781 -24.172 -27.797 1 93.12 340 LEU B N 1
ATOM 6474 C CA . LEU B 1 340 ? 9.602 -23.906 -26.609 1 93.12 340 LEU B CA 1
ATOM 6475 C C . LEU B 1 340 ? 10.719 -22.922 -26.938 1 93.12 340 LEU B C 1
ATOM 6477 O O . LEU B 1 340 ? 11.039 -22.062 -26.125 1 93.12 340 LEU B O 1
ATOM 6481 N N . SER B 1 341 ? 11.297 -23.094 -28.109 1 93.62 341 SER B N 1
ATOM 6482 C CA . SER B 1 341 ? 12.352 -22.172 -28.531 1 93.62 341 SER B CA 1
ATOM 6483 C C . SER B 1 341 ? 11.812 -20.75 -28.688 1 93.62 341 SER B C 1
ATOM 6485 O O . SER B 1 341 ? 12.477 -19.781 -28.312 1 93.62 341 SER B O 1
ATOM 6487 N N . THR B 1 342 ? 10.656 -20.641 -29.25 1 95.44 342 THR B N 1
ATOM 6488 C CA . THR B 1 342 ? 10.016 -19.328 -29.406 1 95.44 342 THR B CA 1
ATOM 6489 C C . THR B 1 342 ? 9.734 -18.703 -28.047 1 95.44 342 THR B C 1
ATOM 6491 O O . THR B 1 342 ? 10.016 -17.516 -27.844 1 95.44 342 THR B O 1
ATOM 6494 N N . LEU B 1 343 ? 9.195 -19.484 -27.172 1 96.25 343 LEU B N 1
ATOM 6495 C CA . LEU B 1 343 ? 8.875 -18.984 -25.828 1 96.25 343 LEU B CA 1
ATOM 6496 C C . LEU B 1 343 ? 10.141 -18.594 -25.078 1 96.25 343 LEU B C 1
ATOM 6498 O O . LEU B 1 343 ? 10.141 -17.625 -24.312 1 96.25 343 LEU B O 1
ATOM 6502 N N . GLN B 1 344 ? 11.195 -19.359 -25.281 1 97.12 344 GLN B N 1
ATOM 6503 C CA . GLN B 1 344 ? 12.477 -19.016 -24.672 1 97.12 344 GLN B CA 1
ATOM 6504 C C . GLN B 1 344 ? 12.945 -17.641 -25.125 1 97.12 344 GLN B C 1
ATOM 6506 O O . GLN B 1 344 ? 13.453 -16.859 -24.328 1 97.12 344 GLN B O 1
ATOM 6511 N N . GLY B 1 345 ? 12.812 -17.406 -26.422 1 96.38 345 GLY B N 1
ATOM 6512 C CA . GLY B 1 345 ? 13.148 -16.109 -26.953 1 96.38 345 GLY B CA 1
ATOM 6513 C C . GLY B 1 345 ? 12.336 -14.977 -26.344 1 96.38 345 GLY B C 1
ATOM 6514 O O . GLY B 1 345 ? 12.875 -13.922 -26.016 1 96.38 345 GLY B O 1
ATOM 6515 N N . GLU B 1 346 ? 11.047 -15.172 -26.172 1 94.75 346 GLU B N 1
ATOM 6516 C CA . GLU B 1 346 ? 10.164 -14.172 -25.578 1 94.75 346 GLU B CA 1
ATOM 6517 C C . GLU B 1 346 ? 10.539 -13.906 -24.125 1 94.75 346 GLU B C 1
ATOM 6519 O O . GLU B 1 346 ? 10.531 -12.766 -23.672 1 94.75 346 GLU B O 1
ATOM 6524 N N . LEU B 1 347 ? 10.82 -14.977 -23.422 1 97 347 LEU B N 1
ATOM 6525 C CA . LEU B 1 347 ? 11.219 -14.859 -22.016 1 97 347 LEU B CA 1
ATOM 6526 C C . LEU B 1 347 ? 12.531 -14.094 -21.891 1 97 347 LEU B C 1
ATOM 6528 O O . LEU B 1 347 ? 12.664 -13.211 -21.047 1 97 347 LEU B O 1
ATOM 6532 N N . ARG B 1 348 ? 13.477 -14.375 -22.719 1 96.44 348 ARG B N 1
ATOM 6533 C CA . ARG B 1 348 ? 14.75 -13.656 -22.719 1 96.44 348 ARG B CA 1
ATOM 6534 C C . ARG B 1 348 ? 14.547 -12.188 -23.047 1 96.44 348 ARG B C 1
ATOM 6536 O O . ARG B 1 348 ? 15.188 -11.312 -22.453 1 96.44 348 ARG B O 1
ATOM 6543 N N . SER B 1 349 ? 13.688 -11.953 -23.984 1 93.06 349 SER B N 1
ATOM 6544 C CA . SER B 1 349 ? 13.359 -10.578 -24.344 1 93.06 349 SER B CA 1
ATOM 6545 C C . SER B 1 349 ? 12.711 -9.852 -23.172 1 93.06 349 SER B C 1
ATOM 6547 O O . SER B 1 349 ? 12.969 -8.664 -22.938 1 93.06 349 SER B O 1
ATOM 6549 N N . TRP B 1 350 ? 11.789 -10.5 -22.516 1 94.19 350 TRP B N 1
ATOM 6550 C CA . TRP B 1 350 ? 11.125 -9.945 -21.344 1 94.19 350 TRP B CA 1
ATOM 6551 C C . TRP B 1 350 ? 12.141 -9.516 -20.297 1 94.19 350 TRP B C 1
ATOM 6553 O O . TRP B 1 350 ? 12.062 -8.406 -19.766 1 94.19 350 TRP B O 1
ATOM 6563 N N . LEU B 1 351 ? 13.141 -10.398 -19.984 1 95 351 LEU B N 1
ATOM 6564 C CA . LEU B 1 351 ? 14.164 -10.094 -19 1 95 351 LEU B CA 1
ATOM 6565 C C . LEU B 1 351 ? 15.055 -8.945 -19.469 1 95 351 LEU B C 1
ATOM 6567 O O . LEU B 1 351 ? 15.461 -8.102 -18.672 1 95 351 LEU B O 1
ATOM 6571 N N . HIS B 1 352 ? 15.297 -8.922 -20.75 1 91.94 352 HIS B N 1
ATOM 6572 C CA . HIS B 1 352 ? 16.172 -7.902 -21.328 1 91.94 352 HIS B CA 1
ATOM 6573 C C . HIS B 1 352 ? 15.539 -6.516 -21.203 1 91.94 352 HIS B C 1
ATOM 6575 O O . HIS B 1 352 ? 16.234 -5.539 -20.922 1 91.94 352 HIS B O 1
ATOM 6581 N N . ILE B 1 353 ? 14.273 -6.465 -21.391 1 88.94 353 ILE B N 1
ATOM 6582 C CA . ILE B 1 353 ? 13.57 -5.188 -21.391 1 88.94 353 ILE B CA 1
ATOM 6583 C C . ILE B 1 353 ? 13.289 -4.754 -19.953 1 88.94 353 ILE B C 1
ATOM 6585 O O . ILE B 1 353 ? 13.016 -3.578 -19.688 1 88.94 353 ILE B O 1
ATOM 6589 N N . CYS B 1 354 ? 13.32 -5.66 -19.016 1 89.62 354 CYS B N 1
ATOM 6590 C CA . CYS B 1 354 ? 13.094 -5.344 -17.609 1 89.62 354 CYS B CA 1
ATOM 6591 C C . CYS B 1 354 ? 14.094 -4.309 -17.125 1 89.62 354 CYS B C 1
ATOM 6593 O O . CYS B 1 354 ? 15.305 -4.516 -17.219 1 89.62 354 CYS B O 1
ATOM 6595 N N . PRO B 1 355 ? 13.586 -3.188 -16.609 1 86.12 355 PRO B N 1
ATOM 6596 C CA . PRO B 1 355 ? 14.508 -2.178 -16.078 1 86.12 355 PRO B CA 1
ATOM 6597 C C . PRO B 1 355 ? 15.438 -2.734 -15 1 86.12 355 PRO B C 1
ATOM 6599 O O . PRO B 1 355 ? 15.023 -3.549 -14.172 1 86.12 355 PRO B O 1
ATOM 6602 N N . GLU B 1 356 ? 16.625 -2.256 -14.984 1 87.75 356 GLU B N 1
ATOM 6603 C CA . GLU B 1 356 ? 17.641 -2.76 -14.078 1 87.75 356 GLU B CA 1
ATOM 6604 C C . GLU B 1 356 ? 17.234 -2.57 -12.625 1 87.75 356 GLU B C 1
ATOM 6606 O O . GLU B 1 356 ? 17.5 -3.432 -11.781 1 87.75 356 GLU B O 1
ATOM 6611 N N . GLN B 1 357 ? 16.531 -1.492 -12.383 1 86.19 357 GLN B N 1
ATOM 6612 C CA . GLN B 1 357 ? 16.141 -1.165 -11.016 1 86.19 357 GLN B CA 1
ATOM 6613 C C . GLN B 1 357 ? 15.102 -2.148 -10.492 1 86.19 357 GLN B C 1
ATOM 6615 O O . GLN B 1 357 ? 14.867 -2.229 -9.289 1 86.19 357 GLN B O 1
ATOM 6620 N N . TRP B 1 358 ? 14.547 -2.947 -11.445 1 88.94 358 TRP B N 1
ATOM 6621 C CA . TRP B 1 358 ? 13.492 -3.869 -11.039 1 88.94 358 TRP B CA 1
ATOM 6622 C C . TRP B 1 358 ? 14.039 -5.277 -10.836 1 88.94 358 TRP B C 1
ATOM 6624 O O . TRP B 1 358 ? 13.367 -6.133 -10.258 1 88.94 358 TRP B O 1
ATOM 6634 N N . LYS B 1 359 ? 15.273 -5.59 -11.25 1 90.62 359 LYS B N 1
ATOM 6635 C CA . LYS B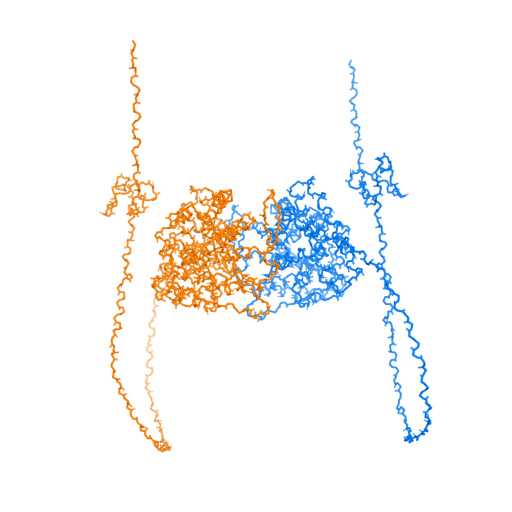 1 359 ? 15.844 -6.934 -11.242 1 90.62 359 LYS B CA 1
ATOM 6636 C C . LYS B 1 359 ? 16.438 -7.266 -9.883 1 90.62 359 LYS B C 1
ATOM 6638 O O . LYS B 1 359 ? 16.906 -8.391 -9.656 1 90.62 359 LYS B O 1
ATOM 6643 N N . GLY B 1 360 ? 16.328 -6.578 -8.961 1 91.81 360 GLY B N 1
ATOM 6644 C CA . GLY B 1 360 ? 16.859 -6.84 -7.633 1 91.81 360 GLY B CA 1
ATOM 6645 C C . GLY B 1 360 ? 18.344 -6.582 -7.523 1 91.81 360 GLY B C 1
ATOM 6646 O O . GLY B 1 360 ? 19.078 -6.73 -8.5 1 91.81 360 GLY B O 1
ATOM 6647 N N . ILE B 1 361 ? 18.812 -6.211 -6.379 1 94.06 361 ILE B N 1
ATOM 6648 C CA . ILE B 1 361 ? 20.219 -5.98 -6.094 1 94.06 361 ILE B CA 1
ATOM 6649 C C . ILE B 1 361 ? 20.734 -7.062 -5.148 1 94.06 361 ILE B C 1
ATOM 6651 O O . ILE B 1 361 ? 20.188 -7.273 -4.07 1 94.06 361 ILE B O 1
ATOM 6655 N N . GLU B 1 362 ? 21.75 -7.691 -5.586 1 94 362 GLU B N 1
ATOM 6656 C CA . GLU B 1 362 ? 22.312 -8.789 -4.812 1 94 362 GLU B CA 1
ATOM 6657 C C . GLU B 1 362 ? 23.172 -8.273 -3.664 1 94 362 GLU B C 1
ATOM 6659 O O . GLU B 1 362 ? 23.891 -7.277 -3.818 1 94 362 GLU B O 1
ATOM 6664 N N . TYR B 1 363 ? 23.062 -8.867 -2.539 1 93.06 363 TYR B N 1
ATOM 6665 C CA . TYR B 1 363 ? 23.922 -8.625 -1.389 1 93.06 363 TYR B CA 1
ATOM 6666 C C . TYR B 1 363 ? 24.156 -9.906 -0.605 1 93.06 363 TYR B C 1
ATOM 6668 O O . TYR B 1 363 ? 23.531 -10.938 -0.885 1 93.06 363 TYR B O 1
ATOM 6676 N N . THR B 1 364 ? 25.156 -9.938 0.249 1 93.19 364 THR B N 1
ATOM 6677 C CA . THR B 1 364 ? 25.5 -11.133 1 1 93.19 364 THR B CA 1
ATOM 6678 C C . THR B 1 364 ? 25.078 -11 2.459 1 93.19 364 THR B C 1
ATOM 6680 O O . THR B 1 364 ? 25.328 -9.977 3.096 1 93.19 364 THR B O 1
ATOM 6683 N N . GLU B 1 365 ? 24.359 -11.969 2.879 1 90.88 365 GLU B N 1
ATOM 6684 C CA . GLU B 1 365 ? 23.953 -12.055 4.277 1 90.88 365 GLU B CA 1
ATOM 6685 C C . GLU B 1 365 ? 24.266 -13.43 4.855 1 90.88 365 GLU B C 1
ATOM 6687 O O . GLU B 1 365 ? 23.781 -14.445 4.348 1 90.88 365 GLU B O 1
ATOM 6692 N N . ASP B 1 366 ? 25.078 -13.523 5.91 1 88.38 366 ASP B N 1
ATOM 6693 C CA . ASP B 1 366 ? 25.484 -14.758 6.566 1 88.38 366 ASP B CA 1
ATOM 6694 C C . ASP B 1 366 ? 26.062 -15.75 5.559 1 88.38 366 ASP B C 1
ATOM 6696 O O . ASP B 1 366 ? 25.688 -16.922 5.551 1 88.38 366 ASP B O 1
ATOM 6700 N N . GLY B 1 367 ? 26.766 -15.289 4.605 1 88.38 367 GLY B N 1
ATOM 6701 C CA . GLY B 1 367 ? 27.453 -16.125 3.631 1 88.38 367 GLY B CA 1
ATOM 6702 C C . GLY B 1 367 ? 26.578 -16.531 2.471 1 88.38 367 GLY B C 1
ATOM 6703 O O . GLY B 1 367 ? 27.016 -17.234 1.562 1 88.38 367 GLY B O 1
ATOM 6704 N N . ASN B 1 368 ? 25.359 -16.125 2.479 1 90.19 368 ASN B N 1
ATOM 6705 C CA . ASN B 1 368 ? 24.422 -16.5 1.417 1 90.19 368 ASN B CA 1
ATOM 6706 C C . ASN B 1 368 ? 24.062 -15.312 0.541 1 90.19 368 ASN B C 1
ATOM 6708 O O . ASN B 1 368 ? 23.969 -14.18 1.026 1 90.19 368 ASN B O 1
ATOM 6712 N N . ALA B 1 369 ? 23.875 -15.586 -0.67 1 93.31 369 ALA B N 1
ATOM 6713 C CA . ALA B 1 369 ? 23.391 -14.562 -1.589 1 93.31 369 ALA B CA 1
ATOM 6714 C C . ALA B 1 369 ? 21.922 -14.234 -1.321 1 93.31 369 ALA B C 1
ATOM 6716 O O . ALA B 1 369 ? 21.109 -15.133 -1.076 1 93.31 369 ALA B O 1
ATOM 6717 N N . ARG B 1 370 ? 21.656 -12.938 -1.225 1 95.31 370 ARG B N 1
ATOM 6718 C CA . ARG B 1 370 ? 20.297 -12.406 -1.076 1 95.31 370 ARG B CA 1
ATOM 6719 C C . ARG B 1 370 ? 20.047 -11.273 -2.064 1 95.31 370 ARG B C 1
ATOM 6721 O O . ARG B 1 370 ? 20.969 -10.75 -2.672 1 95.31 370 ARG B O 1
ATOM 6728 N N . TYR B 1 371 ? 18.75 -10.992 -2.221 1 95.62 371 TYR B N 1
ATOM 6729 C CA . TYR B 1 371 ? 18.375 -9.938 -3.156 1 95.62 371 TYR B CA 1
ATOM 6730 C C . TYR B 1 371 ? 17.453 -8.922 -2.494 1 95.62 371 TYR B C 1
ATOM 6732 O O . TYR B 1 371 ? 16.594 -9.289 -1.702 1 95.62 371 TYR B O 1
ATOM 6740 N N . TRP B 1 372 ? 17.719 -7.656 -2.746 1 95.69 372 TRP B N 1
ATOM 6741 C CA . TRP B 1 372 ? 16.781 -6.598 -2.365 1 95.69 372 TRP B CA 1
ATOM 6742 C C . TRP B 1 372 ? 16.047 -6.055 -3.586 1 95.69 372 TRP B C 1
ATOM 6744 O O . TRP B 1 372 ? 16.672 -5.633 -4.559 1 95.69 372 TRP B O 1
ATOM 6754 N N . PHE B 1 373 ? 14.773 -6.113 -3.537 1 95.75 373 PHE B N 1
ATOM 6755 C CA . PHE B 1 373 ? 13.93 -5.578 -4.602 1 95.75 373 PHE B CA 1
ATOM 6756 C C . PHE B 1 373 ? 13.242 -4.297 -4.148 1 95.75 373 PHE B C 1
ATOM 6758 O O . PHE B 1 373 ? 12.367 -4.328 -3.285 1 95.75 373 PHE B O 1
ATOM 6765 N N . PRO B 1 374 ? 13.594 -3.188 -4.777 1 93.12 374 PRO B N 1
ATOM 6766 C CA . PRO B 1 374 ? 12.867 -1.965 -4.426 1 93.12 374 PRO B CA 1
ATOM 6767 C C . PRO B 1 374 ? 11.367 -2.09 -4.648 1 93.12 374 PRO B C 1
ATOM 6769 O O . PRO B 1 374 ? 10.578 -1.422 -3.969 1 93.12 374 PRO B O 1
ATOM 6772 N N . ARG B 1 375 ? 11 -2.908 -5.605 1 92.62 375 ARG B N 1
ATOM 6773 C CA . ARG B 1 375 ? 9.617 -3.291 -5.879 1 92.62 375 ARG B CA 1
ATOM 6774 C C . ARG B 1 375 ? 9.43 -4.797 -5.734 1 92.62 375 ARG B C 1
ATOM 6776 O O . ARG B 1 375 ? 9.625 -5.551 -6.691 1 92.62 375 ARG B O 1
ATOM 6783 N N . PRO B 1 376 ? 8.891 -5.168 -4.625 1 92.62 376 PRO B N 1
ATOM 6784 C CA . PRO B 1 376 ? 8.828 -6.602 -4.332 1 92.62 376 PRO B CA 1
ATOM 6785 C C . PRO B 1 376 ? 8.031 -7.383 -5.371 1 92.62 376 PRO B C 1
ATOM 6787 O O . PRO B 1 376 ? 8.297 -8.562 -5.594 1 92.62 376 PRO B O 1
ATOM 6790 N N . SER B 1 377 ? 7.023 -6.77 -5.996 1 94.69 377 SER B N 1
ATOM 6791 C CA . SER B 1 377 ? 6.242 -7.441 -7.027 1 94.69 377 SER B CA 1
ATOM 6792 C C . SER B 1 377 ? 7.133 -7.961 -8.148 1 94.69 377 SER B C 1
ATOM 6794 O O . SER B 1 377 ? 6.848 -9 -8.75 1 94.69 377 SER B O 1
ATOM 6796 N N . PHE B 1 378 ? 8.227 -7.305 -8.383 1 95.5 378 PHE B N 1
ATOM 6797 C CA . PHE B 1 378 ? 9.117 -7.734 -9.453 1 95.5 378 PHE B CA 1
ATOM 6798 C C . PHE B 1 378 ? 9.953 -8.93 -9.008 1 95.5 378 PHE B C 1
ATOM 6800 O O . PHE B 1 378 ? 10.391 -9.727 -9.844 1 95.5 378 PHE B O 1
ATOM 6807 N N . GLY B 1 379 ? 10.219 -9.008 -7.676 1 97.06 379 GLY B N 1
ATOM 6808 C CA . GLY B 1 379 ? 10.781 -10.258 -7.191 1 97.06 379 GLY B CA 1
ATOM 6809 C C . GLY B 1 379 ? 9.93 -11.461 -7.523 1 97.06 379 GLY B C 1
ATOM 6810 O O . GLY B 1 379 ? 10.438 -12.477 -8 1 97.06 379 GLY B O 1
ATOM 6811 N N . ALA B 1 380 ? 8.664 -11.305 -7.301 1 97.88 380 ALA B N 1
ATOM 6812 C CA . ALA B 1 380 ? 7.727 -12.367 -7.645 1 97.88 380 ALA B CA 1
ATOM 6813 C C . ALA B 1 380 ? 7.699 -12.617 -9.148 1 97.88 380 ALA B C 1
ATOM 6815 O O . ALA B 1 380 ? 7.676 -13.766 -9.594 1 97.88 380 ALA B O 1
ATOM 6816 N N . ALA B 1 381 ? 7.664 -11.523 -9.93 1 97.75 381 ALA B N 1
ATOM 6817 C CA . ALA B 1 381 ? 7.66 -11.656 -11.383 1 97.75 381 ALA B CA 1
ATOM 6818 C C . ALA B 1 381 ? 8.891 -12.414 -11.867 1 97.75 381 ALA B C 1
ATOM 6820 O O . ALA B 1 381 ? 8.789 -13.273 -12.75 1 97.75 381 ALA B O 1
ATOM 6821 N N . LEU B 1 382 ? 10.008 -12.148 -11.297 1 98.12 382 LEU B N 1
ATOM 6822 C CA . LEU B 1 382 ? 11.25 -12.812 -11.688 1 98.12 382 LEU B CA 1
ATOM 6823 C C . LEU B 1 382 ? 11.211 -14.297 -11.32 1 98.12 382 LEU B C 1
ATOM 6825 O O . LEU B 1 382 ? 11.773 -15.133 -12.023 1 98.12 382 LEU B O 1
ATOM 6829 N N . VAL B 1 383 ? 10.555 -14.57 -10.234 1 98.62 383 VAL B N 1
ATOM 6830 C CA . VAL B 1 383 ? 10.383 -15.969 -9.875 1 98.62 383 VAL B CA 1
ATOM 6831 C C . VAL B 1 383 ? 9.594 -16.688 -10.969 1 98.62 383 VAL B C 1
ATOM 6833 O O . VAL B 1 383 ? 9.945 -17.812 -11.359 1 98.62 383 VAL B O 1
ATOM 6836 N N . PHE B 1 384 ? 8.578 -16.062 -11.492 1 98.69 384 PHE B N 1
ATOM 6837 C CA . PHE B 1 384 ? 7.812 -16.672 -12.57 1 98.69 384 PHE B CA 1
ATOM 6838 C C . PHE B 1 384 ? 8.664 -16.797 -13.828 1 98.69 384 PHE B C 1
ATOM 6840 O O . PHE B 1 384 ? 8.531 -17.781 -14.57 1 98.69 384 PHE B O 1
ATOM 6847 N N . TYR B 1 385 ? 9.492 -15.844 -14.086 1 98.56 385 TYR B N 1
ATOM 6848 C CA . TYR B 1 385 ? 10.445 -15.969 -15.188 1 98.56 385 TYR B CA 1
ATOM 6849 C C . TYR B 1 385 ? 11.312 -17.219 -15.031 1 98.56 385 TYR B C 1
ATOM 6851 O O . TYR B 1 385 ? 11.422 -18.016 -15.953 1 98.56 385 TYR B O 1
ATOM 6859 N N . HIS B 1 386 ? 11.914 -17.359 -13.875 1 98.75 386 HIS B N 1
ATOM 6860 C CA . HIS B 1 386 ? 12.797 -18.484 -13.625 1 98.75 386 HIS B CA 1
ATOM 6861 C C . HIS B 1 386 ? 12.031 -19.812 -13.641 1 98.75 386 HIS B C 1
ATOM 6863 O O . HIS B 1 386 ? 12.57 -20.828 -14.062 1 98.75 386 HIS B O 1
ATOM 6869 N N . LEU B 1 387 ? 10.812 -19.766 -13.141 1 98.81 387 LEU B N 1
ATOM 6870 C CA . LEU B 1 387 ? 9.977 -20.953 -13.219 1 98.81 387 LEU B CA 1
ATOM 6871 C C . LEU B 1 387 ? 9.75 -21.375 -14.672 1 98.81 387 LEU B C 1
ATOM 6873 O O . LEU B 1 387 ? 9.836 -22.547 -15.008 1 98.81 387 LEU B O 1
ATOM 6877 N N . SER B 1 388 ? 9.438 -20.375 -15.492 1 98.69 388 SER B N 1
ATOM 6878 C CA . SER B 1 388 ? 9.219 -20.656 -16.906 1 98.69 388 SER B CA 1
ATOM 6879 C C . SER B 1 388 ? 10.461 -21.266 -17.547 1 98.69 388 SER B C 1
ATOM 6881 O O . SER B 1 388 ? 10.367 -22.25 -18.281 1 98.69 388 SER B O 1
ATOM 6883 N N . MET B 1 389 ? 11.586 -20.719 -17.266 1 98.56 389 MET B N 1
ATOM 6884 C CA . MET B 1 389 ? 12.844 -21.234 -17.797 1 98.56 389 MET B CA 1
ATOM 6885 C C . MET B 1 389 ? 13.141 -22.625 -17.281 1 98.56 389 MET B C 1
ATOM 6887 O O . MET B 1 389 ? 13.602 -23.484 -18.031 1 98.56 389 MET B O 1
ATOM 6891 N N . LEU B 1 390 ? 12.914 -22.781 -16.016 1 98.31 390 LEU B N 1
ATOM 6892 C CA . LEU B 1 390 ? 13.094 -24.094 -15.398 1 98.31 390 LEU B CA 1
ATOM 6893 C C . LEU B 1 390 ? 12.258 -25.156 -16.094 1 98.31 390 LEU B C 1
ATOM 6895 O O . LEU B 1 390 ? 12.766 -26.219 -16.453 1 98.31 390 LEU B O 1
ATOM 6899 N N . LEU B 1 391 ? 11 -24.844 -16.312 1 97.75 391 LEU B N 1
ATOM 6900 C CA . LEU B 1 391 ? 10.078 -25.75 -16.984 1 97.75 391 LEU B CA 1
ATOM 6901 C C . LEU B 1 391 ? 10.555 -26.047 -18.406 1 97.75 391 LEU B C 1
ATOM 6903 O O . LEU B 1 391 ? 10.539 -27.203 -18.844 1 97.75 391 LEU B O 1
ATOM 6907 N N . LEU B 1 392 ? 10.945 -24.984 -19.094 1 96.81 392 LEU B N 1
ATOM 6908 C CA . LEU B 1 392 ? 11.406 -25.094 -20.469 1 96.81 392 LEU B CA 1
ATOM 6909 C C . LEU B 1 392 ? 12.625 -26 -20.562 1 96.81 392 LEU B C 1
ATOM 6911 O O . LEU B 1 392 ? 12.641 -26.953 -21.359 1 96.81 392 LEU B O 1
ATOM 6915 N N . TRP B 1 393 ? 13.625 -25.812 -19.766 1 95.75 393 TRP B N 1
ATOM 6916 C CA . TRP B 1 393 ? 14.859 -26.578 -19.812 1 95.75 393 TRP B CA 1
ATOM 6917 C C . TRP B 1 393 ? 14.633 -28.016 -19.359 1 95.75 393 TRP B C 1
ATOM 6919 O O . TRP B 1 393 ? 15.25 -28.953 -19.891 1 95.75 393 TRP B O 1
ATOM 6929 N N . HIS B 1 394 ? 13.805 -28.172 -18.375 1 95 394 HIS B N 1
ATOM 6930 C CA . HIS B 1 394 ? 13.484 -29.516 -17.938 1 95 394 HIS B CA 1
ATOM 6931 C C . HIS B 1 394 ? 12.812 -30.312 -19.047 1 95 394 HIS B C 1
ATOM 6933 O O . HIS B 1 394 ? 13.094 -31.5 -19.219 1 95 394 HIS B O 1
ATOM 6939 N N . GLU B 1 395 ? 11.898 -29.688 -19.734 1 92.75 395 GLU B N 1
ATOM 6940 C CA . GLU B 1 395 ? 11.234 -30.359 -20.859 1 92.75 395 GLU B CA 1
ATOM 6941 C C . GLU B 1 395 ? 12.219 -30.672 -21.969 1 92.75 395 GLU B C 1
ATOM 6943 O O . GLU B 1 395 ? 12.133 -31.734 -22.594 1 92.75 395 GLU B O 1
ATOM 6948 N N . LEU B 1 396 ? 13.086 -29.766 -22.281 1 89.31 396 LEU B N 1
ATOM 6949 C CA . LEU B 1 396 ? 14.094 -29.984 -23.312 1 89.31 396 LEU B CA 1
ATOM 6950 C C . LEU B 1 396 ? 15.016 -31.125 -22.938 1 89.31 396 LEU B C 1
ATOM 6952 O O . LEU B 1 396 ? 15.422 -31.922 -23.797 1 89.31 396 LEU B O 1
ATOM 6956 N N . GLU B 1 397 ? 15.328 -31.188 -21.703 1 89.25 397 GLU B N 1
ATOM 6957 C CA . GLU B 1 397 ? 16.156 -32.281 -21.203 1 89.25 397 GLU B CA 1
ATOM 6958 C C . GLU B 1 397 ? 15.492 -33.625 -21.422 1 89.25 397 GLU B C 1
ATOM 6960 O O . GLU B 1 397 ? 16.141 -34.594 -21.844 1 89.25 397 GLU B O 1
ATOM 6965 N N . LYS B 1 398 ? 14.25 -33.75 -21.203 1 85.25 398 LYS B N 1
ATOM 6966 C CA . LYS B 1 398 ? 13.492 -34.969 -21.391 1 85.25 398 LYS B CA 1
ATOM 6967 C C . LYS B 1 398 ? 13.422 -35.375 -22.859 1 85.25 398 LYS B C 1
ATOM 6969 O O . LYS B 1 398 ? 13.398 -36.562 -23.203 1 85.25 398 LYS B O 1
ATOM 6974 N N . ALA B 1 399 ? 13.344 -34.344 -23.703 1 80.06 399 ALA B N 1
ATOM 6975 C CA . ALA B 1 399 ? 13.141 -34.594 -25.125 1 80.06 399 ALA B CA 1
ATOM 6976 C C . ALA B 1 399 ? 14.461 -34.875 -25.828 1 80.06 399 ALA B C 1
ATOM 6978 O O . ALA B 1 399 ? 14.484 -35.281 -26.984 1 80.06 399 ALA B O 1
ATOM 6979 N N . GLN B 1 400 ? 15.531 -34.5 -25.188 1 79.06 400 GLN B N 1
ATOM 6980 C CA . GLN B 1 400 ? 16.844 -34.625 -25.828 1 79.06 400 GLN B CA 1
ATOM 6981 C C . GLN B 1 400 ? 17.234 -36.094 -26.016 1 79.06 400 GLN B C 1
ATOM 6983 O O . GLN B 1 400 ? 17.094 -36.906 -25.094 1 79.06 400 GLN B O 1
ATOM 6988 N N . GLU B 1 401 ? 17.438 -36.312 -27.375 1 68.31 401 GLU B N 1
ATOM 6989 C CA . GLU B 1 401 ? 17.969 -37.625 -27.75 1 68.31 401 GLU B CA 1
ATOM 6990 C C . GLU B 1 401 ? 19.484 -37.656 -27.719 1 68.31 401 GLU B C 1
ATOM 6992 O O . GLU B 1 401 ? 20.141 -36.844 -28.406 1 68.31 401 GLU B O 1
ATOM 6997 N N . GLY B 1 402 ? 20.219 -38.219 -26.734 1 65.06 402 GLY B N 1
ATOM 6998 C CA . GLY B 1 402 ? 21.672 -38.344 -26.672 1 65.06 402 GLY B CA 1
ATOM 6999 C C . GLY B 1 402 ? 22.281 -37.594 -25.5 1 65.06 402 GLY B C 1
ATOM 7000 O O . GLY B 1 402 ? 21.641 -36.75 -24.891 1 65.06 402 GLY B O 1
ATOM 7001 N N . PRO B 1 403 ? 23.516 -38.062 -25.094 1 64.5 403 PRO B N 1
ATOM 7002 C CA . PRO B 1 403 ? 24.141 -37.625 -23.844 1 64.5 403 PRO B CA 1
ATOM 7003 C C . PRO B 1 403 ? 24.703 -36.219 -23.938 1 64.5 403 PRO B C 1
ATOM 7005 O O . PRO B 1 403 ? 24.875 -35.531 -22.906 1 64.5 403 PRO B O 1
ATOM 7008 N N . GLU B 1 404 ? 25.203 -35.688 -25.047 1 61.97 404 GLU B N 1
ATOM 7009 C CA . GLU B 1 404 ? 26.125 -34.562 -25.141 1 61.97 404 GLU B CA 1
ATOM 7010 C C . GLU B 1 404 ? 25.5 -33.312 -24.531 1 61.97 404 GLU B C 1
ATOM 7012 O O . GLU B 1 404 ? 26.172 -32.562 -23.812 1 61.97 404 GLU B O 1
ATOM 7017 N N . ASP B 1 405 ? 24.062 -33.156 -24.516 1 81.56 405 ASP B N 1
ATOM 7018 C CA . ASP B 1 405 ? 23.547 -31.844 -24.141 1 81.56 405 ASP B CA 1
ATOM 7019 C C . ASP B 1 405 ? 22.672 -31.938 -22.891 1 81.56 405 ASP B C 1
ATOM 7021 O O . ASP B 1 405 ? 22.203 -30.922 -22.391 1 81.56 405 ASP B O 1
ATOM 7025 N N . VAL B 1 406 ? 22.828 -33.031 -22.312 1 85.56 406 VAL B N 1
ATOM 7026 C CA . VAL B 1 406 ? 21.922 -33.281 -21.188 1 85.56 406 VAL B CA 1
ATOM 7027 C C . VAL B 1 406 ? 22.484 -32.594 -19.938 1 85.56 406 VAL B C 1
ATOM 7029 O O . VAL B 1 406 ? 21.719 -31.984 -19.172 1 85.56 406 VAL B O 1
ATOM 7032 N N . ASN B 1 407 ? 23.797 -32.625 -19.797 1 87.12 407 ASN B N 1
ATOM 7033 C CA . ASN B 1 407 ? 24.406 -32.031 -18.609 1 87.12 407 ASN B CA 1
ATOM 7034 C C . ASN B 1 407 ? 24.203 -30.516 -18.594 1 87.12 407 ASN B C 1
ATOM 7036 O O . ASN B 1 407 ? 23.938 -29.938 -17.531 1 87.12 407 ASN B O 1
ATOM 7040 N N . GLU B 1 408 ? 24.312 -29.984 -19.703 1 90.56 408 GLU B N 1
ATOM 7041 C CA . GLU B 1 408 ? 24.109 -28.531 -19.797 1 90.56 408 GLU B CA 1
ATOM 7042 C C . GLU B 1 408 ? 22.672 -28.172 -19.453 1 90.56 408 GLU B C 1
ATOM 7044 O O . GLU B 1 408 ? 22.422 -27.172 -18.766 1 90.56 408 GLU B O 1
ATOM 7049 N N . MET B 1 409 ? 21.734 -28.938 -19.938 1 92.69 409 MET B N 1
ATOM 7050 C CA . MET B 1 409 ? 20.328 -28.703 -19.656 1 92.69 409 MET B CA 1
ATOM 7051 C C . MET B 1 409 ? 20.016 -28.875 -18.172 1 92.69 409 MET B C 1
ATOM 7053 O O . MET B 1 409 ? 19.281 -28.078 -17.594 1 92.69 409 MET B O 1
ATOM 7057 N N . LEU B 1 410 ? 20.625 -29.875 -17.594 1 93.88 410 LEU B N 1
ATOM 7058 C CA . LEU B 1 410 ? 20.438 -30.125 -16.172 1 93.88 410 LEU B CA 1
ATOM 7059 C C . LEU B 1 410 ? 21.031 -28.984 -15.336 1 93.88 410 LEU B C 1
ATOM 7061 O O . LEU B 1 410 ? 20.484 -28.625 -14.289 1 93.88 410 LEU B O 1
ATOM 7065 N N . ASP B 1 411 ? 22.125 -28.453 -15.844 1 95.94 411 ASP B N 1
ATOM 7066 C CA . ASP B 1 411 ? 22.734 -27.312 -15.164 1 95.94 411 ASP B CA 1
ATOM 7067 C C . ASP B 1 411 ? 21.812 -26.094 -15.188 1 95.94 411 ASP B C 1
ATOM 7069 O O . ASP B 1 411 ? 21.734 -25.344 -14.219 1 95.94 411 ASP B O 1
ATOM 7073 N N . GLN B 1 412 ? 21.125 -25.922 -16.297 1 96.88 412 GLN B N 1
ATOM 7074 C CA . GLN B 1 412 ? 20.188 -24.828 -16.406 1 96.88 412 GLN B CA 1
ATOM 7075 C C . GLN B 1 412 ? 18.984 -25.016 -15.477 1 96.88 412 GLN B C 1
ATOM 7077 O O . GLN B 1 412 ? 18.531 -24.078 -14.836 1 96.88 412 GLN B O 1
ATOM 7082 N N . VAL B 1 413 ? 18.516 -26.25 -15.43 1 97.81 413 VAL B N 1
ATOM 7083 C CA . VAL B 1 413 ? 17.422 -26.578 -14.523 1 97.81 413 VAL B CA 1
ATOM 7084 C C . VAL B 1 413 ? 17.812 -26.25 -13.086 1 97.81 413 VAL B C 1
ATOM 7086 O O . VAL B 1 413 ? 17.062 -25.609 -12.359 1 97.81 413 VAL B O 1
ATOM 7089 N N . ASP B 1 414 ? 19 -26.641 -12.711 1 98.25 414 ASP B N 1
ATOM 7090 C CA . ASP B 1 414 ? 19.516 -26.391 -11.367 1 98.25 414 ASP B CA 1
ATOM 7091 C C . ASP B 1 414 ? 19.672 -24.891 -11.109 1 98.25 414 ASP B C 1
ATOM 7093 O O . ASP B 1 414 ? 19.328 -24.391 -10.031 1 98.25 414 ASP B O 1
ATOM 7097 N N . ALA B 1 415 ? 20.219 -24.203 -12.078 1 98.19 415 ALA B N 1
ATOM 7098 C CA . ALA B 1 415 ? 20.5 -22.781 -11.93 1 98.19 415 ALA B CA 1
ATOM 7099 C C . ALA B 1 415 ? 19.203 -21.984 -11.703 1 98.19 415 ALA B C 1
ATOM 7101 O O . ALA B 1 415 ? 19.156 -21.094 -10.844 1 98.19 415 ALA B O 1
ATOM 7102 N N . HIS B 1 416 ? 18.188 -22.266 -12.453 1 98.62 416 HIS B N 1
ATOM 7103 C CA . HIS B 1 416 ? 16.938 -21.547 -12.305 1 98.62 416 HIS B CA 1
ATOM 7104 C C . HIS B 1 416 ? 16.203 -21.969 -11.031 1 98.62 416 HIS B C 1
ATOM 7106 O O . HIS B 1 416 ? 15.539 -21.141 -10.398 1 98.62 416 HIS B O 1
ATOM 7112 N N . SER B 1 417 ? 16.328 -23.25 -10.648 1 98.56 417 SER B N 1
ATOM 7113 C CA . SER B 1 417 ? 15.797 -23.672 -9.352 1 98.56 417 SER B CA 1
ATOM 7114 C C . SER B 1 417 ? 16.453 -22.906 -8.211 1 98.56 417 SER B C 1
ATOM 7116 O O . SER B 1 417 ? 15.758 -22.453 -7.293 1 98.56 417 SER B O 1
ATOM 7118 N N . ARG B 1 418 ? 17.734 -22.781 -8.312 1 98.12 418 ARG B N 1
ATOM 7119 C CA . ARG B 1 418 ? 18.5 -22.047 -7.309 1 98.12 418 ARG B CA 1
ATOM 7120 C C . ARG B 1 418 ? 18.047 -20.594 -7.223 1 98.12 418 ARG B C 1
ATOM 7122 O O . ARG B 1 418 ? 17.875 -20.047 -6.129 1 98.12 418 ARG B O 1
ATOM 7129 N N . GLN B 1 419 ? 17.797 -19.969 -8.375 1 97.88 419 GLN B N 1
ATOM 7130 C CA . GLN B 1 419 ? 17.391 -18.578 -8.406 1 97.88 419 GLN B CA 1
ATOM 7131 C C . GLN B 1 419 ? 16.016 -18.406 -7.758 1 97.88 419 GLN B C 1
ATOM 7133 O O . GLN B 1 419 ? 15.789 -17.438 -7.016 1 97.88 419 GLN B O 1
ATOM 7138 N N . ILE B 1 420 ? 15.07 -19.266 -8.031 1 98.5 420 ILE B N 1
ATOM 7139 C CA . ILE B 1 420 ? 13.742 -19.203 -7.426 1 98.5 420 ILE B CA 1
ATOM 7140 C C . ILE B 1 420 ? 13.859 -19.25 -5.906 1 98.5 420 ILE B C 1
ATOM 7142 O O . ILE B 1 420 ? 13.273 -18.422 -5.203 1 98.5 420 ILE B O 1
ATOM 7146 N N . ILE B 1 421 ? 14.68 -20.188 -5.426 1 98.25 421 ILE B N 1
ATOM 7147 C CA . ILE B 1 421 ? 14.82 -20.406 -3.99 1 98.25 421 ILE B CA 1
ATOM 7148 C C . ILE B 1 421 ? 15.516 -19.203 -3.357 1 98.25 421 ILE B C 1
ATOM 7150 O O . ILE B 1 421 ? 15.07 -18.703 -2.318 1 98.25 421 ILE B O 1
ATOM 7154 N N . LEU B 1 422 ? 16.578 -18.719 -3.982 1 97.56 422 LEU B N 1
ATOM 7155 C CA . LEU B 1 422 ? 17.328 -17.594 -3.432 1 97.56 422 LEU B CA 1
ATOM 7156 C C . LEU B 1 422 ? 16.453 -16.344 -3.377 1 97.56 422 LEU B C 1
ATOM 7158 O O . LEU B 1 422 ? 16.484 -15.594 -2.395 1 97.56 422 LEU B O 1
ATOM 7162 N N . ILE B 1 423 ? 15.625 -16.062 -4.387 1 97.69 423 ILE B N 1
ATOM 7163 C CA . ILE B 1 423 ? 14.727 -14.906 -4.383 1 97.69 423 ILE B CA 1
ATOM 7164 C C . ILE B 1 423 ? 13.688 -15.07 -3.277 1 97.69 423 ILE B C 1
ATOM 7166 O O . ILE B 1 423 ? 13.414 -14.125 -2.529 1 97.69 423 ILE B O 1
ATOM 7170 N N . ALA B 1 424 ? 13.148 -16.234 -3.16 1 97.31 424 ALA B N 1
ATOM 7171 C CA . ALA B 1 424 ? 12.141 -16.5 -2.139 1 97.31 424 ALA B CA 1
ATOM 7172 C C . ALA B 1 424 ? 12.695 -16.266 -0.74 1 97.31 424 ALA B C 1
ATOM 7174 O O . ALA B 1 424 ? 12 -15.734 0.133 1 97.31 424 ALA B O 1
ATOM 7175 N N . LEU B 1 425 ? 13.945 -16.625 -0.511 1 96.31 425 LEU B N 1
ATOM 7176 C CA . LEU B 1 425 ? 14.578 -16.516 0.801 1 96.31 425 LEU B CA 1
ATOM 7177 C C . LEU B 1 425 ? 15.039 -15.094 1.077 1 96.31 425 LEU B C 1
ATOM 7179 O O . LEU B 1 425 ? 15.57 -14.805 2.154 1 96.31 425 LEU B O 1
ATOM 7183 N N . SER B 1 426 ? 14.867 -14.141 0.161 1 95.06 426 SER B N 1
ATOM 7184 C CA . SER B 1 426 ? 15.391 -12.781 0.266 1 95.06 426 SER B CA 1
ATOM 7185 C C . SER B 1 426 ? 14.383 -11.844 0.919 1 95.06 426 SER B C 1
ATOM 7187 O O . SER B 1 426 ? 14.289 -10.672 0.552 1 95.06 426 SER B O 1
ATOM 7189 N N . SER B 1 427 ? 13.594 -12.195 1.857 1 89.12 427 SER B N 1
ATOM 7190 C CA . SER B 1 427 ? 12.695 -11.438 2.729 1 89.12 427 SER B CA 1
ATOM 7191 C C . SER B 1 427 ? 11.711 -10.602 1.918 1 89.12 427 SER B C 1
ATOM 7193 O O . SER B 1 427 ? 11.57 -9.398 2.148 1 89.12 427 SER B O 1
ATOM 7195 N N . LEU B 1 428 ? 11.125 -11.219 0.963 1 94.38 428 LEU B N 1
ATOM 7196 C CA . LEU B 1 428 ? 10 -10.602 0.267 1 94.38 428 LEU B CA 1
ATOM 7197 C C . LEU B 1 428 ? 8.812 -10.422 1.204 1 94.38 428 LEU B C 1
ATOM 7199 O O . LEU B 1 428 ? 8.648 -11.18 2.162 1 94.38 428 LEU B O 1
ATOM 7203 N N . PRO B 1 429 ? 8.023 -9.328 0.952 1 95.12 429 PRO B N 1
ATOM 7204 C CA . PRO B 1 429 ? 6.797 -9.211 1.744 1 95.12 429 PRO B CA 1
ATOM 7205 C C . PRO B 1 429 ? 5.832 -10.375 1.503 1 95.12 429 PRO B C 1
ATOM 7207 O O . PRO B 1 429 ? 5.902 -11.031 0.463 1 95.12 429 PRO B O 1
ATOM 7210 N N . ASP B 1 430 ? 4.926 -10.586 2.432 1 95.88 430 ASP B N 1
ATOM 7211 C CA . ASP B 1 430 ? 3.984 -11.695 2.361 1 95.88 430 ASP B CA 1
ATOM 7212 C C . ASP B 1 430 ? 3.154 -11.633 1.082 1 95.88 430 ASP B C 1
ATOM 7214 O O . ASP B 1 430 ? 2.785 -12.664 0.523 1 95.88 430 ASP B O 1
ATOM 7218 N N . SER B 1 431 ? 2.854 -10.43 0.66 1 95.75 431 SER B N 1
ATOM 7219 C CA . SER B 1 431 ? 2.07 -10.258 -0.56 1 95.75 431 SER B CA 1
ATOM 7220 C C . SER B 1 431 ? 2.744 -10.938 -1.748 1 95.75 431 SER B C 1
ATOM 7222 O O . SER B 1 431 ? 2.07 -11.5 -2.613 1 95.75 431 SER B O 1
ATOM 7224 N N . ALA B 1 432 ? 4.047 -10.914 -1.784 1 96.56 432 ALA B N 1
ATOM 7225 C CA . ALA B 1 432 ? 4.805 -11.523 -2.875 1 96.56 432 ALA B CA 1
ATOM 7226 C C . ALA B 1 432 ? 5.105 -12.992 -2.582 1 96.56 432 ALA B C 1
ATOM 7228 O O . ALA B 1 432 ? 5.047 -13.836 -3.479 1 96.56 432 ALA B O 1
ATOM 7229 N N . ILE B 1 433 ? 5.348 -13.312 -1.364 1 96.88 433 ILE B N 1
ATOM 7230 C CA . ILE B 1 433 ? 5.82 -14.641 -0.991 1 96.88 433 ILE B CA 1
ATOM 7231 C C . ILE B 1 433 ? 4.715 -15.664 -1.238 1 96.88 433 ILE B C 1
ATOM 7233 O O . ILE B 1 433 ? 4.988 -16.781 -1.682 1 96.88 433 ILE B O 1
ATOM 7237 N N . VAL B 1 434 ? 3.514 -15.312 -0.966 1 95.75 434 VAL B N 1
ATOM 7238 C CA . VAL B 1 434 ? 2.404 -16.25 -1.075 1 95.75 434 VAL B CA 1
ATOM 7239 C C . VAL B 1 434 ? 2.225 -16.672 -2.533 1 95.75 434 VAL B C 1
ATOM 7241 O O . VAL B 1 434 ? 1.909 -17.828 -2.816 1 95.75 434 VAL B O 1
ATOM 7244 N N . VAL B 1 435 ? 2.504 -15.773 -3.432 1 94.69 435 VAL B N 1
ATOM 7245 C CA . VAL B 1 435 ? 2.242 -16.062 -4.84 1 94.69 435 VAL B CA 1
ATOM 7246 C C . VAL B 1 435 ? 3.389 -16.875 -5.422 1 94.69 435 VAL B C 1
ATOM 7248 O O . VAL B 1 435 ? 3.244 -17.5 -6.484 1 94.69 435 VAL B O 1
ATOM 7251 N N . VAL B 1 436 ? 4.539 -16.938 -4.734 1 95.62 436 VAL B N 1
ATOM 7252 C CA . VAL B 1 436 ? 5.66 -17.688 -5.297 1 95.62 436 VAL B CA 1
ATOM 7253 C C . VAL B 1 436 ? 5.777 -19.047 -4.613 1 95.62 436 VAL B C 1
ATOM 7255 O O . VAL B 1 436 ? 6.73 -19.781 -4.855 1 95.62 436 VAL B O 1
ATOM 7258 N N . VAL B 1 437 ? 4.789 -19.406 -3.814 1 95.94 437 VAL B N 1
ATOM 7259 C CA . VAL B 1 437 ? 4.812 -20.672 -3.092 1 95.94 437 VAL B CA 1
ATOM 7260 C C . VAL B 1 437 ? 4.852 -21.844 -4.086 1 95.94 437 VAL B C 1
ATOM 7262 O O . VAL B 1 437 ? 5.68 -22.75 -3.959 1 95.94 437 VAL B O 1
ATOM 7265 N N . GLN B 1 438 ? 4.02 -21.875 -5.059 1 95.19 438 GLN B N 1
ATOM 7266 C CA . GLN B 1 438 ? 3.963 -22.969 -6.008 1 95.19 438 GLN B CA 1
ATOM 7267 C C . GLN B 1 438 ? 5.258 -23.078 -6.809 1 95.19 438 GLN B C 1
ATOM 7269 O O . GLN B 1 438 ? 5.805 -24.172 -6.977 1 95.19 438 GLN B O 1
ATOM 7274 N N . PRO B 1 439 ? 5.77 -21.938 -7.34 1 97.19 439 PRO B N 1
ATOM 7275 C CA . PRO B 1 439 ? 7.082 -22 -7.984 1 97.19 439 PRO B CA 1
ATOM 7276 C C . PRO B 1 439 ? 8.172 -22.531 -7.059 1 97.19 439 PRO B C 1
ATOM 7278 O O . PRO B 1 439 ? 9.047 -23.281 -7.5 1 97.19 439 PRO B O 1
ATOM 7281 N N . LEU B 1 440 ? 8.094 -22.125 -5.852 1 97.5 440 LEU B N 1
ATOM 7282 C CA . LEU B 1 440 ? 9.07 -22.594 -4.871 1 97.5 440 LEU B CA 1
ATOM 7283 C C . LEU B 1 440 ? 9 -24.094 -4.691 1 97.5 440 LEU B C 1
ATOM 7285 O O . LEU B 1 440 ? 10.023 -24.781 -4.633 1 97.5 440 LEU B O 1
ATOM 7289 N N . CYS B 1 441 ? 7.824 -24.656 -4.621 1 96.5 441 CYS B N 1
ATOM 7290 C CA . CYS B 1 441 ? 7.641 -26.094 -4.512 1 96.5 441 CYS B CA 1
ATOM 7291 C C . CYS B 1 441 ? 8.242 -26.812 -5.715 1 96.5 441 CYS B C 1
ATOM 7293 O O . CYS B 1 441 ? 8.883 -27.859 -5.566 1 96.5 441 CYS B O 1
ATOM 7295 N N . TYR B 1 442 ? 8.039 -26.281 -6.848 1 96.19 442 TYR B N 1
ATOM 7296 C CA . TYR B 1 442 ? 8.586 -26.891 -8.055 1 96.19 442 TYR B CA 1
ATOM 7297 C C . TYR B 1 442 ? 10.109 -26.828 -8.055 1 96.19 442 TYR B C 1
ATOM 7299 O O . TYR B 1 442 ? 10.766 -27.797 -8.461 1 96.19 442 TYR B O 1
ATOM 7307 N N . ALA B 1 443 ? 10.648 -25.734 -7.629 1 97.69 443 ALA B N 1
ATOM 7308 C CA . ALA B 1 443 ? 12.102 -25.562 -7.582 1 97.69 443 ALA B CA 1
ATOM 7309 C C . ALA B 1 443 ? 12.742 -26.562 -6.609 1 97.69 443 ALA B C 1
ATOM 7311 O O . ALA B 1 443 ? 13.828 -27.078 -6.863 1 97.69 443 ALA B O 1
ATOM 7312 N N . ILE B 1 444 ? 12.109 -26.812 -5.535 1 97.12 444 ILE B N 1
ATOM 7313 C CA . ILE B 1 444 ? 12.609 -27.719 -4.516 1 97.12 444 ILE B CA 1
ATOM 7314 C C . ILE B 1 444 ? 12.781 -29.109 -5.113 1 97.12 444 ILE B C 1
ATOM 7316 O O . ILE B 1 444 ? 13.727 -29.828 -4.781 1 97.12 444 ILE B O 1
ATOM 7320 N N . LYS B 1 445 ? 11.883 -29.484 -5.949 1 95.31 445 LYS B N 1
ATOM 7321 C CA . LYS B 1 445 ? 11.906 -30.797 -6.594 1 95.31 445 LYS B CA 1
ATOM 7322 C C . LYS B 1 445 ? 13.148 -30.953 -7.465 1 95.31 445 LYS B C 1
ATOM 7324 O O . LYS B 1 445 ? 13.641 -32.062 -7.656 1 95.31 445 LYS B O 1
ATOM 7329 N N . HIS B 1 446 ? 13.758 -29.844 -7.93 1 96.19 446 HIS B N 1
ATOM 7330 C CA . HIS B 1 446 ? 14.742 -29.969 -9 1 96.19 446 HIS B CA 1
ATOM 7331 C C . HIS B 1 446 ? 16.109 -29.438 -8.547 1 96.19 446 HIS B C 1
ATOM 7333 O O . HIS B 1 446 ? 17.109 -29.625 -9.25 1 96.19 446 HIS B O 1
ATOM 7339 N N . ILE B 1 447 ? 16.172 -28.844 -7.387 1 97.69 447 ILE B N 1
ATOM 7340 C CA . ILE B 1 447 ? 17.422 -28.281 -6.91 1 97.69 447 ILE B CA 1
ATOM 7341 C C . ILE B 1 447 ? 18.391 -29.391 -6.496 1 97.69 447 ILE B C 1
ATOM 7343 O O . ILE B 1 447 ? 17.969 -30.391 -5.914 1 97.69 447 ILE B O 1
ATOM 7347 N N . ARG B 1 448 ? 19.688 -29.25 -6.805 1 96.81 448 ARG B N 1
ATOM 7348 C CA . ARG B 1 448 ? 20.688 -30.25 -6.477 1 96.81 448 ARG B CA 1
ATOM 7349 C C . ARG B 1 448 ? 21.297 -29.984 -5.098 1 96.81 448 ARG B C 1
ATOM 7351 O O . ARG B 1 448 ? 21.609 -30.922 -4.363 1 96.81 448 ARG B O 1
ATOM 7358 N N . ASP B 1 449 ? 21.375 -28.75 -4.723 1 96.31 449 ASP B N 1
ATOM 7359 C CA . ASP B 1 449 ? 21.953 -28.359 -3.438 1 96.31 449 ASP B CA 1
ATOM 7360 C C . ASP B 1 449 ? 21.047 -28.766 -2.281 1 96.31 449 ASP B C 1
ATOM 7362 O O . ASP B 1 449 ? 19.984 -28.172 -2.072 1 96.31 449 ASP B O 1
ATOM 7366 N N . SER B 1 450 ? 21.5 -29.656 -1.457 1 96.69 450 SER B N 1
ATOM 7367 C CA . SER B 1 450 ? 20.688 -30.219 -0.384 1 96.69 450 SER B CA 1
ATOM 7368 C C . SER B 1 450 ? 20.453 -29.203 0.726 1 96.69 450 SER B C 1
ATOM 7370 O O . SER B 1 450 ? 19.406 -29.203 1.368 1 96.69 450 SER B O 1
ATOM 7372 N N . THR B 1 451 ? 21.422 -28.344 0.955 1 95.69 451 THR B N 1
ATOM 7373 C CA . THR B 1 451 ? 21.281 -27.328 1.994 1 95.69 451 THR B CA 1
ATOM 7374 C C . THR B 1 451 ? 20.219 -26.297 1.606 1 95.69 451 THR B C 1
ATOM 7376 O O . THR B 1 451 ? 19.359 -25.953 2.418 1 95.69 451 THR B O 1
ATOM 7379 N N . LEU B 1 452 ? 20.344 -25.922 0.398 1 96 452 LEU B N 1
ATOM 7380 C CA . LEU B 1 452 ? 19.375 -24.953 -0.102 1 96 452 LEU B CA 1
ATOM 7381 C C . LEU B 1 452 ? 17.969 -25.562 -0.14 1 96 452 LEU B C 1
ATOM 7383 O O . LEU B 1 452 ? 16.984 -24.875 0.135 1 96 452 LEU B O 1
ATOM 7387 N N . LYS B 1 453 ? 17.906 -26.828 -0.509 1 97 453 LYS B N 1
ATOM 7388 C CA . LYS B 1 453 ? 16.641 -27.547 -0.519 1 97 453 LYS B CA 1
ATOM 7389 C C . LYS B 1 453 ? 16.016 -27.578 0.869 1 97 453 LYS B C 1
ATOM 7391 O O . LYS B 1 453 ? 14.828 -27.266 1.02 1 97 453 LYS B O 1
ATOM 7396 N N . GLU B 1 454 ? 16.766 -27.891 1.85 1 96.75 454 GLU B N 1
ATOM 7397 C CA . GLU B 1 454 ? 16.266 -27.953 3.223 1 96.75 454 GLU B CA 1
ATOM 7398 C C . GLU B 1 454 ? 15.828 -26.578 3.717 1 96.75 454 GLU B C 1
ATOM 7400 O O . GLU B 1 454 ? 14.797 -26.453 4.383 1 96.75 454 GLU B O 1
ATOM 7405 N N . ASN B 1 455 ? 16.609 -25.562 3.361 1 96.25 455 ASN B N 1
ATOM 7406 C CA . ASN B 1 455 ? 16.234 -24.203 3.738 1 96.25 455 ASN B CA 1
ATOM 7407 C C . ASN B 1 455 ? 14.906 -23.781 3.121 1 96.25 455 ASN B C 1
ATOM 7409 O O . ASN B 1 455 ? 14.102 -23.109 3.764 1 96.25 455 ASN B O 1
ATOM 7413 N N . ALA B 1 456 ? 14.75 -24.188 1.929 1 97.25 456 ALA B N 1
ATOM 7414 C CA . ALA B 1 456 ? 13.508 -23.859 1.23 1 97.25 456 ALA B CA 1
ATOM 7415 C C . ALA B 1 456 ? 12.32 -24.578 1.862 1 97.25 456 ALA B C 1
ATOM 7417 O O . ALA B 1 456 ? 11.234 -24 1.979 1 97.25 456 ALA B O 1
ATOM 7418 N N . ILE B 1 457 ? 12.484 -25.828 2.25 1 97 457 ILE B N 1
ATOM 7419 C CA . ILE B 1 457 ? 11.422 -26.609 2.885 1 97 457 ILE B CA 1
ATOM 7420 C C . ILE B 1 457 ? 11.062 -25.969 4.23 1 97 457 ILE B C 1
ATOM 7422 O O . ILE B 1 457 ? 9.883 -25.812 4.547 1 97 457 ILE B O 1
ATOM 7426 N N . ILE B 1 458 ? 12.055 -25.562 4.988 1 96.81 458 ILE B N 1
ATOM 7427 C CA . ILE B 1 458 ? 11.836 -24.891 6.266 1 96.81 458 ILE B CA 1
ATOM 7428 C C . ILE B 1 458 ? 11.102 -23.578 6.039 1 96.81 458 ILE B C 1
ATOM 7430 O O . ILE B 1 458 ? 10.203 -23.219 6.801 1 96.81 458 ILE B O 1
ATOM 7434 N N . PHE B 1 459 ? 11.492 -22.953 5.016 1 97.38 459 PHE B N 1
ATOM 7435 C CA . PHE B 1 459 ? 10.891 -21.656 4.695 1 97.38 459 PHE B CA 1
ATOM 7436 C C . PHE B 1 459 ? 9.422 -21.812 4.344 1 97.38 459 PHE B C 1
ATOM 7438 O O . PHE B 1 459 ? 8.594 -20.969 4.711 1 97.38 459 PHE B O 1
ATOM 7445 N N . LEU B 1 460 ? 9.055 -22.859 3.633 1 96.81 460 LEU B N 1
ATOM 7446 C CA . LEU B 1 460 ? 7.656 -23.125 3.318 1 96.81 460 LEU B CA 1
ATOM 7447 C C . LEU B 1 460 ? 6.832 -23.297 4.59 1 96.81 460 LEU B C 1
ATOM 7449 O O . LEU B 1 460 ? 5.707 -22.797 4.676 1 96.81 460 LEU B O 1
ATOM 7453 N N . HIS B 1 461 ? 7.379 -23.922 5.555 1 95.75 461 HIS B N 1
ATOM 7454 C CA . HIS B 1 461 ? 6.707 -24.078 6.84 1 95.75 461 HIS B CA 1
ATOM 7455 C C . HIS B 1 461 ? 6.527 -22.734 7.531 1 95.75 461 HIS B C 1
ATOM 7457 O O . HIS B 1 461 ? 5.492 -22.484 8.148 1 95.75 461 HIS B O 1
ATOM 7463 N N . ASP B 1 462 ? 7.52 -21.922 7.422 1 96.25 462 ASP B N 1
ATOM 7464 C CA . ASP B 1 462 ? 7.461 -20.594 8.008 1 96.25 462 ASP B CA 1
ATOM 7465 C C . ASP B 1 462 ? 6.375 -19.75 7.34 1 96.25 462 ASP B C 1
ATOM 7467 O O . ASP B 1 462 ? 5.676 -18.984 8.016 1 96.25 462 ASP B O 1
ATOM 7471 N N . ILE B 1 463 ? 6.289 -19.812 6.023 1 96.44 463 ILE B N 1
ATOM 7472 C CA . ILE B 1 463 ? 5.266 -19.078 5.285 1 96.44 463 ILE B CA 1
ATOM 7473 C C . ILE B 1 463 ? 3.883 -19.453 5.805 1 96.44 463 ILE B C 1
ATOM 7475 O O . ILE B 1 463 ? 3.051 -18.578 6.062 1 96.44 463 ILE B O 1
ATOM 7479 N N . GLU B 1 464 ? 3.646 -20.75 5.918 1 95 464 GLU B N 1
ATOM 7480 C CA . GLU B 1 464 ? 2.346 -21.234 6.371 1 95 464 GLU B CA 1
ATOM 7481 C C . GLU B 1 464 ? 2.045 -20.75 7.789 1 95 464 GLU B C 1
ATOM 7483 O O . GLU B 1 464 ? 0.927 -20.328 8.086 1 95 464 GLU B O 1
ATOM 7488 N N . ALA B 1 465 ? 3.002 -20.766 8.656 1 94.5 465 ALA B N 1
ATOM 7489 C CA . ALA B 1 465 ? 2.824 -20.359 10.047 1 94.5 465 ALA B CA 1
ATOM 7490 C C . ALA B 1 465 ? 2.523 -18.875 10.156 1 94.5 465 ALA B C 1
ATOM 7492 O O . ALA B 1 465 ? 1.72 -18.453 10.992 1 94.5 465 ALA B O 1
ATOM 7493 N N . ARG B 1 466 ? 3.096 -18.109 9.281 1 94.25 466 ARG B N 1
ATOM 7494 C CA . ARG B 1 466 ? 3.016 -16.656 9.406 1 94.25 466 ARG B CA 1
ATOM 7495 C C . ARG B 1 466 ? 1.812 -16.094 8.648 1 94.25 466 ARG B C 1
ATOM 7497 O O . ARG B 1 466 ? 1.216 -15.102 9.055 1 94.25 466 ARG B O 1
ATOM 7504 N N . THR B 1 467 ? 1.467 -16.734 7.551 1 95.81 467 THR B N 1
ATOM 7505 C CA . THR B 1 467 ? 0.471 -16.141 6.672 1 95.81 467 THR B CA 1
ATOM 7506 C C . THR B 1 467 ? -0.83 -16.938 6.699 1 95.81 467 THR B C 1
ATOM 7508 O O . THR B 1 467 ? -1.878 -16.438 6.285 1 95.81 467 THR B O 1
ATOM 7511 N N . GLY B 1 468 ? -0.75 -18.219 7.137 1 94.25 468 GLY B N 1
ATOM 7512 C CA . GLY B 1 468 ? -1.903 -19.094 7.086 1 94.25 468 GLY B CA 1
ATOM 7513 C C . GLY B 1 468 ? -2.102 -19.75 5.727 1 94.25 468 GLY B C 1
ATOM 7514 O O . GLY B 1 468 ? -2.961 -20.609 5.562 1 94.25 468 GLY B O 1
ATOM 7515 N N . PHE B 1 469 ? -1.321 -19.375 4.715 1 93 469 PHE B N 1
ATOM 7516 C CA . PHE B 1 469 ? -1.429 -19.953 3.379 1 93 469 PHE B CA 1
ATOM 7517 C C . PHE B 1 469 ? -0.881 -21.375 3.354 1 93 469 PHE B C 1
ATOM 7519 O O . PHE B 1 469 ? 0.298 -21.594 3.637 1 93 469 PHE B O 1
ATOM 7526 N N . HIS B 1 470 ? -1.609 -22.266 2.955 1 87.44 470 HIS B N 1
ATOM 7527 C CA . HIS B 1 470 ? -1.278 -23.688 3.01 1 87.44 470 HIS B CA 1
ATOM 7528 C C . HIS B 1 470 ? -0.165 -24.031 2.027 1 87.44 470 HIS B C 1
ATOM 7530 O O . HIS B 1 470 ? -0.264 -23.719 0.837 1 87.44 470 HIS B O 1
ATOM 7536 N N . THR B 1 471 ? 0.818 -24.734 2.521 1 81.94 471 THR B N 1
ATOM 7537 C CA . THR B 1 471 ? 1.947 -25.047 1.652 1 81.94 471 THR B CA 1
ATOM 7538 C C . THR B 1 471 ? 2.229 -26.547 1.653 1 81.94 471 THR B C 1
ATOM 7540 O O . THR B 1 471 ? 2.756 -27.078 0.678 1 81.94 471 THR B O 1
ATOM 7543 N N . LYS B 1 472 ? 1.904 -27.297 2.662 1 81.75 472 LYS B N 1
ATOM 7544 C CA . LYS B 1 472 ? 2.336 -28.688 2.875 1 81.75 472 LYS B CA 1
ATOM 7545 C C . LYS B 1 472 ? 1.858 -29.594 1.746 1 81.75 472 LYS B C 1
ATOM 7547 O O . LYS B 1 472 ? 2.658 -30.297 1.132 1 81.75 472 LYS B O 1
ATOM 7552 N N . SER B 1 473 ? 0.594 -29.531 1.51 1 78.5 473 SER B N 1
ATOM 7553 C CA . SER B 1 473 ? 0.065 -30.422 0.48 1 78.5 473 SER B CA 1
ATOM 7554 C C . SER B 1 473 ? 0.597 -30.047 -0.899 1 78.5 473 SER B C 1
ATOM 7556 O O . SER B 1 473 ? 0.727 -30.906 -1.774 1 78.5 473 SER B O 1
ATOM 7558 N N . LYS B 1 474 ? 0.925 -28.844 -1.085 1 81.31 474 LYS B N 1
ATOM 7559 C CA . LYS B 1 474 ? 1.465 -28.391 -2.363 1 81.31 474 LYS B CA 1
ATOM 7560 C C . LYS B 1 474 ? 2.852 -28.969 -2.615 1 81.31 474 LYS B C 1
ATOM 7562 O O . LYS B 1 474 ? 3.141 -29.438 -3.717 1 81.31 474 LYS B O 1
ATOM 7567 N N . LEU B 1 475 ? 3.609 -28.922 -1.596 1 82.31 475 LEU B N 1
ATOM 7568 C CA . LEU B 1 475 ? 4.945 -29.5 -1.704 1 82.31 475 LEU B CA 1
ATOM 7569 C C . LEU B 1 475 ? 4.863 -31.016 -1.913 1 82.31 475 LEU B C 1
ATOM 7571 O O . LEU B 1 475 ? 5.555 -31.562 -2.775 1 82.31 475 LEU B O 1
ATOM 7575 N N . GLU B 1 476 ? 4 -31.703 -1.146 1 83.25 476 GLU B N 1
ATOM 7576 C CA . GLU B 1 476 ? 3.85 -33.156 -1.254 1 83.25 476 GLU B CA 1
ATOM 7577 C C . GLU B 1 476 ? 3.408 -33.562 -2.656 1 83.25 476 GLU B C 1
ATOM 7579 O O . GLU B 1 476 ? 3.928 -34.5 -3.223 1 83.25 476 GLU B O 1
ATOM 7584 N N . ARG B 1 477 ? 2.572 -32.844 -3.203 1 79.5 477 ARG B N 1
ATOM 7585 C CA . ARG B 1 477 ? 2.074 -33.125 -4.543 1 79.5 477 ARG B CA 1
ATOM 7586 C C . ARG B 1 477 ? 3.174 -32.969 -5.586 1 79.5 477 ARG B C 1
ATOM 7588 O O . ARG B 1 477 ? 3.242 -33.719 -6.555 1 79.5 477 ARG B O 1
ATOM 7595 N N . GLN B 1 478 ? 3.99 -32 -5.371 1 80.06 478 GLN B N 1
ATOM 7596 C CA . GLN B 1 478 ? 5.062 -31.75 -6.328 1 80.06 478 GLN B CA 1
ATOM 7597 C C . GLN B 1 478 ? 6.152 -32.812 -6.227 1 80.06 478 GLN B C 1
ATOM 7599 O O . GLN B 1 478 ? 6.738 -33.188 -7.238 1 80.06 478 GLN B O 1
ATOM 7604 N N . LEU B 1 479 ? 6.359 -33.281 -5.047 1 79.88 479 LEU B N 1
ATOM 7605 C CA . LEU B 1 479 ? 7.434 -34.219 -4.836 1 79.88 479 LEU B CA 1
ATOM 7606 C C . LEU B 1 479 ? 7.004 -35.625 -5.273 1 79.88 479 LEU B C 1
ATOM 7608 O O . LEU B 1 479 ? 7.844 -36.469 -5.617 1 79.88 479 LEU B O 1
ATOM 7612 N N . CYS B 1 480 ? 5.738 -35.969 -5.266 1 74.25 480 CYS B N 1
ATOM 7613 C CA . CYS B 1 480 ? 5.242 -37.281 -5.613 1 74.25 480 CYS B CA 1
ATOM 7614 C C . CYS B 1 480 ? 5.062 -37.438 -7.121 1 74.25 480 CYS B C 1
ATOM 7616 O O . CYS B 1 480 ? 4.84 -38.531 -7.625 1 74.25 480 CYS B O 1
ATOM 7618 N N . ARG B 1 481 ? 5.191 -36.469 -7.891 1 70.25 481 ARG B N 1
ATOM 7619 C CA . ARG B 1 481 ? 5.012 -36.5 -9.336 1 70.25 481 ARG B CA 1
ATOM 7620 C C . ARG B 1 481 ? 6.34 -36.312 -10.062 1 70.25 481 ARG B C 1
ATOM 7622 O O . ARG B 1 481 ? 7.215 -35.594 -9.586 1 70.25 481 ARG B O 1
#

Radius of gyration: 38.18 Å; Cα contacts (8 Å, |Δi|>4): 1114; chains: 2; bounding box: 137×126×137 Å

pLDDT: mean 77.67, std 27.42, range [14.98, 98.81]

Foldseek 3Di:
DPPPDPDPDDPPPPPPDADPQAFPVCVVVVHRFPNDPPATPVCVVVVHDGHGPPPPDCVVPPPPPVPPPPVPPPDPDDDDDDDDDDDDDDDDDDDDDDDDDDDDPDDDPPDDDPPPPPPPPPPPPPQPDDPLLVVLLVLLLVFVLLLLCLLPPVSCSNPVLSVCLSVDLLSSLLSSLQSLLQCLQQHPVVPRVVVNVVSLVSNVVVLVCCVVPPVPPLLSNLSSLLSSLSSCQLDPNDPSNVVSLVSNVVSCVVVVLQPDPDPSSNSSVLSSLLVQLLVLLLVLEAGPDQLVSHDADDLPPPDDDSSNLLSRLSSLLNVLSHLLSPDDDPVVLVVSLVSLVVSVVVLVVSVVSDDPLQCFDWDDDPRDIATDGPRLSSLLSVLSSLLSQLSSLVSCLVSDDDPPCNVVSLVSNQVSLLSNLRSLVRPRDLSRNLSSLLSNLLSLLRHPDVVSSVVSVVVQVVSCNVRSRDRVVSNVSNNVD/DPPPDPDPPDPPPPPPDADPQAFPVCVVVVHRFPNDPPATPVCVVVVHPGHGDPPPDCPVPPPPPPPDDPDDDPDPDDDDDDDDDDDDDDDDCPDDDDDDDDDPPPDPPPDDDPDPPPPPPPPDPPQPDDPLLVVLLVLLLVFVLLLLCLLPPVSCSNPVLSVCLSVDLLSSLLSSLQSLLQCLQQHPVVPRVVVNVVSLVSNVVSLVCCVVPPVPPLLSNLSSLLSSLSSCQLDPNDPSNVVSLVSNVVSCVVVVLQPDPDPSSNSSVLSSLLVQLLVLLLVLEAGPDQLVSHDADDLPPPDDDSSNLLSNLSSLLNVLSHLLSPDDDPVVLVVSLVSLVVSVVVLVVSVVSPDPLQCFDWDDDPNDIATDGPRLSSLLSVLSSLLSQLSSLVSCLVSDDDDPCNVVSLVSNQVSLLSNLRSLVRPRDLSRNLSSLLSNLLSLLRHPDPVSSVVSVVVQVVSCNVRSRDRVVSNVSNNVD

Secondary structure (DSSP, 8-state):
----------------PPPTT--HHHHHTT------SSS-HHHHHTT-----------TTS-----GGG----------------------------------------------------------S--HHHHHHHHHHHHTHHHHHTTT-TT-TTTTHHHHHGGG-HHHHHHHHHHHHHHHHHHS-HHHHHHHHHHHHHHHHHHHHHHHHH-TT-HHHHHHHHHHHHHHHHHS---HHHHHHHHHHHHHHHHTTGGG-S-HHHHHHHHHHHHHHHHHHHHHTS--SS-GGGSPPP-TTSSS--HHHHHHHHHHHHHHHHHHHTS---HHHHHHHHHHHHHHHHHHHHHHHHS-GGGS-EEEEETTEEEEE-SSHHHHHHHHHHHHHHHHHHHHHHHH--SSTTHHHHHHHHHHHHHHHHHHHTTT--HHHHGGGHHHHHHHHHH---HHHHHHHHHHHHHHHHHH----HHHHHHHHH-/----------------PPPTTS-HHHHHTT------SSS-HHHHHTT-----------GGG------------------------------------------------------------------S--HHHHHHHHHHHHTHHHHHTTT-TT-TTTTHHHHHGGG-HHHHHHHHHHHHHHHHHHS-HHHHHHHHHHHHHHHHHHHHHHHHH-TT-HHHHHHHHHHHHHHHHHS---HHHHHHHHHHHHHHHHTTGGG-S-HHHHHHHHHHHHHHHHHHHHHTS--SS-GGGSPPP-TTSSS--HHHHHHHHHHHHHHHHHHHTS---HHHHHHHHHHHHHHHHHHHHHHHHS-GGGS-EEEEETTEEEEE-SSHHHHHHHHHHHHHHHHHHHHHHHH--SSTTHHHHHHHHHHHHHHHHHHHTTT--HHHHGGGHHHHHHHHHH---HHHHHHHHHHHHHHHHHH----HHHHHHHHH-

Solvent-accessible surface area (backbone atoms only — not comparable to full-atom values): 54447 Å² total; per-residue (Å²): 136,83,77,76,74,78,79,75,77,74,78,78,76,78,79,69,86,77,73,92,71,34,31,53,45,34,61,73,67,75,45,85,48,77,55,43,81,80,54,23,63,55,31,59,74,66,72,46,81,48,42,61,70,79,74,73,73,76,67,76,70,62,76,69,75,63,71,69,65,73,70,76,70,79,68,76,75,78,80,78,85,81,89,83,86,80,83,78,88,77,88,84,88,87,82,86,86,82,83,78,84,84,78,81,75,80,79,84,77,82,78,82,83,76,74,80,69,72,71,69,68,66,68,74,79,72,67,90,56,45,62,66,52,52,51,24,51,49,51,23,52,76,38,60,24,40,42,64,23,44,58,36,78,81,30,47,59,42,40,59,47,43,47,42,20,87,83,27,68,41,51,34,23,27,46,37,11,35,25,23,40,35,43,18,58,52,58,52,40,86,68,22,39,62,54,10,51,50,26,36,53,52,17,52,52,44,48,54,48,40,60,71,74,38,70,78,53,51,62,59,48,46,48,45,31,51,41,51,25,50,42,27,46,33,41,82,65,48,70,67,23,51,50,28,46,52,50,37,49,54,49,39,63,74,62,43,22,74,74,43,88,46,66,64,40,31,51,47,36,55,44,48,49,53,51,38,44,47,50,17,62,68,64,61,31,40,50,91,67,66,44,87,75,46,77,74,62,64,80,79,51,87,74,70,52,67,28,50,56,37,49,29,38,51,40,51,30,38,44,44,42,28,64,71,36,37,91,86,48,80,83,42,47,62,53,46,53,52,52,50,52,52,49,50,51,52,52,53,48,53,60,65,67,47,55,72,62,48,69,41,46,71,32,68,52,96,88,35,74,30,39,50,44,50,46,45,48,39,51,39,31,48,34,38,47,29,45,31,51,23,53,50,32,48,50,49,44,72,67,51,84,59,79,76,61,40,65,57,32,51,48,47,24,27,50,27,17,46,49,33,46,37,55,65,71,27,74,54,54,66,33,32,45,66,72,39,45,60,56,40,34,54,22,52,67,53,40,76,54,64,67,62,38,52,51,47,56,54,46,45,53,49,48,24,55,72,63,21,42,60,42,66,70,58,38,53,52,46,64,74,99,135,83,77,75,73,78,80,76,78,73,79,79,76,77,80,68,87,77,72,93,70,34,31,54,44,34,61,73,65,73,43,85,45,77,54,42,81,80,54,24,64,54,29,60,74,68,72,47,81,48,41,60,68,77,74,72,70,74,67,76,71,62,75,71,78,60,89,72,72,89,76,77,86,71,79,74,78,84,80,82,87,84,82,85,86,84,82,80,89,76,86,75,85,74,82,82,81,84,80,83,89,85,83,79,75,79,79,82,78,84,78,79,86,77,74,83,72,73,72,71,70,67,70,75,79,72,69,90,55,44,63,67,53,52,50,24,52,49,49,23,49,75,40,60,24,40,40,64,24,42,58,35,79,80,30,47,58,42,41,58,47,43,47,42,22,87,82,28,70,40,50,35,24,27,46,37,11,35,25,24,41,35,42,17,58,52,55,52,40,86,68,21,39,63,54,10,52,51,26,38,53,52,18,53,52,44,47,54,48,38,60,70,74,39,70,76,54,50,64,59,50,48,49,45,30,50,41,50,27,49,41,29,49,33,39,84,64,48,70,66,22,52,49,28,47,52,50,38,50,53,48,40,63,74,62,43,21,73,73,42,88,46,66,66,40,32,52,47,36,53,44,49,50,53,51,39,44,48,50,17,63,67,64,61,31,41,50,91,67,64,45,86,75,48,77,74,62,64,80,80,49,88,76,68,54,68,29,50,56,38,49,31,38,51,41,51,29,37,43,42,41,29,65,70,35,36,90,86,48,80,83,41,47,63,55,47,54,52,52,50,52,52,50,49,51,52,52,52,48,52,60,66,67,47,55,72,63,47,69,40,47,71,32,67,52,97,90,35,74,29,37,49,42,49,46,46,47,39,51,39,31,48,36,38,46,29,43,33,50,23,53,51,31,49,49,49,42,71,66,51,84,65,72,89,60,38,63,60,28,52,49,48,25,28,52,25,16,47,49,33,47,37,52,64,71,28,75,55,53,67,35,31,47,65,74,41,45,59,56,41,34,54,22,52,66,55,40,77,54,63,66,60,38,51,50,48,55,53,45,45,54,48,48,23,55,72,62,20,43,58,39,66,70,58,38,53,49,45,64,75,99

Sequence (962 aa):
MDQSLPGGRRPRRRSGPRSRKGCLTCRGRHTRCDEARPICSNCRKSRLQCQQPEFVSSKWNICNIAVARAGRRTEIPPEPNLDGQCTKGTSVCEPEPQRYGEHQVQEPQSASGAGADCEVVSPPAESLITPEIVHLLRVYERSIATWMDVFDSELTYQRRLLCMAPSSPLVLNAICALAARQLSLIGSSLTWLPVAEHYYGQAVHLLARLLNAYPSKMELAIVGTILLSSYELLAFPGLDYQRHFKGAHTIVDSIHAHKSASCLIRASFWIYARHEVAEALNRNSPTLHDPGSWPKFDLLEAEPAEDSFCNDVLRLTAETVCIVFGKTSRSRTKRRKRDLSTLQGELRSWLHICPEQWKGIEYTEDGNARYWFPRPSFGAALVFYHLSMLLLWHELEKAQEGPEDVNEMLDQVDAHSRQIILIALSSLPDSAIVVVVQPLCYAIKHIRDSTLKENAIIFLHDIEARTGFHTKSKLERQLCRMDQSLPGGRRPRRRSGPRSRKGCLTCRGRHTRCDEARPICSNCRKSRLQCQQPEFVSSKWNICNIAVARAGRRTEIPPEPNLDGQCTKGTSVCEPEPQRYGEHQVQEPQSASGAGADCEVVSPPAESLITPEIVHLLRVYERSIATWMDVFDSELTYQRRLLCMAPSSPLVLNAICALAARQLSLIGSSLTWLPVAEHYYGQAVHLLARLLNAYPSKMELAIVGTILLSSYELLAFPGLDYQRHFKGAHTIVDSIHAHKSASCLIRASFWIYARHEVAEALNRNSPTLHDPGSWPKFDLLEAEPAEDSFCNDVLRLTAETVCIVFGKTSRSRTKRRKRDLSTLQGELRSWLHICPEQWKGIEYTEDGNARYWFPRPSFGAALVFYHLSMLLLWHELEKAQEGPEDVNEMLDQVDAHSRQIILIALSSLPDSAIVVVVQPLCYAIKHIRDSTLKENAIIFLHDIEARTGFHTKSKLERQLCR

Nearest PDB structures (foldseek):
  5qsz-assembly1_A  TM=2.551E-01  e=2.605E+00  Homo sapiens
  7fik-assembly1_e  TM=1.642E-01  e=5.986E-01  Xenopus laevis
  3zhe-assembly1_A  TM=2.065E-01  e=9.242E+00  Caenorhabditis elegans
  5qsz-assembly1_A  TM=2.700E-01  e=1.097E+00  Homo sapiens
  8fiq-assembly1_A  TM=4.715E-01  e=9.058E+00  synthetic construct